Protein AF-0000000081139016 (afdb_homodimer)

Organism: NCBI:txid267567

pLDDT: mean 73.45, std 26.85, range [15.3, 98.69]

Secondary structure (DSSP, 8-state):
--------------------GGGTHHHHHHHHHHHHHHHTTTTGGGSGGGGS--HHHHHHHHHHSS-----HHHHHHHHHHHHTGGGPPPPP---TTS--HHHHHHHHHHHHHHHHHTT----HHHHHHHHHHHSTTS-TT-GGGEEEEETTEEEEEPPTTSSHHHHHHHHHHHTGGGBS--SHHHHHHTTT-BSPPPPSS--EEEEE--HHHHHHHHHIIIIISHHHHHHH--SS-------SS--SSTTS-----GGGGGS-TT-HHHHHHHHHHHGGGS--GGGS-GGGGGGHHHHGGG-SEEEESSTTHHHHHHHHHHHH-TTHHHHHHHHH-HHHHHHHT--S------STT---SHHHHHHH--HHHHHHHHHHTHHHHHHS-----HHHHHHHHHHHH--/-----------------GGGGGGGHHHHHHHHHHHHHHHTTTTGGGTGGGGS--HHHHHHHHHHSS-----HHHHHHHHHHHHTGGGPPPPP---TTS--HHHHHHHHHHHHHHHHHTT----HHHHHHHHHHHSTTS-TT-GGGEEEEETTEEEEEPPTTSSHHHHHHHHHHHTGGGBS--SHHHHHHTTT-BSPPPPSS--EEEEE--HHHHHHHHHIIIIISHHHHHHH--SS-------S---S-TTS-----GGGGGS-TT-HHHHHHHHHHHGGGS--GGGS-GGGGGGHHHHGGG-SEEEESSTTHHHHHHHHHHHH-TTHHHHHHHHH-HHHHHHHT--S------STT---SHHHHHHH--HHHHHHHHHHTHHHHHHS-----HHHHHHHHHHHH--

Sequence (814 aa):
MTSSSAPEKAQSETSSRRGTNKKHLLAFLLLILLLLTALSLHQQTTMTRSLLPSLSDSFVQQSLTGQSTFGEADLIIQRSFEQSYAHILPCKKSSWKAMDSRIAIDCMQQTRDHIMSQNITVPWWFQTLLRDILAGGGGVYAPWHHFYTTKPPFHFCTVGKVATTEWRKVFCKLNAQDCVDDSSSCRRNCSWKTTQKMPAKAPWAVFVRDPLERLLSGFLDKCYNPRTRKNQGHCEPNVVFNPKKPLMNAKNKTYANLLDSLDIEGQEKAMFGAYVDVLPLKWNVHFVPQTMFCDLHRNIDKYDFVGNMGKDFHFDLDRMANQFGGQLPEILNSTFGYKDHVMSGNHENTGKQGSGHAMHTPAKVARFYTARTVRRALEYLSIDYVMLGLQVPEWARQMLKEESSTIMTSSSAPEKAQSETSSRRGTNKKHLLAFLLLILLLLTALSLHQQTTMTRSLLPSLSDSFVQQSLTGQSTFGEADLIIQRSFEQSYAHILPCKKSSWKAMDSRIAIDCMQQTRDHIMSQNITVPWWFQTLLRDILAGGGGVYAPWHHFYTTKPPFHFCTVGKVATTEWRKVFCKLNAQDCVDDSSSCRRNCSWKTTQKMPAKAPWAVFVRDPLERLLSGFLDKCYNPRTRKNQGHCEPNVVFNPKKPLMNAKNKTYANLLDSLDIEGQEKAMFGAYVDVLPLKWNVHFVPQTMFCDLHRNIDKYDFVGNMGKDFHFDLDRMANQFGGQLPEILNSTFGYKDHVMSGNHENTGKQGSGHAMHTPAKVARFYTARTVRRALEYLSIDYVMLGLQVPEWARQMLKEESSTI

Structure (mmCIF, N/CA/C/O backbone):
data_AF-0000000081139016-model_v1
#
loop_
_entity.id
_entity.type
_entity.pdbx_description
1 polymer 'Carbohydrate sulfotransferase'
#
loop_
_atom_site.group_PDB
_atom_site.id
_atom_site.type_symbol
_atom_site.label_atom_id
_atom_site.label_alt_id
_atom_site.label_comp_id
_atom_site.label_asym_id
_atom_site.label_entity_id
_atom_site.label_seq_id
_atom_site.pdbx_PDB_ins_code
_atom_site.Cartn_x
_atom_site.Cartn_y
_atom_site.Cartn_z
_atom_site.occupancy
_atom_site.B_iso_or_equiv
_atom_site.auth_seq_id
_atom_site.auth_comp_id
_atom_site.auth_asym_id
_atom_site.auth_atom_id
_atom_site.pdbx_PDB_model_num
ATOM 1 N N . MET A 1 1 ? -77.438 25.422 -72.375 1 18.03 1 MET A N 1
ATOM 2 C CA . MET A 1 1 ? -77.188 23.984 -72.25 1 18.03 1 MET A CA 1
ATOM 3 C C . MET A 1 1 ? -76.562 23.625 -70.938 1 18.03 1 MET A C 1
ATOM 5 O O . MET A 1 1 ? -76.25 24.5 -70.125 1 18.03 1 MET A O 1
ATOM 9 N N . THR A 1 2 ? -75.188 22.859 -70.812 1 16.78 2 THR A N 1
ATOM 10 C CA . THR A 1 2 ? -74.875 21.516 -70.375 1 16.78 2 THR A CA 1
ATOM 11 C C . THR A 1 2 ? -74.062 21.547 -69.062 1 16.78 2 THR A C 1
ATOM 13 O O . THR A 1 2 ? -73.75 20.5 -68.5 1 16.78 2 THR A O 1
ATOM 16 N N . SER A 1 3 ? -73.312 22.484 -68.5 1 18.25 3 SER A N 1
ATOM 17 C CA . SER A 1 3 ? -72 22.25 -67.938 1 18.25 3 SER A CA 1
ATOM 18 C C . SER A 1 3 ? -72.062 21.516 -66.562 1 18.25 3 SER A C 1
ATOM 20 O O . SER A 1 3 ? -73.125 21.422 -66 1 18.25 3 SER A O 1
ATOM 22 N N . SER A 1 4 ? -71 21.781 -65.562 1 19.48 4 SER A N 1
ATOM 23 C CA . SER A 1 4 ? -69.938 21.078 -64.812 1 19.48 4 SER A CA 1
ATOM 24 C C . SER A 1 4 ? -70.5 20.547 -63.5 1 19.48 4 SER A C 1
ATOM 26 O O . SER A 1 4 ? -71.5 21.031 -63 1 19.48 4 SER A O 1
ATOM 28 N N . SER A 1 5 ? -69.5 19.828 -62.656 1 17.77 5 SER A N 1
ATOM 29 C CA . SER A 1 5 ? -69.125 18.594 -61.969 1 17.77 5 SER A CA 1
ATOM 30 C C . SER A 1 5 ? -69.188 18.734 -60.469 1 17.77 5 SER A C 1
ATOM 32 O O . SER A 1 5 ? -68.438 19.453 -59.844 1 17.77 5 SER A O 1
ATOM 34 N N . ALA A 1 6 ? -70.25 18.734 -59.719 1 19.67 6 ALA A N 1
ATOM 35 C CA . ALA A 1 6 ? -70.75 18.922 -58.344 1 19.67 6 ALA A CA 1
ATOM 36 C C . ALA A 1 6 ? -70.188 17.828 -57.438 1 19.67 6 ALA A C 1
ATOM 38 O O . ALA A 1 6 ? -70.5 16.656 -57.594 1 19.67 6 ALA A O 1
ATOM 39 N N . PRO A 1 7 ? -68.875 18.062 -56.875 1 19.69 7 PRO A N 1
ATOM 40 C CA . PRO A 1 7 ? -68 17.094 -56.25 1 19.69 7 PRO A CA 1
ATOM 41 C C . PRO A 1 7 ? -68.688 16.328 -55.125 1 19.69 7 PRO A C 1
ATOM 43 O O . PRO A 1 7 ? -69.5 16.875 -54.438 1 19.69 7 PRO A O 1
ATOM 46 N N . GLU A 1 8 ? -68.625 14.992 -55.156 1 16.8 8 GLU A N 1
ATOM 47 C CA . GLU A 1 8 ? -69.188 13.781 -54.625 1 16.8 8 GLU A CA 1
ATOM 48 C C . GLU A 1 8 ? -68.812 13.57 -53.156 1 16.8 8 GLU A C 1
ATOM 50 O O . GLU A 1 8 ? -67.625 13.461 -52.844 1 16.8 8 GLU A O 1
ATOM 55 N N . LYS A 1 9 ? -69.625 13.938 -52.125 1 17.41 9 LYS A N 1
ATOM 56 C CA . LYS A 1 9 ? -69.875 14.031 -50.688 1 17.41 9 LYS A CA 1
ATOM 57 C C . LYS A 1 9 ? -69.375 12.766 -49.969 1 17.41 9 LYS A C 1
ATOM 59 O O . LYS A 1 9 ? -68.688 12.836 -48.969 1 17.41 9 LYS A O 1
ATOM 64 N N . ALA A 1 10 ? -70.25 11.656 -49.938 1 16.38 10 ALA A N 1
ATOM 65 C CA . ALA A 1 10 ? -70.938 11.234 -48.719 1 16.38 10 ALA A CA 1
ATOM 66 C C . ALA A 1 10 ? -70.25 9.984 -48.156 1 16.38 10 ALA A C 1
ATOM 68 O O . ALA A 1 10 ? -70.75 9.438 -47.156 1 16.38 10 ALA A O 1
ATOM 69 N N . GLN A 1 11 ? -69.125 9.453 -48.875 1 15.3 11 GLN A N 1
ATOM 70 C CA . GLN A 1 11 ? -69.312 8.008 -48.812 1 15.3 11 GLN A CA 1
ATOM 71 C C . GLN A 1 11 ? -69.312 7.5 -47.375 1 15.3 11 GLN A C 1
ATOM 73 O O . GLN A 1 11 ? -68.812 8.18 -46.469 1 15.3 11 GLN A O 1
ATOM 78 N N . SER A 1 12 ? -68.812 6.176 -47.156 1 16.2 12 SER A N 1
ATOM 79 C CA . SER A 1 12 ? -69.188 4.836 -46.75 1 16.2 12 SER A CA 1
ATOM 80 C C . SER A 1 12 ? -68.688 4.535 -45.344 1 16.2 12 SER A C 1
ATOM 82 O O . SER A 1 12 ? -67.5 4.688 -45.062 1 16.2 12 SER A O 1
ATOM 84 N N . GLU A 1 13 ? -69.562 4.559 -44.25 1 17.83 13 GLU A N 1
ATOM 85 C CA . GLU A 1 13 ? -69.938 4.43 -42.812 1 17.83 13 GLU A CA 1
ATOM 86 C C . GLU A 1 13 ? -69.312 3.143 -42.25 1 17.83 13 GLU A C 1
ATOM 88 O O . GLU A 1 13 ? -68.875 3.125 -41.094 1 17.83 13 GLU A O 1
ATOM 93 N N . THR A 1 14 ? -69.625 1.901 -42.812 1 17.05 14 THR A N 1
ATOM 94 C CA . THR A 1 14 ? -70.375 0.954 -41.969 1 17.05 14 THR A CA 1
ATOM 95 C C . THR A 1 14 ? -69.375 0.154 -41.094 1 17.05 14 THR A C 1
ATOM 97 O O . THR A 1 14 ? -69.75 -0.299 -40.031 1 17.05 14 THR A O 1
ATOM 100 N N . SER A 1 15 ? -68.188 -0.318 -41.688 1 16.34 15 SER A N 1
ATOM 101 C CA . SER A 1 15 ? -68 -1.752 -41.5 1 16.34 15 SER A CA 1
ATOM 102 C C . SER A 1 15 ? -67.688 -2.064 -40.031 1 16.34 15 SER A C 1
ATOM 104 O O . SER A 1 15 ? -67.25 -1.188 -39.281 1 16.34 15 SER A O 1
ATOM 106 N N . SER A 1 16 ? -67.188 -3.412 -39.719 1 16.92 16 SER A N 1
ATOM 107 C CA . SER A 1 16 ? -67.375 -4.688 -39.031 1 16.92 16 SER A CA 1
ATOM 108 C C . SER A 1 16 ? -66.562 -4.75 -37.75 1 16.92 16 SER A C 1
ATOM 110 O O . SER A 1 16 ? -65.438 -4.383 -37.719 1 16.92 16 SER A O 1
ATOM 112 N N . ARG A 1 17 ? -67.188 -4.914 -36.5 1 19.88 17 ARG A N 1
ATOM 113 C CA . ARG A 1 17 ? -67.312 -4.969 -35.031 1 19.88 17 ARG A CA 1
ATOM 114 C C . ARG A 1 17 ? -66.438 -6.074 -34.438 1 19.88 17 ARG A C 1
ATOM 116 O O . ARG A 1 17 ? -66.562 -6.383 -33.25 1 19.88 17 ARG A O 1
ATOM 123 N N . ARG A 1 18 ? -65.875 -6.977 -35.344 1 17.59 18 ARG A N 1
ATOM 124 C CA . ARG A 1 18 ? -65.812 -8.344 -34.844 1 17.59 18 ARG A CA 1
ATOM 125 C C . ARG A 1 18 ? -65 -8.422 -33.562 1 17.59 18 ARG A C 1
ATOM 127 O O . ARG A 1 18 ? -65.438 -9.016 -32.562 1 17.59 18 ARG A O 1
ATOM 134 N N . GLY A 1 19 ? -63.625 -8.602 -33.625 1 18.53 19 GLY A N 1
ATOM 135 C CA . GLY A 1 19 ? -62.875 -9.742 -33.125 1 18.53 19 GLY A CA 1
ATOM 13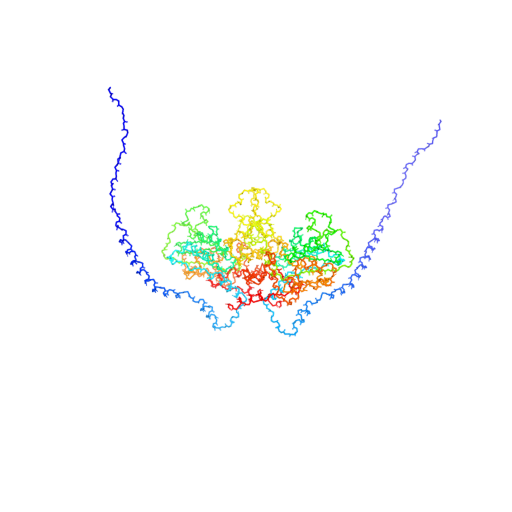6 C C . GLY A 1 19 ? -62.438 -9.594 -31.688 1 18.53 19 GLY A C 1
ATOM 137 O O . GLY A 1 19 ? -61.344 -9.125 -31.406 1 18.53 19 GLY A O 1
ATOM 138 N N . THR A 1 20 ? -63.344 -9.031 -30.734 1 20.33 20 THR A N 1
ATOM 139 C CA . THR A 1 20 ? -62.938 -8.539 -29.422 1 20.33 20 THR A CA 1
ATOM 140 C C . THR A 1 20 ? -62.594 -9.703 -28.5 1 20.33 20 THR A C 1
ATOM 142 O O . THR A 1 20 ? -62 -9.492 -27.422 1 20.33 20 THR A O 1
ATOM 145 N N . ASN A 1 21 ? -63.25 -10.859 -28.688 1 21.31 21 ASN A N 1
ATOM 146 C CA . ASN A 1 21 ? -63.562 -11.594 -27.469 1 21.31 21 ASN A CA 1
ATOM 147 C C . ASN A 1 21 ? -62.312 -12.281 -26.906 1 21.31 21 ASN A C 1
ATOM 149 O O . ASN A 1 21 ? -62.406 -13.055 -25.953 1 21.31 21 ASN A O 1
ATOM 153 N N . LYS A 1 22 ? -61.312 -12.562 -27.75 1 23.69 22 LYS A N 1
ATOM 154 C CA . LYS A 1 22 ? -60.375 -13.617 -27.406 1 23.69 22 LYS A CA 1
ATOM 155 C C . LYS A 1 22 ? -59.531 -13.234 -26.188 1 23.69 22 LYS A C 1
ATOM 157 O O . LYS A 1 22 ? -58.594 -13.938 -25.828 1 23.69 22 LYS A O 1
ATOM 162 N N . LYS A 1 23 ? -59.812 -12.039 -25.609 1 25.03 23 LYS A N 1
ATOM 163 C CA . LYS A 1 23 ? -58.844 -11.562 -24.625 1 25.03 23 LYS A CA 1
ATOM 164 C C . LYS A 1 23 ? -58.875 -12.422 -23.375 1 25.03 23 LYS A C 1
ATOM 166 O O . LYS A 1 23 ? -57.875 -12.477 -22.625 1 25.03 23 LYS A O 1
ATOM 171 N N . HIS A 1 24 ? -60.125 -12.938 -23.094 1 26.78 24 HIS A N 1
ATOM 172 C CA . HIS A 1 24 ? -60.281 -13.289 -21.688 1 26.78 24 HIS A CA 1
ATOM 173 C C . HIS A 1 24 ? -59.594 -14.617 -21.375 1 26.78 24 HIS A C 1
ATOM 175 O O . HIS A 1 24 ? -59.344 -14.922 -20.219 1 26.78 24 HIS A O 1
ATOM 181 N N . LEU A 1 25 ? -59.719 -15.523 -22.422 1 27.17 25 LEU A N 1
ATOM 182 C CA . LEU A 1 25 ? -59.406 -16.891 -22.047 1 27.17 25 LEU A CA 1
ATOM 183 C C . LEU A 1 25 ? -57.938 -17.047 -21.672 1 27.17 25 LEU A C 1
ATOM 185 O O . LEU A 1 25 ? -57.594 -17.797 -20.766 1 27.17 25 LEU A O 1
ATOM 189 N N . LEU A 1 26 ? -57.062 -16.219 -22.438 1 27 26 LEU A N 1
ATOM 190 C CA . LEU A 1 26 ? -55.656 -16.562 -22.297 1 27 26 LEU A CA 1
ATOM 191 C C . LEU A 1 26 ? -55.156 -16.203 -20.891 1 27 26 LEU A C 1
ATOM 193 O O . LEU A 1 26 ? -54.062 -16.578 -20.516 1 27 26 LEU A O 1
ATOM 197 N N . ALA A 1 27 ? -55.906 -15.352 -20.172 1 30.05 27 ALA A N 1
ATOM 198 C CA . ALA A 1 27 ? -55.438 -14.891 -18.875 1 30.05 27 ALA A CA 1
ATOM 199 C C . ALA A 1 27 ? -55.438 -16.031 -17.859 1 30.05 27 ALA A C 1
ATOM 201 O O . ALA A 1 27 ? -54.531 -16.109 -17 1 30.05 27 ALA A O 1
ATOM 202 N N . PHE A 1 28 ? -56.531 -16.859 -17.984 1 35.22 28 PHE A N 1
ATOM 203 C CA . PHE A 1 28 ? -56.75 -17.828 -16.922 1 35.22 28 PHE A CA 1
ATOM 204 C C . PHE A 1 28 ? -55.656 -18.891 -16.938 1 35.22 28 PHE A C 1
ATOM 206 O O . PHE A 1 28 ? -55.188 -19.328 -15.875 1 35.22 28 PHE A O 1
ATOM 213 N N . LEU A 1 29 ? -55.25 -19.312 -18.188 1 31.98 29 LEU A N 1
ATOM 214 C CA . LEU A 1 29 ? -54.281 -20.406 -18.203 1 31.98 29 LEU A CA 1
ATOM 215 C C . LEU A 1 29 ? -52.938 -19.953 -17.641 1 31.98 29 LEU A C 1
ATOM 217 O O . LEU A 1 29 ? -52.125 -20.781 -17.219 1 31.98 29 LEU A O 1
ATOM 221 N N . LEU A 1 30 ? -52.688 -18.641 -17.734 1 31.62 30 LEU A N 1
ATOM 222 C CA . LEU A 1 30 ? -51.375 -18.219 -17.266 1 31.62 30 LEU A CA 1
ATOM 223 C C . LEU A 1 30 ? -51.281 -18.312 -15.75 1 31.62 30 LEU A C 1
ATOM 225 O O . LEU A 1 30 ? -50.219 -18.484 -15.195 1 31.62 30 LEU A O 1
ATOM 229 N N . LEU A 1 31 ? -52.469 -18.203 -15.07 1 35.19 31 LEU A N 1
ATOM 230 C CA . LEU A 1 31 ? -52.406 -18.219 -13.617 1 35.19 31 LEU A CA 1
ATOM 231 C C . LEU A 1 31 ? -52.031 -19.609 -13.102 1 35.19 31 LEU A C 1
ATOM 233 O O . LEU A 1 31 ? -51.281 -19.734 -12.133 1 35.19 31 LEU A O 1
ATOM 237 N N . ILE A 1 32 ? -52.625 -20.656 -13.75 1 36.19 32 ILE A N 1
ATOM 238 C CA . ILE A 1 32 ? -52.406 -21.984 -13.188 1 36.19 32 ILE A CA 1
ATOM 239 C C . ILE A 1 32 ? -50.906 -22.344 -13.32 1 36.19 32 ILE A C 1
ATOM 241 O O . ILE A 1 32 ? -50.344 -23 -12.445 1 36.19 32 ILE A O 1
ATOM 245 N N . LEU A 1 33 ? -50.281 -21.953 -14.508 1 32 33 LEU A N 1
ATOM 246 C CA . LEU A 1 33 ? -48.906 -22.406 -14.664 1 32 33 LEU A CA 1
ATOM 247 C C . LEU A 1 33 ? -48 -21.719 -13.656 1 32 33 LEU A C 1
ATOM 249 O O . LEU A 1 33 ? -46.906 -22.188 -13.383 1 32 33 LEU A O 1
ATOM 253 N N . LEU A 1 34 ? -48.344 -20.531 -13.117 1 33.5 34 LEU A N 1
ATOM 254 C CA . LEU A 1 34 ? -47.5 -19.875 -12.133 1 33.5 34 LEU A CA 1
ATOM 255 C C . LEU A 1 34 ? -47.531 -20.641 -10.812 1 33.5 34 LEU A C 1
ATOM 257 O O . LEU A 1 34 ? -46.531 -20.625 -10.07 1 33.5 34 LEU A O 1
ATOM 261 N N . LEU A 1 35 ? -48.656 -21.203 -10.422 1 34.97 35 LEU A N 1
ATOM 262 C CA . LEU A 1 35 ? -48.75 -21.812 -9.102 1 34.97 35 LEU A CA 1
ATOM 263 C C . LEU A 1 35 ? -47.969 -23.109 -9.039 1 34.97 35 LEU A C 1
ATOM 265 O O . LEU A 1 35 ? -47.406 -23.453 -7.992 1 34.97 35 LEU A O 1
ATOM 269 N N . LEU A 1 36 ? -48 -23.953 -10.086 1 31.91 36 LEU A N 1
ATOM 270 C CA . LEU A 1 36 ? -47.344 -25.25 -9.969 1 31.91 36 LEU A CA 1
ATOM 271 C C . LEU A 1 36 ? -45.844 -25.078 -9.859 1 31.91 36 LEU A C 1
ATOM 273 O O . LEU A 1 36 ? -45.156 -25.953 -9.305 1 31.91 36 LEU A O 1
ATOM 277 N N . THR A 1 37 ? -45.188 -24.062 -10.578 1 29.53 37 THR A N 1
ATOM 278 C CA . THR A 1 37 ? -43.75 -24.062 -10.508 1 29.53 37 THR A CA 1
ATOM 279 C C . THR A 1 37 ? -43.25 -23.609 -9.125 1 29.53 37 THR A C 1
ATOM 281 O O . THR A 1 37 ? -42.062 -23.703 -8.812 1 29.53 37 THR A O 1
ATOM 284 N N . ALA A 1 38 ? -44.094 -23.047 -8.242 1 31.06 38 ALA A N 1
ATOM 285 C CA . ALA A 1 38 ? -43.625 -22.609 -6.934 1 31.06 38 ALA A CA 1
ATOM 286 C C . ALA A 1 38 ? -43.312 -23.797 -6.035 1 31.06 38 ALA A C 1
ATOM 288 O O . ALA A 1 38 ? -42.438 -23.734 -5.164 1 31.06 38 ALA A O 1
ATOM 289 N N . LEU A 1 39 ? -44.156 -24.828 -6.023 1 31.58 39 LEU A N 1
ATOM 290 C CA . LEU A 1 39 ? -44.031 -25.875 -5.008 1 31.58 39 LEU A CA 1
ATOM 291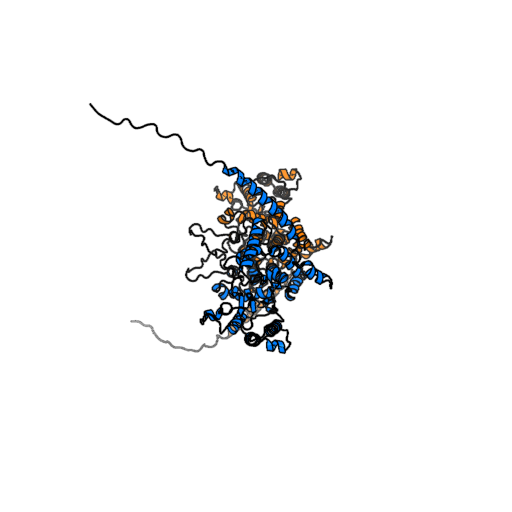 C C . LEU A 1 39 ? -42.75 -26.672 -5.215 1 31.58 39 LEU A C 1
ATOM 293 O O . LEU A 1 39 ? -42.188 -27.219 -4.258 1 31.58 39 LEU A O 1
ATOM 297 N N . SER A 1 40 ? -42.406 -27.047 -6.488 1 28.88 40 SER A N 1
ATOM 298 C CA . SER A 1 40 ? -41.312 -28.016 -6.625 1 28.88 40 SER A CA 1
ATOM 299 C C . SER A 1 40 ? -39.969 -27.391 -6.23 1 28.88 40 SER A C 1
ATOM 301 O O . SER A 1 40 ? -38.969 -28.078 -6.219 1 28.88 40 SER A O 1
ATOM 303 N N . LEU A 1 41 ? -39.875 -26.062 -6.219 1 28.69 41 LEU A N 1
ATOM 304 C CA . LEU A 1 41 ? -38.531 -25.562 -5.941 1 28.69 41 LEU A CA 1
ATOM 305 C C . LEU A 1 41 ? -38.188 -25.719 -4.465 1 28.69 41 LEU A C 1
ATOM 307 O O . LEU A 1 41 ? -37.094 -25.359 -4.039 1 28.69 41 LEU A O 1
ATOM 311 N N . HIS A 1 42 ? -39.156 -26.016 -3.604 1 28.5 42 HIS A N 1
ATOM 312 C CA . HIS A 1 42 ? -38.812 -26.078 -2.184 1 28.5 42 HIS A CA 1
ATOM 313 C C . HIS A 1 42 ? -37.875 -27.25 -1.88 1 28.5 42 HIS A C 1
ATOM 315 O O . HIS A 1 42 ? -37.156 -27.234 -0.888 1 28.5 42 HIS A O 1
ATOM 321 N N . GLN A 1 43 ? -38.188 -28.422 -2.422 1 26.25 43 GLN A N 1
ATOM 322 C CA . GLN A 1 43 ? -37.531 -29.594 -1.858 1 26.25 43 GLN A CA 1
ATOM 323 C C . GLN A 1 43 ? -36.031 -29.594 -2.135 1 26.25 43 GLN A C 1
ATOM 325 O O . GLN A 1 43 ? -35.281 -30.188 -1.388 1 26.25 43 GLN A O 1
ATOM 330 N N . GLN A 1 44 ? -35.688 -29.25 -3.371 1 26.31 44 GLN A N 1
ATOM 331 C CA . GLN A 1 44 ? -34.344 -29.703 -3.695 1 26.31 44 GLN A CA 1
ATOM 332 C C . GLN A 1 44 ? -33.281 -28.859 -2.971 1 26.31 44 GLN A C 1
ATOM 334 O O . GLN A 1 44 ? -32.062 -29.094 -3.129 1 26.31 44 GLN A O 1
ATOM 339 N N . THR A 1 45 ? -33.688 -27.828 -2.33 1 26.86 45 THR A N 1
ATOM 340 C CA . THR A 1 45 ? -32.594 -26.984 -1.881 1 26.86 45 THR A CA 1
ATOM 341 C C . THR A 1 45 ? -31.844 -27.641 -0.71 1 26.86 45 THR A C 1
ATOM 343 O O . THR A 1 45 ? -30.922 -27.047 -0.152 1 26.86 45 THR A O 1
ATOM 346 N N . THR A 1 46 ? -32.406 -28.688 -0.136 1 26.84 46 THR A N 1
ATOM 347 C CA . THR A 1 46 ? -31.797 -29.141 1.104 1 26.84 46 THR A CA 1
ATOM 348 C C . THR A 1 46 ? -30.438 -29.781 0.823 1 26.84 46 THR A C 1
ATOM 350 O O . THR A 1 46 ? -29.656 -30.047 1.746 1 26.84 46 THR A O 1
ATOM 353 N N . MET A 1 47 ? -30.344 -30.453 -0.318 1 22.69 47 MET A N 1
ATOM 354 C CA . MET A 1 47 ? -29.281 -31.438 -0.265 1 22.69 47 MET A CA 1
ATOM 355 C C . MET A 1 47 ? -27.922 -30.766 -0.137 1 22.69 47 MET A C 1
ATOM 357 O O . MET A 1 47 ? -27.047 -31.25 0.606 1 22.69 47 MET A O 1
ATOM 361 N N . THR A 1 48 ? -27.5 -30.016 -1.213 1 23.62 48 THR A N 1
ATOM 362 C CA . THR A 1 48 ? -26.078 -30.156 -1.544 1 23.62 48 THR A CA 1
ATOM 363 C C . THR A 1 48 ? -25.234 -29.281 -0.622 1 23.62 48 THR A C 1
ATOM 365 O O . THR A 1 48 ? -24.062 -29.031 -0.912 1 23.62 48 THR A O 1
ATOM 368 N N . ARG A 1 49 ? -25.797 -28.734 0.437 1 26.67 49 ARG A N 1
ATOM 369 C CA . ARG A 1 49 ? -24.891 -27.969 1.273 1 26.67 49 ARG A CA 1
ATOM 370 C C . ARG A 1 49 ? -23.75 -28.844 1.785 1 26.67 49 ARG A C 1
ATOM 372 O O . ARG A 1 49 ? -23 -28.422 2.672 1 26.67 49 ARG A O 1
ATOM 379 N N . SER A 1 50 ? -23.859 -30.125 1.53 1 25.94 50 SER A N 1
ATOM 380 C CA . SER A 1 50 ? -23 -30.969 2.361 1 25.94 50 SER A CA 1
ATOM 381 C C . SER A 1 50 ? -21.531 -30.703 2.053 1 25.94 50 SER A C 1
ATOM 383 O O . SER A 1 50 ? -20.656 -31.047 2.852 1 25.94 50 SER A O 1
ATOM 385 N N . LEU A 1 51 ? -21.219 -30.531 0.732 1 27.16 51 LEU A N 1
ATOM 386 C CA . LEU A 1 51 ? -19.844 -30.953 0.467 1 27.16 51 LEU A CA 1
ATOM 387 C C . LEU A 1 51 ? -18.844 -29.875 0.858 1 27.16 51 LEU A C 1
ATOM 389 O O . LEU A 1 51 ? -17.672 -29.953 0.519 1 27.16 51 LEU A O 1
ATOM 393 N N . LEU A 1 52 ? -19.312 -28.641 1.081 1 28.97 52 LEU A N 1
ATOM 394 C CA . LEU A 1 52 ? -18.156 -27.797 1.373 1 28.97 52 LEU A CA 1
ATOM 395 C C . LEU A 1 52 ? -17.469 -28.25 2.65 1 28.97 52 LEU A C 1
ATOM 397 O O . LEU A 1 52 ? -18.094 -28.344 3.707 1 28.97 52 LEU A O 1
ATOM 401 N N . PRO A 1 53 ? -16.547 -29.125 2.584 1 29.53 53 PRO A N 1
ATOM 402 C CA . PRO A 1 53 ? -15.945 -29.453 3.875 1 29.53 53 PRO A CA 1
ATOM 403 C C . PRO A 1 53 ? -15.812 -28.25 4.797 1 29.53 53 PRO A C 1
ATOM 405 O O . PRO A 1 53 ? -15.664 -27.109 4.324 1 29.53 53 PRO A O 1
ATOM 408 N N . SER A 1 54 ? -16.609 -28.203 5.812 1 28.52 54 SER A N 1
ATOM 409 C CA . SER A 1 54 ? -16.484 -27.203 6.871 1 28.52 54 SER A CA 1
ATOM 410 C C . SER A 1 54 ? -15.023 -26.859 7.133 1 28.52 54 SER A C 1
ATOM 412 O O . SER A 1 54 ? -14.227 -27.734 7.461 1 28.52 54 SER A O 1
ATOM 414 N N . LEU A 1 55 ? -14.516 -25.938 6.453 1 32.66 55 LEU A N 1
ATOM 415 C CA . LEU A 1 55 ? -13.258 -25.312 6.84 1 32.66 55 LEU A CA 1
ATOM 416 C C . LEU A 1 55 ? -13.055 -25.375 8.352 1 32.66 55 LEU A C 1
ATOM 418 O O . LEU A 1 55 ? -12 -25 8.859 1 32.66 55 LEU A O 1
ATOM 422 N N . SER A 1 56 ? -14.18 -25.75 9.094 1 32.56 56 SER A N 1
ATOM 423 C CA . SER A 1 56 ? -14.07 -26 10.523 1 32.56 56 SER A CA 1
ATOM 424 C C . SER A 1 56 ? -13.219 -27.219 10.812 1 32.56 56 SER A C 1
ATOM 426 O O . SER A 1 56 ? -12.484 -27.266 11.805 1 32.56 56 SER A O 1
ATOM 428 N N . ASP A 1 57 ? -13.328 -28.25 10.023 1 33.47 57 ASP A N 1
ATOM 429 C CA . ASP A 1 57 ? -12.75 -29.516 10.461 1 33.47 57 ASP A CA 1
ATOM 430 C C . ASP A 1 57 ? -11.234 -29.516 10.289 1 33.47 57 ASP A C 1
ATOM 432 O O . ASP A 1 57 ? -10.508 -30.031 11.148 1 33.47 57 ASP A O 1
ATOM 436 N N . SER A 1 58 ? -10.688 -29.156 9.086 1 33.53 58 SER A N 1
ATOM 437 C CA . SER A 1 58 ? -9.234 -29.219 8.984 1 33.53 58 SER A CA 1
ATOM 438 C C . SER A 1 58 ? -8.57 -28.141 9.836 1 33.53 58 SER A C 1
ATOM 440 O O . SER A 1 58 ? -7.508 -28.375 10.414 1 33.53 58 SER A O 1
ATOM 442 N N . PHE A 1 59 ? -9.086 -26.875 9.891 1 35.06 59 PHE A N 1
ATOM 443 C CA . PHE A 1 59 ? -8.664 -25.938 10.922 1 35.06 59 PHE A CA 1
ATOM 444 C C . PHE A 1 59 ? -9.086 -26.438 12.297 1 35.06 59 PHE A C 1
ATOM 446 O O . PHE A 1 59 ? -8.383 -26.203 13.289 1 35.06 59 PHE A O 1
ATOM 453 N N . VAL A 1 60 ? -10.242 -27.281 12.492 1 32.88 60 VAL A N 1
ATOM 454 C CA . VAL A 1 60 ? -10.695 -27.906 13.734 1 32.88 60 VAL A CA 1
ATOM 455 C C . VAL A 1 60 ? -9.805 -29.109 14.055 1 32.88 60 VAL A C 1
ATOM 457 O O . VAL A 1 60 ? -9.453 -29.328 15.219 1 32.88 60 VAL A O 1
ATOM 460 N N . GLN A 1 61 ? -9.547 -29.969 13.109 1 33.81 61 GLN A N 1
ATOM 461 C CA . GLN A 1 61 ? -8.75 -31.141 13.492 1 33.81 61 GLN A CA 1
ATOM 462 C C . GLN A 1 61 ? -7.344 -30.734 13.906 1 33.81 61 GLN A C 1
ATOM 464 O O . GLN A 1 61 ? -6.773 -31.312 14.836 1 33.81 61 GLN A O 1
ATOM 469 N N . GLN A 1 62 ? -6.711 -29.812 13.102 1 33.41 62 GLN A N 1
ATOM 470 C CA . GLN A 1 62 ? -5.41 -29.453 13.648 1 33.41 62 GLN A CA 1
ATOM 471 C C . GLN A 1 62 ? -5.559 -28.719 14.984 1 33.41 62 GLN A C 1
ATOM 473 O O . GLN A 1 62 ? -4.582 -28.547 15.711 1 33.41 62 GLN A O 1
ATOM 478 N N . SER A 1 63 ? -6.781 -28.25 15.258 1 33.72 63 SER A N 1
ATOM 479 C CA . SER A 1 63 ? -6.98 -27.703 16.594 1 33.72 63 SER A CA 1
ATOM 480 C C . SER A 1 63 ? -6.891 -28.797 17.656 1 33.72 63 SER A C 1
ATOM 482 O O . SER A 1 63 ? -6.848 -28.5 18.859 1 33.72 63 SER A O 1
ATOM 484 N N . LEU A 1 64 ? -7.379 -29.938 17.469 1 31.58 64 LEU A N 1
ATOM 485 C CA . LEU A 1 64 ? -7.496 -30.875 18.594 1 31.58 64 LEU A CA 1
ATOM 486 C C . LEU A 1 64 ? -6.117 -31.266 19.125 1 31.58 64 LEU A C 1
ATOM 488 O O . LEU A 1 64 ? -5.996 -31.75 20.25 1 31.58 64 LEU A O 1
ATOM 492 N N . THR A 1 65 ? -5.203 -31.812 18.25 1 35.09 65 THR A N 1
ATOM 493 C CA . THR A 1 65 ? -4.059 -32.219 19.062 1 35.09 65 THR A CA 1
ATOM 494 C C . THR A 1 65 ? -3.41 -30.984 19.703 1 35.09 65 THR A C 1
ATOM 496 O O . THR A 1 65 ? -3.297 -30.906 20.938 1 35.09 65 THR A O 1
ATOM 499 N N . GLY A 1 66 ? -1.909 -30.766 19.531 1 33.03 66 GLY A N 1
ATOM 500 C CA . GLY A 1 66 ? -1.044 -29.812 20.203 1 33.03 66 GLY A CA 1
ATOM 501 C C . GLY A 1 66 ? -1.434 -28.375 19.938 1 33.03 66 GLY A C 1
ATOM 502 O O . GLY A 1 66 ? -2.137 -28.078 18.969 1 33.03 66 GLY A O 1
ATOM 503 N N . GLN A 1 67 ? -1.472 -27.344 20.922 1 34.91 67 GLN A N 1
ATOM 504 C CA . GLN A 1 67 ? -1.658 -25.906 21.062 1 34.91 67 GLN A CA 1
ATOM 505 C C . GLN A 1 67 ? -1.036 -25.141 19.906 1 34.91 67 GLN A C 1
ATOM 507 O O . GLN A 1 67 ? 0.15 -24.812 19.938 1 34.91 67 GLN A O 1
ATOM 512 N N . SER A 1 68 ? -0.988 -25.5 18.672 1 40.75 68 SER A N 1
ATOM 513 C CA . SER A 1 68 ? -0.276 -24.75 17.656 1 40.75 68 SER A CA 1
ATOM 514 C C . SER A 1 68 ? -0.638 -23.266 17.703 1 40.75 68 SER A C 1
ATOM 516 O O . SER A 1 68 ? -1.802 -22.906 17.516 1 40.75 68 SER A O 1
ATOM 518 N N . THR A 1 69 ? -0.124 -22.359 18.609 1 50.19 69 THR A N 1
ATOM 519 C CA . THR A 1 69 ? -0.165 -20.906 18.766 1 50.19 69 THR A CA 1
ATOM 520 C C . THR A 1 69 ? -0.256 -20.219 17.406 1 50.19 69 THR A C 1
ATOM 522 O O . THR A 1 69 ? 0.6 -20.422 16.547 1 50.19 69 THR A O 1
ATOM 525 N N . PHE A 1 70 ? -1.386 -19.953 16.859 1 66.06 70 PHE A N 1
ATOM 526 C CA . PHE A 1 70 ? -1.725 -19.172 15.672 1 66.06 70 PHE A CA 1
ATOM 527 C C . PHE A 1 70 ? -0.847 -17.938 15.57 1 66.06 70 PHE A C 1
ATOM 529 O O . PHE A 1 70 ? -0.975 -17.016 16.375 1 66.06 70 PHE A O 1
ATOM 536 N N . GLY A 1 71 ? 0.267 -18.125 14.852 1 85.75 71 GLY A N 1
ATOM 537 C CA . GLY A 1 71 ? 1.209 -17.031 14.688 1 85.75 71 GLY A CA 1
ATOM 538 C C . GLY A 1 71 ? 0.648 -15.875 13.875 1 85.75 71 GLY A C 1
ATOM 539 O O . GLY A 1 71 ? -0.495 -15.93 13.422 1 85.75 71 GLY A O 1
ATOM 540 N N . GLU A 1 72 ? 1.188 -14.781 13.93 1 91.62 72 GLU A N 1
ATOM 541 C CA . GLU A 1 72 ? 0.792 -13.562 13.242 1 91.62 72 GLU A CA 1
ATOM 542 C C . GLU A 1 72 ? 0.504 -13.828 11.766 1 91.62 72 GLU A C 1
ATOM 544 O O . GLU A 1 72 ? -0.474 -13.312 11.219 1 91.62 72 GLU A O 1
ATOM 549 N N . ALA A 1 73 ? 1.291 -14.695 11.141 1 96 73 ALA A N 1
ATOM 550 C CA . ALA A 1 73 ? 1.117 -15 9.727 1 96 73 ALA A CA 1
ATOM 551 C C . ALA A 1 73 ? -0.234 -15.664 9.469 1 96 73 ALA A C 1
ATOM 553 O O . ALA A 1 73 ? -0.945 -15.289 8.531 1 96 73 ALA A O 1
ATOM 554 N N . ASP A 1 74 ? -0.602 -16.578 10.305 1 95.81 74 ASP A N 1
ATOM 555 C CA . ASP A 1 74 ? -1.861 -17.297 10.141 1 95.81 74 ASP A CA 1
ATOM 556 C C . ASP A 1 74 ? -3.055 -16.359 10.328 1 95.81 74 ASP A C 1
ATOM 558 O O . ASP A 1 74 ? -4.059 -16.484 9.625 1 95.81 74 ASP A O 1
ATOM 562 N N . LEU A 1 75 ? -2.926 -15.469 11.266 1 93.5 75 LEU A N 1
ATOM 563 C CA . LEU A 1 75 ? -3.99 -14.508 11.508 1 93.5 75 LEU A CA 1
ATOM 564 C C . LEU A 1 75 ? -4.184 -13.594 10.297 1 93.5 75 LEU A C 1
ATOM 566 O O . LEU A 1 75 ? -5.316 -13.312 9.906 1 93.5 75 LEU A O 1
ATOM 570 N N . ILE A 1 76 ? -3.09 -13.125 9.711 1 95.56 76 ILE A N 1
ATOM 571 C CA . ILE A 1 76 ? -3.152 -12.273 8.531 1 95.56 76 ILE A CA 1
ATOM 572 C C . ILE A 1 76 ? -3.85 -13.016 7.391 1 95.56 76 ILE A C 1
ATOM 574 O O . ILE A 1 76 ? -4.734 -12.461 6.734 1 95.56 76 ILE A O 1
ATOM 578 N N . ILE A 1 77 ? -3.477 -14.25 7.199 1 97.69 77 ILE A N 1
ATOM 579 C CA . ILE A 1 77 ? -4.012 -15.062 6.109 1 97.69 77 ILE A CA 1
ATOM 580 C C . ILE A 1 77 ? -5.512 -15.281 6.316 1 97.69 77 ILE A C 1
ATOM 582 O O . ILE A 1 77 ? -6.305 -15.07 5.395 1 97.69 77 ILE A O 1
ATOM 586 N N . GLN A 1 78 ? -5.879 -15.672 7.477 1 96.12 78 GLN A N 1
ATOM 587 C CA . GLN A 1 78 ? -7.281 -15.945 7.766 1 96.12 78 GLN A CA 1
ATOM 588 C C . GLN A 1 78 ? -8.133 -14.688 7.605 1 96.12 78 GLN A C 1
ATOM 590 O O . GLN A 1 78 ? -9.172 -14.719 6.945 1 96.12 78 GLN A O 1
ATOM 595 N N . ARG A 1 79 ? -7.707 -13.633 8.188 1 94.81 79 ARG A N 1
ATOM 596 C CA . ARG A 1 79 ? -8.43 -12.367 8.109 1 94.81 79 ARG A CA 1
ATOM 597 C C . ARG A 1 79 ? -8.57 -11.898 6.668 1 94.81 79 ARG A C 1
ATOM 599 O O . ARG A 1 79 ? -9.664 -11.516 6.238 1 94.81 79 ARG A O 1
ATOM 606 N N . SER A 1 80 ? -7.48 -11.922 5.996 1 97.25 80 SER A N 1
ATOM 607 C CA . SER A 1 80 ? -7.492 -11.438 4.621 1 97.25 80 SER A CA 1
ATOM 608 C C . SER A 1 80 ? -8.375 -12.305 3.734 1 97.25 80 SER A C 1
ATOM 610 O O . SER A 1 80 ? -9.133 -11.797 2.908 1 97.25 80 SER A O 1
ATOM 612 N N . PHE A 1 81 ? -8.25 -13.602 3.941 1 97.75 81 PHE A N 1
ATOM 613 C CA . PHE A 1 81 ? -9.07 -14.523 3.162 1 97.75 81 PHE A CA 1
ATOM 614 C C . PHE A 1 81 ? -10.555 -14.258 3.398 1 97.75 81 PHE A C 1
ATOM 616 O O . PHE A 1 81 ? -11.328 -14.141 2.447 1 97.75 81 PHE A O 1
ATOM 623 N N . GLU A 1 82 ? -10.93 -14.062 4.59 1 96.31 82 GLU A N 1
ATOM 624 C CA . GLU A 1 82 ? -12.328 -13.867 4.969 1 96.31 82 GLU A CA 1
ATOM 625 C C . GLU A 1 82 ? -12.859 -12.539 4.434 1 96.31 82 GLU A C 1
ATOM 627 O O . GLU A 1 82 ? -14.031 -12.445 4.055 1 96.31 82 GLU A O 1
ATOM 632 N N . GLN A 1 83 ? -12.031 -11.586 4.379 1 96.25 83 GLN A N 1
ATOM 633 C CA . GLN A 1 83 ? -12.461 -10.25 3.975 1 96.25 83 GLN A CA 1
ATOM 634 C C . GLN A 1 83 ? -12.445 -10.102 2.457 1 96.25 83 GLN A C 1
ATOM 636 O O . GLN A 1 83 ? -12.961 -9.117 1.918 1 96.25 83 GLN A O 1
ATOM 641 N N . SER A 1 84 ? -11.875 -11.055 1.756 1 97.56 84 SER A N 1
ATOM 642 C CA . SER A 1 84 ? -11.734 -10.922 0.311 1 97.56 84 SER A CA 1
ATOM 643 C C . SER A 1 84 ? -12.203 -12.172 -0.416 1 97.56 84 SER A C 1
ATOM 645 O O . SER A 1 84 ? -13.391 -12.312 -0.714 1 97.56 84 SER A O 1
ATOM 647 N N . TYR A 1 85 ? -11.367 -13.227 -0.434 1 97.81 85 TYR A N 1
ATOM 648 C CA . TYR A 1 85 ? -11.539 -14.383 -1.309 1 97.81 85 TYR A CA 1
ATOM 649 C C . TYR A 1 85 ? -12.734 -15.227 -0.868 1 97.81 85 TYR A C 1
ATOM 651 O O . TYR A 1 85 ? -13.336 -15.93 -1.681 1 97.81 85 TYR A O 1
ATOM 659 N N . ALA A 1 86 ? -13.07 -15.148 0.414 1 96.62 86 ALA A N 1
ATOM 660 C CA . ALA A 1 86 ? -14.219 -15.898 0.914 1 96.62 86 ALA A CA 1
ATOM 661 C C . ALA A 1 86 ? -15.508 -15.422 0.259 1 96.62 86 ALA A C 1
ATOM 663 O O . ALA A 1 86 ? -16.531 -16.109 0.31 1 96.62 86 ALA A O 1
ATOM 664 N N . HIS A 1 87 ? -15.484 -14.25 -0.368 1 96.5 87 HIS A N 1
ATOM 665 C CA . HIS A 1 87 ? -16.688 -13.688 -0.994 1 96.5 87 HIS A CA 1
ATOM 666 C C . HIS A 1 87 ? -16.875 -14.234 -2.406 1 96.5 87 HIS A C 1
ATOM 668 O O . HIS A 1 87 ? -17.859 -13.922 -3.068 1 96.5 87 HIS A O 1
ATOM 674 N N . ILE A 1 88 ? -15.906 -15.016 -2.912 1 95.62 88 ILE A N 1
ATOM 675 C CA . ILE A 1 88 ? -16.062 -15.617 -4.23 1 95.62 88 ILE A CA 1
ATOM 676 C C . ILE A 1 88 ? -17.281 -16.531 -4.234 1 95.62 88 ILE A C 1
ATOM 678 O O . ILE A 1 88 ? -17.391 -17.438 -3.396 1 95.62 88 ILE A O 1
ATOM 682 N N . LEU A 1 89 ? -18.172 -16.312 -5.156 1 91.62 89 LEU A N 1
ATOM 683 C CA . LEU A 1 89 ? -19.422 -17.062 -5.25 1 91.62 89 LEU A CA 1
ATOM 684 C C . LEU A 1 89 ? -19.172 -18.422 -5.887 1 91.62 89 LEU A C 1
ATOM 686 O O . LEU A 1 89 ? -18.281 -18.578 -6.707 1 91.62 89 LEU A O 1
ATOM 690 N N . PRO A 1 90 ? -20.031 -19.391 -5.457 1 87.88 90 PRO A N 1
ATOM 691 C CA . PRO A 1 90 ? -19.953 -20.688 -6.117 1 87.88 90 PRO A CA 1
ATOM 692 C C . PRO A 1 90 ? -20.297 -20.625 -7.602 1 87.88 90 PRO A C 1
ATOM 694 O O . PRO A 1 90 ? -21.203 -19.875 -7.992 1 87.88 90 PRO A O 1
ATOM 697 N N . CYS A 1 91 ? -19.469 -21.297 -8.375 1 84.19 91 CYS A N 1
ATOM 698 C CA . CYS A 1 91 ? -19.719 -21.328 -9.812 1 84.19 91 CYS A CA 1
ATOM 699 C C . CYS A 1 91 ? -20.906 -22.219 -10.148 1 84.19 91 CYS A C 1
ATOM 701 O O . CYS A 1 91 ? -21.141 -23.234 -9.492 1 84.19 91 CYS A O 1
ATOM 703 N N . LYS A 1 92 ? -21.875 -21.703 -11.008 1 71.12 92 LYS A N 1
ATOM 704 C CA . LYS A 1 92 ? -23 -22.531 -11.438 1 71.12 92 LYS A CA 1
ATOM 705 C C . LYS A 1 92 ? -22.516 -23.844 -12.023 1 71.12 92 LYS A C 1
ATOM 707 O O . LYS A 1 92 ? -21.453 -23.906 -12.648 1 71.12 92 LYS A O 1
ATOM 712 N N . LYS A 1 93 ? -23.031 -25 -11.492 1 58.06 93 LYS A N 1
ATOM 713 C CA . LYS A 1 93 ? -22.672 -26.406 -11.75 1 58.06 93 LYS A CA 1
ATOM 714 C C . LYS A 1 93 ? -22.484 -26.656 -13.242 1 58.06 93 LYS A C 1
ATOM 716 O O . LYS A 1 93 ? -23.406 -26.453 -14.039 1 58.06 93 LYS A O 1
ATOM 721 N N . SER A 1 94 ? -21.562 -26 -13.891 1 51.84 94 SER A N 1
ATOM 722 C CA . SER A 1 94 ? -21.406 -26.594 -15.219 1 51.84 94 SER A CA 1
ATOM 723 C C . SER A 1 94 ? -20.641 -27.906 -15.156 1 51.84 94 SER A C 1
ATOM 725 O O . SER A 1 94 ? -19.969 -28.188 -14.164 1 51.84 94 SER A O 1
ATOM 727 N N . SER A 1 95 ? -20.906 -28.766 -16.141 1 44.25 95 SER A N 1
ATOM 728 C CA . SER A 1 95 ? -20.266 -30.047 -16.344 1 44.25 95 SER A CA 1
ATOM 729 C C . SER A 1 95 ? -18.766 -29.969 -16.094 1 44.25 95 SER A C 1
ATOM 731 O O . SER A 1 95 ? -18.078 -29.125 -16.672 1 44.25 95 SER A O 1
ATOM 733 N N . TRP A 1 96 ? -18.359 -30.281 -14.922 1 46.34 96 TRP A N 1
ATOM 734 C CA . TRP A 1 96 ? -16.984 -30.438 -14.445 1 46.34 96 TRP A CA 1
ATOM 735 C C . TRP A 1 96 ? -16.062 -30.891 -15.57 1 46.34 96 TRP A C 1
ATOM 737 O O . TRP A 1 96 ? -14.844 -30.891 -15.414 1 46.34 96 TRP A O 1
ATOM 747 N N . LYS A 1 97 ? -16.734 -31.484 -16.531 1 48.66 97 LYS A N 1
ATOM 748 C CA . LYS A 1 97 ? -15.844 -32.219 -17.422 1 48.66 97 LYS A CA 1
ATOM 749 C C . LYS A 1 97 ? -14.711 -31.312 -17.906 1 48.66 97 LYS A C 1
ATOM 751 O O . LYS A 1 97 ? -13.578 -31.781 -18.094 1 48.66 97 LYS A O 1
ATOM 756 N N . ALA A 1 98 ? -14.961 -30.141 -18.344 1 49.72 98 ALA A N 1
ATOM 757 C CA . ALA A 1 98 ? -13.82 -29.484 -18.969 1 49.72 98 ALA A CA 1
ATOM 758 C C . ALA A 1 98 ? -13.375 -28.266 -18.141 1 49.72 98 ALA A C 1
ATOM 760 O O . ALA A 1 98 ? -14.203 -27.453 -17.719 1 49.72 98 ALA A O 1
ATOM 761 N N . MET A 1 99 ? -12.211 -28.625 -17.281 1 56.47 99 MET A N 1
ATOM 762 C CA . MET A 1 99 ? -11.555 -27.375 -16.891 1 56.47 99 MET A CA 1
ATOM 763 C C . MET A 1 99 ? -11.758 -26.297 -17.953 1 56.47 99 MET A C 1
ATOM 765 O O . MET A 1 99 ? -11.234 -26.422 -19.062 1 56.47 99 MET A O 1
ATOM 769 N N . ASP A 1 100 ? -12.922 -25.641 -17.781 1 66.88 100 ASP A N 1
ATOM 770 C CA . ASP A 1 100 ? -13.336 -24.609 -18.734 1 66.88 100 ASP A CA 1
ATOM 771 C C . ASP A 1 100 ? -13.133 -23.203 -18.156 1 66.88 100 ASP A C 1
ATOM 773 O O . ASP A 1 100 ? -13.859 -22.797 -17.234 1 66.88 100 ASP A O 1
ATOM 777 N N . SER A 1 101 ? -12.047 -22.625 -18.562 1 73.44 101 SER A N 1
ATOM 778 C CA . SER A 1 101 ? -11.711 -21.281 -18.125 1 73.44 101 SER A CA 1
ATOM 779 C C . SER A 1 101 ? -12.906 -20.344 -18.25 1 73.44 101 SER A C 1
ATOM 781 O O . SER A 1 101 ? -13 -19.344 -17.516 1 73.44 101 SER A O 1
ATOM 783 N N . ARG A 1 102 ? -13.977 -20.766 -19.094 1 78.25 102 ARG A N 1
ATOM 784 C CA . ARG A 1 102 ? -15.164 -19.938 -19.266 1 78.25 102 ARG A CA 1
ATOM 785 C C . ARG A 1 102 ? -16.016 -19.938 -18 1 78.25 102 ARG A C 1
ATOM 787 O O . ARG A 1 102 ? -16.641 -18.938 -17.672 1 78.25 102 ARG A O 1
ATOM 794 N N . ILE A 1 103 ? -15.992 -21.031 -17.312 1 81.69 103 ILE A N 1
ATOM 795 C CA . ILE A 1 103 ? -16.781 -21.156 -16.094 1 81.69 103 ILE A CA 1
ATOM 796 C C . ILE A 1 103 ? -16.172 -20.297 -14.992 1 81.69 103 ILE A C 1
ATOM 798 O O . ILE A 1 103 ? -16.875 -19.578 -14.281 1 81.69 103 ILE A O 1
ATOM 802 N N . ALA A 1 104 ? -14.836 -20.453 -14.789 1 84.62 104 ALA A N 1
ATOM 803 C CA . ALA A 1 104 ? -14.133 -19.656 -13.789 1 84.62 104 ALA A CA 1
ATOM 804 C C . ALA A 1 104 ? -14.336 -18.156 -14.039 1 84.62 104 ALA A C 1
ATOM 806 O O . ALA A 1 104 ? -14.578 -17.391 -13.102 1 84.62 104 ALA A O 1
ATOM 807 N N . ILE A 1 105 ? -14.281 -17.719 -15.328 1 86.81 105 ILE A N 1
ATOM 808 C CA . ILE A 1 105 ? -14.453 -16.312 -15.695 1 86.81 105 ILE A CA 1
ATOM 809 C C . ILE A 1 105 ? -15.852 -15.852 -15.305 1 86.81 105 ILE A C 1
ATOM 811 O O . ILE A 1 105 ? -16.016 -14.773 -14.727 1 86.81 105 ILE A O 1
ATOM 815 N N . ASP A 1 106 ? -16.797 -16.703 -15.594 1 86.88 106 ASP A N 1
ATOM 816 C CA . ASP A 1 106 ? -18.188 -16.344 -15.281 1 86.88 106 ASP A CA 1
ATOM 817 C C . ASP A 1 106 ? -18.391 -16.219 -13.773 1 86.88 106 ASP A C 1
ATOM 819 O O . ASP A 1 106 ? -19.062 -15.305 -13.305 1 86.88 106 ASP A O 1
ATOM 823 N N . CYS A 1 107 ? -17.828 -17.125 -13.055 1 90.25 107 CYS A N 1
ATOM 824 C CA . CYS A 1 107 ? -17.938 -17.109 -11.602 1 90.25 107 CYS A CA 1
ATOM 825 C C . CYS A 1 107 ? -17.312 -15.859 -11.023 1 90.25 107 CYS A C 1
ATOM 827 O O . CYS A 1 107 ? -17.875 -15.227 -10.125 1 90.25 107 CYS A O 1
ATOM 829 N N . MET A 1 108 ? -16.156 -15.492 -11.492 1 92.25 108 MET A N 1
ATOM 830 C CA . MET A 1 108 ? -15.469 -14.305 -10.992 1 92.25 108 MET A CA 1
ATOM 831 C C . MET A 1 108 ? -16.203 -13.031 -11.383 1 92.25 108 MET A C 1
ATOM 833 O O . MET A 1 108 ? -16.234 -12.07 -10.617 1 92.25 108 MET A O 1
ATOM 837 N N . GLN A 1 109 ? -16.797 -13.047 -12.625 1 91.62 109 GLN A N 1
ATOM 838 C CA . GLN A 1 109 ? -17.609 -11.914 -13.039 1 91.62 109 GLN A CA 1
ATOM 839 C C . GLN A 1 109 ? -18.828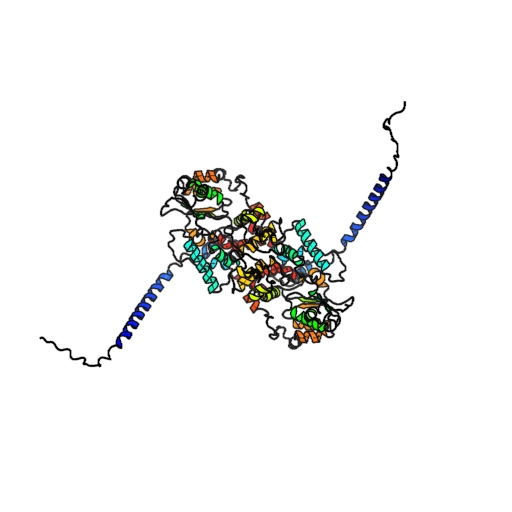 -11.742 -12.133 1 91.62 109 GLN A C 1
ATOM 841 O O . GLN A 1 109 ? -19.156 -10.633 -11.719 1 91.62 109 GLN A O 1
ATOM 846 N N . GLN A 1 110 ? -19.469 -12.852 -11.852 1 93.62 110 GLN A N 1
ATOM 847 C CA . GLN A 1 110 ? -20.625 -12.805 -10.961 1 93.62 110 GLN A CA 1
ATOM 848 C C . GLN A 1 110 ? -20.219 -12.305 -9.57 1 93.62 110 GLN A C 1
ATOM 850 O O . GLN A 1 110 ? -20.969 -11.562 -8.938 1 93.62 110 GLN A O 1
ATOM 855 N N . THR A 1 111 ? -19.094 -12.805 -9.117 1 95.69 111 THR A N 1
ATOM 856 C CA . THR A 1 111 ? -18.578 -12.352 -7.828 1 95.69 111 THR A CA 1
ATOM 857 C C . THR A 1 111 ? -18.375 -10.844 -7.828 1 95.69 111 THR A C 1
ATOM 859 O O . THR A 1 111 ? -18.812 -10.156 -6.902 1 95.69 111 THR A O 1
ATOM 862 N N . ARG A 1 112 ? -17.734 -10.312 -8.844 1 93.62 112 ARG A N 1
ATOM 863 C CA . ARG A 1 112 ? -17.469 -8.883 -8.961 1 93.62 112 ARG A CA 1
ATOM 864 C C . ARG A 1 112 ? -18.766 -8.086 -8.992 1 93.62 112 ARG A C 1
ATOM 866 O O . ARG A 1 112 ? -18.906 -7.09 -8.281 1 93.62 112 ARG A O 1
ATOM 873 N N . ASP A 1 113 ? -19.734 -8.531 -9.781 1 93.69 113 ASP A N 1
ATOM 874 C CA . ASP A 1 113 ? -21.031 -7.859 -9.906 1 93.69 113 ASP A CA 1
ATOM 875 C C . ASP A 1 113 ? -21.766 -7.848 -8.57 1 93.69 113 ASP A C 1
ATOM 877 O O . ASP A 1 113 ? -22.391 -6.844 -8.211 1 93.69 113 ASP A O 1
ATOM 881 N N . HIS A 1 114 ? -21.688 -8.977 -7.902 1 95.31 114 HIS A N 1
ATOM 882 C CA . HIS A 1 114 ? -22.344 -9.094 -6.613 1 95.31 114 HIS A CA 1
ATOM 883 C C . HIS A 1 114 ? -21.766 -8.125 -5.594 1 95.31 114 HIS A C 1
ATOM 885 O O . HIS A 1 114 ? -22.5 -7.457 -4.863 1 95.31 114 HIS A O 1
ATOM 891 N N . ILE A 1 115 ? -20.469 -8.023 -5.52 1 94.06 115 ILE A N 1
ATOM 892 C CA . ILE A 1 115 ? -19.766 -7.129 -4.602 1 94.06 115 ILE A CA 1
ATOM 893 C C . ILE A 1 115 ? -20.188 -5.688 -4.875 1 94.06 115 ILE A C 1
ATOM 895 O O . ILE A 1 115 ? -20.484 -4.934 -3.945 1 94.06 115 ILE A O 1
ATOM 899 N N . MET A 1 116 ? -20.234 -5.312 -6.113 1 89.62 116 MET A N 1
ATOM 900 C CA . MET A 1 116 ? -20.562 -3.945 -6.508 1 89.62 116 MET A CA 1
ATOM 901 C C . MET A 1 116 ? -22.031 -3.633 -6.242 1 89.62 116 MET A C 1
ATOM 903 O O . MET A 1 116 ? -22.359 -2.588 -5.676 1 89.62 116 MET A O 1
ATOM 907 N N . SER A 1 117 ? -22.891 -4.57 -6.625 1 91.56 117 SER A N 1
ATOM 908 C CA . SER A 1 117 ? -24.328 -4.332 -6.527 1 91.56 117 SER A CA 1
ATOM 909 C C . SER A 1 117 ? -24.797 -4.305 -5.074 1 91.56 117 SER A C 1
ATOM 911 O O . SER A 1 117 ? -25.672 -3.521 -4.707 1 91.56 117 SER A O 1
ATOM 913 N N . GLN A 1 118 ? -24.203 -5.109 -4.191 1 93.06 118 GLN A N 1
ATOM 914 C CA . GLN A 1 118 ? -24.609 -5.191 -2.791 1 93.06 118 GLN A CA 1
ATOM 915 C C . GLN A 1 118 ? -23.734 -4.301 -1.914 1 93.06 118 GLN A C 1
ATOM 917 O O . GLN A 1 118 ? -23.891 -4.277 -0.692 1 93.06 118 GLN A O 1
ATOM 922 N N . ASN A 1 119 ? -22.766 -3.576 -2.494 1 89.31 119 ASN A N 1
ATOM 923 C CA . ASN A 1 119 ? -21.844 -2.682 -1.794 1 89.31 119 ASN A CA 1
ATOM 924 C C . ASN A 1 119 ? -21.156 -3.389 -0.634 1 89.31 119 ASN A C 1
ATOM 926 O O . ASN A 1 119 ? -21.156 -2.887 0.491 1 89.31 119 ASN A O 1
ATOM 930 N N . ILE A 1 120 ? -20.75 -4.625 -0.915 1 94.38 120 ILE A N 1
ATOM 931 C CA . ILE A 1 120 ? -20 -5.398 0.073 1 94.38 120 ILE A CA 1
ATOM 932 C C . ILE A 1 120 ? -18.625 -4.785 0.278 1 94.38 120 ILE A C 1
ATOM 934 O O . ILE A 1 120 ? -17.938 -4.453 -0.69 1 94.38 120 ILE A O 1
ATOM 938 N N . THR A 1 121 ? -18.219 -4.609 1.538 1 93.19 121 THR A N 1
ATOM 939 C CA . THR A 1 121 ? -16.906 -4.051 1.834 1 93.19 121 THR A CA 1
ATOM 940 C C . THR A 1 121 ? -15.82 -5.102 1.652 1 93.19 121 THR A C 1
ATOM 942 O O . THR A 1 121 ? -15.781 -6.094 2.383 1 93.19 121 THR A O 1
ATOM 945 N N . VAL A 1 122 ? -15.016 -4.902 0.615 1 96.19 122 VAL A N 1
ATOM 946 C CA . VAL A 1 122 ? -13.836 -5.727 0.378 1 96.19 122 VAL A CA 1
ATOM 947 C C . VAL A 1 122 ? -12.617 -4.832 0.147 1 96.19 122 VAL A C 1
ATOM 949 O O . VAL A 1 122 ? -12.758 -3.658 -0.204 1 96.19 122 VAL A O 1
ATOM 952 N N . PRO A 1 123 ? -11.469 -5.359 0.426 1 96.38 123 PRO A N 1
ATOM 953 C CA . PRO A 1 123 ? -10.289 -4.551 0.12 1 96.38 123 PRO A CA 1
ATOM 954 C C . PRO A 1 123 ? -10.203 -4.16 -1.354 1 96.38 123 PRO A C 1
ATOM 956 O O . PRO A 1 123 ? -10.555 -4.957 -2.229 1 96.38 123 PRO A O 1
ATOM 959 N N . TRP A 1 124 ? -9.664 -3 -1.631 1 94.31 124 TRP A N 1
ATOM 960 C CA . TRP A 1 124 ? -9.609 -2.49 -2.996 1 94.31 124 TRP A CA 1
ATOM 961 C C . TRP A 1 124 ? -8.742 -3.387 -3.879 1 94.31 124 TRP A C 1
ATOM 963 O O . TRP A 1 124 ? -9.016 -3.539 -5.074 1 94.31 124 TRP A O 1
ATOM 973 N N . TRP A 1 125 ? -7.676 -3.986 -3.307 1 95.75 125 TRP A N 1
ATOM 974 C CA . TRP A 1 125 ? -6.766 -4.816 -4.094 1 95.75 125 TRP A CA 1
ATOM 975 C C . TRP A 1 125 ? -7.477 -6.062 -4.609 1 95.75 125 TRP A C 1
ATOM 977 O O . TRP A 1 125 ? -7.105 -6.609 -5.648 1 95.75 125 TRP A O 1
ATOM 987 N N . PHE A 1 126 ? -8.508 -6.586 -3.873 1 97.38 126 PHE A N 1
ATOM 988 C CA . PHE A 1 126 ? -9.289 -7.723 -4.336 1 97.38 126 PHE A CA 1
ATOM 989 C C . PHE A 1 126 ? -10.195 -7.32 -5.492 1 97.38 126 PHE A C 1
ATOM 991 O O . PHE A 1 126 ? -10.375 -8.086 -6.445 1 97.38 126 PHE A O 1
ATOM 998 N N . GLN A 1 127 ? -10.734 -6.102 -5.422 1 92.94 127 GLN A N 1
ATOM 999 C CA . GLN A 1 127 ? -11.562 -5.602 -6.512 1 92.94 127 GLN A CA 1
ATOM 1000 C C . GLN A 1 127 ? -10.758 -5.434 -7.793 1 92.94 127 GLN A C 1
ATOM 1002 O O . GLN A 1 127 ? -11.227 -5.77 -8.883 1 92.94 127 GLN A O 1
ATOM 1007 N N . THR A 1 128 ? -9.562 -4.906 -7.648 1 92 128 THR A N 1
ATOM 1008 C CA . THR A 1 128 ? -8.75 -4.723 -8.844 1 92 128 THR A CA 1
ATOM 1009 C C . THR A 1 128 ? -8.227 -6.066 -9.352 1 92 128 THR A C 1
ATOM 1011 O O . THR A 1 128 ? -8.016 -6.242 -10.555 1 92 128 THR A O 1
ATOM 1014 N N . LEU A 1 129 ? -8.023 -7.035 -8.461 1 94.12 129 LEU A N 1
ATOM 1015 C CA . LEU A 1 129 ? -7.688 -8.383 -8.906 1 94.12 129 LEU A CA 1
ATOM 1016 C C . LEU A 1 129 ? -8.789 -8.953 -9.789 1 94.12 129 LEU A C 1
ATOM 1018 O O . LEU A 1 129 ? -8.516 -9.453 -10.883 1 94.12 129 LEU A O 1
ATOM 1022 N N . LEU A 1 130 ? -10.039 -8.852 -9.305 1 92.94 130 LEU A N 1
ATOM 1023 C CA . LEU A 1 130 ? -11.172 -9.336 -10.086 1 92.94 130 LEU A CA 1
ATOM 1024 C C . LEU A 1 130 ? -11.266 -8.602 -11.422 1 92.94 130 LEU A C 1
ATOM 1026 O O . LEU A 1 130 ? -11.539 -9.219 -12.453 1 92.94 130 LEU A O 1
ATOM 1030 N N . ARG A 1 131 ? -11.039 -7.312 -11.359 1 88.5 131 ARG A N 1
ATOM 1031 C CA . ARG A 1 131 ? -11.039 -6.516 -12.586 1 88.5 131 ARG A CA 1
ATOM 1032 C C . ARG A 1 131 ? -10.023 -7.051 -13.586 1 88.5 131 ARG A C 1
ATOM 1034 O O . ARG A 1 131 ? -10.352 -7.273 -14.758 1 88.5 131 ARG A O 1
ATOM 1041 N N . ASP A 1 132 ? -8.797 -7.297 -13.164 1 89.44 132 ASP A N 1
ATOM 1042 C CA . ASP A 1 132 ? -7.688 -7.582 -14.062 1 89.44 132 ASP A CA 1
ATOM 1043 C C . ASP A 1 132 ? -7.734 -9.031 -14.555 1 89.44 132 ASP A C 1
ATOM 1045 O O . ASP A 1 132 ? -7.34 -9.32 -15.688 1 89.44 132 ASP A O 1
ATOM 1049 N N . ILE A 1 133 ? -8.172 -9.961 -13.703 1 90.88 133 ILE A N 1
ATOM 1050 C CA . ILE A 1 133 ? -8.203 -11.344 -14.148 1 90.88 133 ILE A CA 1
ATOM 1051 C C . ILE A 1 133 ? -9.336 -11.539 -15.156 1 90.88 133 ILE A C 1
ATOM 1053 O O . ILE A 1 133 ? -9.359 -12.531 -15.891 1 90.88 133 ILE A O 1
ATOM 1057 N N . LEU A 1 134 ? -10.328 -10.625 -15.125 1 86.31 134 LEU A N 1
ATOM 1058 C CA . LEU A 1 134 ? -11.461 -10.711 -16.031 1 86.31 134 LEU A CA 1
ATOM 1059 C C . LEU A 1 134 ? -11.203 -9.914 -17.297 1 86.31 134 LEU A C 1
ATOM 1061 O O . LEU A 1 134 ? -11.867 -10.125 -18.312 1 86.31 134 LEU A O 1
ATOM 1065 N N . ALA A 1 135 ? -10.266 -8.945 -17.109 1 76.75 135 ALA A N 1
ATOM 1066 C CA . ALA A 1 135 ? -9.984 -8.102 -18.266 1 76.75 135 ALA A CA 1
ATOM 1067 C C . ALA A 1 135 ? -9.203 -8.875 -19.328 1 76.75 135 ALA A C 1
ATOM 1069 O O . ALA A 1 135 ? -8.43 -9.773 -19 1 76.75 135 ALA A O 1
ATOM 1070 N N . GLY A 1 136 ? -9.891 -9.508 -20.438 1 59.31 136 GLY A N 1
ATOM 1071 C CA . GLY A 1 136 ? -9.289 -10.211 -21.547 1 59.31 136 GLY A CA 1
ATOM 1072 C C . GLY A 1 136 ? -7.77 -10.188 -21.516 1 59.31 136 GLY A C 1
ATOM 1073 O O . GLY A 1 136 ? -7.117 -11.086 -22.062 1 59.31 136 GLY A O 1
ATOM 1074 N N . GLY A 1 137 ? -7.152 -9.203 -20.766 1 51.41 137 GLY A N 1
ATOM 1075 C CA . GLY A 1 137 ? -5.715 -8.984 -20.766 1 51.41 137 GLY A CA 1
ATOM 1076 C C . GLY A 1 137 ? -4.996 -9.734 -19.656 1 51.41 137 GLY A C 1
ATOM 1077 O O . GLY A 1 137 ? -3.768 -9.812 -19.641 1 51.41 137 GLY A O 1
ATOM 1078 N N . GLY A 1 138 ? -5.645 -10.227 -18.688 1 58.88 138 GLY A N 1
ATOM 1079 C CA . GLY A 1 138 ? -4.926 -10.781 -17.562 1 58.88 138 GLY A CA 1
ATOM 1080 C C . GLY A 1 138 ? -4.355 -12.156 -17.828 1 58.88 138 GLY A C 1
ATOM 1081 O O . GLY A 1 138 ? -3.406 -12.578 -17.156 1 58.88 138 GLY A O 1
ATOM 1082 N N . GLY A 1 139 ? -4.684 -12.727 -18.812 1 79.75 139 GLY A N 1
ATOM 1083 C CA . GLY A 1 139 ? -4.078 -13.938 -19.344 1 79.75 139 GLY A CA 1
ATOM 1084 C C . GLY A 1 139 ? -4.133 -15.117 -18.406 1 79.75 139 GLY A C 1
ATOM 1085 O O . GLY A 1 139 ? -3.574 -16.172 -18.688 1 79.75 139 GLY A O 1
ATOM 1086 N N . VAL A 1 140 ? -4.836 -15 -17.172 1 89 140 VAL A N 1
ATOM 1087 C CA . VAL A 1 140 ? -4.773 -16.047 -16.156 1 89 140 VAL A CA 1
ATOM 1088 C C . VAL A 1 140 ? -5.559 -17.266 -16.625 1 89 140 VAL A C 1
ATOM 1090 O O . VAL A 1 140 ? -5.18 -18.406 -16.328 1 89 140 VAL A O 1
ATOM 1093 N N . TYR A 1 141 ? -6.613 -17.047 -17.422 1 87.69 141 TYR A N 1
ATOM 1094 C CA . TYR A 1 141 ? -7.473 -18.141 -17.875 1 87.69 141 TYR A CA 1
ATOM 1095 C C . TYR A 1 141 ? -7.211 -18.469 -19.344 1 87.69 141 TYR A C 1
ATOM 1097 O O . TYR A 1 141 ? -8.055 -19.078 -20.016 1 87.69 141 TYR A O 1
ATOM 1105 N N . ALA A 1 142 ? -6.055 -18.094 -19.797 1 85.31 142 ALA A N 1
ATOM 1106 C CA . ALA A 1 142 ? -5.699 -18.344 -21.188 1 85.31 142 ALA A CA 1
ATOM 1107 C C . ALA A 1 142 ? -5.332 -19.812 -21.422 1 85.31 142 ALA A C 1
ATOM 1109 O O . ALA A 1 142 ? -4.887 -20.484 -20.5 1 85.31 142 ALA A O 1
ATOM 1110 N N . PRO A 1 143 ? -5.465 -20.25 -22.625 1 82.56 143 PRO A N 1
ATOM 1111 C CA . PRO A 1 143 ? -5.234 -21.672 -22.922 1 82.56 143 PRO A CA 1
ATOM 1112 C C . PRO A 1 143 ? -3.766 -22.062 -22.781 1 82.56 143 PRO A C 1
ATOM 1114 O O . PRO A 1 143 ? -3.457 -23.234 -22.578 1 82.56 143 PRO A O 1
ATOM 1117 N N . TRP A 1 144 ? -2.871 -21.141 -22.875 1 86.25 144 TRP A N 1
ATOM 1118 C CA . TRP A 1 144 ? -1.452 -21.469 -22.828 1 86.25 144 TRP A CA 1
ATOM 1119 C C . TRP A 1 144 ? -1.025 -21.859 -21.422 1 86.25 144 TRP A C 1
ATOM 1121 O O . TRP A 1 144 ? 0.138 -22.203 -21.188 1 86.25 144 TRP A O 1
ATOM 1131 N N . HIS A 1 145 ? -1.937 -21.828 -20.469 1 90.75 145 HIS A N 1
ATOM 1132 C CA . HIS A 1 145 ? -1.654 -22.328 -19.141 1 90.75 145 HIS A CA 1
ATOM 1133 C C . HIS A 1 145 ? -2.074 -23.797 -19.016 1 90.75 145 HIS A C 1
ATOM 1135 O O . HIS A 1 145 ? -1.776 -24.438 -18 1 90.75 145 HIS A O 1
ATOM 1141 N N . HIS A 1 146 ? -2.775 -24.297 -20 1 90.25 146 HIS A N 1
ATOM 1142 C CA . HIS A 1 146 ? -3.248 -25.672 -20.016 1 90.25 146 HIS A CA 1
ATOM 1143 C C . HIS A 1 146 ? -2.453 -26.516 -21 1 90.25 146 HIS A C 1
ATOM 1145 O O . HIS A 1 146 ? -2.822 -26.625 -22.172 1 90.25 146 HIS A O 1
ATOM 1151 N N . PHE A 1 147 ? -1.478 -27.234 -20.453 1 90.88 147 PHE A N 1
ATOM 1152 C CA . PHE A 1 147 ? -0.702 -28.156 -21.266 1 90.88 147 PHE A CA 1
ATOM 1153 C C . PHE A 1 147 ? -1.334 -29.547 -21.25 1 90.88 147 PHE A C 1
ATOM 1155 O O . PHE A 1 147 ? -2.066 -29.891 -20.328 1 90.88 147 PHE A O 1
ATOM 1162 N N . TYR A 1 148 ? -1.132 -30.281 -22.297 1 91.62 148 TYR A N 1
ATOM 1163 C CA . TYR A 1 148 ? -1.613 -31.656 -22.297 1 91.62 148 TYR A CA 1
ATOM 1164 C C . TYR A 1 148 ? -0.835 -32.5 -23.297 1 91.62 148 TYR A C 1
ATOM 1166 O O . TYR A 1 148 ? -0.176 -31.969 -24.203 1 91.62 148 TYR A O 1
ATOM 1174 N N . THR A 1 149 ? -0.815 -33.781 -23.094 1 92.19 149 THR A N 1
ATOM 1175 C CA . THR A 1 149 ? -0.206 -34.812 -23.938 1 92.19 149 THR A CA 1
ATOM 1176 C C . THR A 1 149 ? -0.987 -36.094 -23.875 1 92.19 149 THR A C 1
ATOM 1178 O O . THR A 1 149 ? -1.721 -36.344 -22.922 1 92.19 149 THR A O 1
ATOM 1181 N N . THR A 1 150 ? -0.867 -36.906 -24.938 1 91.88 150 THR A N 1
ATOM 1182 C CA . THR A 1 150 ? -1.571 -38.188 -24.984 1 91.88 150 THR A CA 1
ATOM 1183 C C . THR A 1 150 ? -0.611 -39.344 -24.703 1 91.88 150 THR A C 1
ATOM 1185 O O . THR A 1 150 ? -1.04 -40.5 -24.531 1 91.88 150 THR A O 1
ATOM 1188 N N . LYS A 1 151 ? 0.65 -39.094 -24.641 1 89.19 151 LYS A N 1
ATOM 1189 C CA . LYS A 1 151 ? 1.641 -40.156 -24.469 1 89.19 151 LYS A CA 1
ATOM 1190 C C . LYS A 1 151 ? 2.633 -39.781 -23.359 1 89.19 151 LYS A C 1
ATOM 1192 O O . LYS A 1 151 ? 3.771 -39.406 -23.641 1 89.19 151 LYS A O 1
ATOM 1197 N N . PRO A 1 152 ? 2.342 -40.125 -22.078 1 93.5 152 PRO A N 1
ATOM 1198 C CA . PRO A 1 152 ? 1.07 -40.625 -21.547 1 93.5 152 PRO A CA 1
ATOM 1199 C C . PRO A 1 152 ? -0.007 -39.531 -21.484 1 93.5 152 PRO A C 1
ATOM 1201 O O . PRO A 1 152 ? 0.306 -38.344 -21.5 1 93.5 152 PRO A O 1
ATOM 1204 N N . PRO A 1 153 ? -1.257 -39.969 -21.422 1 93.94 153 PRO A N 1
ATOM 1205 C CA . PRO A 1 153 ? -2.336 -38.969 -21.438 1 93.94 153 PRO A CA 1
ATOM 1206 C C . PRO A 1 153 ? -2.514 -38.25 -20.094 1 93.94 153 PRO A C 1
ATOM 1208 O O . PRO A 1 153 ? -2.795 -38.906 -19.078 1 93.94 153 PRO A O 1
ATOM 1211 N N . PHE A 1 154 ? -2.324 -37.031 -20.047 1 94.5 154 PHE A N 1
ATOM 1212 C CA . PHE A 1 154 ? -2.674 -36.25 -18.875 1 94.5 154 PHE A CA 1
ATOM 1213 C C . PHE A 1 154 ? -2.688 -34.781 -19.203 1 94.5 154 PHE A C 1
ATOM 1215 O O . PHE A 1 154 ? -2.094 -34.344 -20.188 1 94.5 154 PHE A O 1
ATOM 1222 N N . HIS A 1 155 ? -3.447 -34.031 -18.422 1 92.75 155 HIS A N 1
ATOM 1223 C CA . HIS A 1 155 ? -3.5 -32.562 -18.453 1 92.75 155 HIS A CA 1
ATOM 1224 C C . HIS A 1 155 ? -2.566 -31.953 -17.406 1 92.75 155 HIS A C 1
ATOM 1226 O O . HIS A 1 155 ? -2.354 -32.531 -16.344 1 92.75 155 HIS A O 1
ATOM 1232 N N . PHE A 1 156 ? -1.979 -30.844 -17.75 1 94.81 156 PHE A N 1
ATOM 1233 C CA . PHE A 1 156 ? -1.053 -30.172 -16.844 1 94.81 156 PHE A CA 1
ATOM 1234 C C . PHE A 1 156 ? -1.34 -28.672 -16.781 1 94.81 156 PHE A C 1
ATOM 1236 O O . PHE A 1 156 ? -1.315 -27.984 -17.812 1 94.81 156 PHE A O 1
ATOM 1243 N N . CYS A 1 157 ? -1.621 -28.203 -15.57 1 94.31 157 CYS A N 1
ATOM 1244 C CA . CYS A 1 157 ? -1.788 -26.766 -15.336 1 94.31 157 CYS A CA 1
ATOM 1245 C C . CYS A 1 157 ? -0.442 -26.094 -15.102 1 94.31 157 CYS A C 1
ATOM 1247 O O . CYS A 1 157 ? 0.291 -26.453 -14.18 1 94.31 157 CYS A O 1
ATOM 1249 N N . THR A 1 158 ? -0.105 -25.188 -15.945 1 94.44 158 THR A N 1
ATOM 1250 C CA . THR A 1 158 ? 1.114 -24.406 -15.734 1 94.44 158 THR A CA 1
ATOM 1251 C C . THR A 1 158 ? 0.805 -23.094 -15.031 1 94.44 158 THR A C 1
ATOM 1253 O O . THR A 1 158 ? -0.035 -22.312 -15.492 1 94.44 158 THR A O 1
ATOM 1256 N N . VAL A 1 159 ? 1.434 -22.875 -13.898 1 95.88 159 VAL A N 1
ATOM 1257 C CA . VAL A 1 159 ? 1.28 -21.641 -13.117 1 95.88 159 VAL A CA 1
ATOM 1258 C C . VAL A 1 159 ? 2.494 -20.75 -13.32 1 95.88 159 VAL A C 1
ATOM 1260 O O . VAL A 1 159 ? 3.637 -21.203 -13.266 1 95.88 159 VAL A O 1
ATOM 1263 N N . GLY A 1 160 ? 2.273 -19.438 -13.633 1 94.12 160 GLY A N 1
ATOM 1264 C CA . GLY A 1 160 ? 3.373 -18.5 -13.82 1 94.12 160 GLY A CA 1
ATOM 1265 C C . GLY A 1 160 ? 4.383 -18.531 -12.688 1 94.12 160 GLY A C 1
ATOM 1266 O O . GLY A 1 160 ? 4.004 -18.516 -11.516 1 94.12 160 GLY A O 1
ATOM 1267 N N . LYS A 1 161 ? 5.629 -18.609 -13.031 1 94.56 161 LYS A N 1
ATOM 1268 C CA . LYS A 1 161 ? 6.77 -18.578 -12.117 1 94.56 161 LYS A CA 1
ATOM 1269 C C . LYS A 1 161 ? 6.891 -19.875 -11.328 1 94.56 161 LYS A C 1
ATOM 1271 O O . LYS A 1 161 ? 7.441 -19.891 -10.227 1 94.56 161 LYS A O 1
ATOM 1276 N N . VAL A 1 162 ? 6.293 -20.922 -11.75 1 96.31 162 VAL A N 1
ATOM 1277 C CA . VAL A 1 162 ? 6.496 -22.281 -11.258 1 96.31 162 VAL A CA 1
ATOM 1278 C C . VAL A 1 162 ? 7.121 -23.156 -12.352 1 96.31 162 VAL A C 1
ATOM 1280 O O . VAL A 1 162 ? 6.484 -24.078 -12.844 1 96.31 162 VAL A O 1
ATOM 1283 N N . ALA A 1 163 ? 8.32 -22.797 -12.734 1 94.56 163 ALA A N 1
ATOM 1284 C CA . ALA A 1 163 ? 9.172 -23.484 -13.695 1 94.56 163 ALA A CA 1
ATOM 1285 C C . ALA A 1 163 ? 8.492 -23.594 -15.055 1 94.56 163 ALA A C 1
ATOM 1287 O O . ALA A 1 163 ? 8.602 -24.625 -15.727 1 94.56 163 ALA A O 1
ATOM 1288 N N . THR A 1 164 ? 7.785 -22.594 -15.453 1 92.5 164 THR A N 1
ATOM 1289 C CA . THR A 1 164 ? 6.977 -22.641 -16.672 1 92.5 164 THR A CA 1
ATOM 1290 C C . THR A 1 164 ? 7.855 -22.859 -17.891 1 92.5 164 THR A C 1
ATOM 1292 O O . THR A 1 164 ? 7.445 -23.547 -18.844 1 92.5 164 THR A O 1
ATOM 1295 N N . THR A 1 165 ? 9.078 -22.25 -17.953 1 90.25 165 THR A N 1
ATOM 1296 C CA . THR A 1 165 ? 9.984 -22.438 -19.078 1 90.25 165 THR A CA 1
ATOM 1297 C C . THR A 1 165 ? 10.367 -23.906 -19.234 1 90.25 165 THR A C 1
ATOM 1299 O O . THR A 1 165 ? 10.359 -24.453 -20.344 1 90.25 165 THR A O 1
ATOM 1302 N N . GLU A 1 166 ? 10.672 -24.531 -18.172 1 92.75 166 GLU A N 1
ATOM 1303 C CA . GLU A 1 166 ? 11.062 -25.938 -18.188 1 92.75 166 GLU A CA 1
ATOM 1304 C C . GLU A 1 166 ? 9.883 -26.844 -18.516 1 92.75 166 GLU A C 1
ATOM 1306 O O . GLU A 1 166 ? 10.023 -27.828 -19.234 1 92.75 166 GLU A O 1
ATOM 1311 N N . TRP A 1 167 ? 8.734 -26.531 -17.969 1 94.81 167 TRP A N 1
ATOM 1312 C CA . TRP A 1 167 ? 7.555 -27.344 -18.266 1 94.81 167 TRP A CA 1
ATOM 1313 C C . TRP A 1 167 ? 7.199 -27.266 -19.734 1 94.81 167 TRP A C 1
ATOM 1315 O O . TRP A 1 167 ? 6.762 -28.25 -20.328 1 94.81 167 TRP A O 1
ATOM 1325 N N . ARG A 1 168 ? 7.344 -26.062 -20.266 1 90.94 168 ARG A N 1
ATOM 1326 C CA . ARG A 1 168 ? 7.109 -25.922 -21.703 1 90.94 168 ARG A CA 1
ATOM 1327 C C . ARG A 1 168 ? 8.039 -26.844 -22.5 1 90.94 168 ARG A C 1
ATOM 1329 O O . ARG A 1 168 ? 7.613 -27.469 -23.469 1 90.94 168 ARG A O 1
ATOM 1336 N N . LYS A 1 169 ? 9.266 -26.906 -22.109 1 89.94 169 LYS A N 1
ATOM 1337 C CA . LYS A 1 169 ? 10.211 -27.797 -22.766 1 89.94 169 LYS A CA 1
ATOM 1338 C C . LYS A 1 169 ? 9.766 -29.25 -22.656 1 89.94 169 LYS A C 1
ATOM 1340 O O . LYS A 1 169 ? 9.844 -30.016 -23.625 1 89.94 169 LYS A O 1
ATOM 1345 N N . VAL A 1 170 ? 9.328 -29.625 -21.5 1 93.69 170 VAL A N 1
ATOM 1346 C CA . VAL A 1 170 ? 8.867 -30.984 -21.25 1 93.69 170 VAL A CA 1
ATOM 1347 C C . VAL A 1 170 ? 7.742 -31.344 -22.219 1 93.69 170 VAL A C 1
ATOM 1349 O O . VAL A 1 170 ? 7.797 -32.375 -22.906 1 93.69 170 VAL A O 1
ATOM 1352 N N . PHE A 1 171 ? 6.797 -30.5 -22.391 1 92.81 171 PHE A N 1
ATOM 1353 C CA . PHE A 1 171 ? 5.609 -30.828 -23.172 1 92.81 171 PHE A CA 1
ATOM 1354 C C . PHE A 1 171 ? 5.887 -30.703 -24.656 1 92.81 171 PHE A C 1
ATOM 1356 O O . PHE A 1 171 ? 5.281 -31.406 -25.469 1 92.81 171 PHE A O 1
ATOM 1363 N N . CYS A 1 172 ? 6.812 -29.812 -24.953 1 88.25 172 CYS A N 1
ATOM 1364 C CA . CYS A 1 172 ? 7.234 -29.766 -26.344 1 88.25 172 CYS A CA 1
ATOM 1365 C C . CYS A 1 172 ? 7.902 -31.062 -26.766 1 88.25 172 CYS A C 1
ATOM 1367 O O . CYS A 1 172 ? 7.711 -31.547 -27.875 1 88.25 172 CYS A O 1
ATOM 1369 N N . LYS A 1 173 ? 8.672 -31.609 -25.875 1 88.88 173 LYS A N 1
ATOM 1370 C CA . LYS A 1 173 ? 9.312 -32.875 -26.141 1 88.88 173 LYS A CA 1
ATOM 1371 C C . LYS A 1 173 ? 8.281 -34.031 -26.188 1 88.88 173 LYS A C 1
ATOM 1373 O O . LYS A 1 173 ? 8.352 -34.906 -27.047 1 88.88 173 LYS A O 1
ATOM 1378 N N . LEU A 1 174 ? 7.363 -34 -25.281 1 91.31 174 LEU A N 1
ATOM 1379 C CA . LEU A 1 174 ? 6.328 -35.031 -25.234 1 91.31 174 LEU A CA 1
ATOM 1380 C C . LEU A 1 174 ? 5.473 -35 -26.5 1 91.31 174 LEU A C 1
ATOM 1382 O O . LEU A 1 174 ? 5.035 -36.062 -26.984 1 91.31 174 LEU A O 1
ATOM 1386 N N . ASN A 1 175 ? 5.281 -33.719 -27 1 89.31 175 ASN A N 1
ATOM 1387 C CA . ASN A 1 175 ? 4.371 -33.562 -28.125 1 89.31 175 ASN A CA 1
ATOM 1388 C C . ASN A 1 175 ? 5.137 -33.375 -29.438 1 89.31 175 ASN A C 1
ATOM 1390 O O . ASN A 1 175 ? 4.578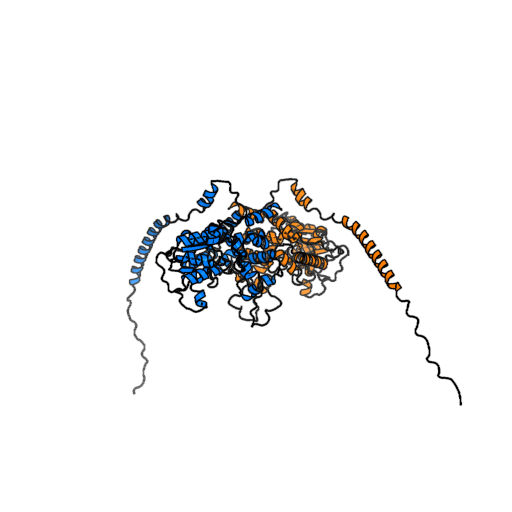 -32.906 -30.422 1 89.31 175 ASN A O 1
ATOM 1394 N N . ALA A 1 176 ? 6.348 -33.625 -29.453 1 81.69 176 ALA A N 1
ATOM 1395 C CA . ALA A 1 176 ? 7.242 -33.344 -30.578 1 81.69 176 ALA A CA 1
ATOM 1396 C C . ALA A 1 176 ? 6.652 -33.844 -31.891 1 81.69 176 ALA A C 1
ATOM 1398 O O . ALA A 1 176 ? 6.777 -33.188 -32.938 1 81.69 176 ALA A O 1
ATOM 1399 N N . GLN A 1 177 ? 5.996 -34.969 -31.891 1 79.69 177 GLN A N 1
ATOM 1400 C CA . GLN A 1 177 ? 5.492 -35.594 -33.125 1 79.69 177 GLN A CA 1
ATOM 1401 C C . GLN A 1 177 ? 4.121 -35.031 -33.469 1 79.69 177 GLN A C 1
ATOM 1403 O O . GLN A 1 177 ? 3.646 -35.25 -34.594 1 79.69 177 GLN A O 1
ATOM 1408 N N . ASP A 1 178 ? 3.545 -34.281 -32.594 1 77.69 178 ASP A N 1
ATOM 1409 C CA . ASP A 1 178 ? 2.162 -33.844 -32.812 1 77.69 178 ASP A CA 1
ATOM 1410 C C . ASP A 1 178 ? 2.049 -32.312 -32.812 1 77.69 178 ASP A C 1
ATOM 1412 O O . ASP A 1 178 ? 0.969 -31.781 -32.562 1 77.69 178 ASP A O 1
ATOM 1416 N N . CYS A 1 179 ? 3.207 -31.734 -32.938 1 74.12 179 CYS A N 1
ATOM 1417 C CA . CYS A 1 179 ? 3.16 -30.266 -32.969 1 74.12 179 CYS A CA 1
ATOM 1418 C C . CYS A 1 179 ? 2.475 -29.766 -34.25 1 74.12 179 CYS A C 1
ATOM 1420 O O . CYS A 1 179 ? 2.701 -30.312 -35.312 1 74.12 179 CYS A O 1
ATOM 1422 N N . VAL A 1 180 ? 1.523 -28.953 -34.156 1 66.31 180 VAL A N 1
ATOM 1423 C CA . VAL A 1 180 ? 0.729 -28.484 -35.312 1 66.31 180 VAL A CA 1
ATOM 1424 C C . VAL A 1 180 ? 1.645 -27.875 -36.375 1 66.31 180 VAL A C 1
ATOM 1426 O O . VAL A 1 180 ? 1.408 -28.047 -37.562 1 66.31 180 VAL A O 1
ATOM 1429 N N . ASP A 1 181 ? 2.539 -26.938 -35.906 1 60.84 181 ASP A N 1
ATOM 1430 C CA . ASP A 1 181 ? 3.371 -26.344 -36.969 1 60.84 181 ASP A CA 1
ATOM 1431 C C . ASP A 1 181 ? 4.848 -26.391 -36.562 1 60.84 181 ASP A C 1
ATOM 1433 O O . ASP A 1 181 ? 5.184 -26.453 -35.375 1 60.84 181 ASP A O 1
ATOM 1437 N N . ASP A 1 182 ? 5.633 -26.688 -37.469 1 55.97 182 ASP A N 1
ATOM 1438 C CA . ASP A 1 182 ? 7.074 -26.859 -37.312 1 55.97 182 ASP A CA 1
ATOM 1439 C C . ASP A 1 182 ? 7.773 -25.516 -37.125 1 55.97 182 ASP A C 1
ATOM 1441 O O . ASP A 1 182 ? 9 -25.438 -37.125 1 55.97 182 ASP A O 1
ATOM 1445 N N . SER A 1 183 ? 6.969 -24.516 -37.094 1 54.41 183 SER A N 1
ATOM 1446 C CA . SER A 1 183 ? 7.641 -23.234 -36.938 1 54.41 183 SER A CA 1
ATOM 1447 C C . SER A 1 183 ? 8.164 -23.047 -35.531 1 54.41 183 SER A C 1
ATOM 1449 O O . SER A 1 183 ? 7.707 -23.703 -34.594 1 54.41 183 SER A O 1
ATOM 1451 N N . SER A 1 184 ? 9.281 -22.344 -35.406 1 53.16 184 SER A N 1
ATOM 1452 C CA . SER A 1 184 ? 9.961 -22.047 -34.156 1 53.16 184 SER A CA 1
ATOM 1453 C C . SER A 1 184 ? 8.961 -21.625 -33.062 1 53.16 184 SER A C 1
ATOM 1455 O O . SER A 1 184 ? 9.102 -22.016 -31.906 1 53.16 184 SER A O 1
ATOM 1457 N N . SER A 1 185 ? 8.031 -20.812 -33.531 1 50.69 185 SER A N 1
ATOM 1458 C CA . SER A 1 185 ? 6.988 -20.344 -32.625 1 50.69 185 SER A CA 1
ATOM 1459 C C . SER A 1 185 ? 6.113 -21.5 -32.156 1 50.69 185 SER A C 1
ATOM 1461 O O . SER A 1 185 ? 5.691 -21.516 -30.984 1 50.69 185 SER A O 1
ATOM 1463 N N . CYS A 1 186 ? 5.832 -22.344 -33.094 1 52.38 186 CYS A N 1
ATOM 1464 C CA . CYS A 1 186 ? 4.941 -23.453 -32.812 1 52.38 186 CYS A CA 1
ATOM 1465 C C . CYS A 1 186 ? 5.598 -24.438 -31.844 1 52.38 186 CYS A C 1
ATOM 1467 O O . CYS A 1 186 ? 4.941 -24.969 -30.938 1 52.38 186 CYS A O 1
ATOM 1469 N N . ARG A 1 187 ? 6.836 -24.5 -32.031 1 54.44 187 ARG A N 1
ATOM 1470 C CA . ARG A 1 187 ? 7.543 -25.375 -31.109 1 54.44 187 ARG A CA 1
ATOM 1471 C C . ARG A 1 187 ? 7.398 -24.891 -29.672 1 54.44 187 ARG A C 1
ATOM 1473 O O . ARG A 1 187 ? 7.355 -25.688 -28.734 1 54.44 187 ARG A O 1
ATOM 1480 N N . ARG A 1 188 ? 7.004 -23.547 -29.703 1 61.16 188 ARG A N 1
ATOM 1481 C CA . ARG A 1 188 ? 6.855 -22.969 -28.375 1 61.16 188 ARG A CA 1
ATOM 1482 C C . ARG A 1 188 ? 5.441 -23.172 -27.844 1 61.16 188 ARG A C 1
ATOM 1484 O O . ARG A 1 188 ? 5.215 -23.109 -26.625 1 61.16 188 ARG A O 1
ATOM 1491 N N . ASN A 1 189 ? 4.512 -23.531 -28.781 1 69.94 189 ASN A N 1
ATOM 1492 C CA . ASN A 1 189 ? 3.123 -23.625 -28.344 1 69.94 189 ASN A CA 1
ATOM 1493 C C . ASN A 1 189 ? 2.611 -25.062 -28.406 1 69.94 189 ASN A C 1
ATOM 1495 O O . ASN A 1 189 ? 1.429 -25.312 -28.156 1 69.94 189 ASN A O 1
ATOM 1499 N N . CYS A 1 190 ? 3.531 -25.984 -28.625 1 75.44 190 CYS A N 1
ATOM 1500 C CA . CYS A 1 190 ? 3.154 -27.375 -28.781 1 75.44 190 CYS A CA 1
ATOM 1501 C C . CYS A 1 190 ? 2.689 -27.969 -27.453 1 75.44 190 CYS A C 1
ATOM 1503 O O . CYS A 1 190 ? 2.076 -29.031 -27.422 1 75.44 190 CYS A O 1
ATOM 1505 N N . SER A 1 191 ? 2.885 -27.266 -26.5 1 74.88 191 SER A N 1
ATOM 1506 C CA . SER A 1 191 ? 2.494 -27.719 -25.172 1 74.88 191 SER A CA 1
ATOM 1507 C C . SER A 1 191 ? 0.983 -27.656 -24.984 1 74.88 191 SER A C 1
ATOM 1509 O O . SER A 1 191 ? 0.418 -28.391 -24.172 1 74.88 191 SER A O 1
ATOM 1511 N N . TRP A 1 192 ? 0.363 -26.781 -25.844 1 74.88 192 TRP A N 1
ATOM 1512 C CA . TRP A 1 192 ? -1.078 -26.641 -25.672 1 74.88 192 TRP A CA 1
ATOM 1513 C C . TRP A 1 192 ? -1.787 -26.594 -27.016 1 74.88 192 TRP A C 1
ATOM 1515 O O . TRP A 1 192 ? -3.018 -26.625 -27.078 1 74.88 192 TRP A O 1
ATOM 1525 N N . LYS A 1 193 ? -0.99 -26.469 -28.047 1 75.12 193 LYS A N 1
ATOM 1526 C CA . LYS A 1 193 ? -1.525 -26.547 -29.406 1 75.12 193 LYS A CA 1
ATOM 1527 C C . LYS A 1 193 ? -1.073 -27.812 -30.109 1 75.12 193 LYS A C 1
ATOM 1529 O O . LYS A 1 193 ? -0.055 -27.812 -30.797 1 75.12 193 LYS A O 1
ATOM 1534 N N . THR A 1 194 ? -1.716 -28.891 -29.859 1 75.5 194 THR A N 1
ATOM 1535 C CA . THR A 1 194 ? -1.363 -30.188 -30.438 1 75.5 194 THR A CA 1
ATOM 1536 C C . THR A 1 194 ? -2.566 -30.797 -31.141 1 75.5 194 THR A C 1
ATOM 1538 O O . THR A 1 194 ? -3.709 -30.422 -30.891 1 75.5 194 THR A O 1
ATOM 1541 N N . THR A 1 195 ? -2.229 -31.562 -32.094 1 76.12 195 THR A N 1
ATOM 1542 C CA . THR A 1 195 ? -3.26 -32.25 -32.875 1 76.12 195 THR A CA 1
ATOM 1543 C C . THR A 1 195 ? -3.809 -33.438 -32.125 1 76.12 195 THR A C 1
ATOM 1545 O O . THR A 1 195 ? -4.746 -34.094 -32.594 1 76.12 195 THR A O 1
ATOM 1548 N N . GLN A 1 196 ? -3.303 -33.625 -30.984 1 79 196 GLN A N 1
ATOM 1549 C CA . GLN A 1 196 ? -3.652 -34.812 -30.203 1 79 196 GLN A CA 1
ATOM 1550 C C . GLN A 1 196 ? -5.086 -34.719 -29.688 1 79 196 GLN A C 1
ATOM 1552 O O . GLN A 1 196 ? -5.59 -33.625 -29.422 1 79 196 GLN A O 1
ATOM 1557 N N . LYS A 1 197 ? -5.707 -35.906 -29.719 1 82.81 197 LYS A N 1
ATOM 1558 C CA . LYS A 1 197 ? -7.027 -36.031 -29.109 1 82.81 197 LYS A CA 1
ATOM 1559 C C . LYS A 1 197 ? -6.953 -36.688 -27.734 1 82.81 197 LYS A C 1
ATOM 1561 O O . LYS A 1 197 ? -6.578 -37.875 -27.641 1 82.81 197 LYS A O 1
ATOM 1566 N N . MET A 1 198 ? -7.324 -36 -26.766 1 88.06 198 MET A N 1
ATOM 1567 C CA . MET A 1 198 ? -7.227 -36.469 -25.391 1 88.06 198 MET A CA 1
ATOM 1568 C C . MET A 1 198 ? -8.336 -37.469 -25.078 1 88.06 198 MET A C 1
ATOM 1570 O O . MET A 1 198 ? -9.477 -37.281 -25.516 1 88.06 198 MET A O 1
ATOM 1574 N N . PRO A 1 199 ? -7.965 -38.5 -24.422 1 86.06 199 PRO A N 1
ATOM 1575 C CA . PRO A 1 199 ? -9.031 -39.406 -23.953 1 86.06 199 PRO A CA 1
ATOM 1576 C C . PRO A 1 199 ? -10 -38.688 -23 1 86.06 199 PRO A C 1
ATOM 1578 O O . PRO A 1 199 ? -9.656 -37.688 -22.406 1 86.06 199 PRO A O 1
ATOM 1581 N N . ALA A 1 200 ? -11.211 -39.219 -22.891 1 79.75 200 ALA A N 1
ATOM 1582 C CA . ALA A 1 200 ? -12.289 -38.625 -22.125 1 79.75 200 ALA A CA 1
ATOM 1583 C C . ALA A 1 200 ? -11.898 -38.5 -20.656 1 79.75 200 ALA A C 1
ATOM 1585 O O . ALA A 1 200 ? -12.289 -37.531 -19.984 1 79.75 200 ALA A O 1
ATOM 1586 N N . LYS A 1 201 ? -11.148 -39.562 -20.234 1 86.62 201 LYS A N 1
ATOM 1587 C CA . LYS A 1 201 ? -10.75 -39.5 -18.828 1 86.62 201 LYS A CA 1
ATOM 1588 C C . LYS A 1 201 ? -9.234 -39.469 -18.688 1 86.62 201 LYS A C 1
ATOM 1590 O O . LYS A 1 201 ? -8.555 -40.469 -18.906 1 86.62 201 LYS A O 1
ATOM 1595 N N . ALA A 1 202 ? -8.703 -38.281 -18.703 1 91.5 202 ALA A N 1
ATOM 1596 C CA . ALA A 1 202 ? -7.27 -38.125 -18.469 1 91.5 202 ALA A CA 1
ATOM 1597 C C . ALA A 1 202 ? -7 -37.406 -17.172 1 91.5 202 ALA A C 1
ATOM 1599 O O . ALA A 1 202 ? -7.727 -36.469 -16.812 1 91.5 202 ALA A O 1
ATOM 1600 N N . PRO A 1 203 ? -6.043 -37.844 -16.438 1 94.12 203 PRO A N 1
ATOM 1601 C CA . PRO A 1 203 ? -5.746 -37.219 -15.148 1 94.12 203 PRO A CA 1
ATOM 1602 C C . PRO A 1 203 ? -5.203 -35.781 -15.289 1 94.12 203 PRO A C 1
ATOM 1604 O O . PRO A 1 203 ? -4.719 -35.406 -16.359 1 94.12 203 PRO A O 1
ATOM 1607 N N . TRP A 1 204 ? -5.355 -35.062 -14.227 1 94.06 204 TRP A N 1
ATOM 1608 C CA . TRP A 1 204 ? -4.883 -33.656 -14.156 1 94.06 204 TRP A CA 1
ATOM 1609 C C . TRP A 1 204 ? -3.746 -33.531 -13.148 1 94.06 204 TRP A C 1
ATOM 1611 O O . TRP A 1 204 ? -3.791 -34.125 -12.07 1 94.06 204 TRP A O 1
ATOM 1621 N N . ALA A 1 205 ? -2.709 -32.812 -13.562 1 96.75 205 ALA A N 1
ATOM 1622 C CA . ALA A 1 205 ? -1.576 -32.562 -12.672 1 96.75 205 ALA A CA 1
ATOM 1623 C C . ALA A 1 205 ? -1.257 -31.078 -12.586 1 96.75 205 ALA A C 1
ATOM 1625 O O . ALA A 1 205 ? -1.567 -30.312 -13.5 1 96.75 205 ALA A O 1
ATOM 1626 N N . VAL A 1 206 ? -0.699 -30.641 -11.461 1 96.94 206 VAL A N 1
ATOM 1627 C CA . VAL A 1 206 ? -0.236 -29.266 -11.273 1 96.94 206 VAL A CA 1
ATOM 1628 C C . VAL A 1 206 ? 0.913 -29.234 -10.273 1 96.94 206 VAL A C 1
ATOM 1630 O O . VAL A 1 206 ? 1 -30.094 -9.398 1 96.94 206 VAL A O 1
ATOM 1633 N N . PHE A 1 207 ? 1.863 -28.406 -10.531 1 98 207 PHE A N 1
ATOM 1634 C CA . PHE A 1 207 ? 2.838 -28.062 -9.5 1 98 207 PHE A CA 1
ATOM 1635 C C . PHE A 1 207 ? 2.574 -26.672 -8.945 1 98 207 PHE A C 1
ATOM 1637 O O . PHE A 1 207 ? 2.273 -25.75 -9.703 1 98 207 PHE A O 1
ATOM 1644 N N . VAL A 1 208 ? 2.619 -26.516 -7.633 1 97.69 208 VAL A N 1
ATOM 1645 C CA . VAL A 1 208 ? 2.477 -25.234 -6.949 1 97.69 208 VAL A CA 1
ATOM 1646 C C . VAL A 1 208 ? 3.775 -24.891 -6.227 1 97.69 208 VAL A C 1
ATOM 1648 O O . VAL A 1 208 ? 4.715 -25.688 -6.207 1 97.69 208 VAL A O 1
ATOM 1651 N N . ARG A 1 209 ? 3.902 -23.719 -5.793 1 96.5 209 ARG A N 1
ATOM 1652 C CA . ARG A 1 209 ? 5.094 -23.234 -5.109 1 96.5 209 ARG A CA 1
ATOM 1653 C C . ARG A 1 209 ? 4.723 -22.297 -3.959 1 96.5 209 ARG A C 1
ATOM 1655 O O . ARG A 1 209 ? 3.58 -21.859 -3.861 1 96.5 209 ARG A O 1
ATOM 1662 N N . ASP A 1 210 ? 5.664 -22.141 -2.977 1 96.12 210 ASP A N 1
ATOM 1663 C CA . ASP A 1 210 ? 5.426 -21.172 -1.915 1 96.12 210 ASP A CA 1
ATOM 1664 C C . ASP A 1 210 ? 5.062 -19.812 -2.494 1 96.12 210 ASP A C 1
ATOM 1666 O O . ASP A 1 210 ? 5.801 -19.25 -3.309 1 96.12 210 ASP A O 1
ATOM 1670 N N . PRO A 1 211 ? 3.934 -19.266 -2.035 1 97.5 211 PRO A N 1
ATOM 1671 C CA . PRO A 1 211 ? 3.445 -18.031 -2.641 1 97.5 211 PRO A CA 1
ATOM 1672 C C . PRO A 1 211 ? 4.41 -16.859 -2.451 1 97.5 211 PRO A C 1
ATOM 1674 O O . PRO A 1 211 ? 4.539 -16.016 -3.336 1 97.5 211 PRO A O 1
ATOM 1677 N N . LEU A 1 212 ? 5.07 -16.75 -1.296 1 97.5 212 LEU A N 1
ATOM 1678 C CA . LEU A 1 212 ? 6.004 -15.664 -1.045 1 97.5 212 LEU A CA 1
ATOM 1679 C C . LEU A 1 212 ? 7.234 -15.789 -1.94 1 97.5 212 LEU A C 1
ATOM 1681 O O . LEU A 1 212 ? 7.707 -14.789 -2.49 1 97.5 212 LEU A O 1
ATOM 1685 N N . GLU A 1 213 ? 7.695 -16.969 -2.107 1 95.38 213 GLU A N 1
ATOM 1686 C CA . GLU A 1 213 ? 8.836 -17.203 -2.992 1 95.38 213 GLU A CA 1
ATOM 1687 C C . GLU A 1 213 ? 8.461 -16.938 -4.449 1 95.38 213 GLU A C 1
ATOM 1689 O O . GLU A 1 213 ? 9.273 -16.391 -5.211 1 95.38 213 GLU A O 1
ATOM 1694 N N . ARG A 1 214 ? 7.316 -17.344 -4.773 1 96.56 214 ARG A N 1
ATOM 1695 C CA . ARG A 1 214 ? 6.852 -17.125 -6.141 1 96.56 214 ARG A CA 1
ATOM 1696 C C . ARG A 1 214 ? 6.75 -15.625 -6.445 1 96.56 214 ARG A C 1
ATOM 1698 O O . ARG A 1 214 ? 7.121 -15.188 -7.531 1 96.56 214 ARG A O 1
ATOM 1705 N N . LEU A 1 215 ? 6.203 -14.875 -5.488 1 97.38 215 LEU A N 1
ATOM 1706 C CA . LEU A 1 215 ? 6.09 -13.43 -5.637 1 97.38 215 LEU A CA 1
ATOM 1707 C C . LEU A 1 215 ? 7.453 -12.797 -5.879 1 97.38 215 LEU A C 1
ATOM 1709 O O . LEU A 1 215 ? 7.609 -11.977 -6.785 1 97.38 215 LEU A O 1
ATOM 1713 N N . LEU A 1 216 ? 8.438 -13.188 -5.078 1 96.88 216 LEU A N 1
ATOM 1714 C CA . LEU A 1 216 ? 9.781 -12.648 -5.223 1 96.88 216 LEU A CA 1
ATOM 1715 C C . LEU A 1 216 ? 10.398 -13.07 -6.555 1 96.88 216 LEU A C 1
ATOM 1717 O O . LEU A 1 216 ? 11.07 -12.266 -7.211 1 96.88 216 LEU A O 1
ATOM 1721 N N . SER A 1 217 ? 10.141 -14.312 -6.969 1 94.5 217 SER A N 1
ATOM 1722 C CA . SER A 1 217 ? 10.633 -14.797 -8.25 1 94.5 217 SER A CA 1
ATOM 1723 C C . SER A 1 217 ? 10.109 -13.938 -9.406 1 94.5 217 SER A C 1
ATOM 1725 O O . SER A 1 217 ? 10.852 -13.617 -10.336 1 94.5 217 SER A O 1
ATOM 1727 N N . GLY A 1 218 ? 8.805 -13.602 -9.32 1 95.06 218 GLY A N 1
ATOM 1728 C CA . GLY A 1 218 ? 8.234 -12.727 -10.328 1 95.06 218 GLY A CA 1
ATOM 1729 C C . GLY A 1 218 ? 8.883 -11.352 -10.359 1 95.06 218 GLY A C 1
ATOM 1730 O O . GLY A 1 218 ? 9.203 -10.836 -11.438 1 95.06 218 GLY A O 1
ATOM 1731 N N . PHE A 1 219 ? 9.125 -10.734 -9.172 1 95.75 219 PHE A N 1
ATOM 1732 C CA . PHE A 1 219 ? 9.742 -9.414 -9.07 1 95.75 219 PHE A CA 1
ATOM 1733 C C . PHE A 1 219 ? 11.156 -9.438 -9.641 1 95.75 219 PHE A C 1
ATOM 1735 O O . PHE A 1 219 ? 11.539 -8.547 -10.406 1 95.75 219 PHE A O 1
ATOM 1742 N N . LEU A 1 220 ? 11.969 -10.469 -9.305 1 94 220 LEU A N 1
ATOM 1743 C CA . LEU A 1 220 ? 13.352 -10.57 -9.75 1 94 220 LEU A CA 1
ATOM 1744 C C . LEU A 1 220 ? 13.422 -10.766 -11.258 1 94 220 LEU A C 1
ATOM 1746 O O . LEU A 1 220 ? 14.328 -10.234 -11.914 1 94 220 LEU A O 1
ATOM 1750 N N . ASP A 1 221 ? 12.438 -11.43 -11.758 1 93.19 221 ASP A N 1
ATOM 1751 C CA . ASP A 1 221 ? 12.422 -11.758 -13.18 1 93.19 221 ASP A CA 1
ATOM 1752 C C . ASP A 1 221 ? 11.914 -10.578 -14.008 1 93.19 221 ASP A C 1
ATOM 1754 O O . ASP A 1 221 ? 12.453 -10.297 -15.086 1 93.19 221 ASP A O 1
ATOM 1758 N N . LYS A 1 222 ? 10.922 -9.883 -13.516 1 91.25 222 LYS A N 1
ATOM 1759 C CA . LYS A 1 222 ? 10.211 -8.953 -14.383 1 91.25 222 LYS A CA 1
ATOM 1760 C C . LYS A 1 222 ? 10.477 -7.504 -13.977 1 91.25 222 LYS A C 1
ATOM 1762 O O . LYS A 1 222 ? 10.328 -6.586 -14.789 1 91.25 222 LYS A O 1
ATOM 1767 N N . CYS A 1 223 ? 10.883 -7.258 -12.758 1 90.62 223 CYS A N 1
ATOM 1768 C CA . CYS A 1 223 ? 10.805 -5.883 -12.273 1 90.62 223 CYS A CA 1
ATOM 1769 C C . CYS A 1 223 ? 12.164 -5.402 -11.781 1 90.62 223 CYS A C 1
ATOM 1771 O O . CYS A 1 223 ? 12.438 -4.203 -11.758 1 90.62 223 CYS A O 1
ATOM 1773 N N . TYR A 1 224 ? 13.008 -6.312 -11.328 1 90.44 224 TYR A N 1
ATOM 1774 C CA . TYR A 1 224 ? 14.219 -5.922 -10.609 1 90.44 224 TYR A CA 1
ATOM 1775 C C . TYR A 1 224 ? 15.211 -5.242 -11.547 1 90.44 224 TYR A C 1
ATOM 1777 O O . TYR A 1 224 ? 15.758 -4.191 -11.219 1 90.44 224 TYR A O 1
ATOM 1785 N N . ASN A 1 225 ? 15.391 -5.926 -12.688 1 86 225 ASN A N 1
ATOM 1786 C CA . ASN A 1 225 ? 16.312 -5.383 -13.68 1 86 225 ASN A CA 1
ATOM 1787 C C . ASN A 1 225 ? 15.688 -4.238 -14.469 1 86 225 ASN A C 1
ATOM 1789 O O . ASN A 1 225 ? 14.656 -4.426 -15.125 1 86 225 ASN A O 1
ATOM 1793 N N . PRO A 1 226 ? 16.328 -3.068 -14.414 1 82.56 226 PRO A N 1
ATOM 1794 C CA . PRO A 1 226 ? 15.758 -1.898 -15.078 1 82.56 226 PRO A CA 1
ATOM 1795 C C . PRO A 1 226 ? 15.539 -2.119 -16.578 1 82.56 226 PRO A C 1
ATOM 1797 O O . PRO A 1 226 ? 14.578 -1.604 -17.141 1 82.56 226 PRO A O 1
ATOM 1800 N N . ARG A 1 227 ? 16.422 -2.828 -17.219 1 80.44 227 ARG A N 1
ATOM 1801 C CA . ARG A 1 227 ? 16.281 -3.096 -18.641 1 80.44 227 ARG A CA 1
ATOM 1802 C C . ARG A 1 227 ? 15.062 -3.967 -18.922 1 80.44 227 ARG A C 1
ATOM 1804 O O . ARG A 1 227 ? 14.305 -3.707 -19.859 1 80.44 227 ARG A O 1
ATOM 1811 N N . THR A 1 228 ? 14.852 -4.957 -18.094 1 82.31 228 THR A N 1
ATOM 1812 C CA . THR A 1 228 ? 13.703 -5.848 -18.234 1 82.31 228 THR A CA 1
ATOM 1813 C C . THR A 1 228 ? 12.406 -5.102 -17.953 1 82.31 228 THR A C 1
ATOM 1815 O O . THR A 1 228 ? 11.43 -5.246 -18.703 1 82.31 228 THR A O 1
ATOM 1818 N N . ARG A 1 229 ? 12.469 -4.305 -16.906 1 80.31 229 ARG A N 1
ATOM 1819 C CA . ARG A 1 229 ? 11.297 -3.531 -16.516 1 80.31 229 ARG A CA 1
ATOM 1820 C C . ARG A 1 229 ? 10.844 -2.609 -17.641 1 80.31 229 ARG A C 1
ATOM 1822 O O . ARG A 1 229 ? 9.648 -2.449 -17.875 1 80.31 229 ARG A O 1
ATOM 1829 N N . LYS A 1 230 ? 11.758 -2.096 -18.359 1 73.31 230 LYS A N 1
ATOM 1830 C CA . LYS A 1 230 ? 11.492 -1.126 -19.406 1 73.31 230 LYS A CA 1
ATOM 1831 C C . LYS A 1 230 ? 11.031 -1.822 -20.688 1 73.31 230 LYS A C 1
ATOM 1833 O O . LYS A 1 230 ? 10.141 -1.327 -21.391 1 73.31 230 LYS A O 1
ATOM 1838 N N . ASN A 1 231 ? 11.508 -3.004 -20.875 1 73 231 ASN A N 1
ATOM 1839 C CA . ASN A 1 231 ? 11.359 -3.598 -22.188 1 73 231 ASN A CA 1
ATOM 1840 C C . ASN A 1 231 ? 10.219 -4.613 -22.219 1 73 231 ASN A C 1
ATOM 1842 O O . ASN A 1 231 ? 9.586 -4.812 -23.266 1 73 231 ASN A O 1
ATOM 1846 N N . GLN A 1 232 ? 9.922 -5.262 -21.188 1 74.44 232 GLN A N 1
ATOM 1847 C CA . GLN A 1 232 ? 8.984 -6.383 -21.234 1 74.44 232 GLN A CA 1
ATOM 1848 C C . GLN A 1 232 ? 7.578 -5.941 -20.844 1 74.44 232 GLN A C 1
ATOM 1850 O O . GLN A 1 232 ? 6.594 -6.562 -21.25 1 74.44 232 GLN A O 1
ATOM 1855 N N . GLY A 1 233 ? 7.441 -4.898 -20 1 76.38 233 GLY A N 1
ATOM 1856 C CA . GLY A 1 233 ? 6.137 -4.363 -19.656 1 76.38 233 GLY A CA 1
ATOM 1857 C C . GLY A 1 233 ? 5.367 -5.242 -18.672 1 76.38 233 GLY A C 1
ATOM 1858 O O . GLY A 1 233 ? 4.148 -5.113 -18.547 1 76.38 233 GLY A O 1
ATOM 1859 N N . HIS A 1 234 ? 6.047 -6.23 -18.031 1 85.19 234 HIS A N 1
ATOM 1860 C CA . HIS A 1 234 ? 5.375 -7.156 -17.141 1 85.19 234 HIS A CA 1
ATOM 1861 C C . HIS A 1 234 ? 5.453 -6.676 -15.688 1 85.19 234 HIS A C 1
ATOM 1863 O O . HIS A 1 234 ? 4.746 -7.188 -14.82 1 85.19 234 HIS A O 1
ATOM 1869 N N . CYS A 1 235 ? 6.344 -5.715 -15.555 1 86.25 235 CYS A N 1
ATOM 1870 C CA . CYS A 1 235 ? 6.387 -5.066 -14.242 1 86.25 235 CYS A CA 1
ATOM 1871 C C . CYS A 1 235 ? 5.355 -3.951 -14.156 1 86.25 235 CYS A C 1
ATOM 1873 O O . CYS A 1 235 ? 5.688 -2.777 -14.32 1 86.25 235 CYS A O 1
ATOM 1875 N N . GLU A 1 236 ? 4.199 -4.391 -13.977 1 79.19 236 GLU A N 1
ATOM 1876 C CA . GLU A 1 236 ? 3.096 -3.438 -13.938 1 79.19 236 GLU A CA 1
ATOM 1877 C C . GLU A 1 236 ? 2.902 -2.879 -12.531 1 79.19 236 GLU A C 1
ATOM 1879 O O . GLU A 1 236 ? 3.195 -3.559 -11.539 1 79.19 236 GLU A O 1
ATOM 1884 N N . PRO A 1 237 ? 2.418 -1.659 -12.281 1 74.88 237 PRO A N 1
ATOM 1885 C CA . PRO A 1 237 ? 1.93 -0.732 -13.305 1 74.88 237 PRO A CA 1
ATOM 1886 C C . PRO A 1 237 ? 3.059 0.009 -14.016 1 74.88 237 PRO A C 1
ATOM 1888 O O . PRO A 1 237 ? 4.059 0.37 -13.391 1 74.88 237 PRO A O 1
ATOM 1891 N N . ASN A 1 238 ? 3.158 0.13 -15.406 1 61.78 238 ASN A N 1
ATOM 1892 C CA . ASN A 1 238 ? 4.184 0.781 -16.219 1 61.78 238 ASN A CA 1
ATOM 1893 C C . ASN A 1 238 ? 3.998 2.295 -16.25 1 61.78 238 ASN A C 1
ATOM 1895 O O . ASN A 1 238 ? 4.965 3.041 -16.422 1 61.78 238 ASN A O 1
ATOM 1899 N N . VAL A 1 239 ? 2.768 2.938 -16.547 1 54.03 239 VAL A N 1
ATOM 1900 C CA . VAL A 1 239 ? 2.617 4.367 -16.797 1 54.03 239 VAL A CA 1
ATOM 1901 C C . VAL A 1 239 ? 2.402 5.102 -15.477 1 54.03 239 VAL A C 1
ATOM 1903 O O . VAL A 1 239 ? 1.523 4.734 -14.695 1 54.03 239 VAL A O 1
ATOM 1906 N N . VAL A 1 240 ? 3.529 5.418 -14.898 1 48.06 240 VAL A N 1
ATOM 1907 C CA . VAL A 1 240 ? 3.221 6.332 -13.805 1 48.06 240 VAL A CA 1
ATOM 1908 C C . VAL A 1 240 ? 3.416 7.773 -14.258 1 48.06 240 VAL A C 1
ATOM 1910 O O . VAL A 1 240 ? 3.979 8.023 -15.328 1 48.06 240 VAL A O 1
ATOM 1913 N N . PHE A 1 241 ? 3.934 8.836 -13.102 1 44.53 241 PHE A N 1
ATOM 1914 C CA . PHE A 1 241 ? 3.881 10.266 -12.82 1 44.53 241 PHE A CA 1
ATOM 1915 C C . PHE A 1 241 ? 4.906 11.023 -13.656 1 44.53 241 PHE A C 1
ATOM 1917 O O . PHE A 1 241 ? 5.105 12.227 -13.469 1 44.53 241 PHE A O 1
ATOM 1924 N N . ASN A 1 242 ? 5.484 10.766 -14.75 1 38.62 242 ASN A N 1
ATOM 1925 C CA . ASN A 1 242 ? 6.629 11.641 -14.984 1 38.62 242 ASN A CA 1
ATOM 1926 C C . ASN A 1 242 ? 6.191 13.086 -15.219 1 38.62 242 ASN A C 1
ATOM 1928 O O . ASN A 1 242 ? 5.676 13.414 -16.297 1 38.62 242 ASN A O 1
ATOM 1932 N N . PRO A 1 243 ? 5.961 13.969 -14.156 1 35.62 243 PRO A N 1
ATOM 1933 C CA . PRO A 1 243 ? 5.691 15.375 -14.469 1 35.62 243 PRO A CA 1
ATOM 1934 C C . PRO A 1 243 ? 6.555 15.906 -15.617 1 35.62 243 PRO A C 1
ATOM 1936 O O . PRO A 1 243 ? 6.062 16.641 -16.469 1 35.62 243 PRO A O 1
ATOM 1939 N N . LYS A 1 244 ? 7.91 16.25 -15.391 1 35.56 244 LYS A N 1
ATOM 1940 C CA . LYS A 1 244 ? 8.766 17.094 -16.219 1 35.56 244 LYS A CA 1
ATOM 1941 C C . LYS A 1 244 ? 9.086 16.406 -17.547 1 35.56 244 LYS A C 1
ATOM 1943 O O . LYS A 1 244 ? 9.602 17.031 -18.469 1 35.56 244 LYS A O 1
ATOM 1948 N N . LYS A 1 245 ? 9.711 15.344 -17.609 1 34.88 245 LYS A N 1
ATOM 1949 C CA . LYS A 1 245 ? 10.242 14.875 -18.891 1 34.88 245 LYS A CA 1
ATOM 1950 C C . LYS A 1 245 ? 9.195 14.07 -19.656 1 34.88 245 LYS A C 1
ATOM 1952 O O . LYS A 1 245 ? 8.875 12.938 -19.266 1 34.88 245 LYS A O 1
ATOM 1957 N N . PRO A 1 246 ? 8.273 14.68 -20.344 1 34.69 246 PRO A N 1
ATOM 1958 C CA . PRO A 1 246 ? 7.559 13.906 -21.359 1 34.69 246 PRO A CA 1
ATOM 1959 C C . PRO A 1 246 ? 8.406 12.766 -21.938 1 34.69 246 PRO A C 1
ATOM 1961 O O . PRO A 1 246 ? 9.633 12.891 -22.016 1 34.69 246 PRO A O 1
ATOM 1964 N N . LEU A 1 247 ? 8.062 11.453 -21.672 1 36.66 247 LEU A N 1
ATOM 1965 C CA . LEU A 1 247 ? 8.789 10.531 -22.531 1 36.66 247 LEU A CA 1
ATOM 1966 C C . LEU A 1 247 ? 9.141 11.195 -23.859 1 36.66 247 LEU A C 1
ATOM 1968 O O . LEU A 1 247 ? 8.266 11.727 -24.547 1 36.66 247 LEU A O 1
ATOM 1972 N N . MET A 1 248 ? 10.234 11.875 -24.016 1 31.95 248 MET A N 1
ATOM 1973 C CA . MET A 1 248 ? 10.758 12.398 -25.266 1 31.95 248 MET A CA 1
ATOM 1974 C C . MET A 1 248 ? 10.156 11.656 -26.453 1 31.95 248 MET A C 1
ATOM 1976 O O . MET A 1 248 ? 9.367 10.734 -26.281 1 31.95 248 MET A O 1
ATOM 1980 N N . ASN A 1 249 ? 11.031 11.242 -27.516 1 33.47 249 ASN A N 1
ATOM 1981 C CA . ASN A 1 249 ? 10.789 10.836 -28.906 1 33.47 249 ASN A CA 1
ATOM 1982 C C . ASN A 1 249 ? 9.812 9.664 -28.969 1 33.47 249 ASN A C 1
ATOM 1984 O O . ASN A 1 249 ? 9.984 8.664 -28.281 1 33.47 249 ASN A O 1
ATOM 1988 N N . ALA A 1 250 ? 8.461 9.734 -29.344 1 35.91 250 ALA A N 1
ATOM 1989 C CA . ALA A 1 250 ? 7.34 8.891 -29.734 1 35.91 250 ALA A CA 1
ATOM 1990 C C . ALA A 1 250 ? 7.816 7.504 -30.156 1 35.91 250 ALA A C 1
ATOM 1992 O O . ALA A 1 250 ? 7.004 6.598 -30.359 1 35.91 250 ALA A O 1
ATOM 1993 N N . LYS A 1 251 ? 8.867 7.453 -30.984 1 35.03 251 LYS A N 1
ATOM 1994 C CA . LYS A 1 251 ? 9.164 6.168 -31.609 1 35.03 251 LYS A CA 1
ATOM 1995 C C . LYS A 1 251 ? 9.477 5.105 -30.547 1 35.03 251 LYS A C 1
ATOM 1997 O O . LYS A 1 251 ? 9.469 3.91 -30.844 1 35.03 251 LYS A O 1
ATOM 2002 N N . ASN A 1 252 ? 10.43 5.355 -29.516 1 36.12 252 ASN A N 1
ATOM 2003 C CA . ASN A 1 252 ? 10.789 4.348 -28.516 1 36.12 252 ASN A CA 1
ATOM 2004 C C . ASN A 1 252 ? 9.891 4.434 -27.281 1 36.12 252 ASN A C 1
ATOM 2006 O O . ASN A 1 252 ? 9.969 5.395 -26.516 1 36.12 252 ASN A O 1
ATOM 2010 N N . LYS A 1 253 ? 8.734 4.066 -27.141 1 40.28 253 LYS A N 1
ATOM 2011 C CA . LYS A 1 253 ? 7.695 3.842 -26.141 1 40.28 253 LYS A CA 1
ATOM 2012 C C . LYS A 1 253 ? 8.305 3.553 -24.766 1 40.28 253 LYS A C 1
ATOM 2014 O O . LYS A 1 253 ? 8.453 2.391 -24.391 1 40.28 253 LYS A O 1
ATOM 2019 N N . THR A 1 254 ? 9.414 4.176 -24.312 1 40.97 254 THR A N 1
ATOM 2020 C CA . THR A 1 254 ? 9.992 3.795 -23.031 1 40.97 254 THR A CA 1
ATOM 2021 C C . THR A 1 254 ? 9.031 4.121 -21.891 1 40.97 254 THR A C 1
ATOM 2023 O O . THR A 1 254 ? 8.617 5.273 -21.734 1 40.97 254 THR A O 1
ATOM 2026 N N . TYR A 1 255 ? 8.133 3.33 -21.516 1 46.12 255 TYR A N 1
ATOM 2027 C CA . TYR A 1 255 ? 7.277 3.41 -20.344 1 46.12 255 TYR A CA 1
ATOM 2028 C C . TYR A 1 255 ? 8.109 3.598 -19.078 1 46.12 255 TYR A C 1
ATOM 2030 O O . TYR A 1 255 ? 9.094 2.891 -18.859 1 46.12 255 TYR A O 1
ATOM 2038 N N . ALA A 1 256 ? 8.258 4.844 -18.547 1 52.25 256 ALA A N 1
ATOM 2039 C CA . ALA A 1 256 ? 8.883 4.914 -17.234 1 52.25 256 ALA A CA 1
ATOM 2040 C C . ALA A 1 256 ? 8.055 4.172 -16.188 1 52.25 256 ALA A C 1
ATOM 2042 O O . ALA A 1 256 ? 6.875 4.469 -15.992 1 52.25 256 ALA A O 1
ATOM 2043 N N . ASN A 1 257 ? 8.555 2.926 -15.68 1 64.06 257 ASN A N 1
ATOM 2044 C CA . ASN A 1 257 ? 7.934 2.107 -14.648 1 64.06 257 ASN A CA 1
ATOM 2045 C C . ASN A 1 257 ? 7.863 2.848 -13.312 1 64.06 257 ASN A C 1
ATOM 2047 O O . ASN A 1 257 ? 8.719 3.684 -13.016 1 64.06 257 ASN A O 1
ATOM 2051 N N . LEU A 1 258 ? 6.684 2.736 -12.68 1 71.25 258 LEU A N 1
ATOM 2052 C CA . LEU A 1 258 ? 6.406 3.35 -11.391 1 71.25 258 LEU A CA 1
ATOM 2053 C C . LEU A 1 258 ? 7.621 3.248 -10.469 1 71.25 258 LEU A C 1
ATOM 2055 O O . LEU A 1 258 ? 7.977 4.219 -9.797 1 71.25 258 LEU A O 1
ATOM 2059 N N . LEU A 1 259 ? 8.359 2.137 -10.57 1 73.81 259 LEU A N 1
ATOM 2060 C CA . LEU A 1 259 ? 9.492 1.907 -9.672 1 73.81 259 LEU A CA 1
ATOM 2061 C C . LEU A 1 259 ? 10.641 2.854 -9.992 1 73.81 259 LEU A C 1
ATOM 2063 O O . LEU A 1 259 ? 11.352 3.309 -9.094 1 73.81 259 LEU A O 1
ATOM 2067 N N . ASP A 1 260 ? 10.672 3.227 -11.242 1 74.5 260 ASP A N 1
ATOM 2068 C CA . ASP A 1 260 ? 11.734 4.129 -11.68 1 74.5 260 ASP A CA 1
ATOM 2069 C C . ASP A 1 260 ? 11.523 5.539 -11.133 1 74.5 260 ASP A C 1
ATOM 2071 O O . ASP A 1 260 ? 12.477 6.301 -10.977 1 74.5 260 ASP A O 1
ATOM 2075 N N . SER A 1 261 ? 10.336 5.766 -10.828 1 73.56 261 SER A N 1
ATOM 2076 C CA . SER A 1 261 ? 9.984 7.125 -10.422 1 73.56 261 SER A CA 1
ATOM 2077 C C . SER A 1 261 ? 10.117 7.301 -8.914 1 73.56 261 SER A C 1
ATOM 2079 O O . SER A 1 261 ? 10.023 8.422 -8.406 1 73.56 261 SER A O 1
ATOM 2081 N N . LEU A 1 262 ? 10.398 6.25 -8.234 1 80.06 262 LEU A N 1
ATOM 2082 C CA . LEU A 1 262 ? 10.406 6.312 -6.777 1 80.06 262 LEU A CA 1
ATOM 2083 C C . LEU A 1 262 ? 11.773 6.73 -6.254 1 80.06 262 LEU A C 1
ATOM 2085 O O . LEU A 1 262 ? 11.922 7.082 -5.082 1 80.06 262 LEU A O 1
ATOM 2089 N N . ASP A 1 263 ? 12.82 6.781 -7.09 1 78.88 263 ASP A N 1
ATOM 2090 C CA . ASP A 1 263 ? 14.164 7.211 -6.734 1 78.88 263 ASP A CA 1
ATOM 2091 C C . ASP A 1 263 ? 14.727 6.375 -5.582 1 78.88 263 ASP A C 1
ATOM 2093 O O . ASP A 1 263 ? 15.188 6.922 -4.582 1 78.88 263 ASP A O 1
ATOM 2097 N N . ILE A 1 264 ? 14.523 5.043 -5.629 1 83.88 264 ILE A N 1
ATOM 2098 C CA . ILE A 1 264 ? 15 4.16 -4.566 1 83.88 264 ILE A CA 1
ATOM 2099 C C . ILE A 1 264 ? 15.789 3.002 -5.18 1 83.88 264 ILE A C 1
ATOM 2101 O O . ILE A 1 264 ? 15.828 1.904 -4.617 1 83.88 264 ILE A O 1
ATOM 2105 N N . GLU A 1 265 ? 16.328 3.238 -6.406 1 80.75 265 GLU A N 1
ATOM 2106 C CA . GLU A 1 265 ? 17.094 2.209 -7.102 1 80.75 265 GLU A CA 1
ATOM 2107 C C . GLU A 1 265 ? 18.266 1.725 -6.246 1 80.75 265 GLU A C 1
ATOM 2109 O O . GLU A 1 265 ? 18.953 2.527 -5.613 1 80.75 265 GLU A O 1
ATOM 2114 N N . GLY A 1 266 ? 18.422 0.453 -6.258 1 82.12 266 GLY A N 1
ATOM 2115 C CA . GLY A 1 266 ? 19.531 -0.121 -5.516 1 82.12 266 GLY A CA 1
ATOM 2116 C C . GLY A 1 266 ? 19.172 -0.527 -4.102 1 82.12 266 GLY A C 1
ATOM 2117 O O . GLY A 1 266 ? 19.891 -1.279 -3.455 1 82.12 266 GLY A O 1
ATOM 2118 N N . GLN A 1 267 ? 18.125 -0.032 -3.555 1 90.31 267 GLN A N 1
ATOM 2119 C CA . GLN A 1 267 ? 17.609 -0.426 -2.242 1 90.31 267 GLN A CA 1
ATOM 2120 C C . GLN A 1 267 ? 16.625 -1.583 -2.357 1 90.31 267 GLN A C 1
ATOM 2122 O O . GLN A 1 267 ? 15.414 -1.366 -2.416 1 90.31 267 GLN A O 1
ATOM 2127 N N . GLU A 1 268 ? 17.094 -2.697 -2.291 1 93.25 268 GLU A N 1
ATOM 2128 C CA . GLU A 1 268 ? 16.375 -3.893 -2.705 1 93.25 268 GLU A CA 1
ATOM 2129 C C . GLU A 1 268 ? 15.117 -4.09 -1.861 1 93.25 268 GLU A C 1
ATOM 2131 O O . GLU A 1 268 ? 14.031 -4.316 -2.4 1 93.25 268 GLU A O 1
ATOM 2136 N N . LYS A 1 269 ? 15.258 -3.914 -0.464 1 94.94 269 LYS A N 1
ATOM 2137 C CA . LYS A 1 269 ? 14.102 -4.102 0.411 1 94.94 269 LYS A CA 1
ATOM 2138 C C . LYS A 1 269 ? 13.047 -3.025 0.167 1 94.94 269 LYS A C 1
ATOM 2140 O O . LYS A 1 269 ? 11.852 -3.316 0.143 1 94.94 269 LYS A O 1
ATOM 2145 N N . ALA A 1 270 ? 13.484 -1.811 -0.076 1 93.44 270 ALA A N 1
ATOM 2146 C CA . ALA A 1 270 ? 12.555 -0.714 -0.353 1 93.44 270 ALA A CA 1
ATOM 2147 C C . ALA A 1 270 ? 11.891 -0.889 -1.715 1 93.44 270 ALA A C 1
ATOM 2149 O O . ALA A 1 270 ? 10.688 -0.665 -1.857 1 93.44 270 ALA A O 1
ATOM 2150 N N . MET A 1 271 ? 12.711 -1.277 -2.721 1 91.94 271 MET A N 1
ATOM 2151 C CA . MET A 1 271 ? 12.18 -1.471 -4.07 1 91.94 271 MET A CA 1
ATOM 2152 C C . MET A 1 271 ? 11.125 -2.572 -4.086 1 91.94 271 MET A C 1
ATOM 2154 O O . MET A 1 271 ? 10.047 -2.393 -4.652 1 91.94 271 MET A O 1
ATOM 2158 N N . PHE A 1 272 ? 11.484 -3.672 -3.465 1 95.75 272 PHE A N 1
ATOM 2159 C CA . PHE A 1 272 ? 10.539 -4.785 -3.447 1 95.75 272 PHE A CA 1
ATOM 2160 C C . PHE A 1 272 ? 9.312 -4.441 -2.617 1 95.75 272 PHE A C 1
ATOM 2162 O O . PHE A 1 272 ? 8.188 -4.742 -3.014 1 95.75 272 PHE A O 1
ATOM 2169 N N . GLY A 1 273 ? 9.477 -3.799 -1.444 1 95.25 273 GLY A N 1
ATOM 2170 C CA . GLY A 1 273 ? 8.359 -3.35 -0.63 1 95.25 273 GLY A CA 1
ATOM 2171 C C . GLY A 1 273 ? 7.43 -2.396 -1.361 1 95.25 273 GLY A C 1
ATOM 2172 O O . GLY A 1 273 ? 6.207 -2.51 -1.257 1 95.25 273 GLY A O 1
ATOM 2173 N N . ALA A 1 274 ? 8.031 -1.508 -2.121 1 92.75 274 ALA A N 1
ATOM 2174 C CA . ALA A 1 274 ? 7.242 -0.569 -2.912 1 92.75 274 ALA A CA 1
ATOM 2175 C C . ALA A 1 274 ? 6.422 -1.3 -3.973 1 92.75 274 ALA A C 1
ATOM 2177 O O . ALA A 1 274 ? 5.23 -1.036 -4.133 1 92.75 274 ALA A O 1
ATOM 2178 N N . TYR A 1 275 ? 7.055 -2.178 -4.664 1 92.94 275 TYR A N 1
ATOM 2179 C CA . TYR A 1 275 ? 6.352 -2.912 -5.711 1 92.94 275 TYR A CA 1
ATOM 2180 C C . TYR A 1 275 ? 5.168 -3.68 -5.137 1 92.94 275 TYR A C 1
ATOM 2182 O O . TYR A 1 275 ? 4.07 -3.652 -5.699 1 92.94 275 TYR A O 1
ATOM 2190 N N . VAL A 1 276 ? 5.434 -4.391 -4.016 1 95.81 276 VAL A N 1
ATOM 2191 C CA . VAL A 1 276 ? 4.379 -5.188 -3.4 1 95.81 276 VAL A CA 1
ATOM 2192 C C . VAL A 1 276 ? 3.215 -4.285 -3 1 95.81 276 VAL A C 1
ATOM 2194 O O . VAL A 1 276 ? 2.049 -4.648 -3.178 1 95.81 276 VAL A O 1
ATOM 2197 N N . ASP A 1 277 ? 3.48 -3.115 -2.537 1 93 277 ASP A N 1
ATOM 2198 C CA . ASP A 1 277 ? 2.434 -2.195 -2.104 1 93 277 ASP A CA 1
ATOM 2199 C C . ASP A 1 277 ? 1.598 -1.718 -3.289 1 93 277 ASP A C 1
ATOM 2201 O O . ASP A 1 277 ? 0.395 -1.483 -3.154 1 93 277 ASP A O 1
ATOM 2205 N N . VAL A 1 278 ? 2.184 -1.63 -4.449 1 88.94 278 VAL A N 1
ATOM 2206 C CA . VAL A 1 278 ? 1.47 -0.958 -5.531 1 88.94 278 VAL A CA 1
ATOM 2207 C C . VAL A 1 278 ? 1.028 -1.983 -6.57 1 88.94 278 VAL A C 1
ATOM 2209 O O . VAL A 1 278 ? 0.262 -1.66 -7.484 1 88.94 278 VAL A O 1
ATOM 2212 N N . LEU A 1 279 ? 1.467 -3.178 -6.441 1 91 279 LEU A N 1
ATOM 2213 C CA . LEU A 1 279 ? 1.206 -4.234 -7.414 1 91 279 LEU A CA 1
ATOM 2214 C C . LEU A 1 279 ? -0.287 -4.355 -7.699 1 91 279 LEU A C 1
ATOM 2216 O O . LEU A 1 279 ? -0.688 -4.605 -8.836 1 91 279 LEU A O 1
ATOM 2220 N N . PRO A 1 280 ? -1.173 -4.07 -6.723 1 91 280 PRO A N 1
ATOM 2221 C CA . PRO A 1 280 ? -2.604 -4.25 -6.98 1 91 280 PRO A CA 1
ATOM 2222 C C . PRO A 1 280 ? -3.18 -3.174 -7.898 1 91 280 PRO A C 1
ATOM 2224 O O . PRO A 1 280 ? -4.316 -3.291 -8.359 1 91 280 PRO A O 1
ATOM 2227 N N . LEU A 1 281 ? -2.424 -2.135 -8.133 1 87.19 281 LEU A N 1
ATOM 2228 C CA . LEU A 1 281 ? -2.91 -1.127 -9.07 1 87.19 281 LEU A CA 1
ATOM 2229 C C . LEU A 1 281 ? -3.209 -1.748 -10.43 1 87.19 281 LEU A C 1
ATOM 2231 O O . LEU A 1 281 ? -4.137 -1.323 -11.125 1 87.19 281 LEU A O 1
ATOM 2235 N N . LYS A 1 282 ? -2.391 -2.656 -10.766 1 86.38 282 LYS A N 1
ATOM 2236 C CA . LYS A 1 282 ? -2.582 -3.459 -11.969 1 86.38 282 LYS A CA 1
ATOM 2237 C C . LYS A 1 282 ? -1.944 -4.836 -11.82 1 86.38 282 LYS A C 1
ATOM 2239 O O . LYS A 1 282 ? -0.724 -4.977 -11.93 1 86.38 282 LYS A O 1
ATOM 2244 N N . TRP A 1 283 ? -2.785 -5.762 -11.727 1 90.81 283 TRP A N 1
ATOM 2245 C CA . TRP A 1 283 ? -2.287 -7.121 -11.555 1 90.81 283 TRP A CA 1
ATOM 2246 C C . TRP A 1 283 ? -1.799 -7.699 -12.875 1 90.81 283 TRP A C 1
ATOM 2248 O O . TRP A 1 283 ? -2.559 -7.785 -13.844 1 90.81 283 TRP A O 1
ATOM 2258 N N . ASN A 1 284 ? -0.543 -7.996 -12.922 1 90.12 284 ASN A N 1
ATOM 2259 C CA . ASN A 1 284 ? 0.006 -8.789 -14.016 1 90.12 284 ASN A CA 1
ATOM 2260 C C . ASN A 1 284 ? -0.118 -10.289 -13.734 1 90.12 284 ASN A C 1
ATOM 2262 O O . ASN A 1 284 ? 0.018 -10.719 -12.594 1 90.12 284 ASN A O 1
ATOM 2266 N N . VAL A 1 285 ? -0.278 -11.07 -14.688 1 92.56 285 VAL A N 1
ATOM 2267 C CA . VAL A 1 285 ? -0.562 -12.5 -14.578 1 92.56 285 VAL A CA 1
ATOM 2268 C C . VAL A 1 285 ? 0.526 -13.18 -13.75 1 92.56 285 VAL A C 1
ATOM 2270 O O . VAL A 1 285 ? 0.252 -14.133 -13.016 1 92.56 285 VAL A O 1
ATOM 2273 N N . HIS A 1 286 ? 1.754 -12.672 -13.789 1 93.31 286 HIS A N 1
ATOM 2274 C CA . HIS A 1 286 ? 2.881 -13.273 -13.094 1 93.31 286 HIS A CA 1
ATOM 2275 C C . HIS A 1 286 ? 2.732 -13.133 -11.578 1 93.31 286 HIS A C 1
ATOM 2277 O O . HIS A 1 286 ? 3.428 -13.805 -10.82 1 93.31 286 HIS A O 1
ATOM 2283 N N . PHE A 1 287 ? 1.81 -12.281 -11.148 1 95.62 287 PHE A N 1
ATOM 2284 C CA . PHE A 1 287 ? 1.711 -11.977 -9.727 1 95.62 287 PHE A CA 1
ATOM 2285 C C . PHE A 1 287 ? 0.333 -12.352 -9.188 1 95.62 287 PHE A C 1
ATOM 2287 O O . PHE A 1 287 ? 0.063 -12.188 -8 1 95.62 287 PHE A O 1
ATOM 2294 N N . VAL A 1 288 ? -0.557 -12.859 -10.109 1 96.5 288 VAL A N 1
ATOM 2295 C CA . VAL A 1 288 ? -1.872 -13.344 -9.703 1 96.5 288 VAL A CA 1
ATOM 2296 C C . VAL A 1 288 ? -1.72 -14.617 -8.867 1 96.5 288 VAL A C 1
ATOM 2298 O O . VAL A 1 288 ? -0.883 -15.469 -9.172 1 96.5 288 VAL A O 1
ATOM 2301 N N . PRO A 1 289 ? -2.479 -14.758 -7.727 1 97.81 289 PRO A N 1
ATOM 2302 C CA . PRO A 1 289 ? -2.369 -15.969 -6.91 1 97.81 289 PRO A CA 1
ATOM 2303 C C . PRO A 1 289 ? -2.518 -17.25 -7.73 1 97.81 289 PRO A C 1
ATOM 2305 O O . PRO A 1 289 ? -3.312 -17.297 -8.672 1 97.81 289 PRO A O 1
ATOM 2308 N N . GLN A 1 290 ? -1.822 -18.297 -7.367 1 97.81 290 GLN A N 1
ATOM 2309 C CA . GLN A 1 290 ? -1.776 -19.562 -8.07 1 97.81 290 GLN A CA 1
ATOM 2310 C C . GLN A 1 290 ? -3.166 -20.188 -8.164 1 97.81 290 GLN A C 1
ATOM 2312 O O . GLN A 1 290 ? -3.498 -20.828 -9.172 1 97.81 290 GLN A O 1
ATOM 2317 N N . THR A 1 291 ? -3.963 -19.984 -7.148 1 96.56 291 THR A N 1
ATOM 2318 C CA . THR A 1 291 ? -5.285 -20.578 -7.027 1 96.56 291 THR A CA 1
ATOM 2319 C C . THR A 1 291 ? -6.195 -20.125 -8.164 1 96.56 291 THR A C 1
ATOM 2321 O O . THR A 1 291 ? -7.211 -20.766 -8.445 1 96.56 291 THR A O 1
ATOM 2324 N N . MET A 1 292 ? -5.852 -19.031 -8.836 1 94 292 MET A N 1
ATOM 2325 C CA . MET A 1 292 ? -6.703 -18.469 -9.883 1 94 292 MET A CA 1
ATOM 2326 C C . MET A 1 292 ? -6.438 -19.156 -11.227 1 94 292 MET A C 1
ATOM 2328 O O . MET A 1 292 ? -7.223 -19.016 -12.164 1 94 292 MET A O 1
ATOM 2332 N N . PHE A 1 293 ? -5.363 -19.906 -11.328 1 93.25 293 PHE A N 1
ATOM 2333 C CA . PHE A 1 293 ? -4.988 -20.547 -12.586 1 93.25 293 PHE A CA 1
ATOM 2334 C C . PHE A 1 293 ? -5.781 -21.828 -12.805 1 93.25 293 PHE A C 1
ATOM 2336 O O . PHE A 1 293 ? -6.035 -22.578 -11.852 1 93.25 293 PHE A O 1
ATOM 2343 N N . CYS A 1 294 ? -6.148 -22.125 -14.023 1 89.81 294 CYS A N 1
ATOM 2344 C CA . CYS A 1 294 ? -6.691 -23.406 -14.477 1 89.81 294 CYS A CA 1
ATOM 2345 C C . CYS A 1 294 ? -7.836 -23.859 -13.586 1 89.81 294 CYS A C 1
ATOM 2347 O O . CYS A 1 294 ? -7.93 -25.047 -13.25 1 89.81 294 CYS A O 1
ATOM 2349 N N . ASP A 1 295 ? -8.531 -22.969 -12.969 1 83 295 ASP A N 1
ATOM 2350 C CA . ASP A 1 295 ? -9.711 -23.266 -12.156 1 83 295 ASP A CA 1
ATOM 2351 C C . ASP A 1 295 ? -9.328 -24 -10.875 1 83 295 ASP A C 1
ATOM 2353 O O . ASP A 1 295 ? -10.102 -24.812 -10.367 1 83 295 ASP A O 1
ATOM 2357 N N . LEU A 1 296 ? -8.18 -23.797 -10.406 1 90.81 296 LEU A N 1
ATOM 2358 C CA . LEU A 1 296 ? -7.707 -24.453 -9.195 1 90.81 296 LEU A CA 1
ATOM 2359 C C . LEU A 1 296 ? -8.586 -24.094 -8 1 90.81 296 LEU A C 1
ATOM 2361 O O . LEU A 1 296 ? -8.75 -24.906 -7.086 1 90.81 296 LEU A O 1
ATOM 2365 N N . HIS A 1 297 ? -9.125 -22.922 -7.945 1 89.31 297 HIS A N 1
ATOM 2366 C CA . HIS A 1 297 ? -9.922 -22.484 -6.805 1 89.31 297 HIS A CA 1
ATOM 2367 C C . HIS A 1 297 ? -11.141 -23.391 -6.617 1 89.31 297 HIS A C 1
ATOM 2369 O O . HIS A 1 297 ? -11.625 -23.562 -5.496 1 89.31 297 HIS A O 1
ATOM 2375 N N . ARG A 1 298 ? -11.578 -23.969 -7.703 1 85 298 ARG A N 1
ATOM 2376 C CA . ARG A 1 298 ? -12.789 -24.797 -7.641 1 85 298 ARG A CA 1
ATOM 2377 C C . ARG A 1 298 ? -12.445 -26.281 -7.66 1 85 298 ARG A C 1
ATOM 2379 O O . ARG A 1 298 ? -13.188 -27.094 -7.117 1 85 298 ARG A O 1
ATOM 2386 N N . ASN A 1 299 ? -11.32 -26.562 -8.336 1 85.75 299 ASN A N 1
ATOM 2387 C CA . ASN A 1 299 ? -11.172 -27.953 -8.734 1 85.75 299 ASN A CA 1
ATOM 2388 C C . ASN A 1 299 ? -9.852 -28.531 -8.25 1 85.75 299 ASN A C 1
ATOM 2390 O O . ASN A 1 299 ? -9.375 -29.531 -8.789 1 85.75 299 ASN A O 1
ATOM 2394 N N . ILE A 1 300 ? -9.297 -27.891 -7.258 1 90.25 300 ILE A N 1
ATOM 2395 C CA . ILE A 1 300 ? -8.016 -28.406 -6.781 1 90.25 300 ILE A CA 1
ATOM 2396 C C . ILE A 1 300 ? -8.18 -29.828 -6.281 1 90.25 300 ILE A C 1
ATOM 2398 O O . ILE A 1 300 ? -7.273 -30.656 -6.43 1 90.25 300 ILE A O 1
ATOM 2402 N N . ASP A 1 301 ? -9.336 -30.203 -5.746 1 89.75 301 ASP A N 1
ATOM 2403 C CA . ASP A 1 301 ? -9.602 -31.531 -5.191 1 89.75 301 ASP A CA 1
ATOM 2404 C C . ASP A 1 301 ? -9.766 -32.562 -6.301 1 89.75 301 ASP A C 1
ATOM 2406 O O . ASP A 1 301 ? -9.742 -33.781 -6.039 1 89.75 301 ASP A O 1
ATOM 2410 N N . LYS A 1 302 ? -9.898 -32.125 -7.52 1 87.75 302 LYS A N 1
ATOM 2411 C CA . LYS A 1 302 ? -10.094 -33.031 -8.641 1 87.75 302 LYS A CA 1
ATOM 2412 C C . LYS A 1 302 ? -8.781 -33.312 -9.367 1 87.75 302 LYS A C 1
ATOM 2414 O O . LYS A 1 302 ? -8.727 -34.156 -10.258 1 87.75 302 LYS A O 1
ATOM 2419 N N . TYR A 1 303 ? -7.766 -32.625 -9.008 1 93.88 303 TYR A N 1
ATOM 2420 C CA . TYR A 1 303 ? -6.453 -32.906 -9.586 1 93.88 303 TYR A CA 1
ATOM 2421 C C . TYR A 1 303 ? -5.898 -34.219 -9.086 1 93.88 303 TYR A C 1
ATOM 2423 O O . TYR A 1 303 ? -5.973 -34.531 -7.887 1 93.88 303 TYR A O 1
ATOM 2431 N N . ASP A 1 304 ? -5.434 -34.969 -10.023 1 95.69 304 ASP A N 1
ATOM 2432 C CA . ASP A 1 304 ? -4.938 -36.312 -9.719 1 95.69 304 ASP A CA 1
ATOM 2433 C C . ASP A 1 304 ? -3.521 -36.25 -9.156 1 95.69 304 ASP A C 1
ATOM 2435 O O . ASP A 1 304 ? -3.064 -37.219 -8.516 1 95.69 304 ASP A O 1
ATOM 2439 N N . PHE A 1 305 ? -2.83 -35.25 -9.414 1 97.75 305 PHE A N 1
ATOM 2440 C CA . PHE A 1 305 ? -1.47 -35.062 -8.914 1 97.75 305 PHE A CA 1
ATOM 2441 C C . PHE A 1 305 ? -1.202 -33.594 -8.602 1 97.75 305 PHE A C 1
ATOM 2443 O O . PHE A 1 305 ? -1.439 -32.719 -9.438 1 97.75 305 PHE A O 1
ATOM 2450 N N . VAL A 1 306 ? -0.78 -33.312 -7.387 1 97.38 306 VAL A N 1
ATOM 2451 C CA . VAL A 1 306 ? -0.349 -32 -6.969 1 97.38 306 VAL A CA 1
ATOM 2452 C C . VAL A 1 306 ? 1.076 -32.062 -6.426 1 97.38 306 VAL A C 1
ATOM 2454 O O . VAL A 1 306 ? 1.333 -32.719 -5.418 1 97.38 306 VAL A O 1
ATOM 2457 N N . GLY A 1 307 ? 2.006 -31.484 -7.16 1 97.5 307 GLY A N 1
ATOM 2458 C CA . GLY A 1 307 ? 3.385 -31.391 -6.707 1 97.5 307 GLY A CA 1
ATOM 2459 C C . GLY A 1 307 ? 3.738 -30.031 -6.141 1 97.5 307 GLY A C 1
ATOM 2460 O O . GLY A 1 307 ? 2.965 -29.078 -6.273 1 97.5 307 GLY A O 1
ATOM 2461 N N . ASN A 1 308 ? 4.859 -29.953 -5.445 1 95.5 308 ASN A N 1
ATOM 2462 C CA . ASN A 1 308 ? 5.34 -28.719 -4.828 1 95.5 308 ASN A CA 1
ATOM 2463 C C . ASN A 1 308 ? 6.766 -28.391 -5.27 1 95.5 308 ASN A C 1
ATOM 2465 O O . ASN A 1 308 ? 7.676 -29.203 -5.094 1 95.5 308 ASN A O 1
ATOM 2469 N N . MET A 1 309 ? 6.883 -27.188 -5.891 1 94.62 309 MET A N 1
ATOM 2470 C CA . MET A 1 309 ? 8.219 -26.719 -6.242 1 94.62 309 MET A CA 1
ATOM 2471 C C . MET A 1 309 ? 8.922 -26.125 -5.023 1 94.62 309 MET A C 1
ATOM 2473 O O . MET A 1 309 ? 9.016 -24.906 -4.891 1 94.62 309 MET A O 1
ATOM 2477 N N . GLY A 1 310 ? 9.367 -26.828 -4.164 1 88.75 310 GLY A N 1
ATOM 2478 C CA . GLY A 1 310 ? 10.102 -26.484 -2.959 1 88.75 310 GLY A CA 1
ATOM 2479 C C . GLY A 1 310 ? 11.156 -27.5 -2.588 1 88.75 310 GLY A C 1
ATOM 2480 O O . GLY A 1 310 ? 11.883 -28 -3.453 1 88.75 310 GLY A O 1
ATOM 2481 N N . LYS A 1 311 ? 11.266 -27.766 -1.363 1 82.38 311 LYS A N 1
ATOM 2482 C CA . LYS A 1 311 ? 12.305 -28.656 -0.844 1 82.38 311 LYS A CA 1
ATOM 2483 C C . LYS A 1 311 ? 12.164 -30.062 -1.426 1 82.38 311 LYS A C 1
ATOM 2485 O O . LYS A 1 311 ? 13.172 -30.719 -1.694 1 82.38 311 LYS A O 1
ATOM 2490 N N . ASP A 1 312 ? 10.898 -30.5 -1.727 1 87.19 312 ASP A N 1
ATOM 2491 C CA . ASP A 1 312 ? 10.672 -31.859 -2.184 1 87.19 312 ASP A CA 1
ATOM 2492 C C . ASP A 1 312 ? 10.352 -31.891 -3.676 1 87.19 312 ASP A C 1
ATOM 2494 O O . ASP A 1 312 ? 9.703 -32.844 -4.156 1 87.19 312 ASP A O 1
ATOM 2498 N N . PHE A 1 313 ? 10.812 -30.953 -4.359 1 93.94 313 PHE A N 1
ATOM 2499 C CA . PHE A 1 313 ? 10.477 -30.781 -5.77 1 93.94 313 PHE A CA 1
ATOM 2500 C C . PHE A 1 313 ? 10.883 -32.031 -6.566 1 93.94 313 PHE A C 1
ATOM 2502 O O . PHE A 1 313 ? 10.062 -32.594 -7.289 1 93.94 313 PHE A O 1
ATOM 2509 N N . HIS A 1 314 ? 12.102 -32.5 -6.422 1 94.44 314 HIS A N 1
ATOM 2510 C CA . HIS A 1 314 ? 12.633 -33.594 -7.191 1 94.44 314 HIS A CA 1
ATOM 2511 C C . HIS A 1 314 ? 11.938 -34.906 -6.832 1 94.44 314 HIS A C 1
ATOM 2513 O O . HIS A 1 314 ? 11.734 -35.781 -7.691 1 94.44 314 HIS A O 1
ATOM 2519 N N . PHE A 1 315 ? 11.547 -35 -5.641 1 95.19 315 PHE A N 1
ATOM 2520 C CA . PHE A 1 315 ? 10.797 -36.188 -5.223 1 95.19 315 PHE A CA 1
ATOM 2521 C C . PHE A 1 315 ? 9.398 -36.188 -5.82 1 95.19 315 PHE A C 1
ATOM 2523 O O . PHE A 1 315 ? 8.883 -37.25 -6.211 1 95.19 315 PHE A O 1
ATOM 2530 N N . ASP A 1 316 ? 8.812 -35 -5.855 1 96.62 316 ASP A N 1
ATOM 2531 C CA . ASP A 1 316 ? 7.492 -34.906 -6.477 1 96.62 316 ASP A CA 1
ATOM 2532 C C . ASP A 1 316 ? 7.566 -35.188 -7.973 1 96.62 316 ASP A C 1
ATOM 2534 O O . ASP A 1 316 ? 6.633 -35.75 -8.539 1 96.62 316 ASP A O 1
ATOM 2538 N N . LEU A 1 317 ? 8.664 -34.781 -8.594 1 97.69 317 LEU A N 1
ATOM 2539 C CA . LEU A 1 317 ? 8.859 -35.125 -10 1 97.69 317 LEU A CA 1
ATOM 2540 C C . LEU A 1 317 ? 8.93 -36.625 -10.195 1 97.69 317 LEU A C 1
ATOM 2542 O O . LEU A 1 317 ? 8.344 -37.156 -11.141 1 97.69 317 LEU A O 1
ATOM 2546 N N . ASP A 1 318 ? 9.625 -37.25 -9.32 1 96.94 318 ASP A N 1
ATOM 2547 C CA . ASP A 1 318 ? 9.742 -38.719 -9.383 1 96.94 318 ASP A CA 1
ATOM 2548 C C . ASP A 1 318 ? 8.383 -39.375 -9.195 1 96.94 318 ASP A C 1
ATOM 2550 O O . ASP A 1 318 ? 8.055 -40.344 -9.898 1 96.94 318 ASP A O 1
ATOM 2554 N N . ARG A 1 319 ? 7.637 -38.906 -8.242 1 97.56 319 ARG A N 1
ATOM 2555 C CA . ARG A 1 319 ? 6.297 -39.438 -8.008 1 97.56 319 ARG A CA 1
ATOM 2556 C C . ARG A 1 319 ? 5.414 -39.281 -9.242 1 97.56 319 ARG A C 1
ATOM 2558 O O . ARG A 1 319 ? 4.68 -40.188 -9.617 1 97.56 319 ARG A O 1
ATOM 2565 N N . MET A 1 320 ? 5.496 -38.094 -9.852 1 98.12 320 MET A N 1
ATOM 2566 C CA . MET A 1 320 ? 4.707 -37.844 -11.047 1 98.12 320 MET A CA 1
ATOM 2567 C C . MET A 1 320 ? 5.129 -38.75 -12.188 1 98.12 320 MET A C 1
ATOM 2569 O O . MET A 1 320 ? 4.281 -39.312 -12.891 1 98.12 320 MET A O 1
ATOM 2573 N N . ALA A 1 321 ? 6.43 -38.875 -12.391 1 97.5 321 ALA A N 1
ATOM 2574 C CA . ALA A 1 321 ? 6.988 -39.75 -13.43 1 97.5 321 ALA A CA 1
ATOM 2575 C C . ALA A 1 321 ? 6.488 -41.188 -13.281 1 97.5 321 ALA A C 1
ATOM 2577 O O . ALA A 1 321 ? 6.121 -41.812 -14.273 1 97.5 321 ALA A O 1
ATOM 2578 N N . ASN A 1 322 ? 6.473 -41.625 -12.109 1 96.94 322 ASN A N 1
ATOM 2579 C CA . ASN A 1 322 ? 6.043 -43 -11.844 1 96.94 322 ASN A CA 1
ATOM 2580 C C . ASN A 1 322 ? 4.535 -43.156 -12.008 1 96.94 322 ASN A C 1
ATOM 2582 O O . ASN A 1 322 ? 4.062 -44.188 -12.461 1 96.94 322 ASN A O 1
ATOM 2586 N N . GLN A 1 323 ? 3.826 -42.188 -11.586 1 97.88 323 GLN A N 1
ATOM 2587 C CA . GLN A 1 323 ? 2.369 -42.219 -11.633 1 97.88 323 GLN A CA 1
ATOM 2588 C C . GLN A 1 323 ? 1.866 -42.281 -13.07 1 97.88 323 GLN A C 1
ATOM 2590 O O . GLN A 1 323 ? 0.936 -43.031 -13.391 1 97.88 323 GLN A O 1
ATOM 2595 N N . PHE A 1 324 ? 2.441 -41.438 -13.93 1 96.94 324 PHE A N 1
ATOM 2596 C CA . PHE A 1 324 ? 1.909 -41.312 -15.281 1 96.94 324 PHE A CA 1
ATOM 2597 C C . PHE A 1 324 ? 2.664 -42.219 -16.25 1 96.94 324 PHE A C 1
ATOM 2599 O O . PHE A 1 324 ? 2.105 -42.688 -17.25 1 96.94 324 PHE A O 1
ATOM 2606 N N . GLY A 1 325 ? 3.92 -42.438 -16.047 1 96.5 325 GLY A N 1
ATOM 2607 C CA . GLY A 1 325 ? 4.695 -43.406 -16.797 1 96.5 325 GLY A CA 1
ATOM 2608 C C . GLY A 1 325 ? 4.996 -42.969 -18.219 1 96.5 325 GLY A C 1
ATOM 2609 O O . GLY A 1 325 ? 5.156 -41.75 -18.469 1 96.5 325 GLY A O 1
ATOM 2610 N N . GLY A 1 326 ? 5.191 -43.969 -19.094 1 95.12 326 GLY A N 1
ATOM 2611 C CA . GLY A 1 326 ? 5.523 -43.688 -20.484 1 95.12 326 GLY A CA 1
ATOM 2612 C C . GLY A 1 326 ? 6.883 -43.062 -20.656 1 95.12 326 GLY A C 1
ATOM 2613 O O . GLY A 1 326 ? 7.848 -43.438 -20 1 95.12 326 GLY A O 1
ATOM 2614 N N . GLN A 1 327 ? 6.914 -42.031 -21.562 1 94.69 327 GLN A N 1
ATOM 2615 C CA . GLN A 1 327 ? 8.164 -41.344 -21.844 1 94.69 327 GLN A CA 1
ATOM 2616 C C . GLN A 1 327 ? 8.43 -40.25 -20.812 1 94.69 327 GLN A C 1
ATOM 2618 O O . GLN A 1 327 ? 9.5 -39.625 -20.812 1 94.69 327 GLN A O 1
ATOM 2623 N N . LEU A 1 328 ? 7.523 -40.031 -19.922 1 97 328 LEU A N 1
ATOM 2624 C CA . LEU A 1 328 ? 7.57 -38.906 -19.016 1 97 328 LEU A CA 1
ATOM 2625 C C . LEU A 1 328 ? 8.789 -38.969 -18.109 1 97 328 LEU A C 1
ATOM 2627 O O . LEU A 1 328 ? 9.484 -37.969 -17.906 1 97 328 LEU A O 1
ATOM 2631 N N . PRO A 1 329 ? 9.109 -40.156 -17.5 1 97.5 329 PRO A N 1
ATOM 2632 C CA . PRO A 1 329 ? 10.273 -40.219 -16.609 1 97.5 329 PRO A CA 1
ATOM 2633 C C . PRO A 1 329 ? 11.562 -39.781 -17.281 1 97.5 329 PRO A C 1
ATOM 2635 O O . PRO A 1 329 ? 12.336 -39 -16.703 1 97.5 329 PRO A O 1
ATOM 2638 N N . GLU A 1 330 ? 11.727 -40.219 -18.469 1 97.06 330 GLU A N 1
ATOM 2639 C CA . GLU A 1 330 ? 12.953 -39.875 -19.188 1 97.06 330 GLU A CA 1
ATOM 2640 C C . GLU A 1 330 ? 12.992 -38.375 -19.547 1 97.06 330 GLU A C 1
ATOM 2642 O O . GLU A 1 330 ? 14.023 -37.719 -19.406 1 97.06 330 GLU A O 1
ATOM 2647 N N . ILE A 1 331 ? 11.938 -37.875 -20.016 1 95.62 331 ILE A N 1
ATOM 2648 C CA . ILE A 1 331 ? 11.867 -36.469 -20.438 1 95.62 331 ILE A CA 1
ATOM 2649 C C . ILE A 1 331 ? 12.008 -35.562 -19.234 1 95.62 331 ILE A C 1
ATOM 2651 O O . ILE A 1 331 ? 12.711 -34.531 -19.281 1 95.62 331 ILE A O 1
ATOM 2655 N N . LEU A 1 332 ? 11.32 -35.906 -18.109 1 97.44 332 LEU A N 1
ATOM 2656 C CA . LEU A 1 332 ? 11.461 -35.125 -16.875 1 97.44 332 LEU A CA 1
ATOM 2657 C C . LEU A 1 332 ? 12.906 -35.125 -16.406 1 97.44 332 LEU A C 1
ATOM 2659 O O . LEU A 1 332 ? 13.414 -34.094 -15.953 1 97.44 332 LEU A O 1
ATOM 2663 N N . ASN A 1 333 ? 13.523 -36.281 -16.484 1 96.5 333 ASN A N 1
ATOM 2664 C CA . ASN A 1 333 ? 14.914 -36.344 -16.031 1 96.5 333 ASN A CA 1
ATOM 2665 C C . ASN A 1 333 ? 15.836 -35.531 -16.938 1 96.5 333 ASN A C 1
ATOM 2667 O O . ASN A 1 333 ? 16.797 -34.906 -16.469 1 96.5 333 ASN A O 1
ATOM 2671 N N . SER A 1 334 ? 15.633 -35.594 -18.172 1 95.25 334 SER A N 1
ATOM 2672 C CA . SER A 1 334 ? 16.469 -34.844 -19.109 1 95.25 334 SER A CA 1
ATOM 2673 C C . SER A 1 334 ? 16.312 -33.344 -18.906 1 95.25 334 SER A C 1
ATOM 2675 O O . SER A 1 334 ? 17.234 -32.562 -19.156 1 95.25 334 SER A O 1
ATOM 2677 N N . THR A 1 335 ? 15.18 -32.906 -18.469 1 94.19 335 THR A N 1
ATOM 2678 C CA . THR A 1 335 ? 14.883 -31.469 -18.344 1 94.19 335 THR A CA 1
ATOM 2679 C C . THR A 1 335 ? 15.242 -30.969 -16.938 1 94.19 335 THR A C 1
ATOM 2681 O O . THR A 1 335 ? 15.852 -29.906 -16.797 1 94.19 335 THR A O 1
ATOM 2684 N N . PHE A 1 336 ? 14.891 -31.75 -15.883 1 94.44 336 PHE A N 1
ATOM 2685 C CA . PHE A 1 336 ? 15.016 -31.281 -14.516 1 94.44 336 PHE A CA 1
ATOM 2686 C C . PHE A 1 336 ? 16.172 -31.984 -13.805 1 94.44 336 PHE A C 1
ATOM 2688 O O . PHE A 1 336 ? 16.609 -31.547 -12.742 1 94.44 336 PHE A O 1
ATOM 2695 N N . GLY A 1 337 ? 16.703 -33.031 -14.32 1 92.38 337 GLY A N 1
ATOM 2696 C CA . GLY A 1 337 ? 17.766 -33.781 -13.68 1 92.38 337 GLY A CA 1
ATOM 2697 C C . GLY A 1 337 ? 17.391 -34.281 -12.297 1 92.38 337 GLY A C 1
ATOM 2698 O O . GLY A 1 337 ? 18.188 -34.156 -11.352 1 92.38 337 GLY A O 1
ATOM 2699 N N . TYR A 1 338 ? 16.078 -34.812 -12.125 1 93.19 338 TYR A N 1
ATOM 2700 C CA . TYR A 1 338 ? 15.555 -35.062 -10.789 1 93.19 338 TYR A CA 1
ATOM 2701 C C . TYR A 1 338 ? 16.062 -36.406 -10.25 1 93.19 338 TYR A C 1
ATOM 2703 O O . TYR A 1 338 ? 16.141 -36.594 -9.031 1 93.19 338 TYR A O 1
ATOM 2711 N N . LYS A 1 339 ? 16.469 -37.344 -11.055 1 93 339 LYS A N 1
ATOM 2712 C CA . LYS A 1 339 ? 16.828 -38.688 -10.617 1 93 339 LYS A CA 1
ATOM 2713 C C . LYS A 1 339 ? 18.062 -38.656 -9.734 1 93 339 LYS A C 1
ATOM 2715 O O . LYS A 1 339 ? 18.141 -39.375 -8.734 1 93 339 LYS A O 1
ATOM 2720 N N . ASP A 1 340 ? 19.047 -37.875 -10.172 1 89.56 340 ASP A N 1
ATOM 2721 C CA . ASP A 1 340 ? 20.25 -37.781 -9.367 1 89.56 340 ASP A CA 1
ATOM 2722 C C . ASP A 1 340 ? 19.938 -37.25 -7.965 1 89.56 340 ASP A C 1
ATOM 2724 O O . ASP A 1 340 ? 20.531 -37.719 -6.984 1 89.56 340 ASP A O 1
ATOM 2728 N N . HIS A 1 341 ? 19.078 -36.375 -7.828 1 86.06 341 HIS A N 1
ATOM 2729 C CA . HIS A 1 341 ? 18.688 -35.812 -6.539 1 86.06 341 HIS A CA 1
ATOM 2730 C C . HIS A 1 341 ? 17.938 -36.812 -5.688 1 86.06 341 HIS A C 1
ATOM 2732 O O . HIS A 1 341 ? 18.156 -36.906 -4.477 1 86.06 341 HIS A O 1
ATOM 2738 N N . VAL A 1 342 ? 17.031 -37.562 -6.285 1 89.81 342 VAL A N 1
ATOM 2739 C CA . VAL A 1 342 ? 16.219 -38.562 -5.582 1 89.81 342 VAL A CA 1
ATOM 2740 C C . VAL A 1 342 ? 17.109 -39.688 -5.09 1 89.81 342 VAL A C 1
ATOM 2742 O O . VAL A 1 342 ? 16.953 -40.188 -3.971 1 89.81 342 VAL A O 1
ATOM 2745 N N . MET A 1 343 ? 18 -40.094 -5.879 1 86.75 343 MET A N 1
ATOM 2746 C CA . MET A 1 343 ? 18.906 -41.188 -5.531 1 86.75 343 MET A CA 1
ATOM 2747 C C . MET A 1 343 ? 19.797 -40.781 -4.363 1 86.75 343 MET A C 1
ATOM 2749 O O . MET A 1 343 ? 20.156 -41.625 -3.533 1 86.75 343 MET A O 1
ATOM 2753 N N . SER A 1 344 ? 20.188 -39.562 -4.32 1 84.19 344 SER A N 1
ATOM 2754 C CA . SER A 1 344 ? 21.078 -39.094 -3.268 1 84.19 344 SER A CA 1
ATOM 2755 C C . SER A 1 344 ? 20.312 -38.875 -1.957 1 84.19 344 SER A C 1
ATOM 2757 O O . SER A 1 344 ? 20.938 -38.75 -0.895 1 84.19 344 SER A O 1
ATOM 2759 N N . GLY A 1 345 ? 19.047 -39.062 -1.972 1 73.31 345 GLY A N 1
ATOM 2760 C CA . GLY A 1 345 ? 18.234 -38.812 -0.786 1 73.31 345 GLY A CA 1
ATOM 2761 C C . GLY A 1 345 ? 18.297 -37.375 -0.29 1 73.31 345 GLY A C 1
ATOM 2762 O O . GLY A 1 345 ? 17.859 -37.094 0.832 1 73.31 345 GLY A O 1
ATOM 2763 N N . ASN A 1 346 ? 18.969 -36.531 -1.002 1 64.81 346 ASN A N 1
ATOM 2764 C CA . ASN A 1 346 ? 19.141 -35.125 -0.583 1 64.81 346 ASN A CA 1
ATOM 2765 C C . ASN A 1 346 ? 17.859 -34.344 -0.789 1 64.81 346 ASN A C 1
ATOM 2767 O O . ASN A 1 346 ? 17.359 -34.219 -1.91 1 64.81 346 ASN A O 1
ATOM 2771 N N . HIS A 1 347 ? 17.188 -34.094 0.295 1 60.31 347 HIS A N 1
ATOM 2772 C CA . HIS A 1 347 ? 15.969 -33.312 0.252 1 60.31 347 HIS A CA 1
ATOM 2773 C C . HIS A 1 347 ? 16.266 -31.828 0.025 1 60.31 347 HIS A C 1
ATOM 2775 O O . HIS A 1 347 ? 15.352 -31.031 -0.179 1 60.31 347 HIS A O 1
ATOM 2781 N N . GLU A 1 348 ? 17.609 -31.594 0.247 1 54.56 348 GLU A N 1
ATOM 2782 C CA . GLU A 1 348 ? 17.953 -30.188 0.013 1 54.56 348 GLU A CA 1
ATOM 2783 C C . GLU A 1 348 ? 18.125 -29.906 -1.478 1 54.56 348 GLU A C 1
ATOM 2785 O O . GLU A 1 348 ? 18.703 -30.719 -2.209 1 54.56 348 GLU A O 1
ATOM 2790 N N . ASN A 1 349 ? 17.125 -29.438 -2.074 1 50.19 349 ASN A N 1
ATOM 2791 C CA . ASN A 1 349 ? 17.234 -29.031 -3.471 1 50.19 349 ASN A CA 1
ATOM 2792 C C . ASN A 1 349 ? 18.625 -28.469 -3.775 1 50.19 349 ASN A C 1
ATOM 2794 O O . ASN A 1 349 ? 18.859 -27.266 -3.605 1 50.19 349 ASN A O 1
ATOM 2798 N N . THR A 1 350 ? 19.688 -29.297 -3.379 1 42.12 350 THR A N 1
ATOM 2799 C CA . THR A 1 350 ? 21 -28.812 -3.816 1 42.12 350 THR A CA 1
ATOM 2800 C C . THR A 1 350 ? 21.062 -28.734 -5.34 1 42.12 350 THR A C 1
ATOM 2802 O O . THR A 1 350 ? 22.141 -28.875 -5.926 1 42.12 350 THR A O 1
ATOM 2805 N N . GLY A 1 351 ? 20.125 -28.969 -5.969 1 35.25 351 GLY A N 1
ATOM 2806 C CA . GLY A 1 351 ? 20.375 -29.016 -7.398 1 35.25 351 GLY A CA 1
ATOM 2807 C C . GLY A 1 351 ? 21.469 -28.047 -7.832 1 35.25 351 GLY A C 1
ATOM 2808 O O . GLY A 1 351 ? 21.641 -26.984 -7.223 1 35.25 351 GLY A O 1
ATOM 2809 N N . LYS A 1 352 ? 22.5 -28.547 -8.555 1 34.81 352 LYS A N 1
ATOM 2810 C CA . LYS A 1 352 ? 23.406 -27.781 -9.406 1 34.81 352 LYS A CA 1
ATOM 2811 C C . LYS A 1 352 ? 22.719 -26.578 -10.016 1 34.81 352 LYS A C 1
ATOM 2813 O O . LYS A 1 352 ? 21.5 -26.609 -10.258 1 34.81 352 LYS A O 1
ATOM 2818 N N . GLN A 1 353 ? 23.391 -25.359 -10.07 1 33.5 353 GLN A N 1
ATOM 2819 C CA . GLN A 1 353 ? 23.266 -24.141 -10.875 1 33.5 353 GLN A CA 1
ATOM 2820 C C . GLN A 1 353 ? 22.641 -24.453 -12.234 1 33.5 353 GLN A C 1
ATOM 2822 O O . GLN A 1 353 ? 23.344 -24.672 -13.211 1 33.5 353 GLN A O 1
ATOM 2827 N N . GLY A 1 354 ? 21.875 -25.406 -12.461 1 32.62 354 GLY A N 1
ATOM 2828 C CA . GLY A 1 354 ? 21.547 -25.172 -13.859 1 32.62 354 GLY A CA 1
ATOM 2829 C C . GLY A 1 354 ? 21.438 -23.703 -14.219 1 32.62 354 GLY A C 1
ATOM 2830 O O . GLY A 1 354 ? 21.672 -22.844 -13.367 1 32.62 354 GLY A O 1
ATOM 2831 N N . SER A 1 355 ? 20.734 -23.359 -15.422 1 34.56 355 SER A N 1
ATOM 2832 C CA . SER A 1 355 ? 20.844 -21.953 -15.828 1 34.56 355 SER A CA 1
ATOM 2833 C C . SER A 1 355 ? 20.656 -21.016 -14.641 1 34.56 355 SER A C 1
ATOM 2835 O O . SER A 1 355 ? 20.219 -21.438 -13.57 1 34.56 355 SER A O 1
ATOM 2837 N N . GLY A 1 356 ? 20.672 -19.578 -14.977 1 33.69 356 GLY A N 1
ATOM 2838 C CA . GLY A 1 356 ? 20.75 -18.312 -14.25 1 33.69 356 GLY A CA 1
ATOM 2839 C C . GLY A 1 356 ? 19.797 -18.25 -13.07 1 33.69 356 GLY A C 1
ATOM 2840 O O . GLY A 1 356 ? 20.188 -17.812 -11.977 1 33.69 356 GLY A O 1
ATOM 2841 N N . HIS A 1 357 ? 18.547 -18.281 -13.328 1 37.22 357 HIS A N 1
ATOM 2842 C CA . HIS A 1 357 ? 17.547 -17.578 -12.539 1 37.22 357 HIS A CA 1
ATOM 2843 C C . HIS A 1 357 ? 17.094 -18.422 -11.352 1 37.22 357 HIS A C 1
ATOM 2845 O O . HIS A 1 357 ? 16.125 -18.062 -10.672 1 37.22 357 HIS A O 1
ATOM 2851 N N . ALA A 1 358 ? 17.516 -19.688 -11.203 1 40.41 358 ALA A N 1
ATOM 2852 C CA . ALA A 1 358 ? 16.828 -20.359 -10.102 1 40.41 358 ALA A CA 1
ATOM 2853 C C . ALA A 1 358 ? 17.312 -19.828 -8.75 1 40.41 358 ALA A C 1
ATOM 2855 O O . ALA A 1 358 ? 18.359 -20.25 -8.258 1 40.41 358 ALA A O 1
ATOM 2856 N N . MET A 1 359 ? 17.516 -18.656 -8.477 1 40.12 359 MET A N 1
ATOM 2857 C CA . MET A 1 359 ? 17.906 -18.062 -7.203 1 40.12 359 MET A CA 1
ATOM 2858 C C . MET A 1 359 ? 17.094 -18.656 -6.059 1 40.12 359 MET A C 1
ATOM 2860 O O . MET A 1 359 ? 15.953 -18.234 -5.816 1 40.12 359 MET A O 1
ATOM 2864 N N . HIS A 1 360 ? 17.047 -19.828 -5.805 1 46.25 360 HIS A N 1
ATOM 2865 C CA . HIS A 1 360 ? 16.406 -20.344 -4.602 1 46.25 360 HIS A CA 1
ATOM 2866 C C . HIS A 1 360 ? 16.641 -19.422 -3.41 1 46.25 360 HIS A C 1
ATOM 2868 O O . HIS A 1 360 ? 17.516 -18.547 -3.459 1 46.25 360 HIS A O 1
ATOM 2874 N N . THR A 1 361 ? 16.562 -20.031 -2.078 1 46.53 361 THR A N 1
ATOM 2875 C CA . THR A 1 361 ? 15.688 -19.891 -0.917 1 46.53 361 THR A CA 1
ATOM 2876 C C . THR A 1 361 ? 16.094 -18.688 -0.079 1 46.53 361 THR A C 1
ATOM 2878 O O . THR A 1 361 ? 15.266 -17.828 0.223 1 46.53 361 THR A O 1
ATOM 2881 N N . PRO A 1 362 ? 16.828 -19.016 1.176 1 54.66 362 PRO A N 1
ATOM 2882 C CA . PRO A 1 362 ? 16.766 -18.172 2.377 1 54.66 362 PRO A CA 1
ATOM 2883 C C . PRO A 1 362 ? 17.562 -16.875 2.23 1 54.66 362 PRO A C 1
ATOM 2885 O O . PRO A 1 362 ? 17.141 -15.836 2.744 1 54.66 362 PRO A O 1
ATOM 2888 N N . ALA A 1 363 ? 18.516 -16.938 1.331 1 64.69 363 ALA A N 1
ATOM 2889 C CA . ALA A 1 363 ? 19.359 -15.742 1.253 1 64.69 363 ALA A CA 1
ATOM 2890 C C . ALA A 1 363 ? 18.688 -14.656 0.423 1 64.69 363 ALA A C 1
ATOM 2892 O O . ALA A 1 363 ? 18.75 -13.477 0.765 1 64.69 363 ALA A O 1
ATOM 2893 N N . LYS A 1 364 ? 17.891 -15.109 -0.592 1 83 364 LYS A N 1
ATOM 2894 C CA . LYS A 1 364 ? 17.281 -14.094 -1.435 1 83 364 LYS A CA 1
ATOM 2895 C C . LYS A 1 364 ? 16.109 -13.43 -0.726 1 83 364 LYS A C 1
ATOM 2897 O O . LYS A 1 364 ? 15.922 -12.211 -0.819 1 83 364 LYS A O 1
ATOM 2902 N N . VAL A 1 365 ? 15.461 -14.266 0.024 1 88.38 365 VAL A N 1
ATOM 2903 C CA . VAL A 1 365 ? 14.289 -13.703 0.678 1 88.38 365 VAL A CA 1
ATOM 2904 C C . VAL A 1 365 ? 14.719 -12.68 1.725 1 88.38 365 VAL A C 1
ATOM 2906 O O . VAL A 1 365 ? 14.07 -11.648 1.896 1 88.38 365 VAL A O 1
ATOM 2909 N N . ALA A 1 366 ? 15.844 -12.984 2.393 1 87.12 366 ALA A N 1
ATOM 2910 C CA . ALA A 1 366 ? 16.328 -12.07 3.424 1 87.12 366 ALA A CA 1
ATOM 2911 C C . ALA A 1 366 ? 16.797 -10.75 2.814 1 87.12 366 ALA A C 1
ATOM 2913 O O . ALA A 1 366 ? 16.797 -9.719 3.482 1 87.12 366 ALA A O 1
ATOM 2914 N N . ARG A 1 367 ? 17.156 -10.828 1.604 1 92.94 367 ARG A N 1
ATOM 2915 C CA . ARG A 1 367 ? 17.688 -9.656 0.908 1 92.94 367 ARG A CA 1
ATOM 2916 C C . ARG A 1 367 ? 16.562 -8.734 0.456 1 92.94 367 ARG A C 1
ATOM 2918 O O . ARG A 1 367 ? 16.75 -7.52 0.347 1 92.94 367 ARG A O 1
ATOM 2925 N N . PHE A 1 368 ? 15.367 -9.25 0.292 1 96.06 368 PHE A N 1
ATOM 2926 C CA . PHE A 1 368 ? 14.336 -8.453 -0.361 1 96.06 368 PHE A CA 1
ATOM 2927 C C . PHE A 1 368 ? 13.133 -8.266 0.558 1 96.06 368 PHE A C 1
ATOM 2929 O O . PHE A 1 368 ? 12.445 -7.242 0.493 1 96.06 368 PHE A O 1
ATOM 2936 N N . TYR A 1 369 ? 12.891 -9.141 1.466 1 96.75 369 TYR A N 1
ATOM 2937 C CA . TYR A 1 369 ? 11.695 -9.078 2.291 1 96.75 369 TYR A CA 1
ATOM 2938 C C . TYR A 1 369 ? 11.961 -8.312 3.582 1 96.75 369 TYR A C 1
ATOM 2940 O O . TYR A 1 369 ? 13.039 -8.414 4.16 1 96.75 369 TYR A O 1
ATOM 2948 N N . THR A 1 370 ? 11.062 -7.566 4.016 1 95.31 370 THR A N 1
ATOM 2949 C CA . THR A 1 370 ? 10.898 -7.059 5.371 1 95.31 370 THR A CA 1
ATOM 2950 C C . THR A 1 370 ? 9.633 -7.621 6.008 1 95.31 370 THR A C 1
ATOM 2952 O O . THR A 1 370 ? 8.781 -8.188 5.316 1 95.31 370 THR A O 1
ATOM 2955 N N . ALA A 1 371 ? 9.523 -7.555 7.316 1 95.44 371 ALA A N 1
ATOM 2956 C CA . ALA A 1 371 ? 8.305 -7.992 7.984 1 95.44 371 ALA A CA 1
ATOM 2957 C C . ALA A 1 371 ? 7.078 -7.301 7.395 1 95.44 371 ALA A C 1
ATOM 2959 O O . ALA A 1 371 ? 6.027 -7.926 7.215 1 95.44 371 ALA A O 1
ATOM 2960 N N . ARG A 1 372 ? 7.188 -6.027 7.09 1 94.81 372 ARG A N 1
ATOM 2961 C CA . ARG A 1 372 ? 6.102 -5.258 6.492 1 94.81 372 ARG A CA 1
ATOM 2962 C C . ARG A 1 372 ? 5.699 -5.836 5.141 1 94.81 372 ARG A C 1
ATOM 2964 O O . ARG A 1 372 ? 4.512 -5.973 4.848 1 94.81 372 ARG A O 1
ATOM 2971 N N . THR A 1 373 ? 6.672 -6.141 4.305 1 97.19 373 THR A N 1
ATOM 2972 C CA . THR A 1 373 ? 6.414 -6.699 2.98 1 97.19 373 THR A CA 1
ATOM 2973 C C . THR A 1 373 ? 5.766 -8.078 3.092 1 97.19 373 THR A C 1
ATOM 2975 O O . THR A 1 373 ? 4.867 -8.406 2.314 1 97.19 373 THR A O 1
ATOM 2978 N N . VAL A 1 374 ? 6.215 -8.867 4.047 1 97.56 374 VAL A N 1
ATOM 2979 C CA . VAL A 1 374 ? 5.629 -10.18 4.289 1 97.56 374 VAL A CA 1
ATOM 2980 C C . VAL A 1 374 ? 4.148 -10.031 4.629 1 97.56 374 VAL A C 1
ATOM 2982 O O . VAL A 1 374 ? 3.305 -10.734 4.066 1 97.56 374 VAL A O 1
ATOM 2985 N N . ARG A 1 375 ? 3.793 -9.109 5.52 1 96.44 375 ARG A N 1
ATOM 2986 C CA . ARG A 1 375 ? 2.406 -8.906 5.926 1 96.44 375 ARG A CA 1
ATOM 2987 C C . ARG A 1 375 ? 1.523 -8.594 4.723 1 96.44 375 ARG A C 1
ATOM 2989 O O . ARG A 1 375 ? 0.447 -9.172 4.57 1 96.44 375 ARG A O 1
ATOM 2996 N N . ARG A 1 376 ? 2.041 -7.742 3.857 1 97.31 376 ARG A N 1
ATOM 2997 C CA . ARG A 1 376 ? 1.257 -7.328 2.697 1 97.31 376 ARG A CA 1
ATOM 2998 C C . ARG A 1 376 ? 1.106 -8.477 1.703 1 97.31 376 ARG A C 1
ATOM 3000 O O . ARG A 1 376 ? 0.019 -8.703 1.168 1 97.31 376 ARG A O 1
ATOM 3007 N N . ALA A 1 377 ? 2.16 -9.125 1.479 1 98.5 377 ALA A N 1
ATOM 3008 C CA . ALA A 1 377 ? 2.133 -10.25 0.543 1 98.5 377 ALA A CA 1
ATOM 3009 C C . ALA A 1 377 ? 1.18 -11.344 1.023 1 98.5 377 ALA A C 1
ATOM 3011 O O . ALA A 1 377 ? 0.438 -11.922 0.226 1 98.5 377 ALA A O 1
ATOM 3012 N N . LEU A 1 378 ? 1.19 -11.609 2.342 1 98.44 378 LEU A N 1
ATOM 3013 C CA . LEU A 1 378 ? 0.314 -12.633 2.898 1 98.44 378 LEU A CA 1
ATOM 3014 C C . LEU A 1 378 ? -1.151 -12.258 2.707 1 98.44 378 LEU A C 1
ATOM 3016 O O . LEU A 1 378 ? -2.002 -13.133 2.525 1 98.44 378 LEU A O 1
ATOM 3020 N N . GLU A 1 379 ? -1.452 -10.945 2.719 1 97.94 379 GLU A N 1
ATOM 3021 C CA . GLU A 1 379 ? -2.82 -10.508 2.457 1 97.94 379 GLU A CA 1
ATOM 3022 C C . GLU A 1 379 ? -3.254 -10.875 1.039 1 97.94 379 GLU A C 1
ATOM 3024 O O . GLU A 1 379 ? -4.312 -11.477 0.842 1 97.94 379 GLU A O 1
ATOM 3029 N N . TYR A 1 380 ? -2.406 -10.523 0.101 1 98.5 380 TYR A N 1
ATOM 3030 C CA . TYR A 1 380 ? -2.738 -10.711 -1.307 1 98.5 380 TYR A CA 1
ATOM 3031 C C . TYR A 1 380 ? -2.832 -12.195 -1.654 1 98.5 380 TYR A C 1
ATOM 3033 O O . TYR A 1 380 ? -3.643 -12.594 -2.494 1 98.5 380 TYR A O 1
ATOM 3041 N N . LEU A 1 381 ? -1.968 -12.984 -1.021 1 98.69 381 LEU A N 1
ATOM 3042 C CA . LEU A 1 381 ? -1.76 -14.359 -1.465 1 98.69 381 LEU A CA 1
ATOM 3043 C C . LEU A 1 381 ? -2.453 -15.344 -0.527 1 98.69 381 LEU A C 1
ATOM 3045 O O . LEU A 1 381 ? -2.205 -16.547 -0.594 1 98.69 381 LEU A O 1
ATOM 3049 N N . SER A 1 382 ? -3.336 -14.867 0.333 1 98.62 382 SER A N 1
ATOM 3050 C CA . SER A 1 382 ? -3.975 -15.672 1.373 1 98.62 382 SER A CA 1
ATOM 3051 C C . SER A 1 382 ? -4.707 -16.859 0.777 1 98.62 382 SER A C 1
ATOM 3053 O O . SER A 1 382 ? -4.715 -17.953 1.363 1 98.62 382 SER A O 1
ATOM 3055 N N . ILE A 1 383 ? -5.254 -16.719 -0.398 1 98.5 383 ILE A N 1
ATOM 3056 C CA . ILE A 1 383 ? -6.059 -17.781 -1.003 1 98.5 383 ILE A CA 1
ATOM 3057 C C . ILE A 1 383 ? -5.176 -18.984 -1.323 1 98.5 383 ILE A C 1
ATOM 3059 O O . ILE A 1 383 ? -5.629 -20.125 -1.251 1 98.5 383 ILE A O 1
ATOM 3063 N N . ASP A 1 384 ? -3.922 -18.734 -1.716 1 98.5 384 ASP A N 1
ATOM 3064 C CA . ASP A 1 384 ? -3.02 -19.844 -2.016 1 98.5 384 ASP A CA 1
ATOM 3065 C C . ASP A 1 384 ? -2.76 -20.688 -0.773 1 98.5 384 ASP A C 1
ATOM 3067 O O . ASP A 1 384 ? -2.691 -21.922 -0.857 1 98.5 384 ASP A O 1
ATOM 3071 N N . TYR A 1 385 ? -2.629 -20.078 0.349 1 97.88 385 TYR A N 1
ATOM 3072 C CA . TYR A 1 385 ? -2.381 -20.797 1.593 1 97.88 385 TYR A CA 1
ATOM 3073 C C . TYR A 1 385 ? -3.633 -21.531 2.057 1 97.88 385 TYR A C 1
ATOM 3075 O O . TYR A 1 385 ? -3.551 -22.641 2.562 1 97.88 385 TYR A O 1
ATOM 3083 N N . VAL A 1 386 ? -4.77 -20.969 1.846 1 97.06 386 VAL A N 1
ATOM 3084 C CA . VAL A 1 386 ? -6.02 -21.531 2.34 1 97.06 386 VAL A CA 1
ATOM 3085 C C . VAL A 1 386 ? -6.488 -22.641 1.409 1 97.06 386 VAL A C 1
ATOM 3087 O O . VAL A 1 386 ? -6.766 -23.766 1.857 1 97.06 386 VAL A O 1
ATOM 3090 N N . MET A 1 387 ? -6.473 -22.422 0.144 1 96.31 387 MET A N 1
ATOM 3091 C CA . MET A 1 387 ? -7.133 -23.328 -0.788 1 96.31 387 MET A CA 1
ATOM 3092 C C . MET A 1 387 ? -6.168 -24.406 -1.271 1 96.31 387 MET A C 1
ATOM 3094 O O . MET A 1 387 ? -6.586 -25.516 -1.621 1 96.31 387 MET A O 1
ATOM 3098 N N . LEU A 1 388 ? -4.871 -24.094 -1.373 1 96.31 388 LEU A N 1
ATOM 3099 C CA . LEU A 1 388 ? -3.914 -25.078 -1.883 1 96.31 388 LEU A CA 1
ATOM 3100 C C . LEU A 1 388 ? -3.221 -25.797 -0.737 1 96.31 388 LEU A C 1
ATOM 3102 O O . LEU A 1 388 ? -2.363 -26.656 -0.969 1 96.31 388 LEU A O 1
ATOM 3106 N N . GLY A 1 389 ? -3.553 -25.438 0.479 1 92.06 389 GLY A N 1
ATOM 3107 C CA . GLY A 1 389 ? -3.008 -26.109 1.646 1 92.06 389 GLY A CA 1
ATOM 3108 C C . GLY A 1 389 ? -1.526 -25.859 1.847 1 92.06 389 GLY A C 1
ATOM 3109 O O . GLY A 1 389 ? -0.808 -26.703 2.375 1 92.06 389 GLY A O 1
ATOM 3110 N N . LEU A 1 390 ? -1.023 -24.797 1.391 1 95.06 390 LEU A N 1
ATOM 3111 C CA . LEU A 1 390 ? 0.38 -24.422 1.545 1 95.06 390 LEU A CA 1
ATOM 3112 C C . LEU A 1 390 ? 0.641 -23.844 2.93 1 95.06 390 LEU A C 1
ATOM 3114 O O . LEU A 1 390 ? -0.268 -23.297 3.559 1 95.06 390 LEU A O 1
ATOM 3118 N N . GLN A 1 391 ? 1.846 -24 3.404 1 93.62 391 GLN A N 1
ATOM 3119 C CA . GLN A 1 391 ? 2.234 -23.484 4.711 1 93.62 391 GLN A CA 1
ATOM 3120 C C . GLN A 1 391 ? 3.166 -22.281 4.566 1 93.62 391 GLN A C 1
ATOM 3122 O O . GLN A 1 391 ? 4.023 -22.266 3.68 1 93.62 391 GLN A O 1
ATOM 3127 N N . VAL A 1 392 ? 2.943 -21.375 5.469 1 95.88 392 VAL A N 1
ATOM 3128 C CA . VAL A 1 392 ? 3.848 -20.219 5.477 1 95.88 392 VAL A CA 1
ATOM 3129 C C . VAL A 1 392 ? 5.258 -20.688 5.848 1 95.88 392 VAL A C 1
ATOM 3131 O O . VAL A 1 392 ? 5.441 -21.422 6.812 1 95.88 392 VAL A O 1
ATOM 3134 N N . PRO A 1 393 ? 6.254 -20.312 5.07 1 93.25 393 PRO A N 1
ATOM 3135 C CA . PRO A 1 393 ? 7.617 -20.734 5.387 1 93.25 393 PRO A CA 1
ATOM 3136 C C . PRO A 1 393 ? 8.102 -20.219 6.738 1 93.25 393 PRO A C 1
ATOM 3138 O O . PRO A 1 393 ? 7.699 -19.125 7.164 1 93.25 393 PRO A O 1
ATOM 3141 N N . GLU A 1 394 ? 8.977 -20.906 7.305 1 91.19 394 GLU A N 1
ATOM 3142 C CA . GLU A 1 394 ? 9.469 -20.594 8.641 1 91.19 394 GLU A CA 1
ATOM 3143 C C . GLU A 1 394 ? 10.18 -19.234 8.656 1 91.19 394 GLU A C 1
ATOM 3145 O O . GLU A 1 394 ? 10.07 -18.484 9.625 1 91.19 394 GLU A O 1
ATOM 3150 N N . TRP A 1 395 ? 10.906 -18.953 7.629 1 92.06 395 TRP A N 1
ATOM 3151 C CA . TRP A 1 395 ? 11.633 -17.688 7.594 1 92.06 395 TRP A CA 1
ATOM 3152 C C . TRP A 1 395 ? 10.68 -16.516 7.699 1 92.06 395 TRP A C 1
ATOM 3154 O O . TRP A 1 395 ? 11 -15.5 8.32 1 92.06 395 TRP A O 1
ATOM 3164 N N . ALA A 1 396 ? 9.516 -16.609 7.059 1 95.12 396 ALA A N 1
ATOM 3165 C CA . ALA A 1 396 ? 8.531 -15.531 7.102 1 95.12 396 ALA A CA 1
ATOM 3166 C C . ALA A 1 396 ? 7.945 -15.383 8.5 1 95.12 396 ALA A C 1
ATOM 3168 O O . ALA A 1 396 ? 7.781 -14.266 9 1 95.12 396 ALA A O 1
ATOM 3169 N N . ARG A 1 397 ? 7.691 -16.531 9.18 1 94.25 397 ARG A N 1
ATOM 3170 C CA . ARG A 1 397 ? 7.195 -16.516 10.555 1 94.25 397 ARG A CA 1
ATOM 3171 C C . ARG A 1 397 ? 8.219 -15.875 11.492 1 94.25 397 ARG A C 1
ATOM 3173 O O . ARG A 1 397 ? 7.852 -15.094 12.375 1 94.25 397 ARG A O 1
ATOM 3180 N N . GLN A 1 398 ? 9.43 -16.234 11.281 1 92.25 398 GLN A N 1
ATOM 3181 C CA . GLN A 1 398 ? 10.508 -15.695 12.117 1 92.25 398 GLN A CA 1
ATOM 3182 C C . GLN A 1 398 ? 10.68 -14.195 11.906 1 92.25 398 GLN A C 1
ATOM 3184 O O . GLN A 1 398 ? 10.891 -13.453 12.867 1 92.25 398 GLN A O 1
ATOM 3189 N N . MET A 1 399 ? 10.586 -13.75 10.711 1 92.81 399 MET A N 1
ATOM 3190 C CA . MET A 1 399 ? 10.711 -12.328 10.391 1 92.81 399 MET A CA 1
ATOM 3191 C C . MET A 1 399 ? 9.625 -11.516 11.086 1 92.81 399 MET A C 1
ATOM 3193 O O . MET A 1 399 ? 9.891 -10.43 11.602 1 92.81 399 MET A O 1
ATOM 3197 N N . LEU A 1 400 ? 8.422 -12.008 11.102 1 93.38 400 LEU A N 1
ATOM 3198 C CA . LEU A 1 400 ? 7.309 -11.336 11.758 1 93.38 400 LEU A CA 1
ATOM 3199 C C . LEU A 1 400 ? 7.5 -11.32 13.273 1 93.38 400 LEU A C 1
ATOM 3201 O O . LEU A 1 400 ? 7.227 -10.305 13.93 1 93.38 400 LEU A O 1
ATOM 3205 N N . LYS A 1 401 ? 8.062 -12.391 13.82 1 90.44 401 LYS A N 1
ATOM 3206 C CA . LYS A 1 401 ? 8.289 -12.5 15.258 1 90.44 401 LYS A CA 1
ATOM 3207 C C . LYS A 1 401 ? 9.406 -11.57 15.719 1 90.44 401 LYS A C 1
ATOM 3209 O O . LYS A 1 401 ? 9.312 -10.953 16.781 1 90.44 401 LYS A O 1
ATOM 3214 N N . GLU A 1 402 ? 10.469 -11.508 14.992 1 87.5 402 GLU A N 1
ATOM 3215 C CA . GLU A 1 402 ? 11.625 -10.695 15.344 1 87.5 402 GLU A CA 1
ATOM 3216 C C . GLU A 1 402 ? 11.258 -9.211 15.375 1 87.5 402 GLU A C 1
ATOM 3218 O O . GLU A 1 402 ? 11.773 -8.461 16.203 1 87.5 402 GLU A O 1
ATOM 3223 N N . GLU A 1 403 ? 10.43 -8.789 14.492 1 84.06 403 GLU A N 1
ATOM 3224 C CA . GLU A 1 403 ? 10.016 -7.391 14.492 1 84.06 403 GLU A CA 1
ATOM 3225 C C . GLU A 1 403 ? 9.148 -7.074 15.711 1 84.06 403 GLU A C 1
ATOM 3227 O O . GLU A 1 403 ? 9.227 -5.977 16.266 1 84.06 403 GLU A O 1
ATOM 3232 N N . SER A 1 404 ? 8.375 -8 16.141 1 71.38 404 SER A N 1
ATOM 3233 C CA . SER A 1 404 ? 7.48 -7.812 17.281 1 71.38 404 SER A CA 1
ATOM 3234 C C . SER A 1 404 ? 8.25 -7.82 18.594 1 71.38 404 SER A C 1
ATOM 3236 O O . SER A 1 404 ? 7.836 -7.188 19.578 1 71.38 404 SER A O 1
ATOM 3238 N N . SER A 1 405 ? 9.367 -8.508 18.672 1 65.88 405 SER A N 1
ATOM 3239 C CA . SER A 1 405 ? 10.156 -8.633 19.891 1 65.88 405 SER A CA 1
ATOM 3240 C C . SER A 1 405 ? 11.047 -7.41 20.094 1 65.88 405 SER A C 1
ATOM 3242 O O . SER A 1 405 ? 11.469 -7.121 21.219 1 65.88 405 SER A O 1
ATOM 3244 N N . THR A 1 406 ? 11.445 -6.766 19.047 1 56.28 406 THR A N 1
ATOM 3245 C CA . THR A 1 406 ? 12.328 -5.609 19.172 1 56.28 406 THR A CA 1
ATOM 3246 C C . THR A 1 406 ? 11.57 -4.41 19.734 1 56.28 406 THR A C 1
ATOM 3248 O O . THR A 1 406 ? 12.188 -3.43 20.156 1 56.28 406 THR A O 1
ATOM 3251 N N . ILE A 1 407 ? 10.281 -4.543 19.797 1 51.5 407 ILE A N 1
ATOM 3252 C CA . ILE A 1 407 ? 9.539 -3.398 20.312 1 51.5 407 ILE A CA 1
ATOM 3253 C C . ILE A 1 407 ? 9.242 -3.607 21.797 1 51.5 407 ILE A C 1
ATOM 3255 O O . ILE A 1 407 ? 8.758 -4.668 22.188 1 51.5 407 ILE A O 1
ATOM 3259 N N . MET B 1 1 ? 84.062 65.125 -33.375 1 18.38 1 MET B N 1
ATOM 3260 C CA . MET B 1 1 ? 85.312 64.5 -32.938 1 18.38 1 MET B CA 1
ATOM 3261 C C . MET B 1 1 ? 85.062 63.188 -32.219 1 18.38 1 MET B C 1
ATOM 3263 O O . MET B 1 1 ? 85.75 62.188 -32.438 1 18.38 1 MET B O 1
ATOM 3267 N N . THR B 1 2 ? 84.312 63.25 -30.969 1 17.61 2 THR B N 1
ATOM 3268 C CA . THR B 1 2 ? 84.812 62.594 -29.766 1 17.61 2 THR B CA 1
ATOM 3269 C C . THR B 1 2 ? 84.562 61.094 -29.812 1 17.61 2 THR B C 1
ATOM 3271 O O . THR B 1 2 ? 83.688 60.625 -30.594 1 17.61 2 THR B O 1
ATOM 3274 N N . SER B 1 3 ? 84.375 60.375 -28.406 1 16.59 3 SER B N 1
ATOM 3275 C CA . SER B 1 3 ? 85.125 59.375 -27.656 1 16.59 3 SER B CA 1
ATOM 3276 C C . SER B 1 3 ? 84.438 58 -27.766 1 16.59 3 SER B C 1
ATOM 3278 O O . SER B 1 3 ? 85.062 57 -28.109 1 16.59 3 SER B O 1
ATOM 3280 N N . SER B 1 4 ? 83.562 57.531 -26.594 1 18.05 4 SER B N 1
ATOM 3281 C CA . SER B 1 4 ? 83.938 56.531 -25.578 1 18.05 4 SER B CA 1
ATOM 3282 C C . SER B 1 4 ? 83.5 55.156 -25.953 1 18.05 4 SER B C 1
ATOM 3284 O O . SER B 1 4 ? 82.438 54.969 -26.562 1 18.05 4 SER B O 1
ATOM 3286 N N . SER B 1 5 ? 84.125 54 -25.344 1 18.39 5 SER B N 1
ATOM 3287 C CA . SER B 1 5 ? 84.688 52.656 -25.531 1 18.39 5 SER B CA 1
ATOM 3288 C C . SER B 1 5 ? 83.688 51.562 -25.156 1 18.39 5 SER B C 1
ATOM 3290 O O . SER B 1 5 ? 83.062 51.656 -24.125 1 18.39 5 SER B O 1
ATOM 3292 N N . ALA B 1 6 ? 83.25 50.438 -25.953 1 19.2 6 ALA B N 1
ATOM 3293 C CA . ALA B 1 6 ? 82.188 49.5 -26.328 1 19.2 6 ALA B CA 1
ATOM 3294 C C . ALA B 1 6 ? 82.312 48.219 -25.484 1 19.2 6 ALA B C 1
ATOM 3296 O O . ALA B 1 6 ? 81.375 47.406 -25.5 1 19.2 6 ALA B O 1
ATOM 3297 N N . PRO B 1 7 ? 83.5 48.031 -24.562 1 17.16 7 PRO B N 1
ATOM 3298 C CA . PRO B 1 7 ? 83.938 46.688 -24.844 1 17.16 7 PRO B CA 1
ATOM 3299 C C . PRO B 1 7 ? 83.062 45.625 -24.25 1 17.16 7 PRO B C 1
ATOM 3301 O O . PRO B 1 7 ? 82.625 44.719 -24.953 1 17.16 7 PRO B O 1
ATOM 3304 N N . GLU B 1 8 ? 83.438 45 -22.891 1 17.22 8 GLU B N 1
ATOM 3305 C CA . GLU B 1 8 ? 84 43.719 -22.578 1 17.22 8 GLU B CA 1
ATOM 3306 C C . GLU B 1 8 ? 83 42.75 -22 1 17.22 8 GLU B C 1
ATOM 3308 O O . GLU B 1 8 ? 82.375 43 -20.969 1 17.22 8 GLU B O 1
ATOM 3313 N N . LYS B 1 9 ? 82.312 41.656 -22.672 1 18.78 9 LYS B N 1
ATOM 3314 C CA . LYS B 1 9 ? 81.188 40.781 -22.547 1 18.78 9 LYS B CA 1
ATOM 3315 C C . LYS B 1 9 ? 81.5 39.656 -21.562 1 18.78 9 LYS B C 1
ATOM 3317 O O . LYS B 1 9 ? 80.75 38.656 -21.5 1 18.78 9 LYS B O 1
ATOM 3322 N N . ALA B 1 10 ? 82.562 39.75 -20.672 1 16.23 10 ALA B N 1
ATOM 3323 C CA . ALA B 1 10 ? 83.188 38.469 -20.359 1 16.23 10 ALA B CA 1
ATOM 3324 C C . ALA B 1 10 ? 82.25 37.562 -19.641 1 16.23 10 ALA B C 1
ATOM 3326 O O . ALA B 1 10 ? 82.062 36.406 -20.047 1 16.23 10 ALA B O 1
ATOM 3327 N N . GLN B 1 11 ? 82.188 37.594 -18.188 1 15.91 11 GLN B N 1
ATOM 3328 C CA . GLN B 1 11 ? 82.812 36.562 -17.344 1 15.91 11 GLN B CA 1
ATOM 3329 C C . GLN B 1 11 ? 81.75 35.5 -16.938 1 15.91 11 GLN B C 1
ATOM 3331 O O . GLN B 1 11 ? 80.562 35.75 -17.031 1 15.91 11 GLN B O 1
ATOM 3336 N N . SER B 1 12 ? 82 34.75 -15.727 1 17.52 12 SER B N 1
ATOM 3337 C CA . SER B 1 12 ? 82.25 33.438 -15.141 1 17.52 12 SER B CA 1
ATOM 3338 C C . SER B 1 12 ? 81 32.875 -14.484 1 17.52 12 SER B C 1
ATOM 3340 O O . SER B 1 12 ? 80.188 33.625 -13.992 1 17.52 12 SER B O 1
ATOM 3342 N N . GLU B 1 13 ? 80.625 31.5 -14.648 1 18.77 13 GLU B N 1
ATOM 3343 C CA . GLU B 1 13 ? 79.625 30.422 -14.734 1 18.77 13 GLU B CA 1
ATOM 3344 C C . GLU B 1 13 ? 79.125 30.016 -13.344 1 18.77 13 GLU B C 1
ATOM 3346 O O . GLU B 1 13 ? 78.188 29.281 -13.227 1 18.77 13 GLU B O 1
ATOM 3351 N N . THR B 1 14 ? 79.875 30.297 -12.156 1 17.58 14 THR B N 1
ATOM 3352 C CA . THR B 1 14 ? 80.062 29.172 -11.25 1 17.58 14 THR B CA 1
ATOM 3353 C C . THR B 1 14 ? 78.75 28.891 -10.453 1 17.58 14 THR B C 1
ATOM 3355 O O . THR B 1 14 ? 78.562 27.766 -10.031 1 17.58 14 THR B O 1
ATOM 3358 N N . SER B 1 15 ? 77.938 29.922 -9.93 1 17.77 15 SER B N 1
ATOM 3359 C CA . SER B 1 15 ? 77.562 29.828 -8.531 1 17.77 15 SER B CA 1
ATOM 3360 C C . SER B 1 15 ? 76.375 28.906 -8.344 1 17.77 15 SER B C 1
ATOM 3362 O O . SER B 1 15 ? 75.25 29.297 -8.664 1 17.77 15 SER B O 1
ATOM 3364 N N . SER B 1 16 ? 76.438 27.484 -8.57 1 18.78 16 SER B N 1
ATOM 3365 C CA . SER B 1 16 ? 75.375 26.469 -8.75 1 18.78 16 SER B CA 1
ATOM 3366 C C . SER B 1 16 ? 74.625 26.219 -7.449 1 18.78 16 SER B C 1
ATOM 3368 O O . SER B 1 16 ? 73.625 25.484 -7.438 1 18.78 16 SER B O 1
ATOM 3370 N N . ARG B 1 17 ? 75.188 26.266 -6.207 1 19.19 17 ARG B N 1
ATOM 3371 C CA . ARG B 1 17 ? 75.062 25.219 -5.215 1 19.19 17 ARG B CA 1
ATOM 3372 C C . ARG B 1 17 ? 73.75 25.328 -4.469 1 19.19 17 ARG B C 1
ATOM 3374 O O . ARG B 1 17 ? 73.312 24.406 -3.762 1 19.19 17 ARG B O 1
ATOM 3381 N N . ARG B 1 18 ? 73.188 26.531 -4.172 1 18.84 18 ARG B N 1
ATOM 3382 C CA . ARG B 1 18 ? 72.688 26.75 -2.822 1 18.84 18 ARG B CA 1
ATOM 3383 C C . ARG B 1 18 ? 71.312 26.094 -2.635 1 18.84 18 ARG B C 1
ATOM 3385 O O . ARG B 1 18 ? 70.75 26.188 -1.557 1 18.84 18 ARG B O 1
ATOM 3392 N N . GLY B 1 19 ? 70.562 25.688 -3.697 1 19.45 19 GLY B N 1
ATOM 3393 C CA . GLY B 1 19 ? 69.188 25.906 -3.482 1 19.45 19 GLY B CA 1
ATOM 3394 C C . GLY B 1 19 ? 68.562 24.875 -2.574 1 19.45 19 GLY B C 1
ATOM 3395 O O . GLY B 1 19 ? 67.312 24.766 -2.504 1 19.45 19 GLY B O 1
ATOM 3396 N N . THR B 1 20 ? 69.375 23.922 -1.992 1 22 20 THR B N 1
ATOM 3397 C CA . THR B 1 20 ? 68.75 22.641 -1.624 1 22 20 THR B CA 1
ATOM 3398 C C . THR B 1 20 ? 67.812 22.828 -0.424 1 22 20 THR B C 1
ATOM 3400 O O . THR B 1 20 ? 66.938 22 -0.2 1 22 20 THR B O 1
ATOM 3403 N N . ASN B 1 21 ? 68.25 23.625 0.588 1 20.8 21 ASN B N 1
ATOM 3404 C CA . ASN B 1 21 ? 67.938 23.25 1.967 1 20.8 21 ASN B CA 1
ATOM 3405 C C . ASN B 1 21 ? 66.5 23.531 2.328 1 20.8 21 ASN B C 1
ATOM 3407 O O . ASN B 1 21 ? 66.062 23.297 3.461 1 20.8 21 ASN B O 1
ATOM 3411 N N . LYS B 1 22 ? 65.875 24.5 1.649 1 25.3 22 LYS B N 1
ATOM 3412 C CA . LYS B 1 22 ? 64.75 25.141 2.324 1 25.3 22 LYS B CA 1
ATOM 3413 C C . LYS B 1 22 ? 63.562 24.203 2.477 1 25.3 22 LYS B C 1
ATOM 3415 O O . LYS B 1 22 ? 62.531 24.562 3.031 1 25.3 22 LYS B O 1
ATOM 3420 N N . LYS B 1 23 ? 63.625 23.062 1.621 1 26.8 23 LYS B N 1
ATOM 3421 C CA . LYS B 1 23 ? 62.312 22.438 1.485 1 26.8 23 LYS B CA 1
ATOM 3422 C C . LYS B 1 23 ? 61.906 21.75 2.775 1 26.8 23 LYS B C 1
ATOM 3424 O O . LYS B 1 23 ? 60.781 21.25 2.883 1 26.8 23 LYS B O 1
ATOM 3429 N N . HIS B 1 24 ? 62.906 21.5 3.639 1 25.86 24 HIS B N 1
ATOM 3430 C CA . HIS B 1 24 ? 62.594 20.641 4.762 1 25.86 24 HIS B CA 1
ATOM 3431 C C . HIS B 1 24 ? 61.719 21.359 5.785 1 25.86 24 HIS B C 1
ATOM 3433 O O . HIS B 1 24 ? 61.125 20.734 6.66 1 25.86 24 HIS B O 1
ATOM 3439 N N . LEU B 1 25 ? 62 22.734 5.844 1 26.3 25 LEU B N 1
ATOM 3440 C CA . LEU B 1 25 ? 61.438 23.375 7.035 1 26.3 25 LEU B CA 1
ATOM 3441 C C . LEU B 1 25 ? 59.938 23.406 6.988 1 26.3 25 LEU B C 1
ATOM 3443 O O . LEU B 1 25 ? 59.25 23.234 8.016 1 26.3 25 LEU B O 1
ATOM 3447 N N . LEU B 1 26 ? 59.375 23.609 5.695 1 27.41 26 LEU B N 1
ATOM 3448 C CA . LEU B 1 26 ? 57.969 23.906 5.699 1 27.41 26 LEU B CA 1
ATOM 3449 C C . LEU B 1 26 ? 57.156 22.688 6.125 1 27.41 26 LEU B C 1
ATOM 3451 O O . LEU B 1 26 ? 55.969 22.812 6.445 1 27.41 26 LEU B O 1
ATOM 3455 N N . ALA B 1 27 ? 57.781 21.453 6.031 1 30.52 27 ALA B N 1
ATOM 3456 C CA . ALA B 1 27 ? 57.031 20.266 6.363 1 30.52 27 ALA B CA 1
ATOM 3457 C C . ALA B 1 27 ? 56.688 20.219 7.852 1 30.52 27 ALA B C 1
ATOM 3459 O O . ALA B 1 27 ? 55.625 19.766 8.234 1 30.52 27 ALA B O 1
ATOM 3460 N N . PHE B 1 28 ? 57.688 20.75 8.617 1 32.75 28 PHE B N 1
ATOM 3461 C CA . PHE B 1 28 ? 57.531 20.562 10.055 1 32.75 28 PHE B CA 1
ATOM 3462 C C . PHE B 1 28 ? 56.375 21.406 10.602 1 32.75 28 PHE B C 1
ATOM 3464 O O . PHE B 1 28 ? 55.656 20.969 11.484 1 32.75 28 PHE B O 1
ATOM 3471 N N . LEU B 1 29 ? 56.25 22.641 10.008 1 32 29 LEU B N 1
ATOM 3472 C CA . LEU B 1 29 ? 55.219 23.5 10.617 1 32 29 LEU B CA 1
ATOM 3473 C C . LEU B 1 29 ? 53.844 22.953 10.367 1 32 29 LEU B C 1
ATOM 3475 O O . LEU B 1 29 ? 52.906 23.234 11.133 1 32 29 LEU B O 1
ATOM 3479 N N . LEU B 1 30 ? 53.719 22.234 9.219 1 32.28 30 LEU B N 1
ATOM 3480 C CA . LEU B 1 30 ? 52.344 21.797 8.953 1 32.28 30 LEU B CA 1
ATOM 3481 C C . LEU B 1 30 ? 51.938 20.688 9.922 1 32.28 30 LEU B C 1
ATOM 3483 O O . LEU B 1 30 ? 50.75 20.516 10.203 1 32.28 30 LEU B O 1
ATOM 3487 N N . LEU B 1 31 ? 52.938 19.969 10.492 1 34 31 LEU B N 1
ATOM 3488 C CA . LEU B 1 31 ? 52.594 18.891 11.406 1 34 31 LEU B CA 1
ATOM 3489 C C . LEU B 1 31 ? 52.031 19.453 12.711 1 34 31 LEU B C 1
ATOM 3491 O O . LEU B 1 31 ? 51.094 18.875 13.273 1 34 31 LEU B O 1
ATOM 3495 N N . ILE B 1 32 ? 52.656 20.594 13.18 1 35.88 32 ILE B N 1
ATOM 3496 C CA . ILE B 1 32 ? 52.219 21.062 14.484 1 35.88 32 ILE B CA 1
ATOM 3497 C C . ILE B 1 32 ? 50.781 21.547 14.406 1 35.88 32 ILE B C 1
ATOM 3499 O O . ILE B 1 32 ? 50 21.359 15.344 1 35.88 32 ILE B O 1
ATOM 3503 N N . LEU B 1 33 ? 50.438 22.234 13.242 1 32.97 33 LEU B N 1
ATOM 3504 C CA . LEU B 1 33 ? 49.062 22.766 13.219 1 32.97 33 LEU B CA 1
ATOM 3505 C C . LEU B 1 33 ? 48.062 21.625 13.18 1 32.97 33 LEU B C 1
ATOM 3507 O O . LEU B 1 33 ? 46.906 21.828 13.562 1 32.97 33 LEU B O 1
ATOM 3511 N N . LEU B 1 34 ? 48.438 20.422 12.648 1 33.91 34 LEU B N 1
ATOM 3512 C CA . LEU B 1 34 ? 47.438 19.344 12.625 1 33.91 34 LEU B CA 1
ATOM 3513 C C . LEU B 1 34 ? 47.219 18.797 14.031 1 33.91 34 LEU B C 1
ATOM 3515 O O . LEU B 1 34 ? 46.125 18.281 14.328 1 33.91 34 LEU B O 1
ATOM 3519 N N . LEU B 1 35 ? 48.219 18.781 14.891 1 34.88 35 LEU B N 1
ATOM 3520 C CA . LEU B 1 35 ? 48.062 18.156 16.203 1 34.88 35 LEU B CA 1
ATOM 3521 C C . LEU B 1 35 ? 47.156 19.016 17.094 1 34.88 35 LEU B C 1
ATOM 3523 O O . LEU B 1 35 ? 46.438 18.484 17.922 1 34.88 35 LEU B O 1
ATOM 3527 N N . LEU B 1 36 ? 47.312 20.359 17.078 1 32.31 36 LEU B N 1
ATOM 3528 C CA . LEU B 1 36 ? 46.562 21.156 18.031 1 32.31 36 LEU B CA 1
ATOM 3529 C C . LEU B 1 36 ? 45.062 21.062 17.766 1 32.31 36 LEU B C 1
ATOM 3531 O O . LEU B 1 36 ? 44.25 21.25 18.688 1 32.31 36 LEU B O 1
ATOM 3535 N N . THR B 1 37 ? 44.594 21.047 16.453 1 30.12 37 THR B N 1
ATOM 3536 C CA . THR B 1 37 ? 43.156 21.078 16.297 1 30.12 37 THR B CA 1
ATOM 3537 C C . THR B 1 37 ? 42.531 19.766 16.734 1 30.12 37 THR B C 1
ATOM 3539 O O . THR B 1 37 ? 41.312 19.656 16.844 1 30.12 37 THR B O 1
ATOM 3542 N N . ALA B 1 38 ? 43.25 18.656 16.953 1 30.75 38 ALA B N 1
ATOM 3543 C CA . ALA B 1 38 ? 42.656 17.406 17.391 1 30.75 38 ALA B CA 1
ATOM 3544 C C . ALA B 1 38 ? 42.188 17.5 18.828 1 30.75 38 ALA B C 1
ATOM 3546 O O . ALA B 1 38 ? 41.25 16.797 19.234 1 30.75 38 ALA B O 1
ATOM 3547 N N . LEU B 1 39 ? 42.969 18.094 19.734 1 31.42 39 LEU B N 1
ATOM 3548 C CA . LEU B 1 39 ? 42.656 18 21.156 1 31.42 39 LEU B CA 1
ATOM 3549 C C . LEU B 1 39 ? 41.344 18.719 21.484 1 31.42 39 LEU B C 1
ATOM 3551 O O . LEU B 1 39 ? 40.656 18.359 22.438 1 31.42 39 LEU B O 1
ATOM 3555 N N . SER B 1 40 ? 41.125 19.953 20.922 1 29.28 40 SER B N 1
ATOM 3556 C CA . SER B 1 40 ? 40 20.719 21.422 1 29.28 40 SER B CA 1
ATOM 3557 C C . SER B 1 40 ? 38.688 20.062 21.031 1 29.28 40 SER B C 1
ATOM 3559 O O . SER B 1 40 ? 37.594 20.484 21.453 1 29.28 40 SER B O 1
ATOM 3561 N N . LEU B 1 41 ? 38.688 19.234 19.969 1 28.73 41 LEU B N 1
ATOM 3562 C CA . LEU B 1 41 ? 37.344 18.75 19.609 1 28.73 41 LEU B CA 1
ATOM 3563 C C . LEU B 1 41 ? 36.875 17.672 20.578 1 28.73 41 LEU B C 1
ATOM 3565 O O . LEU B 1 41 ? 35.781 17.141 20.438 1 28.73 41 LEU B O 1
ATOM 3569 N N . HIS B 1 42 ? 37.75 17.156 21.438 1 28.06 42 HIS B N 1
ATOM 3570 C CA . HIS B 1 42 ? 37.312 16.078 22.312 1 28.06 42 HIS B CA 1
ATOM 3571 C C . HIS B 1 42 ? 36.281 16.594 23.328 1 28.06 42 HIS B C 1
ATOM 3573 O O . HIS B 1 42 ? 35.5 15.82 23.875 1 28.06 42 HIS B O 1
ATOM 3579 N N . GLN B 1 43 ? 36.594 17.75 23.953 1 26.52 43 GLN B N 1
ATOM 3580 C CA . GLN B 1 43 ? 35.844 18.062 25.156 1 26.52 43 GLN B CA 1
ATOM 3581 C C . GLN B 1 43 ? 34.375 18.312 24.844 1 26.52 43 GLN B C 1
ATOM 3583 O O . GLN B 1 43 ? 33.5 18.172 25.703 1 26.52 43 GLN B O 1
ATOM 3588 N N . GLN B 1 44 ? 34.156 19.047 23.734 1 26.22 44 GLN B N 1
ATOM 3589 C CA . GLN B 1 44 ? 32.812 19.594 23.734 1 26.22 44 GLN B CA 1
ATOM 3590 C C . GLN B 1 44 ? 31.766 18.5 23.453 1 26.22 44 GLN B C 1
ATOM 3592 O O . GLN B 1 44 ? 30.562 18.781 23.422 1 26.22 44 GLN B O 1
ATOM 3597 N N . THR B 1 45 ? 32.25 17.359 23.094 1 26.88 45 THR B N 1
ATOM 3598 C CA . THR B 1 45 ? 31.156 16.5 22.625 1 26.88 45 THR B CA 1
ATOM 3599 C C . THR B 1 45 ? 30.328 16 23.812 1 26.88 45 THR B C 1
ATOM 3601 O O . THR B 1 45 ? 29.375 15.234 23.625 1 26.88 45 THR B O 1
ATOM 3604 N N . THR B 1 46 ? 30.844 16.156 25.031 1 26.88 46 THR B N 1
ATOM 3605 C CA . THR B 1 46 ? 30.109 15.477 26.094 1 26.88 46 THR B CA 1
ATOM 3606 C C . THR B 1 46 ? 28.766 16.141 26.328 1 26.88 46 THR B C 1
ATOM 3608 O O . THR B 1 46 ? 27.922 15.625 27.078 1 26.88 46 THR B O 1
ATOM 3611 N N . MET B 1 47 ? 28.734 17.469 26.156 1 22.92 47 MET B N 1
ATOM 3612 C CA . MET B 1 47 ? 27.625 18.062 26.875 1 22.92 47 MET B CA 1
ATOM 3613 C C . MET B 1 47 ? 26.297 17.594 26.297 1 22.92 47 MET B C 1
ATOM 3615 O O . MET B 1 47 ? 25.328 17.406 27.031 1 22.92 47 MET B O 1
ATOM 3619 N N . THR B 1 48 ? 26.062 17.906 24.984 1 23.42 48 THR B N 1
ATOM 3620 C CA . THR B 1 48 ? 24.672 18.234 24.703 1 23.42 48 THR B CA 1
ATOM 3621 C C . THR B 1 48 ? 23.828 16.969 24.562 1 23.42 48 THR B C 1
ATOM 3623 O O . THR B 1 48 ? 22.703 17.016 24.062 1 23.42 48 THR B O 1
ATOM 3626 N N . ARG B 1 49 ? 24.391 15.812 24.859 1 26.61 49 ARG B N 1
ATOM 3627 C CA . ARG B 1 49 ? 23.484 14.688 24.719 1 26.61 49 ARG B CA 1
ATOM 3628 C C . ARG B 1 49 ? 22.266 14.836 25.641 1 26.61 49 ARG B C 1
ATOM 3630 O O . ARG B 1 49 ? 21.484 13.898 25.812 1 26.61 49 ARG B O 1
ATOM 3637 N N . SER B 1 50 ? 22.375 15.797 26.547 1 26.12 50 SER B N 1
ATOM 3638 C CA . SER B 1 50 ? 21.438 15.672 27.641 1 26.12 50 SER B CA 1
ATOM 3639 C C . SER B 1 50 ? 20 15.82 27.156 1 26.12 50 SER B C 1
ATOM 3641 O O . SER B 1 50 ? 19.062 15.414 27.844 1 26.12 50 SER B O 1
ATOM 3643 N N . LEU B 1 51 ? 19.797 16.781 26.219 1 26.94 51 LEU B N 1
ATOM 3644 C CA . LEU B 1 51 ? 18.422 17.297 26.297 1 26.94 51 LEU B CA 1
ATOM 3645 C C . LEU B 1 51 ? 17.453 16.359 25.578 1 26.94 51 LEU B C 1
ATOM 3647 O O . LEU B 1 51 ? 16.297 16.703 25.359 1 26.94 51 LEU B O 1
ATOM 3651 N N . LEU B 1 52 ? 17.969 15.398 24.797 1 28.89 52 LEU B N 1
ATOM 3652 C CA . LEU B 1 52 ? 16.812 14.703 24.219 1 28.89 52 LEU B CA 1
ATOM 3653 C C . LEU B 1 52 ? 16.016 13.992 25.297 1 28.89 52 LEU B C 1
ATOM 3655 O O . LEU B 1 52 ? 16.547 13.188 26.062 1 28.89 52 LEU B O 1
ATOM 3659 N N . PRO B 1 53 ? 15.055 14.602 25.844 1 29.42 53 PRO B N 1
ATOM 3660 C CA . PRO B 1 53 ? 14.336 13.805 26.844 1 29.42 53 PRO B CA 1
ATOM 3661 C C . PRO B 1 53 ? 14.195 12.336 26.438 1 29.42 53 PRO B C 1
ATOM 3663 O O . PRO B 1 53 ? 14.133 12.031 25.234 1 29.42 53 PRO B O 1
ATOM 3666 N N . SER B 1 54 ? 14.922 11.492 27.109 1 28.27 54 SER B N 1
ATOM 3667 C CA . SER B 1 54 ? 14.766 10.047 26.969 1 28.27 54 SER B CA 1
ATOM 3668 C C . SER B 1 54 ? 13.305 9.664 26.734 1 28.27 54 SER B C 1
ATOM 3670 O O . SER B 1 54 ? 12.438 9.992 27.547 1 28.27 54 SER B O 1
ATOM 3672 N N . LEU B 1 55 ? 12.906 9.633 25.562 1 32.75 55 LEU B N 1
ATOM 3673 C CA . LEU B 1 55 ? 11.664 8.953 25.203 1 32.75 55 LEU B CA 1
ATOM 3674 C C . LEU B 1 55 ? 11.375 7.809 26.172 1 32.75 55 LEU B C 1
ATOM 3676 O O . LEU B 1 55 ? 10.312 7.191 26.109 1 32.75 55 LEU B O 1
ATOM 3680 N N . SER B 1 56 ? 12.422 7.434 27.016 1 32.62 56 SER B N 1
ATOM 3681 C CA . SER B 1 56 ? 12.211 6.438 28.062 1 32.62 56 SER B CA 1
ATOM 3682 C C . SER B 1 56 ? 11.258 6.953 29.125 1 32.62 56 SER B C 1
ATOM 3684 O O . SER B 1 56 ? 10.453 6.195 29.672 1 32.62 56 SER B O 1
ATOM 3686 N N . ASP B 1 57 ? 11.367 8.203 29.516 1 33.78 57 ASP B N 1
ATOM 3687 C CA . ASP B 1 57 ? 10.68 8.609 30.734 1 33.78 57 ASP B CA 1
ATOM 3688 C C . ASP B 1 57 ? 9.18 8.773 30.5 1 33.78 57 ASP B C 1
ATOM 3690 O O . ASP B 1 57 ? 8.367 8.398 31.359 1 33.78 57 ASP B O 1
ATOM 3694 N N . SER B 1 58 ? 8.766 9.539 29.438 1 33.28 58 SER B N 1
ATOM 3695 C CA . SER B 1 58 ? 7.316 9.688 29.312 1 33.28 58 SER B CA 1
ATOM 3696 C C . SER B 1 58 ? 6.66 8.367 28.906 1 33.28 58 SER B C 1
ATOM 3698 O O . SER B 1 58 ? 5.555 8.055 29.359 1 33.28 58 SER B O 1
ATOM 3700 N N . PHE B 1 59 ? 7.238 7.586 27.969 1 35.12 59 PHE B N 1
ATOM 3701 C CA . PHE B 1 59 ? 6.793 6.207 27.797 1 35.12 59 PHE B CA 1
ATOM 3702 C C . PHE B 1 59 ? 7.098 5.379 29.047 1 35.12 59 PHE B C 1
ATOM 3704 O O . PHE B 1 59 ? 6.348 4.461 29.375 1 35.12 59 PHE B O 1
ATOM 3711 N N . VAL B 1 60 ? 8.195 5.684 29.922 1 32.94 60 VAL B N 1
ATOM 3712 C CA . VAL B 1 60 ? 8.516 5.039 31.203 1 32.94 60 VAL B CA 1
ATOM 3713 C C . VAL B 1 60 ? 7.543 5.516 32.281 1 32.94 60 VAL B C 1
ATOM 3715 O O . VAL B 1 60 ? 7.094 4.723 33.094 1 32.94 60 VAL B O 1
ATOM 3718 N N . GLN B 1 61 ? 7.293 6.793 32.406 1 33.59 61 GLN B N 1
ATOM 3719 C CA . GLN B 1 61 ? 6.41 7.188 33.5 1 33.59 61 GLN B CA 1
ATOM 3720 C C . GLN B 1 61 ? 5.004 6.637 33.312 1 33.59 61 GLN B C 1
ATOM 3722 O O . GLN B 1 61 ? 4.34 6.242 34.25 1 33.59 61 GLN B O 1
ATOM 3727 N N . GLN B 1 62 ? 4.488 6.758 32.031 1 33.16 62 GLN B N 1
ATOM 3728 C CA . GLN B 1 62 ? 3.18 6.113 31.938 1 33.16 62 GLN B CA 1
ATOM 3729 C C . GLN B 1 62 ? 3.295 4.605 32.156 1 33.16 62 GLN B C 1
ATOM 3731 O O . GLN B 1 62 ? 2.287 3.922 32.344 1 33.16 62 GLN B O 1
ATOM 3736 N N . SER B 1 63 ? 4.52 4.074 32.031 1 33.56 63 SER B N 1
ATOM 3737 C CA . SER B 1 63 ? 4.66 2.668 32.406 1 33.56 63 SER B CA 1
ATOM 3738 C C . SER B 1 63 ? 4.434 2.457 33.906 1 33.56 63 SER B C 1
ATOM 3740 O O . SER B 1 63 ? 4.328 1.32 34.344 1 33.56 63 SER B O 1
ATOM 3742 N N . LEU B 1 64 ? 4.871 3.291 34.75 1 31.44 64 LEU B N 1
ATOM 3743 C CA . LEU B 1 64 ? 4.863 2.926 36.156 1 31.44 64 LEU B CA 1
ATOM 3744 C C . LEU B 1 64 ? 3.434 2.77 36.656 1 31.44 64 LEU B C 1
ATOM 3746 O O . LEU B 1 64 ? 3.207 2.158 37.719 1 31.44 64 LEU B O 1
ATOM 3750 N N . THR B 1 65 ? 2.553 3.826 36.562 1 35.25 65 THR B N 1
ATOM 3751 C CA . THR B 1 65 ? 1.334 3.432 37.25 1 35.25 65 THR B CA 1
ATOM 3752 C C . THR B 1 65 ? 0.71 2.201 36.594 1 35.25 65 THR B C 1
ATOM 3754 O O . THR B 1 65 ? 0.533 1.169 37.25 1 35.25 65 THR B O 1
ATOM 3757 N N . GLY B 1 66 ? -0.763 2.252 36.188 1 33 66 GLY B N 1
ATOM 3758 C CA . GLY B 1 66 ? -1.616 1.162 35.75 1 33 66 GLY B CA 1
ATOM 3759 C C . GLY B 1 66 ? -1.129 0.509 34.469 1 33 66 GLY B C 1
ATOM 3760 O O . GLY B 1 66 ? -0.355 1.105 33.719 1 33 66 GLY B O 1
ATOM 3761 N N . GLN B 1 67 ? -1.077 -0.878 34.25 1 34.72 67 GLN B N 1
ATOM 3762 C CA . GLN B 1 67 ? -0.827 -1.845 33.188 1 34.72 67 GLN B CA 1
ATOM 3763 C C . GLN B 1 67 ? -1.331 -1.327 31.844 1 34.72 67 GLN B C 1
ATOM 3765 O O . GLN B 1 67 ? -2.504 -1.503 31.516 1 34.72 67 GLN B O 1
ATOM 3770 N N . SER B 1 68 ? -1.307 -0.139 31.406 1 40.59 68 SER B N 1
ATOM 3771 C CA . SER B 1 68 ? -1.903 0.284 30.141 1 40.59 68 SER B CA 1
ATOM 3772 C C . SER B 1 68 ? -1.503 -0.647 29 1 40.59 68 SER B C 1
ATOM 3774 O O . SER B 1 68 ? -0.319 -0.774 28.672 1 40.59 68 SER B O 1
ATOM 3776 N N . THR B 1 69 ? -2.055 -1.879 28.766 1 50.16 69 THR B N 1
ATOM 3777 C CA . THR B 1 69 ? -1.987 -2.867 27.703 1 50.16 69 THR B CA 1
ATOM 3778 C C . THR B 1 69 ? -1.772 -2.189 26.344 1 50.16 69 THR B C 1
ATOM 3780 O O . THR B 1 69 ? -2.572 -1.347 25.938 1 50.16 69 THR B O 1
ATOM 3783 N N . PHE B 1 70 ? -0.6 -1.929 25.891 1 66.12 70 PHE B N 1
ATOM 3784 C CA . PHE B 1 70 ? -0.156 -1.449 24.578 1 66.12 70 PHE B CA 1
ATOM 3785 C C . PHE B 1 70 ? -0.981 -2.076 23.469 1 66.12 70 PHE B C 1
ATOM 3787 O O . PHE B 1 70 ? -0.901 -3.285 23.234 1 66.12 70 PHE B O 1
ATOM 3794 N N . GLY B 1 71 ? -2.027 -1.344 23.109 1 85.88 71 GLY B N 1
ATOM 3795 C CA . GLY B 1 71 ? -2.916 -1.827 22.062 1 85.88 71 GLY B CA 1
ATOM 3796 C C . GLY B 1 71 ? -2.252 -1.898 20.703 1 85.88 71 GLY B C 1
ATOM 3797 O O . GLY B 1 71 ? -1.077 -1.55 20.547 1 85.88 71 GLY B O 1
ATOM 3798 N N . GLU B 1 72 ? -2.752 -2.572 19.828 1 91.62 72 GLU B N 1
ATOM 3799 C CA . GLU B 1 72 ? -2.258 -2.775 18.469 1 91.62 72 GLU B CA 1
ATOM 3800 C C . GLU B 1 72 ? -1.863 -1.452 17.812 1 91.62 72 GLU B C 1
ATOM 3802 O O . GLU B 1 72 ? -0.826 -1.361 17.156 1 91.62 72 GLU B O 1
ATOM 3807 N N . ALA B 1 73 ? -2.631 -0.404 18.062 1 96 73 ALA B N 1
ATOM 3808 C CA . ALA B 1 73 ? -2.359 0.901 17.469 1 96 73 ALA B CA 1
ATOM 3809 C C . ALA B 1 73 ? -1.019 1.452 17.953 1 96 73 ALA B C 1
ATOM 3811 O O . ALA B 1 73 ? -0.221 1.944 17.141 1 96 73 ALA B O 1
ATOM 3812 N N . ASP B 1 74 ? -0.754 1.327 19.219 1 95.81 74 ASP B N 1
ATOM 3813 C CA . ASP B 1 74 ? 0.486 1.842 19.797 1 95.81 74 ASP B CA 1
ATOM 3814 C C . ASP B 1 74 ? 1.696 1.082 19.25 1 95.81 74 ASP B C 1
ATOM 3816 O O . ASP B 1 74 ? 2.748 1.675 19 1 95.81 74 ASP B O 1
ATOM 3820 N N . LEU B 1 75 ? 1.529 -0.187 19.078 1 93.62 75 LEU B N 1
ATOM 3821 C CA . LEU B 1 75 ? 2.609 -1.005 18.531 1 93.62 75 LEU B CA 1
ATOM 3822 C C . LEU B 1 75 ? 2.93 -0.599 17.109 1 93.62 75 LEU B C 1
ATOM 3824 O O . LEU B 1 75 ? 4.102 -0.505 16.734 1 93.62 75 LEU B O 1
ATOM 3828 N N . ILE B 1 76 ? 1.896 -0.387 16.297 1 95.69 76 ILE B N 1
ATOM 3829 C CA . ILE B 1 76 ? 2.082 0.036 14.906 1 95.69 76 ILE B CA 1
ATOM 3830 C C . ILE B 1 76 ? 2.838 1.363 14.867 1 95.69 76 ILE B C 1
ATOM 3832 O O . ILE B 1 76 ? 3.791 1.521 14.102 1 95.69 76 ILE B O 1
ATOM 3836 N N . ILE B 1 77 ? 2.449 2.287 15.719 1 97.69 77 ILE B N 1
ATOM 3837 C CA . ILE B 1 77 ? 3.035 3.623 15.75 1 97.69 77 ILE B CA 1
ATOM 3838 C C . ILE B 1 77 ? 4.504 3.533 16.156 1 97.69 77 ILE B C 1
ATOM 3840 O O . ILE B 1 77 ? 5.375 4.105 15.5 1 97.69 77 ILE B O 1
ATOM 3844 N N . GLN B 1 78 ? 4.77 2.824 17.203 1 96.19 78 GLN B N 1
ATOM 3845 C CA . GLN B 1 78 ? 6.137 2.709 17.703 1 96.19 78 GLN B CA 1
ATOM 3846 C C . GLN B 1 78 ? 7.047 2.043 16.672 1 96.19 78 GLN B C 1
ATOM 3848 O O . GLN B 1 78 ? 8.133 2.545 16.375 1 96.19 78 GLN B O 1
ATOM 3853 N N . ARG B 1 79 ? 6.609 0.957 16.141 1 94.94 79 ARG B N 1
ATOM 3854 C CA . ARG B 1 79 ? 7.387 0.224 15.148 1 94.94 79 ARG B CA 1
ATOM 3855 C C . ARG B 1 79 ? 7.656 1.085 13.914 1 94.94 79 ARG B C 1
ATOM 3857 O O . ARG B 1 79 ? 8.789 1.154 13.438 1 94.94 79 ARG B O 1
ATOM 3864 N N . SER B 1 80 ? 6.621 1.672 13.445 1 97.31 80 SER B N 1
ATOM 3865 C CA . SER B 1 80 ? 6.758 2.477 12.234 1 97.31 80 SER B CA 1
ATOM 3866 C C . SER B 1 80 ? 7.676 3.672 12.469 1 97.31 80 SER B C 1
ATOM 3868 O O . SER B 1 80 ? 8.516 3.99 11.617 1 97.31 80 SER B O 1
ATOM 3870 N N . PHE B 1 81 ? 7.484 4.297 13.625 1 97.69 81 PHE B N 1
ATOM 3871 C CA . PHE B 1 81 ? 8.328 5.441 13.953 1 97.69 81 PHE B CA 1
ATOM 3872 C C . PHE B 1 81 ? 9.797 5.031 13.992 1 97.69 81 PHE B C 1
ATOM 3874 O O . PHE B 1 81 ? 10.648 5.688 13.391 1 97.69 81 PHE B O 1
ATOM 3881 N N . GLU B 1 82 ? 10.086 3.955 14.578 1 96.38 82 GLU B N 1
ATOM 3882 C CA . GLU B 1 82 ? 11.453 3.479 14.758 1 96.38 82 GLU B CA 1
ATOM 3883 C C . GLU B 1 82 ? 12.086 3.086 13.422 1 96.38 82 GLU B C 1
ATOM 3885 O O . GLU B 1 82 ? 13.281 3.285 13.211 1 96.38 82 GLU B O 1
ATOM 3890 N N . GLN B 1 83 ? 11.297 2.584 12.555 1 96.25 83 GLN B N 1
ATOM 3891 C CA . GLN B 1 83 ? 11.805 2.084 11.289 1 96.25 83 GLN B CA 1
ATOM 3892 C C . GLN B 1 83 ? 11.906 3.203 10.258 1 96.25 83 GLN B C 1
ATOM 3894 O O . GLN B 1 83 ? 12.5 3.02 9.188 1 96.25 83 GLN B O 1
ATOM 3899 N N . SER B 1 84 ? 11.359 4.363 10.555 1 97.56 84 SER B N 1
ATOM 3900 C CA . SER B 1 84 ? 11.328 5.438 9.57 1 97.56 84 SER B CA 1
ATOM 3901 C C . SER B 1 84 ? 11.812 6.754 10.172 1 97.56 84 SER B C 1
ATOM 3903 O O . SER B 1 84 ? 13.008 7.035 10.188 1 97.56 84 SER B O 1
ATOM 3905 N N . TYR B 1 85 ? 10.938 7.438 10.938 1 97.75 85 TYR B N 1
ATOM 3906 C CA . TYR B 1 85 ? 11.141 8.82 11.344 1 97.75 85 TYR B CA 1
ATOM 3907 C C . TYR B 1 85 ? 12.266 8.93 12.375 1 97.75 85 TYR B C 1
ATOM 3909 O O . TYR B 1 85 ? 12.898 9.984 12.492 1 97.75 85 TYR B O 1
ATOM 3917 N N . ALA B 1 86 ? 12.508 7.855 13.109 1 96.62 86 ALA B N 1
ATOM 3918 C CA . ALA B 1 86 ? 13.594 7.863 14.086 1 96.62 86 ALA B CA 1
ATOM 3919 C C . ALA B 1 86 ? 14.945 8.039 13.414 1 96.62 86 ALA B C 1
ATOM 3921 O O . ALA B 1 86 ? 15.938 8.383 14.062 1 96.62 86 ALA B O 1
ATOM 3922 N N . HIS B 1 87 ? 15 7.836 12.102 1 96.44 87 HIS B N 1
ATOM 3923 C CA . HIS B 1 87 ? 16.25 7.949 11.367 1 96.44 87 HIS B CA 1
ATOM 3924 C C . HIS B 1 87 ? 16.531 9.398 10.977 1 96.44 87 HIS B C 1
ATOM 3926 O O . HIS B 1 87 ? 17.578 9.695 10.406 1 96.44 87 HIS B O 1
ATOM 3932 N N . ILE B 1 88 ? 15.586 10.305 11.219 1 95.44 88 ILE B N 1
ATOM 3933 C CA . ILE B 1 88 ? 15.828 11.719 10.914 1 95.44 88 ILE B CA 1
ATOM 3934 C C . ILE B 1 88 ? 17.016 12.219 11.742 1 95.44 88 ILE B C 1
ATOM 3936 O O . ILE B 1 88 ? 17.016 12.094 12.969 1 95.44 88 ILE B O 1
ATOM 3940 N N . LEU B 1 89 ? 17.969 12.773 11.086 1 91.5 89 LEU B N 1
ATOM 3941 C CA . LEU B 1 89 ? 19.188 13.25 11.734 1 91.5 89 LEU B CA 1
ATOM 3942 C C . LEU B 1 89 ? 18.953 14.594 12.414 1 91.5 89 LEU B C 1
ATOM 3944 O O . LEU B 1 89 ? 18.125 15.383 11.977 1 91.5 89 LEU B O 1
ATOM 3948 N N . PRO B 1 90 ? 19.734 14.797 13.5 1 87.69 90 PRO B N 1
ATOM 3949 C CA . PRO B 1 90 ? 19.656 16.109 14.141 1 87.69 90 PRO B CA 1
ATOM 3950 C C . PRO B 1 90 ? 20.125 17.234 13.219 1 87.69 90 PRO B C 1
ATOM 3952 O O . PRO B 1 90 ? 21.078 17.062 12.461 1 87.69 90 PRO B O 1
ATOM 3955 N N . CYS B 1 91 ? 19.344 18.297 13.227 1 83.88 91 CYS B N 1
ATOM 3956 C CA . CYS B 1 91 ? 19.703 19.438 12.398 1 83.88 91 CYS B CA 1
ATOM 3957 C C . CYS B 1 91 ? 20.875 20.203 13.008 1 83.88 91 CYS B C 1
ATOM 3959 O O . CYS B 1 91 ? 21 20.297 14.227 1 83.88 91 CYS B O 1
ATOM 3961 N N . LYS B 1 92 ? 21.938 20.5 12.164 1 70.88 92 LYS B N 1
ATOM 3962 C CA . LYS B 1 92 ? 23.062 21.312 12.664 1 70.88 92 LYS B CA 1
ATOM 3963 C C . LYS B 1 92 ? 22.562 22.609 13.297 1 70.88 92 LYS B C 1
ATOM 3965 O O . LYS B 1 92 ? 21.562 23.172 12.859 1 70.88 92 LYS B O 1
ATOM 3970 N N . LYS B 1 93 ? 23 22.891 14.562 1 57.5 93 LYS B N 1
ATOM 3971 C CA . LYS B 1 93 ? 22.625 23.953 15.5 1 57.5 93 LYS B CA 1
ATOM 3972 C C . LYS B 1 93 ? 22.484 25.297 14.781 1 57.5 93 LYS B C 1
ATOM 3974 O O . LYS B 1 93 ? 23.453 25.797 14.195 1 57.5 93 LYS B O 1
ATOM 3979 N N . SER B 1 94 ? 21.609 25.391 13.844 1 51.66 94 SER B N 1
ATOM 3980 C CA . SER B 1 94 ? 21.516 26.797 13.469 1 51.66 94 SER B CA 1
ATOM 3981 C C . SER B 1 94 ? 20.703 27.594 14.492 1 51.66 94 SER B C 1
ATOM 3983 O O . SER B 1 94 ? 19.953 27.016 15.281 1 51.66 94 SER B O 1
ATOM 3985 N N . SER B 1 95 ? 21.016 28.875 14.602 1 44.88 95 SER B N 1
ATOM 3986 C CA . SER B 1 95 ? 20.344 29.859 15.445 1 44.88 95 SER B CA 1
ATOM 3987 C C . SER B 1 95 ? 18.828 29.688 15.398 1 44.88 95 SER B C 1
ATOM 3989 O O . SER B 1 95 ? 18.234 29.641 14.32 1 44.88 95 SER B O 1
ATOM 3991 N N . TRP B 1 96 ? 18.297 29.016 16.359 1 47.41 96 TRP B N 1
ATOM 3992 C CA . TRP B 1 96 ? 16.875 28.828 16.656 1 47.41 96 TRP B CA 1
ATOM 3993 C C . TRP B 1 96 ? 16.062 30.047 16.25 1 47.41 96 TRP B C 1
ATOM 3995 O O . TRP B 1 96 ? 14.836 30.031 16.281 1 47.41 96 TRP B O 1
ATOM 4005 N N . LYS B 1 97 ? 16.875 31.141 16.141 1 49.22 97 LYS B N 1
ATOM 4006 C CA . LYS B 1 97 ? 16 32.312 16.062 1 49.22 97 LYS B CA 1
ATOM 4007 C C . LYS B 1 97 ? 14.867 32.094 15.062 1 49.22 97 LYS B C 1
ATOM 4009 O O . LYS B 1 97 ? 13.711 32.406 15.359 1 49.22 97 LYS B O 1
ATOM 4014 N N . ALA B 1 98 ? 15.047 32.062 13.844 1 50.28 98 ALA B N 1
ATOM 4015 C CA . ALA B 1 98 ? 13.906 32.125 12.938 1 50.28 98 ALA B CA 1
ATOM 4016 C C . ALA B 1 98 ? 13.531 30.75 12.406 1 50.28 98 ALA B C 1
ATOM 4018 O O . ALA B 1 98 ? 14.406 29.953 12.047 1 50.28 98 ALA B O 1
ATOM 4019 N N . MET B 1 99 ? 12.312 30.188 13.117 1 56.72 99 MET B N 1
ATOM 4020 C CA . MET B 1 99 ? 11.734 29.125 12.312 1 56.72 99 MET B CA 1
ATOM 4021 C C . MET B 1 99 ? 12.086 29.297 10.844 1 56.72 99 MET B C 1
ATOM 4023 O O . MET B 1 99 ? 11.641 30.266 10.203 1 56.72 99 MET B O 1
ATOM 4027 N N . ASP B 1 100 ? 13.273 28.719 10.516 1 66.88 100 ASP B N 1
ATOM 4028 C CA . ASP B 1 100 ? 13.82 28.828 9.172 1 66.88 100 ASP B CA 1
ATOM 4029 C C . ASP B 1 100 ? 13.641 27.516 8.398 1 66.88 100 ASP B C 1
ATOM 4031 O O . ASP B 1 100 ? 14.32 26.516 8.688 1 66.88 100 ASP B O 1
ATOM 4035 N N . SER B 1 101 ? 12.648 27.516 7.59 1 72.88 101 SER B N 1
ATOM 4036 C CA . SER B 1 101 ? 12.328 26.344 6.766 1 72.88 101 SER B CA 1
ATOM 4037 C C . SER B 1 101 ? 13.562 25.828 6.035 1 72.88 101 SER B C 1
ATOM 4039 O O . SER B 1 101 ? 13.641 24.656 5.688 1 72.88 101 SER B O 1
ATOM 4041 N N . ARG B 1 102 ? 14.695 26.703 5.926 1 78.31 102 ARG B N 1
ATOM 4042 C CA . ARG B 1 102 ? 15.922 26.297 5.25 1 78.31 102 ARG B CA 1
ATOM 4043 C C . ARG B 1 102 ? 16.688 25.266 6.078 1 78.31 102 ARG B C 1
ATOM 4045 O O . ARG B 1 102 ? 17.328 24.375 5.523 1 78.31 102 ARG B O 1
ATOM 4052 N N . ILE B 1 103 ? 16.562 25.391 7.383 1 81.44 103 ILE B N 1
ATOM 4053 C CA . ILE B 1 103 ? 17.266 24.469 8.266 1 81.44 103 ILE B CA 1
ATOM 4054 C C . ILE B 1 103 ? 16.594 23.094 8.203 1 81.44 103 ILE B C 1
ATOM 4056 O O . ILE B 1 103 ? 17.266 22.062 8.102 1 81.44 103 ILE B O 1
ATOM 4060 N N . ALA B 1 104 ? 15.266 23.078 8.336 1 84.5 104 ALA B N 1
ATOM 4061 C CA . ALA B 1 104 ? 14.516 21.828 8.25 1 84.5 104 ALA B CA 1
ATOM 4062 C C . ALA B 1 104 ? 14.789 21.125 6.926 1 84.5 104 ALA B C 1
ATOM 4064 O O . ALA B 1 104 ? 14.984 19.906 6.898 1 84.5 104 ALA B O 1
ATOM 4065 N N . ILE B 1 105 ? 14.844 21.875 5.805 1 86.81 105 ILE B N 1
ATOM 4066 C CA . ILE B 1 105 ? 15.102 21.328 4.48 1 86.81 105 ILE B CA 1
ATOM 4067 C C . ILE B 1 105 ? 16.484 20.672 4.445 1 86.81 105 ILE B C 1
ATOM 4069 O O . ILE B 1 105 ? 16.641 19.562 3.941 1 86.81 105 ILE B O 1
ATOM 4073 N N . ASP B 1 106 ? 17.422 21.375 5.023 1 87 106 ASP B N 1
ATOM 4074 C CA . ASP B 1 106 ? 18.797 20.859 5.039 1 87 106 ASP B CA 1
ATOM 4075 C C . ASP B 1 106 ? 18.875 19.578 5.855 1 87 106 ASP B C 1
ATOM 4077 O O . ASP B 1 106 ? 19.562 18.625 5.461 1 87 106 ASP B O 1
ATOM 4081 N N . CYS B 1 107 ? 18.234 19.578 6.98 1 89.88 107 CYS B N 1
ATOM 4082 C CA . CYS B 1 107 ? 18.234 18.406 7.848 1 89.88 107 CYS B CA 1
ATOM 4083 C C . CYS B 1 107 ? 17.594 17.219 7.148 1 89.88 107 CYS B C 1
ATOM 4085 O O . CYS B 1 107 ? 18.125 16.094 7.23 1 89.88 107 CYS B O 1
ATOM 4087 N N . MET B 1 108 ? 16.531 17.422 6.477 1 92.25 108 MET B N 1
ATOM 4088 C CA . MET B 1 108 ? 15.844 16.328 5.781 1 92.25 108 MET B CA 1
ATOM 4089 C C . MET B 1 108 ? 16.656 15.844 4.59 1 92.25 108 MET B C 1
ATOM 4091 O O . MET B 1 108 ? 16.656 14.648 4.281 1 92.25 108 MET B O 1
ATOM 4095 N N . GLN B 1 109 ? 17.328 16.812 3.912 1 91.81 109 GLN B N 1
ATOM 4096 C CA . GLN B 1 109 ? 18.219 16.438 2.818 1 91.81 109 GLN B CA 1
ATOM 4097 C C . GLN B 1 109 ? 19.359 15.555 3.32 1 91.81 109 GLN B C 1
ATOM 4099 O O . GLN B 1 109 ? 19.688 14.539 2.707 1 91.81 109 GLN B O 1
ATOM 4104 N N . GLN B 1 110 ? 19.938 15.969 4.414 1 93.56 110 GLN B N 1
ATOM 4105 C CA . GLN B 1 110 ? 21.016 15.18 5 1 93.56 110 GLN B CA 1
ATOM 4106 C C . GLN B 1 110 ? 20.516 13.789 5.402 1 93.56 110 GLN B C 1
ATOM 4108 O O . GLN B 1 110 ? 21.25 12.805 5.25 1 93.56 110 GLN B O 1
ATOM 4113 N N . THR B 1 111 ? 19.359 13.773 5.988 1 95.62 111 THR B N 1
ATOM 4114 C CA . THR B 1 111 ? 18.75 12.508 6.359 1 95.62 111 THR B CA 1
ATOM 4115 C C . THR B 1 111 ? 18.594 11.594 5.145 1 95.62 111 THR B C 1
ATOM 4117 O O . THR B 1 111 ? 18.984 10.422 5.188 1 95.62 111 THR B O 1
ATOM 4120 N N . ARG B 1 112 ? 18.062 12.109 4.066 1 93.81 112 ARG B N 1
ATOM 4121 C CA . ARG B 1 112 ? 17.859 11.344 2.838 1 93.81 112 ARG B CA 1
ATOM 4122 C C . ARG B 1 112 ? 19.188 10.844 2.285 1 93.81 112 ARG B C 1
ATOM 4124 O O . ARG B 1 112 ? 19.312 9.672 1.926 1 93.81 112 ARG B O 1
ATOM 4131 N N . ASP B 1 113 ? 20.203 11.695 2.227 1 93.75 113 ASP B N 1
ATOM 4132 C CA . ASP B 1 113 ? 21.531 11.328 1.721 1 93.75 113 ASP B CA 1
ATOM 4133 C C . ASP B 1 113 ? 22.156 10.227 2.57 1 93.75 113 ASP B C 1
ATOM 4135 O O . ASP B 1 113 ? 22.781 9.312 2.039 1 93.75 113 ASP B O 1
ATOM 4139 N N . HIS B 1 114 ? 21.969 10.383 3.863 1 95.31 114 HIS B N 1
ATOM 4140 C CA . HIS B 1 114 ? 22.531 9.398 4.785 1 95.31 114 HIS B CA 1
ATOM 4141 C C . HIS B 1 114 ? 21.891 8.031 4.578 1 95.31 114 HIS B C 1
ATOM 4143 O O . HIS B 1 114 ? 22.594 7.012 4.543 1 95.31 114 HIS B O 1
ATOM 4149 N N . ILE B 1 115 ? 20.625 7.945 4.418 1 94.25 115 ILE B N 1
ATOM 4150 C CA . ILE B 1 115 ? 19.891 6.707 4.211 1 94.25 115 ILE B CA 1
ATOM 4151 C C . ILE B 1 115 ? 20.359 6.027 2.932 1 94.25 115 ILE B C 1
ATOM 4153 O O . ILE B 1 115 ? 20.609 4.816 2.916 1 94.25 115 ILE B O 1
ATOM 4157 N N . MET B 1 116 ? 20.531 6.801 1.91 1 89.62 116 MET B N 1
ATOM 4158 C CA . MET B 1 116 ? 20.938 6.27 0.61 1 89.62 116 MET B CA 1
ATOM 4159 C C . MET B 1 116 ? 22.391 5.805 0.64 1 89.62 116 MET B C 1
ATOM 4161 O O . MET B 1 116 ? 22.703 4.707 0.175 1 89.62 116 MET B O 1
ATOM 4165 N N . SER B 1 117 ? 23.266 6.645 1.215 1 91.62 117 SER B N 1
ATOM 4166 C CA . SER B 1 117 ? 24.703 6.355 1.197 1 91.62 117 SER B CA 1
ATOM 4167 C C . SER B 1 117 ? 25.031 5.16 2.086 1 91.62 117 SER B C 1
ATOM 4169 O O . SER B 1 117 ? 25.906 4.359 1.753 1 91.62 117 SER B O 1
ATOM 4171 N N . GLN B 1 118 ? 24.344 4.996 3.213 1 93 118 GLN B N 1
ATOM 4172 C CA . GLN B 1 118 ? 24.625 3.914 4.148 1 93 118 GLN B CA 1
ATOM 4173 C C . GLN B 1 118 ? 23.703 2.717 3.893 1 93 118 GLN B C 1
ATOM 4175 O O . GLN B 1 118 ? 23.766 1.721 4.617 1 93 118 GLN B O 1
ATOM 4180 N N . ASN B 1 119 ? 22.828 2.799 2.895 1 89.44 119 ASN B N 1
ATOM 4181 C CA . ASN B 1 119 ? 21.891 1.742 2.527 1 89.44 119 ASN B CA 1
ATOM 4182 C C . ASN B 1 119 ? 21.078 1.273 3.729 1 89.44 119 ASN B C 1
ATOM 4184 O O . ASN B 1 119 ? 21 0.074 4 1 89.44 119 ASN B O 1
ATOM 4188 N N . ILE B 1 120 ? 20.641 2.258 4.504 1 94.44 120 ILE B N 1
ATOM 4189 C CA . ILE B 1 120 ? 19.797 1.968 5.656 1 94.44 120 ILE B CA 1
ATOM 4190 C C . ILE B 1 120 ? 18.422 1.492 5.184 1 94.44 120 ILE B C 1
ATOM 4192 O O . ILE B 1 120 ? 17.828 2.096 4.285 1 94.44 120 ILE B O 1
ATOM 4196 N N . THR B 1 121 ? 17.938 0.4 5.754 1 93.31 121 THR B N 1
ATOM 4197 C CA . THR B 1 121 ? 16.625 -0.119 5.387 1 93.31 121 THR B CA 1
ATOM 4198 C C . THR B 1 121 ? 15.523 0.7 6.043 1 93.31 121 THR B C 1
ATOM 4200 O O . THR B 1 121 ? 15.398 0.713 7.266 1 93.31 121 THR B O 1
ATOM 4203 N N . VAL B 1 122 ? 14.797 1.426 5.207 1 96.25 122 VAL B N 1
ATOM 4204 C CA . VAL B 1 122 ? 13.609 2.154 5.637 1 96.25 122 VAL B CA 1
ATOM 4205 C C . VAL B 1 122 ? 12.445 1.846 4.695 1 96.25 122 VAL B C 1
ATOM 4207 O O . VAL B 1 122 ? 12.656 1.41 3.561 1 96.25 122 VAL B O 1
ATOM 4210 N N . PRO B 1 123 ? 11.258 1.974 5.188 1 96.44 123 PRO B N 1
ATOM 4211 C CA . PRO B 1 123 ? 10.133 1.781 4.27 1 96.44 123 PRO B CA 1
ATOM 4212 C C . PRO B 1 123 ? 10.188 2.723 3.068 1 96.44 123 PRO B C 1
ATOM 4214 O O . PRO B 1 123 ? 10.586 3.883 3.205 1 96.44 123 PRO B O 1
ATOM 4217 N N . TRP B 1 124 ? 9.711 2.27 1.93 1 94.62 124 TRP B N 1
ATOM 4218 C CA . TRP B 1 124 ? 9.789 3.049 0.698 1 94.62 124 TRP B CA 1
ATOM 4219 C C . TRP B 1 124 ? 8.977 4.332 0.812 1 94.62 124 TRP B C 1
ATOM 4221 O O . TRP B 1 124 ? 9.344 5.363 0.246 1 94.62 124 TRP B O 1
ATOM 4231 N N . TRP B 1 125 ? 7.848 4.289 1.562 1 96.06 125 TRP B N 1
ATOM 4232 C CA . TRP B 1 125 ? 6.977 5.453 1.678 1 96.06 125 TRP B CA 1
ATOM 4233 C C . TRP B 1 125 ? 7.676 6.586 2.42 1 96.06 125 TRP B C 1
ATOM 4235 O O . TRP B 1 125 ? 7.367 7.762 2.207 1 96.06 125 TRP B O 1
ATOM 4245 N N . PHE B 1 126 ? 8.625 6.273 3.363 1 97.44 126 PHE B N 1
ATOM 4246 C CA . PHE B 1 126 ? 9.398 7.297 4.055 1 97.44 126 PHE B CA 1
ATOM 4247 C C . PHE B 1 126 ? 10.406 7.938 3.113 1 97.44 126 PHE B C 1
ATOM 4249 O O . PHE B 1 126 ? 10.633 9.148 3.164 1 97.44 126 PHE B O 1
ATOM 4256 N N . GLN B 1 127 ? 10.969 7.125 2.211 1 93.12 127 GLN B N 1
ATOM 4257 C CA . GLN B 1 127 ? 11.906 7.656 1.225 1 93.12 127 GLN B CA 1
ATOM 4258 C C . GLN B 1 127 ? 11.203 8.617 0.264 1 93.12 127 GLN B C 1
ATOM 4260 O O . GLN B 1 127 ? 11.75 9.664 -0.083 1 93.12 127 GLN B O 1
ATOM 4265 N N . THR B 1 128 ? 10.031 8.227 -0.156 1 92.38 128 THR B N 1
ATOM 4266 C CA . THR B 1 128 ? 9.32 9.102 -1.08 1 92.38 128 THR B CA 1
ATOM 4267 C C . THR B 1 128 ? 8.789 10.336 -0.357 1 92.38 128 THR B C 1
ATOM 4269 O O . THR B 1 128 ? 8.672 11.406 -0.954 1 92.38 128 THR B O 1
ATOM 4272 N N . LEU B 1 129 ? 8.484 10.219 0.941 1 94.81 129 LEU B N 1
ATOM 4273 C CA . LEU B 1 129 ? 8.133 11.398 1.725 1 94.81 129 LEU B CA 1
ATOM 4274 C C . LEU B 1 129 ? 9.281 12.406 1.735 1 94.81 129 LEU B C 1
ATOM 4276 O O . LEU B 1 129 ? 9.07 13.586 1.452 1 94.81 129 LEU B O 1
ATOM 4280 N N . LEU B 1 130 ? 10.492 11.914 2.039 1 93.38 130 LEU B N 1
ATOM 4281 C CA . LEU B 1 130 ? 11.664 12.781 2.047 1 93.38 130 LEU B CA 1
ATOM 4282 C C . LEU B 1 130 ? 11.891 13.398 0.671 1 93.38 130 LEU B C 1
ATOM 4284 O O . LEU B 1 130 ? 12.227 14.578 0.564 1 93.38 130 LEU B O 1
ATOM 4288 N N . ARG B 1 131 ? 11.695 12.594 -0.342 1 89.06 131 ARG B N 1
ATOM 4289 C CA . ARG B 1 131 ? 11.828 13.086 -1.709 1 89.06 131 ARG B CA 1
ATOM 4290 C C . ARG B 1 131 ? 10.875 14.25 -1.964 1 89.06 131 ARG B C 1
ATOM 4292 O O . ARG B 1 131 ? 11.281 15.297 -2.459 1 89.06 131 ARG B O 1
ATOM 4299 N N . ASP B 1 132 ? 9.617 14.102 -1.6 1 90.31 132 ASP B N 1
ATOM 4300 C CA . ASP B 1 132 ? 8.57 15.039 -2.002 1 90.31 132 ASP B CA 1
ATOM 4301 C C . ASP B 1 132 ? 8.594 16.297 -1.139 1 90.31 132 ASP B C 1
ATOM 4303 O O . ASP B 1 132 ? 8.273 17.391 -1.612 1 90.31 132 ASP B O 1
ATOM 4307 N N . ILE B 1 133 ? 8.938 16.156 0.146 1 91.44 133 ILE B N 1
ATOM 4308 C CA . ILE B 1 133 ? 8.945 17.344 0.986 1 91.44 133 ILE B CA 1
ATOM 4309 C C . ILE B 1 133 ? 10.148 18.219 0.626 1 91.44 133 ILE B C 1
ATOM 4311 O O . ILE B 1 133 ? 10.188 19.406 0.974 1 91.44 133 ILE B O 1
ATOM 4315 N N . LEU B 1 134 ? 11.172 17.609 -0.006 1 87.06 134 LEU B N 1
ATOM 4316 C CA . LEU B 1 134 ? 12.367 18.344 -0.398 1 87.06 134 LEU B CA 1
ATOM 4317 C C . LEU B 1 134 ? 12.234 18.891 -1.817 1 87.06 134 LEU B C 1
ATOM 4319 O O . LEU B 1 134 ? 12.961 19.797 -2.205 1 87.06 134 LEU B O 1
ATOM 4323 N N . ALA B 1 135 ? 11.336 18.203 -2.523 1 76.88 135 ALA B N 1
ATOM 4324 C CA . ALA B 1 135 ? 11.172 18.625 -3.908 1 76.88 135 ALA B CA 1
ATOM 4325 C C . ALA B 1 135 ? 10.453 19.969 -3.984 1 76.88 135 ALA B C 1
ATOM 4327 O O . ALA B 1 135 ? 9.617 20.281 -3.135 1 76.88 135 ALA B O 1
ATOM 4328 N N . GLY B 1 136 ? 11.156 21.172 -4.141 1 59.75 136 GLY B N 1
ATOM 4329 C CA . GLY B 1 136 ? 10.625 22.516 -4.27 1 59.75 136 GLY B CA 1
ATOM 4330 C C . GLY B 1 136 ? 9.109 22.547 -4.391 1 59.75 136 GLY B C 1
ATOM 4331 O O . GLY B 1 136 ? 8.469 23.516 -3.957 1 59.75 136 GLY B O 1
ATOM 4332 N N . GLY B 1 137 ? 8.5 21.391 -4.902 1 51.66 137 GLY B N 1
ATOM 4333 C CA . GLY B 1 137 ? 7.074 21.328 -5.203 1 51.66 137 GLY B CA 1
ATOM 4334 C C . GLY B 1 137 ? 6.238 20.875 -4.023 1 51.66 137 GLY B C 1
ATOM 4335 O O . GLY B 1 137 ? 5.008 20.938 -4.066 1 51.66 137 GLY B O 1
ATOM 4336 N N . GLY B 1 138 ? 6.797 20.453 -2.945 1 61.34 138 GLY B N 1
ATOM 4337 C CA . GLY B 1 138 ? 5.969 19.859 -1.903 1 61.34 138 GLY B CA 1
ATOM 4338 C C . GLY B 1 138 ? 5.355 20.891 -0.972 1 61.34 138 GLY B C 1
ATOM 4339 O O . GLY B 1 138 ? 4.352 20.625 -0.312 1 61.34 138 GLY B O 1
ATOM 4340 N N . GLY B 1 139 ? 5.777 22.031 -0.966 1 81.25 139 GLY B N 1
ATOM 4341 C CA . GLY B 1 139 ? 5.16 23.203 -0.382 1 81.25 139 GLY B CA 1
ATOM 4342 C C . GLY B 1 139 ? 5.082 23.156 1.132 1 81.25 139 GLY B C 1
ATOM 4343 O O . GLY B 1 139 ? 4.52 24.047 1.763 1 81.25 139 GLY B O 1
ATOM 4344 N N . VAL B 1 140 ? 5.68 22.062 1.793 1 89.25 140 VAL B N 1
ATOM 4345 C CA . VAL B 1 140 ? 5.492 21.891 3.229 1 89.25 140 VAL B CA 1
ATOM 4346 C C . VAL B 1 140 ? 6.262 22.969 3.99 1 89.25 140 VAL B C 1
ATOM 4348 O O . VAL B 1 140 ? 5.816 23.422 5.043 1 89.25 140 VAL B O 1
ATOM 4351 N N . TYR B 1 141 ? 7.391 23.453 3.412 1 87.81 141 TYR B N 1
ATOM 4352 C CA . TYR B 1 141 ? 8.234 24.438 4.082 1 87.81 141 TYR B CA 1
ATOM 4353 C C . TYR B 1 141 ? 8.078 25.812 3.447 1 87.81 141 TYR B C 1
ATOM 4355 O O . TYR B 1 141 ? 8.945 26.672 3.604 1 87.81 141 TYR B O 1
ATOM 4363 N N . ALA B 1 142 ? 6.984 26 2.777 1 85.62 142 ALA B N 1
ATOM 4364 C CA . ALA B 1 142 ? 6.73 27.281 2.111 1 85.62 142 ALA B CA 1
ATOM 4365 C C . ALA B 1 142 ? 6.324 28.344 3.117 1 85.62 142 ALA B C 1
ATOM 4367 O O . ALA B 1 142 ? 5.773 28.047 4.176 1 85.62 142 ALA B O 1
ATOM 4368 N N . PRO B 1 143 ? 6.527 29.578 2.766 1 82.56 143 PRO B N 1
ATOM 4369 C CA . PRO B 1 143 ? 6.266 30.672 3.699 1 82.56 143 PRO B CA 1
ATOM 4370 C C . PRO B 1 143 ? 4.773 30.859 3.977 1 82.56 143 PRO B C 1
ATOM 4372 O O . PRO B 1 143 ? 4.402 31.422 5.012 1 82.56 143 PRO B O 1
ATOM 4375 N N . TRP B 1 144 ? 3.934 30.406 3.131 1 86.25 144 TRP B N 1
ATOM 4376 C CA . TRP B 1 144 ? 2.504 30.641 3.309 1 86.25 144 TRP B CA 1
ATOM 4377 C C . TRP B 1 144 ? 1.95 29.766 4.434 1 86.25 144 TRP B C 1
ATOM 4379 O O . TRP B 1 144 ? 0.761 29.844 4.758 1 86.25 144 TRP B O 1
ATOM 4389 N N . HIS B 1 145 ? 2.781 28.953 5.051 1 90.62 145 HIS B N 1
ATOM 4390 C CA . HIS B 1 145 ? 2.369 28.219 6.238 1 90.62 145 HIS B CA 1
ATOM 4391 C C . HIS B 1 145 ? 2.721 28.984 7.512 1 90.62 145 HIS B C 1
ATOM 4393 O O . HIS B 1 145 ? 2.32 28.594 8.609 1 90.62 145 HIS B O 1
ATOM 4399 N N . HIS B 1 146 ? 3.48 30.047 7.363 1 90.19 146 HIS B N 1
ATOM 4400 C CA . HIS B 1 146 ? 3.9 30.859 8.492 1 90.19 146 HIS B CA 1
ATOM 4401 C C . HIS B 1 146 ? 3.148 32.188 8.523 1 90.19 146 HIS B C 1
ATOM 4403 O O . HIS B 1 146 ? 3.598 33.188 7.934 1 90.19 146 HIS B O 1
ATOM 4409 N N . PHE B 1 147 ? 2.104 32.219 9.336 1 90.75 147 PHE B N 1
ATOM 4410 C CA . PHE B 1 147 ? 1.354 33.438 9.531 1 90.75 147 PHE B CA 1
ATOM 4411 C C . PHE B 1 147 ? 1.929 34.25 10.695 1 90.75 147 PHE B C 1
ATOM 4413 O O . PHE B 1 147 ? 2.582 33.688 11.578 1 90.75 147 PHE B O 1
ATOM 4420 N N . TYR B 1 148 ? 1.771 35.531 10.633 1 91.5 148 TYR B N 1
ATOM 4421 C CA . TYR B 1 148 ? 2.195 36.344 11.766 1 91.5 148 TYR B CA 1
ATOM 4422 C C . TYR B 1 148 ? 1.462 37.688 11.781 1 91.5 148 TYR B C 1
ATOM 4424 O O . TYR B 1 148 ? 0.893 38.094 10.773 1 91.5 148 TYR B O 1
ATOM 4432 N N . THR B 1 149 ? 1.378 38.281 12.93 1 92.12 149 THR B N 1
ATOM 4433 C CA . THR B 1 149 ? 0.797 39.594 13.172 1 92.12 149 THR B CA 1
ATOM 4434 C C . THR B 1 149 ? 1.518 40.312 14.312 1 92.12 149 THR B C 1
ATOM 4436 O O . THR B 1 149 ? 2.166 39.656 15.141 1 92.12 149 THR B O 1
ATOM 4439 N N . THR B 1 150 ? 1.445 41.656 14.312 1 91.69 150 THR B N 1
ATOM 4440 C CA . THR B 1 150 ? 2.105 42.438 15.359 1 91.69 150 THR B CA 1
ATOM 4441 C C . THR B 1 150 ? 1.091 42.938 16.375 1 91.69 150 THR B C 1
ATOM 4443 O O . THR B 1 150 ? 1.467 43.438 17.422 1 91.69 150 THR B O 1
ATOM 4446 N N . LYS B 1 151 ? -0.168 42.781 16.109 1 88.94 151 LYS B N 1
ATOM 4447 C CA . LYS B 1 151 ? -1.202 43.344 17 1 88.94 151 LYS B CA 1
ATOM 4448 C C . LYS B 1 151 ? -2.264 42.281 17.297 1 88.94 151 LYS B C 1
ATOM 4450 O O . LYS B 1 151 ? -3.363 42.312 16.75 1 88.94 151 LYS B O 1
ATOM 4455 N N . PRO B 1 152 ? -2.08 41.438 18.344 1 93.38 152 PRO B N 1
ATOM 4456 C CA . PRO B 1 152 ? -0.873 41.281 19.156 1 93.38 152 PRO B CA 1
ATOM 4457 C C . PRO B 1 152 ? 0.235 40.531 18.422 1 93.38 152 PRO B C 1
ATOM 4459 O O . PRO B 1 152 ? -0.032 39.812 17.438 1 93.38 152 PRO B O 1
ATOM 4462 N N . PRO B 1 153 ? 1.455 40.688 18.875 1 93.75 153 PRO B N 1
ATOM 4463 C CA . PRO B 1 153 ? 2.566 40.062 18.156 1 93.75 153 PRO B CA 1
ATOM 4464 C C . PRO B 1 153 ? 2.666 38.531 18.422 1 93.75 153 PRO B C 1
ATOM 4466 O O . PRO B 1 153 ? 2.848 38.125 19.562 1 93.75 153 PRO B O 1
ATOM 4469 N N . PHE B 1 154 ? 2.523 37.781 17.469 1 94.38 154 PHE B N 1
ATOM 4470 C CA . PHE B 1 154 ? 2.811 36.344 17.578 1 94.38 154 PHE B CA 1
ATOM 4471 C C . PHE B 1 154 ? 2.906 35.719 16.188 1 94.38 154 PHE B C 1
ATOM 4473 O O . PHE B 1 154 ? 2.406 36.281 15.211 1 94.38 154 PHE B O 1
ATOM 4480 N N . HIS B 1 155 ? 3.635 34.625 16.109 1 92.81 155 HIS B N 1
ATOM 4481 C CA . HIS B 1 155 ? 3.746 33.75 14.938 1 92.81 155 HIS B CA 1
ATOM 4482 C C . HIS B 1 155 ? 2.758 32.594 15.008 1 92.81 155 HIS B C 1
ATOM 4484 O O . HIS B 1 155 ? 2.441 32.125 16.094 1 92.81 155 HIS B O 1
ATOM 4490 N N . PHE B 1 156 ? 2.256 32.25 13.859 1 94.81 156 PHE B N 1
ATOM 4491 C CA . PHE B 1 156 ? 1.288 31.141 13.805 1 94.81 156 PHE B CA 1
ATOM 4492 C C . PHE B 1 156 ? 1.626 30.188 12.672 1 94.81 156 PHE B C 1
ATOM 4494 O O . PHE B 1 156 ? 1.707 30.594 11.508 1 94.81 156 PHE B O 1
ATOM 4501 N N . CYS B 1 157 ? 1.828 28.906 13.039 1 94.25 157 CYS B N 1
ATOM 4502 C CA . CYS B 1 157 ? 2.031 27.859 12.047 1 94.25 157 CYS B CA 1
ATOM 4503 C C . CYS B 1 157 ? 0.698 27.312 11.555 1 94.25 157 CYS B C 1
ATOM 4505 O O . CYS B 1 157 ? -0.112 26.828 12.344 1 94.25 157 CYS B O 1
ATOM 4507 N N . THR B 1 158 ? 0.466 27.438 10.297 1 94.38 158 THR B N 1
ATOM 4508 C CA . THR B 1 158 ? -0.736 26.844 9.719 1 94.38 158 THR B CA 1
ATOM 4509 C C . THR B 1 158 ? -0.429 25.484 9.109 1 94.38 158 THR B C 1
ATOM 4511 O O . THR B 1 158 ? 0.475 25.359 8.281 1 94.38 158 THR B O 1
ATOM 4514 N N . VAL B 1 159 ? -1.137 24.484 9.562 1 95.88 159 VAL B N 1
ATOM 4515 C CA . VAL B 1 159 ? -0.997 23.109 9.07 1 95.88 159 VAL B CA 1
ATOM 4516 C C . VAL B 1 159 ? -2.158 22.781 8.133 1 95.88 159 VAL B C 1
ATOM 4518 O O . VAL B 1 159 ? -3.316 23.062 8.453 1 95.88 159 VAL B O 1
ATOM 4521 N N . GLY B 1 160 ? -1.857 22.234 6.914 1 94.25 160 GLY B N 1
ATOM 4522 C CA . GLY B 1 160 ? -2.906 21.875 5.977 1 94.25 160 GLY B CA 1
ATOM 4523 C C . GLY B 1 160 ? -3.998 21.031 6.609 1 94.25 160 GLY B C 1
ATOM 4524 O O . GLY B 1 160 ? -3.713 20.062 7.328 1 94.25 160 GLY B O 1
ATOM 4525 N N . LYS B 1 161 ? -5.227 21.391 6.383 1 94.69 161 LYS B N 1
ATOM 4526 C CA . LYS B 1 161 ? -6.426 20.688 6.812 1 94.69 161 LYS B CA 1
ATOM 4527 C C . LYS B 1 161 ? -6.652 20.844 8.312 1 94.69 161 LYS B C 1
ATOM 4529 O O . LYS B 1 161 ? -7.27 19.984 8.945 1 94.69 161 LYS B O 1
ATOM 4534 N N . VAL B 1 162 ? -6.074 21.797 8.945 1 96.44 162 VAL B N 1
ATOM 4535 C CA . VAL B 1 162 ? -6.363 22.234 10.305 1 96.44 162 VAL B CA 1
ATOM 4536 C C . VAL B 1 162 ? -6.938 23.641 10.289 1 96.44 162 VAL B C 1
ATOM 4538 O O . VAL B 1 162 ? -6.316 24.578 10.797 1 96.44 162 VAL B O 1
ATOM 4541 N N . ALA B 1 163 ? -8.094 23.766 9.664 1 94.56 163 ALA B N 1
ATOM 4542 C CA . ALA B 1 163 ? -8.898 24.984 9.57 1 94.56 163 ALA B CA 1
ATOM 4543 C C . ALA B 1 163 ? -8.109 26.109 8.898 1 94.56 163 ALA B C 1
ATOM 4545 O O . ALA B 1 163 ? -8.203 27.266 9.312 1 94.56 163 ALA B O 1
ATOM 4546 N N . THR B 1 164 ? -7.336 25.797 7.906 1 92.56 164 THR B N 1
ATOM 4547 C CA . THR B 1 164 ? -6.438 26.766 7.281 1 92.56 164 THR B CA 1
ATOM 4548 C C . THR B 1 164 ? -7.227 27.922 6.66 1 92.56 164 THR B C 1
ATOM 4550 O O . THR B 1 164 ? -6.773 29.062 6.676 1 92.56 164 THR B O 1
ATOM 4553 N N . THR B 1 165 ? -8.398 27.641 6.043 1 90.19 165 THR B N 1
ATOM 4554 C CA . THR B 1 165 ? -9.219 28.688 5.449 1 90.19 165 THR B CA 1
ATOM 4555 C C . THR B 1 165 ? -9.648 29.719 6.5 1 90.19 165 THR B C 1
ATOM 4557 O O . THR B 1 165 ? -9.57 30.922 6.27 1 90.19 165 THR B O 1
ATOM 4560 N N . GLU B 1 166 ? -10.07 29.25 7.609 1 92.62 166 GLU B N 1
ATOM 4561 C CA . GLU B 1 166 ? -10.523 30.125 8.688 1 92.62 166 GLU B CA 1
ATOM 4562 C C . GLU B 1 166 ? -9.352 30.891 9.312 1 92.62 166 GLU B C 1
ATOM 4564 O O . GLU B 1 166 ? -9.484 32.062 9.648 1 92.62 166 GLU B O 1
ATOM 4569 N N . TRP B 1 167 ? -8.25 30.219 9.484 1 94.81 167 TRP B N 1
ATOM 4570 C CA . TRP B 1 167 ? -7.078 30.891 10.039 1 94.81 167 TRP B CA 1
ATOM 4571 C C . TRP B 1 167 ? -6.605 32 9.125 1 94.81 167 TRP B C 1
ATOM 4573 O O . TRP B 1 167 ? -6.16 33.062 9.594 1 94.81 167 TRP B O 1
ATOM 4583 N N . ARG B 1 168 ? -6.656 31.719 7.836 1 90.88 168 ARG B N 1
ATOM 4584 C CA . ARG B 1 168 ? -6.309 32.781 6.891 1 90.88 168 ARG B CA 1
ATOM 4585 C C . ARG B 1 168 ? -7.207 34 7.07 1 90.88 168 ARG B C 1
ATOM 4587 O O . ARG B 1 168 ? -6.738 35.125 7.027 1 90.88 168 ARG B O 1
ATOM 4594 N N . LYS B 1 169 ? -8.453 33.781 7.246 1 89.75 169 LYS B N 1
ATOM 4595 C CA . LYS B 1 169 ? -9.391 34.875 7.496 1 89.75 169 LYS B CA 1
ATOM 4596 C C . LYS B 1 169 ? -9.008 35.625 8.758 1 89.75 169 LYS B C 1
ATOM 4598 O O . LYS B 1 169 ? -9.047 36.875 8.781 1 89.75 169 LYS B O 1
ATOM 4603 N N . VAL B 1 170 ? -8.688 34.938 9.789 1 93.62 170 VAL B N 1
ATOM 4604 C CA . VAL B 1 170 ? -8.305 35.531 11.062 1 93.62 170 VAL B CA 1
ATOM 4605 C C . VAL B 1 170 ? -7.117 36.469 10.852 1 93.62 170 VAL B C 1
ATOM 4607 O O . VAL B 1 170 ? -7.16 37.625 11.258 1 93.62 170 VAL B O 1
ATOM 4610 N N . PHE B 1 171 ? -6.125 36.062 10.156 1 92.75 171 PHE B N 1
ATOM 4611 C CA . PHE B 1 171 ? -4.895 36.844 10.047 1 92.75 171 PHE B CA 1
ATOM 4612 C C . PHE B 1 171 ? -5.047 37.969 9.031 1 92.75 171 PHE B C 1
ATOM 4614 O O . PHE B 1 171 ? -4.406 39 9.148 1 92.75 171 PHE B O 1
ATOM 4621 N N . CYS B 1 172 ? -5.91 37.688 8.07 1 88.06 172 CYS B N 1
ATOM 4622 C CA . CYS B 1 172 ? -6.219 38.781 7.16 1 88.06 172 CYS B CA 1
ATOM 4623 C C . CYS B 1 172 ? -6.91 39.938 7.898 1 88.06 172 CYS B C 1
ATOM 4625 O O . CYS B 1 172 ? -6.656 41.094 7.617 1 88.06 172 CYS B O 1
ATOM 4627 N N . LYS B 1 173 ? -7.762 39.594 8.805 1 88.75 173 LYS B N 1
ATOM 4628 C CA . LYS B 1 173 ? -8.43 40.594 9.617 1 88.75 173 LYS B CA 1
ATOM 4629 C C . LYS B 1 173 ? -7.449 41.281 10.57 1 88.75 173 LYS B C 1
ATOM 4631 O O . LYS B 1 173 ? -7.488 42.5 10.75 1 88.75 173 LYS B O 1
ATOM 4636 N N . LEU B 1 174 ? -6.594 40.5 11.18 1 91.25 174 LEU B N 1
ATOM 4637 C CA . LEU B 1 174 ? -5.605 41.031 12.109 1 91.25 174 LEU B CA 1
ATOM 4638 C C . LEU B 1 174 ? -4.652 42 11.398 1 91.25 174 LEU B C 1
ATOM 4640 O O . LEU B 1 174 ? -4.223 43 11.984 1 91.25 174 LEU B O 1
ATOM 4644 N N . ASN B 1 175 ? -4.387 41.625 10.086 1 89.25 175 ASN B N 1
ATOM 4645 C CA . ASN B 1 175 ? -3.393 42.375 9.336 1 89.25 175 ASN B CA 1
ATOM 4646 C C . ASN B 1 175 ? -4.051 43.344 8.359 1 89.25 175 ASN B C 1
ATOM 4648 O O . ASN B 1 175 ? -3.402 43.812 7.426 1 89.25 175 ASN B O 1
ATOM 4652 N N . ALA B 1 176 ? -5.262 43.562 8.461 1 81.75 176 ALA B N 1
ATOM 4653 C CA . ALA B 1 176 ? -6.055 44.312 7.492 1 81.75 176 ALA B CA 1
ATOM 4654 C C . ALA B 1 176 ? -5.391 45.656 7.156 1 81.75 176 ALA B C 1
ATOM 4656 O O . ALA B 1 176 ? -5.43 46.094 6.008 1 81.75 176 ALA B O 1
ATOM 4657 N N . GLN B 1 177 ? -4.773 46.344 8.102 1 79.19 177 GLN B N 1
ATOM 4658 C CA . GLN B 1 177 ? -4.199 47.656 7.91 1 79.19 177 GLN B CA 1
ATOM 4659 C C . GLN B 1 177 ? -2.791 47.562 7.332 1 79.19 177 GLN B C 1
ATOM 4661 O O . GLN B 1 177 ? -2.24 48.562 6.867 1 79.19 177 GLN B O 1
ATOM 4666 N N . ASP B 1 178 ? -2.246 46.375 7.266 1 76.44 178 ASP B N 1
ATOM 4667 C CA . ASP B 1 178 ? -0.842 46.219 6.902 1 76.44 178 ASP B CA 1
ATOM 4668 C C . ASP B 1 178 ? -0.688 45.312 5.68 1 76.44 178 ASP B C 1
ATOM 4670 O O . ASP B 1 178 ? 0.381 44.75 5.457 1 76.44 178 ASP B O 1
ATOM 4674 N N . CYS B 1 179 ? -1.813 45.125 5.055 1 72.56 179 CYS B N 1
ATOM 4675 C CA . CYS B 1 179 ? -1.715 44.312 3.859 1 72.56 179 CYS B CA 1
ATOM 4676 C C . CYS B 1 179 ? -0.901 45 2.775 1 72.56 179 CYS B C 1
ATOM 4678 O O . CYS B 1 179 ? -1.032 46.219 2.574 1 72.56 179 CYS B O 1
ATOM 4680 N N . VAL B 1 180 ? 0.058 44.406 2.203 1 66.12 180 VAL B N 1
ATOM 4681 C CA . VAL B 1 180 ? 0.972 45 1.237 1 66.12 180 VAL B CA 1
ATOM 4682 C C . VAL B 1 180 ? 0.177 45.625 0.099 1 66.12 180 VAL B C 1
ATOM 4684 O O . VAL B 1 180 ? 0.542 46.688 -0.4 1 66.12 180 VAL B O 1
ATOM 4687 N N . ASP B 1 181 ? -0.749 44.844 -0.499 1 59.66 181 ASP B N 1
ATOM 4688 C CA . ASP B 1 181 ? -1.515 45.531 -1.548 1 59.66 181 ASP B CA 1
ATOM 4689 C C . ASP B 1 181 ? -3.002 45.188 -1.437 1 59.66 181 ASP B C 1
ATOM 4691 O O . ASP B 1 181 ? -3.383 44.25 -0.738 1 59.66 181 ASP B O 1
ATOM 4695 N N . ASP B 1 182 ? -3.777 46.062 -1.809 1 55.22 182 ASP B N 1
ATOM 4696 C CA . ASP B 1 182 ? -5.23 46.031 -1.684 1 55.22 182 ASP B CA 1
ATOM 4697 C C . ASP B 1 182 ? -5.84 45.062 -2.695 1 55.22 182 ASP B C 1
ATOM 4699 O O . ASP B 1 182 ? -7.055 45.031 -2.896 1 55.22 182 ASP B O 1
ATOM 4703 N N . SER B 1 183 ? -4.926 44.344 -3.332 1 55 183 SER B N 1
ATOM 4704 C CA . SER B 1 183 ? -5.508 43.438 -4.32 1 55 183 SER B CA 1
ATOM 4705 C C . SER B 1 183 ? -6.129 42.219 -3.652 1 55 183 SER B C 1
ATOM 4707 O O . SER B 1 183 ? -5.785 41.906 -2.518 1 55 183 SER B O 1
ATOM 4709 N N . SER B 1 184 ? -7.191 41.719 -4.27 1 53.47 184 SER B N 1
ATOM 4710 C CA . SER B 1 184 ? -7.922 40.531 -3.809 1 53.47 184 SER B CA 1
ATOM 4711 C C . SER B 1 184 ? -6.969 39.406 -3.406 1 53.47 184 SER B C 1
ATOM 4713 O O . SER B 1 184 ? -7.199 38.719 -2.418 1 53.47 184 SER B O 1
ATOM 4715 N N . SER B 1 185 ? -5.938 39.312 -4.207 1 52 185 SER B N 1
ATOM 4716 C CA . SER B 1 185 ? -4.93 38.312 -3.945 1 52 185 SER B CA 1
ATOM 4717 C C . SER B 1 185 ? -4.18 38.594 -2.646 1 52 185 SER B C 1
ATOM 4719 O O . SER B 1 185 ? -3.863 37.656 -1.896 1 52 185 SER B O 1
ATOM 4721 N N . CYS B 1 186 ? -3.859 39.844 -2.508 1 53.12 186 CYS B N 1
ATOM 4722 C CA . CYS B 1 186 ? -3.086 40.25 -1.338 1 53.12 186 CYS B CA 1
ATOM 4723 C C . CYS B 1 186 ? -3.896 40.062 -0.06 1 53.12 186 CYS B C 1
ATOM 4725 O O . CYS B 1 186 ? -3.369 39.594 0.954 1 53.12 186 CYS B O 1
ATOM 4727 N N . ARG B 1 187 ? -5.156 40.312 -0.297 1 54.97 187 ARG B N 1
ATOM 4728 C CA . ARG B 1 187 ? -6.016 40.125 0.866 1 54.97 187 ARG B CA 1
ATOM 4729 C C . ARG B 1 187 ? -6.012 38.656 1.307 1 54.97 187 ARG B C 1
ATOM 4731 O O . ARG B 1 187 ? -6.129 38.375 2.498 1 54.97 187 ARG B O 1
ATOM 4738 N N . ARG B 1 188 ? -5.559 37.906 0.28 1 61.56 188 ARG B N 1
ATOM 4739 C CA . ARG B 1 188 ? -5.539 36.469 0.593 1 61.56 188 ARG B CA 1
ATOM 4740 C C . ARG B 1 188 ? -4.195 36.062 1.181 1 61.56 188 ARG B C 1
ATOM 4742 O O . ARG B 1 188 ? -4.098 35.031 1.854 1 61.56 188 ARG B O 1
ATOM 4749 N N . ASN B 1 189 ? -3.168 36.938 0.98 1 69.12 189 ASN B N 1
ATOM 4750 C CA . ASN B 1 189 ? -1.833 36.562 1.408 1 69.12 189 ASN B CA 1
ATOM 4751 C C . ASN B 1 189 ? -1.331 37.406 2.562 1 69.12 189 ASN B C 1
ATOM 4753 O O . ASN B 1 189 ? -0.175 37.312 2.971 1 69.12 189 ASN B O 1
ATOM 4757 N N . CYS B 1 190 ? -2.225 38.188 3.092 1 73.31 190 CYS B N 1
ATOM 4758 C CA . CYS B 1 190 ? -1.844 39.125 4.145 1 73.31 190 CYS B CA 1
ATOM 4759 C C . CYS B 1 190 ? -1.518 38.406 5.438 1 73.31 190 CYS B C 1
ATOM 4761 O O . CYS B 1 190 ? -0.931 38.969 6.355 1 73.31 190 CYS B O 1
ATOM 4763 N N . SER B 1 191 ? -1.782 37.219 5.426 1 74.75 191 SER B N 1
ATOM 4764 C CA . SER B 1 191 ? -1.508 36.406 6.605 1 74.75 191 SER B CA 1
ATOM 4765 C C . SER B 1 191 ? -0.014 36.156 6.762 1 74.75 191 SER B C 1
ATOM 4767 O O . SER B 1 191 ? 0.468 35.938 7.871 1 74.75 191 SER B O 1
ATOM 4769 N N . TRP B 1 192 ? 0.695 36.281 5.594 1 74.25 192 TRP B N 1
ATOM 4770 C CA . TRP B 1 192 ? 2.121 35.969 5.676 1 74.25 192 TRP B CA 1
ATOM 4771 C C . TRP B 1 192 ? 2.936 37 4.875 1 74.25 192 TRP B C 1
ATOM 4773 O O . TRP B 1 192 ? 4.164 37 4.957 1 74.25 192 TRP B O 1
ATOM 4783 N N . LYS B 1 193 ? 2.229 37.812 4.129 1 73.75 193 LYS B N 1
ATOM 4784 C CA . LYS B 1 193 ? 2.861 38.906 3.406 1 73.75 193 LYS B CA 1
ATOM 4785 C C . LYS B 1 193 ? 2.412 40.25 3.955 1 73.75 193 LYS B C 1
ATOM 4787 O O . LYS B 1 193 ? 1.438 40.844 3.469 1 73.75 193 LYS B O 1
ATOM 4792 N N . THR B 1 194 ? 3.008 40.688 5.004 1 74.94 194 THR B N 1
ATOM 4793 C CA . THR B 1 194 ? 2.65 41.938 5.641 1 74.94 194 THR B CA 1
ATOM 4794 C C . THR B 1 194 ? 3.883 42.812 5.832 1 74.94 194 THR B C 1
ATOM 4796 O O . THR B 1 194 ? 5.012 42.344 5.773 1 74.94 194 THR B O 1
ATOM 4799 N N . THR B 1 195 ? 3.602 44.062 5.828 1 74.88 195 THR B N 1
ATOM 4800 C CA . THR B 1 195 ? 4.668 45.031 5.988 1 74.88 195 THR B CA 1
ATOM 4801 C C . THR B 1 195 ? 5.098 45.125 7.449 1 74.88 195 THR B C 1
ATOM 4803 O O . THR B 1 195 ? 6.043 45.844 7.777 1 74.88 195 THR B O 1
ATOM 4806 N N . GLN B 1 196 ? 4.484 44.344 8.234 1 78.56 196 GLN B N 1
ATOM 4807 C CA . GLN B 1 196 ? 4.719 44.406 9.672 1 78.56 196 GLN B CA 1
ATOM 4808 C C . GLN B 1 196 ? 6.109 43.906 10.031 1 78.56 196 GLN B C 1
ATOM 4810 O O . GLN B 1 196 ? 6.641 43.031 9.352 1 78.56 196 GLN B O 1
ATOM 4815 N N . LYS B 1 197 ? 6.68 44.625 11 1 82.06 197 LYS B N 1
ATOM 4816 C CA . LYS B 1 197 ? 7.949 44.156 11.555 1 82.06 197 LYS B CA 1
ATOM 4817 C C . LYS B 1 197 ? 7.742 43.469 12.906 1 82.06 197 LYS B C 1
ATOM 4819 O O . LYS B 1 197 ? 7.324 44.125 13.875 1 82.06 197 LYS B O 1
ATOM 4824 N N . MET B 1 198 ? 8.055 42.281 12.977 1 87.69 198 MET B N 1
ATOM 4825 C CA . MET B 1 198 ? 7.832 41.469 14.18 1 87.69 198 MET B CA 1
ATOM 4826 C C . MET B 1 198 ? 8.883 41.781 15.242 1 87.69 198 MET B C 1
ATOM 4828 O O . MET B 1 198 ? 10.055 41.969 14.922 1 87.69 198 MET B O 1
ATOM 4832 N N . PRO B 1 199 ? 8.422 41.906 16.438 1 85.31 199 PRO B N 1
ATOM 4833 C CA . PRO B 1 199 ? 9.422 42.031 17.5 1 85.31 199 PRO B CA 1
ATOM 4834 C C . PRO B 1 199 ? 10.328 40.812 17.594 1 85.31 199 PRO B C 1
ATOM 4836 O O . PRO B 1 199 ? 9.977 39.719 17.109 1 85.31 199 PRO B O 1
ATOM 4839 N N . ALA B 1 200 ? 11.5 41 18.172 1 79.19 200 ALA B N 1
ATOM 4840 C CA . ALA B 1 200 ? 12.531 39.969 18.234 1 79.19 200 ALA B CA 1
ATOM 4841 C C . ALA B 1 200 ? 12.031 38.75 18.984 1 79.19 200 ALA B C 1
ATOM 4843 O O . ALA B 1 200 ? 12.398 37.594 18.656 1 79.19 200 ALA B O 1
ATOM 4844 N N . LYS B 1 201 ? 11.219 39.094 20.031 1 86.25 201 LYS B N 1
ATOM 4845 C CA . LYS B 1 201 ? 10.711 37.969 20.812 1 86.25 201 LYS B CA 1
ATOM 4846 C C . LYS B 1 201 ? 9.188 37.875 20.75 1 86.25 201 LYS B C 1
ATOM 4848 O O . LYS B 1 201 ? 8.492 38.688 21.359 1 86.25 201 LYS B O 1
ATOM 4853 N N . ALA B 1 202 ? 8.719 37.219 19.75 1 91.25 202 ALA B N 1
ATOM 4854 C CA . ALA B 1 202 ? 7.281 37 19.656 1 91.25 202 ALA B CA 1
ATOM 4855 C C . ALA B 1 202 ? 6.941 35.531 19.828 1 91.25 202 ALA B C 1
ATOM 4857 O O . ALA B 1 202 ? 7.672 34.656 19.359 1 91.25 202 ALA B O 1
ATOM 4858 N N . PRO B 1 203 ? 5.918 35.25 20.562 1 94 203 PRO B N 1
ATOM 4859 C CA . PRO B 1 203 ? 5.547 33.844 20.812 1 94 203 PRO B CA 1
ATOM 4860 C C . PRO B 1 203 ? 5.074 33.125 19.547 1 94 203 PRO B C 1
ATOM 4862 O O . PRO B 1 203 ? 4.691 33.781 18.562 1 94 203 PRO B O 1
ATOM 4865 N N . TRP B 1 204 ? 5.168 31.828 19.594 1 94 204 TRP B N 1
ATOM 4866 C CA . TRP B 1 204 ? 4.746 30.953 18.5 1 94 204 TRP B CA 1
ATOM 4867 C C . TRP B 1 204 ? 3.547 30.109 18.906 1 94 204 TRP B C 1
ATOM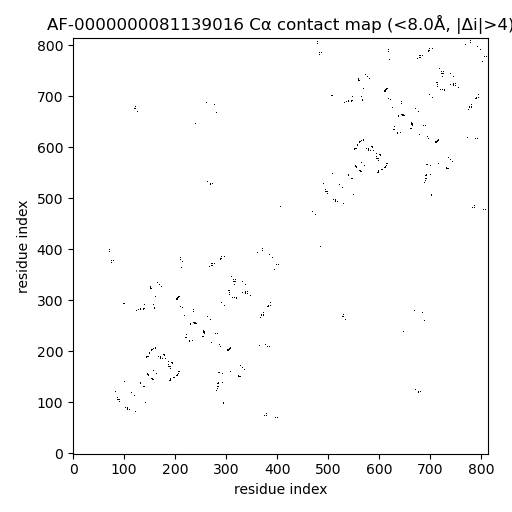 4869 O O . TRP B 1 204 ? 3.484 29.609 20.031 1 94 204 TRP B O 1
ATOM 4879 N N . ALA B 1 205 ? 2.584 30.047 18 1 96.69 205 ALA B N 1
ATOM 4880 C CA . ALA B 1 205 ? 1.395 29.25 18.266 1 96.69 205 ALA B CA 1
ATOM 4881 C C . ALA B 1 205 ? 1.123 28.281 17.094 1 96.69 205 ALA B C 1
ATOM 4883 O O . ALA B 1 205 ? 1.529 28.547 15.969 1 96.69 205 ALA B O 1
ATOM 4884 N N . VAL B 1 206 ? 0.494 27.141 17.375 1 96.88 206 VAL B N 1
ATOM 4885 C CA . VAL B 1 206 ? 0.071 26.188 16.359 1 96.88 206 VAL B CA 1
ATOM 4886 C C . VAL B 1 206 ? -1.148 25.422 16.844 1 96.88 206 VAL B C 1
ATOM 4888 O O . VAL B 1 206 ? -1.334 25.234 18.062 1 96.88 206 VAL B O 1
ATOM 4891 N N . PHE B 1 207 ? -2.035 25.156 15.961 1 98 207 PHE B N 1
ATOM 4892 C CA . PHE B 1 207 ? -3.07 24.172 16.234 1 98 207 PHE B CA 1
ATOM 4893 C C . PHE B 1 207 ? -2.793 22.875 15.477 1 98 207 PHE B C 1
ATOM 4895 O O . PHE B 1 207 ? -2.393 22.906 14.305 1 98 207 PHE B O 1
ATOM 4902 N N . VAL B 1 208 ? -2.941 21.734 16.141 1 97.75 208 VAL B N 1
ATOM 4903 C CA . VAL B 1 208 ? -2.799 20.422 15.539 1 97.75 208 VAL B CA 1
ATOM 4904 C C . VAL B 1 208 ? -4.137 19.688 15.586 1 97.75 208 VAL B C 1
ATOM 4906 O O . VAL B 1 208 ? -5.102 20.172 16.172 1 97.75 208 VAL B O 1
ATOM 4909 N N . ARG B 1 209 ? -4.25 18.641 14.906 1 96.5 209 ARG B N 1
ATOM 4910 C CA . ARG B 1 209 ? -5.473 17.844 14.828 1 96.5 209 ARG B CA 1
ATOM 4911 C C . ARG B 1 209 ? -5.156 16.344 14.805 1 96.5 209 ARG B C 1
ATOM 4913 O O . ARG B 1 209 ? -4.008 15.953 14.586 1 96.5 209 ARG B O 1
ATOM 4920 N N . ASP B 1 210 ? -6.164 15.508 15.203 1 96.12 210 ASP B N 1
ATOM 4921 C CA . ASP B 1 210 ? -5.973 14.07 15.078 1 96.12 210 ASP B CA 1
ATOM 4922 C C . ASP B 1 210 ? -5.512 13.695 13.672 1 96.12 210 ASP B C 1
ATOM 4924 O O . ASP B 1 210 ? -6.164 14.039 12.688 1 96.12 210 ASP B O 1
ATOM 4928 N N . PRO B 1 211 ? -4.41 12.953 13.594 1 97.5 211 PRO B N 1
ATOM 4929 C CA . PRO B 1 211 ? -3.832 12.672 12.281 1 97.5 211 PRO B CA 1
ATOM 4930 C C . PRO B 1 211 ? -4.762 11.852 11.391 1 97.5 211 PRO B C 1
ATOM 4932 O O . PRO B 1 211 ? -4.789 12.047 10.172 1 97.5 211 PRO B O 1
ATOM 4935 N N . LEU B 1 212 ? -5.504 10.898 11.953 1 97.5 212 LEU B N 1
ATOM 4936 C CA . LEU B 1 212 ? -6.418 10.07 11.164 1 97.5 212 LEU B CA 1
ATOM 4937 C C . LEU B 1 212 ? -7.574 10.906 10.625 1 97.5 212 LEU B C 1
ATOM 4939 O O . LEU B 1 212 ? -7.965 10.766 9.469 1 97.5 212 LEU B O 1
ATOM 4943 N N . GLU B 1 213 ? -8.062 11.766 11.43 1 95.25 213 GLU B N 1
ATOM 4944 C CA . GLU B 1 213 ? -9.133 12.656 11 1 95.25 213 GLU B CA 1
ATOM 4945 C C . GLU B 1 213 ? -8.641 13.641 9.938 1 95.25 213 GLU B C 1
ATOM 4947 O O . GLU B 1 213 ? -9.367 13.961 9 1 95.25 213 GLU B O 1
ATOM 4952 N N . ARG B 1 214 ? -7.488 14.109 10.156 1 96.5 214 ARG B N 1
ATOM 4953 C CA . ARG B 1 214 ? -6.914 15.047 9.195 1 96.5 214 ARG B CA 1
ATOM 4954 C C . ARG B 1 214 ? -6.727 14.383 7.832 1 96.5 214 ARG B C 1
ATOM 4956 O O . ARG B 1 214 ? -6.996 15 6.797 1 96.5 214 ARG B O 1
ATOM 4963 N N . LEU B 1 215 ? -6.242 13.148 7.844 1 97.38 215 LEU B N 1
ATOM 4964 C CA . LEU B 1 215 ? -6.059 12.391 6.609 1 97.38 215 LEU B CA 1
ATOM 4965 C C . LEU B 1 215 ? -7.375 12.25 5.855 1 97.38 215 LEU B C 1
ATOM 4967 O O . LEU B 1 215 ? -7.426 12.477 4.645 1 97.38 215 LEU B O 1
ATOM 4971 N N . LEU B 1 216 ? -8.422 11.883 6.578 1 96.81 216 LEU B N 1
ATOM 4972 C CA . LEU B 1 216 ? -9.734 11.727 5.961 1 96.81 216 LEU B CA 1
ATOM 4973 C C . LEU B 1 216 ? -10.258 13.062 5.449 1 96.81 216 LEU B C 1
ATOM 4975 O O . LEU B 1 216 ? -10.844 13.133 4.363 1 96.81 216 LEU B O 1
ATOM 4979 N N . SER B 1 217 ? -10.016 14.125 6.215 1 94.38 217 SER B N 1
ATOM 4980 C CA . SER B 1 217 ? -10.43 15.461 5.789 1 94.38 217 SER B CA 1
ATOM 4981 C C . SER B 1 217 ? -9.781 15.844 4.461 1 94.38 217 SER B C 1
ATOM 4983 O O . SER B 1 217 ? -10.438 16.422 3.588 1 94.38 217 SER B O 1
ATOM 4985 N N . GLY B 1 218 ? -8.477 15.531 4.348 1 95.12 218 GLY B N 1
ATOM 4986 C CA . GLY B 1 218 ? -7.797 15.781 3.088 1 95.12 218 GLY B CA 1
ATOM 4987 C C . GLY B 1 218 ? -8.383 15 1.926 1 95.12 218 GLY B C 1
ATOM 4988 O O . GLY B 1 218 ? -8.602 15.555 0.847 1 95.12 218 GLY B O 1
ATOM 4989 N N . PHE B 1 219 ? -8.695 13.703 2.127 1 95.75 219 PHE B N 1
ATOM 4990 C CA . PHE B 1 219 ? -9.266 12.852 1.092 1 95.75 219 PHE B CA 1
ATOM 4991 C C . PHE B 1 219 ? -10.625 13.375 0.653 1 95.75 219 PHE B C 1
ATOM 4993 O O . PHE B 1 219 ? -10.914 13.445 -0.543 1 95.75 219 PHE B O 1
ATOM 5000 N N . LEU B 1 220 ? -11.5 13.742 1.598 1 93.88 220 LEU B N 1
ATOM 5001 C CA . LEU B 1 220 ? -12.844 14.211 1.305 1 93.88 220 LEU B CA 1
ATOM 5002 C C . LEU B 1 220 ? -12.805 15.531 0.542 1 93.88 220 LEU B C 1
ATOM 5004 O O . LEU B 1 220 ? -13.633 15.766 -0.344 1 93.88 220 LEU B O 1
ATOM 5008 N N . ASP B 1 221 ? -11.805 16.297 0.864 1 93.25 221 ASP B N 1
ATOM 5009 C CA . ASP B 1 221 ? -11.703 17.625 0.269 1 93.25 221 ASP B CA 1
ATOM 5010 C C . ASP B 1 221 ? -11.078 17.547 -1.125 1 93.25 221 ASP B C 1
ATOM 5012 O O . ASP B 1 221 ? -11.523 18.25 -2.043 1 93.25 221 ASP B O 1
ATOM 5016 N N . LYS B 1 222 ? -10.102 16.703 -1.31 1 91.56 222 LYS B N 1
ATOM 5017 C CA . LYS B 1 222 ? -9.289 16.812 -2.518 1 91.56 222 LYS B CA 1
ATOM 5018 C C . LYS B 1 222 ? -9.523 15.617 -3.443 1 91.56 222 LYS B C 1
ATOM 5020 O O . LYS B 1 222 ? -9.281 15.703 -4.648 1 91.56 222 LYS B O 1
ATOM 5025 N N . CYS B 1 223 ? -10.023 14.516 -2.938 1 90.75 223 CYS B N 1
ATOM 5026 C CA . CYS B 1 223 ? -9.93 13.297 -3.736 1 90.75 223 CYS B CA 1
ATOM 5027 C C . CYS B 1 223 ? -11.305 12.664 -3.924 1 90.75 223 CYS B C 1
ATOM 5029 O O . CYS B 1 223 ? -11.523 11.93 -4.887 1 90.75 223 CYS B O 1
ATOM 5031 N N . TYR B 1 224 ? -12.219 12.875 -2.998 1 90.38 224 TYR B N 1
ATOM 5032 C CA . TYR B 1 224 ? -13.461 12.117 -2.973 1 90.38 224 TYR B CA 1
ATOM 5033 C C . TYR B 1 224 ? -14.344 12.484 -4.16 1 90.38 224 TYR B C 1
ATOM 5035 O O . TYR B 1 224 ? -14.867 11.602 -4.848 1 90.38 224 TYR B O 1
ATOM 5043 N N . ASN B 1 225 ? -14.469 13.812 -4.309 1 85.94 225 ASN B N 1
ATOM 5044 C CA . ASN B 1 225 ? -15.289 14.297 -5.41 1 85.94 225 ASN B CA 1
ATOM 5045 C C . ASN B 1 225 ? -14.547 14.219 -6.742 1 85.94 225 ASN B C 1
ATOM 5047 O O . ASN B 1 225 ? -13.484 14.82 -6.906 1 85.94 225 ASN B O 1
ATOM 5051 N N . PRO B 1 226 ? -15.148 13.5 -7.691 1 82.31 226 PRO B N 1
ATOM 5052 C CA . PRO B 1 226 ? -14.469 13.305 -8.977 1 82.31 226 PRO B CA 1
ATOM 5053 C C . PRO B 1 226 ? -14.148 14.625 -9.68 1 82.31 226 PRO B C 1
ATOM 5055 O O . PRO B 1 226 ? -13.117 14.742 -10.344 1 82.31 226 PRO B O 1
ATOM 5058 N N . ARG B 1 227 ? -15.008 15.602 -9.57 1 80 227 ARG B N 1
ATOM 5059 C CA . ARG B 1 227 ? -14.773 16.891 -10.203 1 80 227 ARG B CA 1
ATOM 5060 C C . ARG B 1 227 ? -13.578 17.609 -9.57 1 80 227 ARG B C 1
ATOM 5062 O O . ARG B 1 227 ? -12.742 18.172 -10.273 1 80 227 ARG B O 1
ATOM 5069 N N . THR B 1 228 ? -13.477 17.531 -8.281 1 82.38 228 THR B N 1
ATOM 5070 C CA . THR B 1 228 ? -12.375 18.156 -7.562 1 82.38 228 THR B CA 1
ATOM 5071 C C . THR B 1 228 ? -11.062 17.438 -7.875 1 82.38 228 THR B C 1
ATOM 5073 O O . THR B 1 228 ? -10.039 18.078 -8.133 1 82.38 228 THR B O 1
ATOM 5076 N N . ARG B 1 229 ? -11.164 16.125 -7.879 1 80.69 229 ARG B N 1
ATOM 5077 C CA . ARG B 1 229 ? -9.984 15.305 -8.148 1 80.69 229 ARG B CA 1
ATOM 5078 C C . ARG B 1 229 ? -9.398 15.609 -9.523 1 80.69 229 ARG B C 1
ATOM 5080 O O . ARG B 1 229 ? -8.18 15.648 -9.688 1 80.69 229 ARG B O 1
ATOM 5087 N N . LYS B 1 230 ? -10.234 15.891 -10.438 1 73.75 230 LYS B N 1
ATOM 5088 C CA . LYS B 1 230 ? -9.828 16.125 -11.82 1 73.75 230 LYS B CA 1
ATOM 5089 C C . LYS B 1 230 ? -9.312 17.547 -12.008 1 73.75 230 LYS B C 1
ATOM 5091 O O . LYS B 1 230 ? -8.344 17.781 -12.742 1 73.75 230 LYS B O 1
ATOM 5096 N N . ASN B 1 231 ? -9.852 18.438 -11.234 1 74 231 ASN B N 1
ATOM 5097 C CA . ASN B 1 231 ? -9.625 19.844 -11.547 1 74 231 ASN B CA 1
ATOM 5098 C C . ASN B 1 231 ? -8.531 20.438 -10.664 1 74 231 ASN B C 1
ATOM 5100 O O . ASN B 1 231 ? -7.809 21.344 -11.086 1 74 231 ASN B O 1
ATOM 5104 N N . GLN B 1 232 ? -8.359 20 -9.484 1 75.38 232 GLN B N 1
ATOM 5105 C CA . GLN B 1 232 ? -7.473 20.688 -8.547 1 75.38 232 GLN B CA 1
ATOM 5106 C C . GLN B 1 232 ? -6.078 20.062 -8.555 1 75.38 232 GLN B C 1
ATOM 5108 O O . GLN B 1 232 ? -5.098 20.719 -8.219 1 75.38 232 GLN B O 1
ATOM 5113 N N . GLY B 1 233 ? -5.965 18.75 -8.875 1 77.12 233 GLY B N 1
ATOM 5114 C CA . GLY B 1 233 ? -4.664 18.109 -9 1 77.12 233 GLY B CA 1
ATOM 5115 C C . GLY B 1 233 ? -4.008 17.828 -7.66 1 77.12 233 GLY B C 1
ATOM 5116 O O . GLY B 1 233 ? -2.799 17.594 -7.594 1 77.12 233 GLY B O 1
ATOM 5117 N N . HIS B 1 234 ? -4.762 17.938 -6.547 1 86.06 234 HIS B N 1
ATOM 5118 C CA . HIS B 1 234 ? -4.191 17.75 -5.219 1 86.06 234 HIS B CA 1
ATOM 5119 C C . HIS B 1 234 ? -4.363 16.297 -4.746 1 86.06 234 HIS B C 1
ATOM 5121 O O . HIS B 1 234 ? -3.748 15.891 -3.758 1 86.06 234 HIS B O 1
ATOM 5127 N N . CYS B 1 235 ? -5.219 15.633 -5.512 1 86.75 235 CYS B N 1
ATOM 5128 C CA . CYS B 1 235 ? -5.336 14.203 -5.242 1 86.75 235 CYS B CA 1
ATOM 5129 C C . CYS B 1 235 ? -4.277 13.414 -6.004 1 86.75 235 CYS B C 1
ATOM 5131 O O . CYS B 1 235 ? -4.566 12.836 -7.051 1 86.75 235 CYS B O 1
ATOM 5133 N N . GLU B 1 236 ? -3.15 13.461 -5.457 1 80.12 236 GLU B N 1
ATOM 5134 C CA . GLU B 1 236 ? -2.025 12.797 -6.109 1 80.12 236 GLU B CA 1
ATOM 5135 C C . GLU B 1 236 ? -1.978 11.312 -5.758 1 80.12 236 GLU B C 1
ATOM 5137 O O . GLU B 1 236 ? -2.432 10.914 -4.688 1 80.12 236 GLU B O 1
ATOM 5142 N N . PRO B 1 237 ? -1.454 10.375 -6.539 1 75.75 237 PRO B N 1
ATOM 5143 C CA . PRO B 1 237 ? -0.844 10.664 -7.84 1 75.75 237 PRO B CA 1
ATOM 5144 C C . PRO B 1 237 ? -1.876 10.828 -8.953 1 75.75 237 PRO B C 1
ATOM 5146 O O . PRO B 1 237 ? -2.896 10.133 -8.961 1 75.75 237 PRO B O 1
ATOM 5149 N N . ASN B 1 238 ? -1.85 11.797 -9.867 1 63.69 238 ASN B N 1
ATOM 5150 C CA . ASN B 1 238 ? -2.775 12.094 -10.953 1 63.69 238 ASN B CA 1
ATOM 5151 C C . ASN B 1 238 ? -2.523 11.203 -12.164 1 63.69 238 ASN B C 1
ATOM 5153 O O . ASN B 1 238 ? -3.418 10.992 -12.992 1 63.69 238 ASN B O 1
ATOM 5157 N N . VAL B 1 239 ? -1.276 10.656 -12.555 1 54.88 239 VAL B N 1
ATOM 5158 C CA . VAL B 1 239 ? -1.066 9.93 -13.805 1 54.88 239 VAL B CA 1
ATOM 5159 C C . VAL B 1 239 ? -0.697 8.484 -13.5 1 54.88 239 VAL B C 1
ATOM 5161 O O . VAL B 1 239 ? 0.234 8.219 -12.734 1 54.88 239 VAL B O 1
ATOM 5164 N N . VAL B 1 240 ? -1.691 7.637 -13.344 1 49.56 240 VAL B N 1
ATOM 5165 C CA . VAL B 1 240 ? -1.154 6.281 -13.367 1 49.56 240 VAL B CA 1
ATOM 5166 C C . VAL B 1 240 ? -1.396 5.652 -14.734 1 49.56 240 VAL B C 1
ATOM 5168 O O . VAL B 1 240 ? -0.46 5.176 -15.383 1 49.56 240 VAL B O 1
ATOM 5171 N N . PHE B 1 241 ? -2.779 4.785 -15 1 47.81 241 PHE B N 1
ATOM 5172 C CA . PHE B 1 241 ? -3.049 3.611 -15.82 1 47.81 241 PHE B CA 1
ATOM 5173 C C . PHE B 1 241 ? -3.516 4.02 -17.219 1 47.81 241 PHE B C 1
ATOM 5175 O O . PHE B 1 241 ? -3.834 3.164 -18.047 1 47.81 241 PHE B O 1
ATOM 5182 N N . ASN B 1 242 ? -3.301 4.922 -18.016 1 40.44 242 ASN B N 1
ATOM 5183 C CA . ASN B 1 242 ? -4.254 4.98 -19.125 1 40.44 242 ASN B CA 1
ATOM 5184 C C . ASN B 1 242 ? -4.188 3.729 -19.984 1 40.44 242 ASN B C 1
ATOM 5186 O O . ASN B 1 242 ? -3.291 3.594 -20.828 1 40.44 242 ASN B O 1
ATOM 5190 N N . PRO B 1 243 ? -4.625 2.4 -19.656 1 37.06 243 PRO B N 1
ATOM 5191 C CA . PRO B 1 243 ? -4.574 1.47 -20.797 1 37.06 243 PRO B CA 1
ATOM 5192 C C . PRO B 1 243 ? -5 2.117 -22.109 1 37.06 243 PRO B C 1
ATOM 5194 O O . PRO B 1 243 ? -4.273 2.043 -23.094 1 37.06 243 PRO B O 1
ATOM 5197 N N . LYS B 1 244 ? -6.367 1.738 -22.672 1 36.38 244 LYS B N 1
ATOM 5198 C CA . LYS B 1 244 ? -6.859 1.954 -24.031 1 36.38 244 LYS B CA 1
ATOM 5199 C C . LYS B 1 244 ? -6.957 3.443 -24.359 1 36.38 244 LYS B C 1
ATOM 5201 O O . LYS B 1 244 ? -7.078 3.826 -25.516 1 36.38 244 LYS B O 1
ATOM 5206 N N . LYS B 1 245 ? -8.031 4.102 -23.875 1 33.69 245 LYS B N 1
ATOM 5207 C CA . LYS B 1 245 ? -8.484 5.348 -24.484 1 33.69 245 LYS B CA 1
ATOM 5208 C C . LYS B 1 245 ? -7.559 6.508 -24.109 1 33.69 245 LYS B C 1
ATOM 5210 O O . LYS B 1 245 ? -7.516 6.922 -22.953 1 33.69 245 LYS B O 1
ATOM 5215 N N . PRO B 1 246 ? -6.457 6.672 -24.844 1 34.31 246 PRO B N 1
ATOM 5216 C CA . PRO B 1 246 ? -5.855 8 -24.703 1 34.31 246 PRO B CA 1
ATOM 5217 C C . PRO B 1 246 ? -6.879 9.078 -24.344 1 34.31 246 PRO B C 1
ATOM 5219 O O . PRO B 1 246 ? -7.988 9.078 -24.875 1 34.31 246 PRO B O 1
ATOM 5222 N N . LEU B 1 247 ? -7.172 9.438 -23.078 1 35.72 247 LEU B N 1
ATOM 5223 C CA . LEU B 1 247 ? -8.055 10.594 -23.109 1 35.72 247 LEU B CA 1
ATOM 5224 C C . LEU B 1 247 ? -7.84 11.414 -24.391 1 35.72 247 LEU B C 1
ATOM 5226 O O . LEU B 1 247 ? -6.703 11.781 -24.703 1 35.72 247 LEU B O 1
ATOM 5230 N N . MET B 1 248 ? -8.539 11.133 -25.5 1 32.03 248 MET B N 1
ATOM 5231 C CA . MET B 1 248 ? -8.602 11.82 -26.781 1 32.03 248 MET B CA 1
ATOM 5232 C C . MET B 1 248 ? -8.086 13.25 -26.656 1 32.03 248 MET B C 1
ATOM 5234 O O . MET B 1 248 ? -7.145 13.633 -27.359 1 32.03 248 MET B O 1
ATOM 5238 N N . ASN B 1 249 ? -9 14.305 -26.672 1 33.25 249 ASN B N 1
ATOM 5239 C CA . ASN B 1 249 ? -8.719 15.648 -27.156 1 33.25 249 ASN B CA 1
ATOM 5240 C C . ASN B 1 249 ? -7.625 16.328 -26.344 1 33.25 249 ASN B C 1
ATOM 5242 O O . ASN B 1 249 ? -7.719 16.406 -25.109 1 33.25 249 ASN B O 1
ATOM 5246 N N . ALA B 1 250 ? -6.289 16.359 -26.641 1 34.75 250 ALA B N 1
ATOM 5247 C CA . ALA B 1 250 ? -5.031 17.016 -26.281 1 34.75 250 ALA B CA 1
ATOM 5248 C C . ALA B 1 250 ? -5.285 18.266 -25.438 1 34.75 250 ALA B C 1
ATOM 5250 O O . ALA B 1 250 ? -4.371 18.766 -24.781 1 34.75 250 ALA B O 1
ATOM 5251 N N . LYS B 1 251 ? -6.18 19.078 -25.906 1 35.16 251 LYS B N 1
ATOM 5252 C CA . LYS B 1 251 ? -6.262 20.422 -25.312 1 35.16 251 LYS B CA 1
ATOM 5253 C C . LYS B 1 251 ? -6.547 20.344 -23.828 1 35.16 251 LYS B C 1
ATOM 5255 O O . LYS B 1 251 ? -6.316 21.312 -23.094 1 35.16 251 LYS B O 1
ATOM 5260 N N . ASN B 1 252 ? -7.582 19.469 -23.375 1 35.84 252 ASN B N 1
ATOM 5261 C CA . ASN B 1 252 ? -7.879 19.406 -21.953 1 35.84 252 ASN B CA 1
ATOM 5262 C C . ASN B 1 252 ? -7.141 18.25 -21.281 1 35.84 252 ASN B C 1
ATOM 5264 O O . ASN B 1 252 ? -7.477 17.094 -21.484 1 35.84 252 ASN B O 1
ATOM 5268 N N . LYS B 1 253 ? -5.895 18.125 -21.109 1 40.03 253 LYS B N 1
ATOM 5269 C CA . LYS B 1 253 ? -4.969 17.297 -20.344 1 40.03 253 LYS B CA 1
ATOM 5270 C C . LYS B 1 253 ? -5.676 16.625 -19.172 1 40.03 253 LYS B C 1
ATOM 5272 O O . LYS B 1 253 ? -5.738 17.172 -18.062 1 40.03 253 LYS B O 1
ATOM 5277 N N . THR B 1 254 ? -6.863 15.977 -19.344 1 40.75 254 THR B N 1
ATOM 5278 C CA . THR B 1 254 ? -7.555 15.414 -18.188 1 40.75 254 THR B CA 1
ATOM 5279 C C . THR B 1 254 ? -6.762 14.25 -17.609 1 40.75 254 THR B C 1
ATOM 5281 O O . THR B 1 254 ? -6.438 13.297 -18.312 1 40.75 254 THR B O 1
ATOM 5284 N N . TYR B 1 255 ? -5.824 14.422 -16.781 1 47 255 TYR B N 1
ATOM 5285 C CA . TYR B 1 255 ? -5.156 13.414 -15.961 1 47 255 TYR B CA 1
ATOM 5286 C C . TYR B 1 255 ? -6.168 12.492 -15.297 1 47 255 TYR B C 1
ATOM 5288 O O . TYR B 1 255 ? -7.113 12.953 -14.656 1 47 255 TYR B O 1
ATOM 5296 N N . ALA B 1 256 ? -6.387 11.258 -15.898 1 53.44 256 ALA B N 1
ATOM 5297 C CA . ALA B 1 256 ? -7.176 10.359 -15.07 1 53.44 256 ALA B CA 1
ATOM 5298 C C . ALA B 1 256 ? -6.441 10.016 -13.773 1 53.44 256 ALA B C 1
ATOM 5300 O O . ALA B 1 256 ? -5.27 9.625 -13.805 1 53.44 256 ALA B O 1
ATOM 5301 N N . ASN B 1 257 ? -7.012 10.484 -12.609 1 63.69 257 ASN B N 1
ATOM 5302 C CA . ASN B 1 257 ? -6.484 10.156 -11.289 1 63.69 257 ASN B CA 1
ATOM 5303 C C . ASN B 1 257 ? -6.5 8.656 -11.031 1 63.69 257 ASN B C 1
ATOM 5305 O O . ASN B 1 257 ? -7.324 7.934 -11.594 1 63.69 257 ASN B O 1
ATOM 5309 N N . LEU B 1 258 ? -5.406 8.195 -10.453 1 70.38 258 LEU B N 1
ATOM 5310 C CA . LEU B 1 258 ? -5.219 6.793 -10.102 1 70.38 258 LEU B CA 1
ATOM 5311 C C . LEU B 1 258 ? -6.52 6.184 -9.586 1 70.38 258 LEU B C 1
ATOM 5313 O O . LEU B 1 258 ? -6.906 5.09 -10 1 70.38 258 LEU B O 1
ATOM 5317 N N . LEU B 1 259 ? -7.328 6.969 -8.875 1 73.38 259 LEU B N 1
ATOM 5318 C CA . LEU B 1 259 ? -8.547 6.445 -8.266 1 73.38 259 LEU B CA 1
ATOM 5319 C C . LEU B 1 259 ? -9.617 6.184 -9.32 1 73.38 259 LEU B C 1
ATOM 5321 O O . LEU B 1 259 ? -10.375 5.223 -9.211 1 73.38 259 LEU B O 1
ATOM 5325 N N . ASP B 1 260 ? -9.523 6.973 -10.359 1 74.12 260 ASP B N 1
ATOM 5326 C CA . ASP B 1 260 ? -10.5 6.828 -11.438 1 74.12 260 ASP B CA 1
ATOM 5327 C C . ASP B 1 260 ? -10.273 5.531 -12.211 1 74.12 260 ASP B C 1
ATOM 5329 O O . ASP B 1 260 ? -11.203 4.984 -12.805 1 74.12 260 ASP B O 1
ATOM 5333 N N . SER B 1 261 ? -9.117 5.09 -12.086 1 73 261 SER B N 1
ATOM 5334 C CA . SER B 1 261 ? -8.734 3.941 -12.898 1 73 261 SER B CA 1
ATOM 5335 C C . SER B 1 261 ? -8.984 2.633 -12.156 1 73 261 SER B C 1
ATOM 5337 O O . SER B 1 261 ? -8.883 1.552 -12.742 1 73 261 SER B O 1
ATOM 5339 N N . LEU B 1 262 ? -9.375 2.732 -10.945 1 79.25 262 LEU B N 1
ATOM 5340 C CA . LEU B 1 262 ? -9.492 1.526 -10.133 1 79.25 262 LEU B CA 1
ATOM 5341 C C . LEU B 1 262 ? -10.883 0.908 -10.281 1 79.25 262 LEU B C 1
ATOM 5343 O O . LEU B 1 262 ? -11.102 -0.241 -9.891 1 79.25 262 LEU B O 1
ATOM 5347 N N . ASP B 1 263 ? -11.828 1.594 -10.906 1 78.06 263 ASP B N 1
ATOM 5348 C CA . ASP B 1 263 ? -13.18 1.101 -11.148 1 78.06 263 ASP B CA 1
ATOM 5349 C C . ASP B 1 263 ? -13.867 0.696 -9.852 1 78.06 263 ASP B C 1
ATOM 5351 O O . ASP B 1 263 ? -14.391 -0.415 -9.734 1 78.06 263 ASP B O 1
ATOM 5355 N N . ILE B 1 264 ? -13.703 1.509 -8.789 1 82.19 264 ILE B N 1
ATOM 5356 C CA . ILE B 1 264 ? -14.305 1.202 -7.496 1 82.19 264 ILE B CA 1
ATOM 5357 C C . ILE B 1 264 ? -15.102 2.408 -7.004 1 82.19 264 ILE B C 1
ATOM 5359 O O . ILE B 1 264 ? -15.227 2.625 -5.793 1 82.19 264 ILE B O 1
ATOM 5363 N N . GLU B 1 265 ? -15.531 3.279 -7.973 1 79.75 265 GLU B N 1
ATOM 5364 C CA . GLU B 1 265 ? -16.281 4.48 -7.629 1 79.75 265 GLU B CA 1
ATOM 5365 C C . GLU B 1 265 ? -17.531 4.137 -6.82 1 79.75 265 GLU B C 1
ATOM 5367 O O . GLU B 1 265 ? -18.234 3.172 -7.133 1 79.75 265 GLU B O 1
ATOM 5372 N N . GLY B 1 266 ? -17.75 4.898 -5.832 1 81.75 266 GLY B N 1
ATOM 5373 C CA . GLY B 1 266 ? -18.938 4.688 -5.016 1 81.75 266 GLY B CA 1
ATOM 5374 C C . GLY B 1 266 ? -18.688 3.803 -3.811 1 81.75 266 GLY B C 1
ATOM 5375 O O . GLY B 1 266 ? -19.484 3.766 -2.879 1 81.75 266 GLY B O 1
ATOM 5376 N N . GLN B 1 267 ? -17.641 3.047 -3.775 1 90 267 GLN B N 1
ATOM 5377 C CA . GLN B 1 267 ? -17.25 2.225 -2.637 1 90 267 GLN B CA 1
ATOM 5378 C C . GLN B 1 267 ? -16.312 2.988 -1.703 1 90 267 GLN B C 1
ATOM 5380 O O . GLN B 1 267 ? -15.094 2.869 -1.807 1 90 267 GLN B O 1
ATOM 5385 N N . GLU B 1 268 ? -16.859 3.641 -0.821 1 93.06 268 GLU B N 1
ATOM 5386 C CA . GLU B 1 268 ? -16.156 4.668 -0.061 1 93.06 268 GLU B CA 1
ATOM 5387 C C . GLU B 1 268 ? -14.977 4.074 0.708 1 93.06 268 GLU B C 1
ATOM 5389 O O . GLU B 1 268 ? -13.859 4.602 0.653 1 93.06 268 GLU B O 1
ATOM 5394 N N . LYS B 1 269 ? -15.219 2.863 1.401 1 94.88 269 LYS B N 1
ATOM 5395 C CA . LYS B 1 269 ? -14.148 2.238 2.172 1 94.88 269 LYS B CA 1
ATOM 5396 C C . LYS B 1 269 ? -13.031 1.742 1.257 1 94.88 269 LYS B C 1
ATOM 5398 O O . LYS B 1 269 ? -11.852 1.896 1.572 1 94.88 269 LYS B O 1
ATOM 5403 N N . ALA B 1 270 ? -13.391 1.213 0.116 1 93.31 270 ALA B N 1
ATOM 5404 C CA . ALA B 1 270 ? -12.406 0.733 -0.846 1 93.31 270 ALA B CA 1
ATOM 5405 C C . ALA B 1 270 ? -11.641 1.897 -1.475 1 93.31 270 ALA B C 1
ATOM 5407 O O . ALA B 1 270 ? -10.422 1.831 -1.642 1 93.31 270 ALA B O 1
ATOM 5408 N N . MET B 1 271 ? -12.398 2.963 -1.84 1 91.88 271 MET B N 1
ATOM 5409 C CA . MET B 1 271 ? -11.773 4.129 -2.457 1 91.88 271 MET B CA 1
ATOM 5410 C C . MET B 1 271 ? -10.766 4.773 -1.51 1 91.88 271 MET B C 1
ATOM 5412 O O . MET B 1 271 ? -9.641 5.074 -1.905 1 91.88 271 MET B O 1
ATOM 5416 N N . PHE B 1 272 ? -11.211 4.961 -0.279 1 95.56 272 PHE B N 1
ATOM 5417 C CA . PHE B 1 272 ? -10.312 5.582 0.691 1 95.56 272 PHE B CA 1
ATOM 5418 C C . PHE B 1 272 ? -9.141 4.668 1.014 1 95.56 272 PHE B C 1
ATOM 5420 O O . PHE B 1 272 ? -8 5.125 1.108 1 95.56 272 PHE B O 1
ATOM 5427 N N . GLY B 1 273 ? -9.375 3.357 1.188 1 95.19 273 GLY B N 1
ATOM 5428 C CA . GLY B 1 273 ? -8.305 2.396 1.41 1 95.19 273 GLY B CA 1
ATOM 5429 C C . GLY B 1 273 ? -7.289 2.369 0.288 1 95.19 273 GLY B C 1
ATOM 5430 O O . GLY B 1 273 ? -6.082 2.305 0.538 1 95.19 273 GLY B O 1
ATOM 5431 N N . ALA B 1 274 ? -7.789 2.457 -0.916 1 92.56 274 ALA B N 1
ATOM 5432 C CA . ALA B 1 274 ? -6.902 2.488 -2.074 1 92.56 274 ALA B CA 1
ATOM 5433 C C . ALA B 1 274 ? -6.035 3.744 -2.066 1 92.56 274 ALA B C 1
ATOM 5435 O O . ALA B 1 274 ? -4.824 3.67 -2.283 1 92.56 274 ALA B O 1
ATOM 5436 N N . TYR B 1 275 ? -6.645 4.852 -1.835 1 92.94 275 TYR B N 1
ATOM 5437 C CA . TYR B 1 275 ? -5.895 6.102 -1.823 1 92.94 275 TYR B CA 1
ATOM 5438 C C . TYR B 1 275 ? -4.789 6.066 -0.773 1 92.94 275 TYR B C 1
ATOM 5440 O O . TYR B 1 275 ? -3.654 6.457 -1.046 1 92.94 275 TYR B O 1
ATOM 5448 N N . VAL B 1 276 ? -5.176 5.617 0.441 1 95.75 276 VAL B N 1
ATOM 5449 C CA . VAL B 1 276 ? -4.203 5.566 1.531 1 95.75 276 VAL B CA 1
ATOM 5450 C C . VAL B 1 276 ? -3.039 4.66 1.146 1 95.75 276 VAL B C 1
ATOM 5452 O O . VAL B 1 276 ? -1.879 4.977 1.42 1 95.75 276 VAL B O 1
ATOM 5455 N N . ASP B 1 277 ? -3.291 3.602 0.467 1 92.88 277 ASP B N 1
ATOM 5456 C CA . ASP B 1 277 ? -2.246 2.66 0.078 1 92.88 277 ASP B CA 1
ATOM 5457 C C . ASP B 1 277 ? -1.299 3.285 -0.945 1 92.88 277 ASP B C 1
ATOM 5459 O O . ASP B 1 277 ? -0.103 2.988 -0.954 1 92.88 277 ASP B O 1
ATOM 5463 N N . VAL B 1 278 ? -1.787 4.172 -1.754 1 88.69 278 VAL B N 1
ATOM 5464 C CA . VAL B 1 278 ? -0.963 4.59 -2.881 1 88.69 278 VAL B CA 1
ATOM 5465 C C . VAL B 1 278 ? -0.49 6.027 -2.67 1 88.69 278 VAL B C 1
ATOM 5467 O O . VAL B 1 278 ? 0.359 6.523 -3.414 1 88.69 278 VAL B O 1
ATOM 5470 N N . LEU B 1 279 ? -0.98 6.68 -1.687 1 91.12 279 LEU B N 1
ATOM 5471 C CA . LEU B 1 279 ? -0.687 8.086 -1.433 1 91.12 279 LEU B CA 1
ATOM 5472 C C . LEU B 1 279 ? 0.818 8.328 -1.384 1 91.12 279 LEU B C 1
ATOM 5474 O O . LEU B 1 279 ? 1.301 9.367 -1.848 1 91.12 279 LEU B O 1
ATOM 5478 N N . PRO B 1 280 ? 1.629 7.332 -0.947 1 91.19 280 PRO B N 1
ATOM 5479 C CA . PRO B 1 280 ? 3.068 7.586 -0.845 1 91.19 280 PRO B CA 1
ATOM 5480 C C . PRO B 1 280 ? 3.756 7.637 -2.207 1 91.19 280 PRO B C 1
ATOM 5482 O O . PRO B 1 280 ? 4.926 8.016 -2.299 1 91.19 280 PRO B O 1
ATOM 5485 N N . LEU B 1 281 ? 3.055 7.227 -3.236 1 87.5 281 LEU B N 1
ATOM 5486 C CA . LEU B 1 281 ? 3.652 7.344 -4.562 1 87.5 281 LEU B CA 1
ATOM 5487 C C . LEU B 1 281 ? 4.039 8.789 -4.855 1 87.5 281 LEU B C 1
ATOM 5489 O O . LEU B 1 281 ? 5.047 9.039 -5.52 1 87.5 281 LEU B O 1
ATOM 5493 N N . LYS B 1 282 ? 3.225 9.656 -4.402 1 87.25 282 LYS B N 1
ATOM 5494 C CA . LYS B 1 282 ? 3.486 11.094 -4.461 1 87.25 282 LYS B CA 1
ATOM 5495 C C . LYS B 1 282 ? 2.783 11.828 -3.32 1 87.25 282 LYS B C 1
ATOM 5497 O O . LYS B 1 282 ? 1.571 12.047 -3.373 1 87.25 282 LYS B O 1
ATOM 5502 N N . TRP B 1 283 ? 3.58 12.266 -2.447 1 91.5 283 TRP B N 1
ATOM 5503 C CA . TRP B 1 283 ? 3.016 12.961 -1.297 1 91.5 283 TRP B CA 1
ATOM 5504 C C . TRP B 1 283 ? 2.605 14.383 -1.669 1 91.5 283 TRP B C 1
ATOM 5506 O O . TRP B 1 283 ? 3.428 15.164 -2.148 1 91.5 283 TRP B O 1
ATOM 5516 N N . ASN B 1 284 ? 1.35 14.648 -1.541 1 90.81 284 ASN B N 1
ATOM 5517 C CA . ASN B 1 284 ? 0.855 16.016 -1.606 1 90.81 284 ASN B CA 1
ATOM 5518 C C . ASN B 1 284 ? 0.896 16.703 -0.239 1 90.81 284 ASN B C 1
ATOM 5520 O O . ASN B 1 284 ? 0.653 16.062 0.784 1 90.81 284 ASN B O 1
ATOM 5524 N N . VAL B 1 285 ? 1.106 17.922 -0.165 1 93.06 285 VAL B N 1
ATOM 5525 C CA . VAL B 1 285 ? 1.324 18.688 1.057 1 93.06 285 VAL B CA 1
ATOM 5526 C C . VAL B 1 285 ? 0.15 18.484 2.012 1 93.06 285 VAL B C 1
ATOM 5528 O O . VAL B 1 285 ? 0.329 18.469 3.232 1 93.06 285 VAL B O 1
ATOM 5531 N N . HIS B 1 286 ? -1.054 18.25 1.479 1 93.69 286 HIS B N 1
ATOM 5532 C CA . HIS B 1 286 ? -2.254 18.109 2.295 1 93.69 286 HIS B CA 1
ATOM 5533 C C . HIS B 1 286 ? -2.221 16.812 3.098 1 93.69 286 HIS B C 1
ATOM 5535 O O . HIS B 1 286 ? -2.998 16.641 4.039 1 93.69 286 HIS B O 1
ATOM 5541 N N . PHE B 1 287 ? -1.305 15.914 2.752 1 96 287 PHE B N 1
ATOM 5542 C CA . PHE B 1 287 ? -1.306 14.594 3.369 1 96 287 PHE B CA 1
ATOM 5543 C C . PHE B 1 287 ? 0.011 14.328 4.09 1 96 287 PHE B C 1
ATOM 5545 O O . PHE B 1 287 ? 0.192 13.273 4.699 1 96 287 PHE B O 1
ATOM 5552 N N . VAL B 1 288 ? 0.958 15.336 4.016 1 96.75 288 VAL B N 1
ATOM 5553 C CA . VAL B 1 288 ? 2.217 15.25 4.746 1 96.75 288 VAL B CA 1
ATOM 5554 C C . VAL B 1 288 ? 1.952 15.359 6.246 1 96.75 288 VAL B C 1
ATOM 5556 O O . VAL B 1 288 ? 1.108 16.156 6.676 1 96.75 288 VAL B O 1
ATOM 5559 N N . PRO B 1 289 ? 2.602 14.508 7.102 1 97.88 289 PRO B N 1
ATOM 5560 C CA . PRO B 1 289 ? 2.383 14.594 8.547 1 97.88 289 PRO B CA 1
ATOM 5561 C C . PRO B 1 289 ? 2.543 16.016 9.086 1 97.88 289 PRO B C 1
ATOM 5563 O O . PRO B 1 289 ? 3.406 16.766 8.617 1 97.88 289 PRO B O 1
ATOM 5566 N N . GLN B 1 290 ? 1.786 16.375 10.07 1 97.75 290 GLN B N 1
ATOM 5567 C CA . GLN B 1 290 ? 1.746 17.719 10.664 1 97.75 290 GLN B CA 1
ATOM 5568 C C . GLN B 1 290 ? 3.113 18.109 11.211 1 97.75 290 GLN B C 1
ATOM 5570 O O . GLN B 1 290 ? 3.5 19.281 11.133 1 97.75 290 GLN B O 1
ATOM 5575 N N . THR B 1 291 ? 3.834 17.141 11.719 1 96.5 291 THR B N 1
ATOM 5576 C CA . THR B 1 291 ? 5.117 17.359 12.375 1 96.5 291 THR B CA 1
ATOM 5577 C C . THR B 1 291 ? 6.133 17.938 11.406 1 96.5 291 THR B C 1
ATOM 5579 O O . THR B 1 291 ? 7.148 18.5 11.82 1 96.5 291 THR B O 1
ATOM 5582 N N . MET B 1 292 ? 5.879 17.844 10.094 1 94.06 292 MET B N 1
ATOM 5583 C CA . MET B 1 292 ? 6.828 18.312 9.086 1 94.06 292 MET B CA 1
ATOM 5584 C C . MET B 1 292 ? 6.645 19.797 8.805 1 94.06 292 MET B C 1
ATOM 5586 O O . MET B 1 292 ? 7.504 20.438 8.188 1 94.06 292 MET B O 1
ATOM 5590 N N . PHE B 1 293 ? 5.559 20.391 9.266 1 93.19 293 PHE B N 1
ATOM 5591 C CA . PHE B 1 293 ? 5.258 21.781 8.984 1 93.19 293 PHE B CA 1
ATOM 5592 C C . PHE B 1 293 ? 6.02 22.703 9.938 1 93.19 293 PHE B C 1
ATOM 5594 O O . PHE B 1 293 ? 6.184 22.391 11.117 1 93.19 293 PHE B O 1
ATOM 5601 N N . CYS B 1 294 ? 6.449 23.844 9.469 1 89.62 294 CYS B N 1
ATOM 5602 C CA . CYS B 1 294 ? 6.977 24.953 10.25 1 89.62 294 CYS B CA 1
ATOM 5603 C C . CYS B 1 294 ? 8.031 24.484 11.234 1 89.62 294 CYS B C 1
ATOM 5605 O O . CYS B 1 294 ? 8.062 24.938 12.383 1 89.62 294 CYS B O 1
ATOM 5607 N N . ASP B 1 295 ? 8.727 23.406 10.953 1 82.75 295 ASP B N 1
ATOM 5608 C CA . ASP B 1 295 ? 9.828 22.891 11.758 1 82.75 295 ASP B CA 1
ATOM 5609 C C . ASP B 1 295 ? 9.32 22.328 13.086 1 82.75 295 ASP B C 1
ATOM 5611 O O . ASP B 1 295 ? 10.016 22.406 14.102 1 82.75 295 ASP B O 1
ATOM 5615 N N . LEU B 1 296 ? 8.156 21.875 13.117 1 90.69 296 LEU B N 1
ATOM 5616 C CA . LEU B 1 296 ? 7.562 21.328 14.336 1 90.69 296 LEU B CA 1
ATOM 5617 C C . LEU B 1 296 ? 8.359 20.141 14.844 1 90.69 296 LEU B C 1
ATOM 5619 O O . LEU B 1 296 ? 8.422 19.891 16.047 1 90.69 296 LEU B O 1
ATOM 5623 N N . HIS B 1 297 ? 8.938 19.359 13.992 1 89.31 297 HIS B N 1
ATOM 5624 C CA . HIS B 1 297 ? 9.664 18.172 14.398 1 89.31 297 HIS B CA 1
ATOM 5625 C C . HIS B 1 297 ? 10.828 18.516 15.32 1 89.31 297 HIS B C 1
ATOM 5627 O O . HIS B 1 297 ? 11.203 17.719 16.188 1 89.31 297 HIS B O 1
ATOM 5633 N N . ARG B 1 298 ? 11.344 19.719 15.164 1 84.88 298 ARG B N 1
ATOM 5634 C CA . ARG B 1 298 ? 12.5 20.109 15.953 1 84.88 298 ARG B CA 1
ATOM 5635 C C . ARG B 1 298 ? 12.102 21.031 17.094 1 84.88 298 ARG B C 1
ATOM 5637 O O . ARG B 1 298 ? 12.766 21.062 18.141 1 84.88 298 ARG B O 1
ATOM 5644 N N . ASN B 1 299 ? 11.008 21.781 16.812 1 85.81 299 ASN B N 1
ATOM 5645 C CA . ASN B 1 299 ? 10.836 22.953 17.672 1 85.81 299 ASN B CA 1
ATOM 5646 C C . ASN B 1 299 ? 9.461 22.969 18.328 1 85.81 299 ASN B C 1
ATOM 5648 O O . ASN B 1 299 ? 8.992 24.016 18.781 1 85.81 299 ASN B O 1
ATOM 5652 N N . ILE B 1 300 ? 8.859 21.812 18.375 1 90.19 300 ILE B N 1
ATOM 5653 C CA . ILE B 1 300 ? 7.527 21.797 18.969 1 90.19 300 ILE B CA 1
ATOM 5654 C C . ILE B 1 300 ? 7.598 22.25 20.422 1 90.19 300 ILE B C 1
ATOM 5656 O O . ILE B 1 300 ? 6.672 22.891 20.922 1 90.19 300 ILE B O 1
ATOM 5660 N N . ASP B 1 301 ? 8.695 22 21.125 1 89.69 301 ASP B N 1
ATOM 5661 C CA . ASP B 1 301 ? 8.859 22.344 22.531 1 89.69 301 ASP B CA 1
ATOM 5662 C C . ASP B 1 301 ? 9.07 23.844 22.703 1 89.69 301 ASP B C 1
ATOM 5664 O O . ASP B 1 301 ? 8.977 24.359 23.828 1 89.69 301 ASP B O 1
ATOM 5668 N N . LYS B 1 302 ? 9.305 24.547 21.641 1 87.62 302 LYS B N 1
ATOM 5669 C CA . LYS B 1 302 ? 9.555 25.984 21.703 1 87.62 302 LYS B CA 1
ATOM 5670 C C . LYS B 1 302 ? 8.289 26.781 21.391 1 87.62 302 LYS B C 1
ATOM 5672 O O . LYS B 1 302 ? 8.266 28.016 21.531 1 87.62 302 LYS B O 1
ATOM 5677 N N . TYR B 1 303 ? 7.27 26.125 20.969 1 93.88 303 TYR B N 1
ATOM 5678 C CA . TYR B 1 303 ? 5.996 26.797 20.75 1 93.88 303 TYR B CA 1
ATOM 5679 C C . TYR B 1 303 ? 5.355 27.219 22.062 1 93.88 303 TYR B C 1
ATOM 5681 O O . TYR B 1 303 ? 5.328 26.438 23.016 1 93.88 303 TYR B O 1
ATOM 5689 N N . ASP B 1 304 ? 4.93 28.438 22.062 1 95.56 304 ASP B N 1
ATOM 5690 C CA . ASP B 1 304 ? 4.359 29.031 23.281 1 95.56 304 ASP B CA 1
ATOM 5691 C C . ASP B 1 304 ? 2.908 28.594 23.469 1 95.56 304 ASP B C 1
ATOM 5693 O O . ASP B 1 304 ? 2.367 28.672 24.562 1 95.56 304 ASP B O 1
ATOM 5697 N N . PHE B 1 305 ? 2.281 28.203 22.438 1 97.69 305 PHE B N 1
ATOM 5698 C CA . PHE B 1 305 ? 0.896 27.75 22.484 1 97.69 305 PHE B CA 1
ATOM 5699 C C . PHE B 1 305 ? 0.662 26.625 21.484 1 97.69 305 PHE B C 1
ATOM 5701 O O . PHE B 1 305 ? 1 26.75 20.312 1 97.69 305 PHE B O 1
ATOM 5708 N N . VAL B 1 306 ? 0.153 25.5 21.953 1 97.44 306 VAL B N 1
ATOM 5709 C CA . VAL B 1 306 ? -0.255 24.391 21.109 1 97.44 306 VAL B CA 1
ATOM 5710 C C . VAL B 1 306 ? -1.719 24.047 21.375 1 97.44 306 VAL B C 1
ATOM 5712 O O . VAL B 1 306 ? -2.076 23.641 22.484 1 97.44 306 VAL B O 1
ATOM 5715 N N . GLY B 1 307 ? -2.559 24.312 20.422 1 97.56 307 GLY B N 1
ATOM 5716 C CA . GLY B 1 307 ? -3.963 23.953 20.516 1 97.56 307 GLY B CA 1
ATOM 5717 C C . GLY B 1 307 ? -4.305 22.688 19.734 1 97.56 307 GLY B C 1
ATOM 5718 O O . GLY B 1 307 ? -3.486 22.188 18.969 1 97.56 307 GLY B O 1
ATOM 5719 N N . ASN B 1 308 ? -5.484 22.156 20 1 95.69 308 ASN B N 1
ATOM 5720 C CA . ASN B 1 308 ? -5.965 20.938 19.344 1 95.69 308 ASN B CA 1
ATOM 5721 C C . ASN B 1 308 ? -7.336 21.141 18.719 1 95.69 308 ASN B C 1
ATOM 5723 O O . ASN B 1 308 ? -8.289 21.531 19.391 1 95.69 308 ASN B O 1
ATOM 5727 N N . MET B 1 309 ? -7.352 20.922 17.375 1 94.56 309 MET B N 1
ATOM 5728 C CA . MET B 1 309 ? -8.633 20.969 16.688 1 94.56 309 MET B CA 1
ATOM 5729 C C . MET B 1 309 ? -9.406 19.656 16.891 1 94.56 309 MET B C 1
ATOM 5731 O O . MET B 1 309 ? -9.461 18.828 15.984 1 94.56 309 MET B O 1
ATOM 5735 N N . GLY B 1 310 ? -9.945 19.422 17.922 1 88.62 310 GLY B N 1
ATOM 5736 C CA . GLY B 1 310 ? -10.758 18.281 18.297 1 88.62 310 GLY B CA 1
ATOM 5737 C C . GLY B 1 310 ? -11.883 18.641 19.25 1 88.62 310 GLY B C 1
ATOM 5738 O O . GLY B 1 310 ? -12.555 19.656 19.078 1 88.62 310 GLY B O 1
ATOM 5739 N N . LYS B 1 311 ? -12.078 17.828 20.203 1 82.38 311 LYS B N 1
ATOM 5740 C CA . LYS B 1 311 ? -13.188 17.984 21.141 1 82.38 311 LYS B CA 1
ATOM 5741 C C . LYS B 1 311 ? -13.062 19.297 21.922 1 82.38 311 LYS B C 1
ATOM 5743 O O . LYS B 1 311 ? -14.062 19.938 22.219 1 82.38 311 LYS B O 1
ATOM 5748 N N . ASP B 1 312 ? -11.797 19.734 22.188 1 87.06 312 ASP B N 1
ATOM 5749 C CA . ASP B 1 312 ? -11.578 20.922 23.031 1 87.06 312 ASP B CA 1
ATOM 5750 C C . ASP B 1 312 ? -11.148 22.109 22.188 1 87.06 312 ASP B C 1
ATOM 5752 O O . ASP B 1 312 ? -10.516 23.047 22.688 1 87.06 312 ASP B O 1
ATOM 5756 N N . PHE B 1 313 ? -11.516 22.109 20.984 1 94 313 PHE B N 1
ATOM 5757 C CA . PHE B 1 313 ? -11.07 23.125 20.031 1 94 313 PHE B CA 1
ATOM 5758 C C . PHE B 1 313 ? -11.461 24.516 20.516 1 94 313 PHE B C 1
ATOM 5760 O O . PHE B 1 313 ? -10.617 25.406 20.609 1 94 313 PHE B O 1
ATOM 5767 N N . HIS B 1 314 ? -12.703 24.734 20.875 1 94.5 314 HIS B N 1
ATOM 5768 C CA . HIS B 1 314 ? -13.219 26.031 21.266 1 94.5 314 HIS B CA 1
ATOM 5769 C C . HIS B 1 314 ? -12.609 26.5 22.578 1 94.5 314 HIS B C 1
ATOM 5771 O O . HIS B 1 314 ? -12.375 27.703 22.766 1 94.5 314 HIS B O 1
ATOM 5777 N N . PHE B 1 315 ? -12.32 25.609 23.391 1 95.19 315 PHE B N 1
ATOM 5778 C CA . PHE B 1 315 ? -11.656 25.953 24.641 1 95.19 315 PHE B CA 1
ATOM 5779 C C . PHE B 1 315 ? -10.211 26.375 24.391 1 95.19 315 PHE B C 1
ATOM 5781 O O . PHE B 1 315 ? -9.711 27.297 25.047 1 95.19 315 PHE B O 1
ATOM 5788 N N . ASP B 1 316 ? -9.586 25.672 23.484 1 96.69 316 ASP B N 1
ATOM 5789 C CA . ASP B 1 316 ? -8.219 26.047 23.125 1 96.69 316 ASP B CA 1
ATOM 5790 C C . ASP B 1 316 ? -8.188 27.422 22.469 1 96.69 316 ASP B C 1
ATOM 5792 O O . ASP B 1 316 ? -7.238 28.188 22.656 1 96.69 316 ASP B O 1
ATOM 5796 N N . LEU B 1 317 ? -9.219 27.703 21.672 1 97.69 317 LEU B N 1
ATOM 5797 C CA . LEU B 1 317 ? -9.32 29.047 21.078 1 97.69 317 LEU B CA 1
ATOM 5798 C C . LEU B 1 317 ? -9.43 30.109 22.172 1 97.69 317 LEU B C 1
ATOM 5800 O O . LEU B 1 317 ? -8.797 31.156 22.078 1 97.69 317 LEU B O 1
ATOM 5804 N N . ASP B 1 318 ? -10.211 29.828 23.141 1 96.94 318 ASP B N 1
ATOM 5805 C CA . ASP B 1 318 ? -10.383 30.75 24.266 1 96.94 318 ASP B CA 1
ATOM 5806 C C . ASP B 1 318 ? -9.07 30.953 25.016 1 96.94 318 ASP B C 1
ATOM 5808 O O . ASP B 1 318 ? -8.727 32.062 25.391 1 96.94 318 ASP B O 1
ATOM 5812 N N . ARG B 1 319 ? -8.383 29.875 25.266 1 97.56 319 ARG B N 1
ATOM 5813 C CA . ARG B 1 319 ? -7.09 29.953 25.938 1 97.56 319 ARG B CA 1
ATOM 5814 C C . ARG B 1 319 ? -6.109 30.797 25.125 1 97.56 319 ARG B C 1
ATOM 5816 O O . ARG B 1 319 ? -5.379 31.609 25.688 1 97.56 319 ARG B O 1
ATOM 5823 N N . MET B 1 320 ? -6.094 30.594 23.828 1 98.12 320 MET B N 1
ATOM 5824 C CA . MET B 1 320 ? -5.207 31.359 22.969 1 98.12 320 MET B CA 1
ATOM 5825 C C . MET B 1 320 ? -5.574 32.844 22.984 1 98.12 320 MET B C 1
ATOM 5827 O O . MET B 1 320 ? -4.695 33.688 23.062 1 98.12 320 MET B O 1
ATOM 5831 N N . ALA B 1 321 ? -6.848 33.125 22.859 1 97.44 321 ALA B N 1
ATOM 5832 C CA . ALA B 1 321 ? -7.355 34.5 22.875 1 97.44 321 ALA B CA 1
ATOM 5833 C C . ALA B 1 321 ? -6.926 35.219 24.156 1 97.44 321 ALA B C 1
ATOM 5835 O O . ALA B 1 321 ? -6.512 36.375 24.094 1 97.44 321 ALA B O 1
ATOM 5836 N N . ASN B 1 322 ? -7.02 34.531 25.203 1 96.88 322 ASN B N 1
ATOM 5837 C CA . ASN B 1 322 ? -6.668 35.125 26.484 1 96.88 322 ASN B CA 1
ATOM 5838 C C . ASN B 1 322 ? -5.16 35.312 26.641 1 96.88 322 ASN B C 1
ATOM 5840 O O . ASN B 1 322 ? -4.695 36.281 27.234 1 96.88 322 ASN B O 1
ATOM 5844 N N . GLN B 1 323 ? -4.453 34.344 26.172 1 97.88 323 GLN B N 1
ATOM 5845 C CA . GLN B 1 323 ? -3.002 34.375 26.297 1 97.88 323 GLN B CA 1
ATOM 5846 C C . GLN B 1 323 ? -2.389 35.531 25.516 1 97.88 323 GLN B C 1
ATOM 5848 O O . GLN B 1 323 ? -1.465 36.188 25.984 1 97.88 323 GLN B O 1
ATOM 5853 N N . PHE B 1 324 ? -2.857 35.719 24.266 1 96.88 324 PHE B N 1
ATOM 5854 C CA . PHE B 1 324 ? -2.219 36.719 23.406 1 96.88 324 PHE B CA 1
ATOM 5855 C C . PHE B 1 324 ? -2.928 38.062 23.5 1 96.88 324 PHE B C 1
ATOM 5857 O O . PHE B 1 324 ? -2.312 39.094 23.297 1 96.88 324 PHE B O 1
ATOM 5864 N N . GLY B 1 325 ? -4.207 38.094 23.719 1 96.31 325 GLY B N 1
ATOM 5865 C CA . GLY B 1 325 ? -4.957 39.312 23.969 1 96.31 325 GLY B CA 1
ATOM 5866 C C . GLY B 1 325 ? -5.129 40.156 22.734 1 96.31 325 GLY B C 1
ATOM 5867 O O . GLY B 1 325 ? -5.23 39.656 21.625 1 96.31 325 GLY B O 1
ATOM 5868 N N . GLY B 1 326 ? -5.305 41.469 23.016 1 95 326 GLY B N 1
ATOM 5869 C CA . GLY B 1 326 ? -5.516 42.438 21.938 1 95 326 GLY B CA 1
ATOM 5870 C C . GLY B 1 326 ? -6.836 42.219 21.203 1 95 326 GLY B C 1
ATOM 5871 O O . GLY B 1 326 ? -7.863 41.969 21.844 1 95 326 GLY B O 1
ATOM 5872 N N . GLN B 1 327 ? -6.738 42.344 19.844 1 94.56 327 GLN B N 1
ATOM 5873 C CA . GLN B 1 327 ? -7.938 42.219 19.031 1 94.56 327 GLN B CA 1
ATOM 5874 C C . GLN B 1 327 ? -8.234 40.75 18.75 1 94.56 327 GLN B C 1
ATOM 5876 O O . GLN B 1 327 ? -9.273 40.406 18.172 1 94.56 327 GLN B O 1
ATOM 5881 N N . LEU B 1 328 ? -7.398 39.875 19.172 1 96.94 328 LEU B N 1
ATOM 5882 C CA . LEU B 1 328 ? -7.473 38.469 18.797 1 96.94 328 LEU B CA 1
ATOM 5883 C C . LEU B 1 328 ? -8.766 37.812 19.312 1 96.94 328 LEU B C 1
ATOM 5885 O O . LEU B 1 328 ? -9.438 37.094 18.578 1 96.94 328 LEU B O 1
ATOM 5889 N N . PRO B 1 329 ? -9.172 38.062 20.578 1 97.44 329 PRO B N 1
ATOM 5890 C CA . PRO B 1 329 ? -10.398 37.438 21.094 1 97.44 329 PRO B CA 1
ATOM 5891 C C . PRO B 1 329 ? -11.617 37.75 20.234 1 97.44 329 PRO B C 1
ATOM 5893 O O . PRO B 1 329 ? -12.391 36.844 19.906 1 97.44 329 PRO B O 1
ATOM 5896 N N . GLU B 1 330 ? -11.719 38.969 19.859 1 96.88 330 GLU B N 1
ATOM 5897 C CA . GLU B 1 330 ? -12.867 39.375 19.062 1 96.88 330 GLU B CA 1
ATOM 5898 C C . GLU B 1 330 ? -12.82 38.781 17.672 1 96.88 330 GLU B C 1
ATOM 5900 O O . GLU B 1 330 ? -13.836 38.312 17.156 1 96.88 330 GLU B O 1
ATOM 5905 N N . ILE B 1 331 ? -11.711 38.812 17.062 1 95.56 331 ILE B N 1
ATOM 5906 C CA . ILE B 1 331 ? -11.555 38.312 15.703 1 95.56 331 ILE B CA 1
ATOM 5907 C C . ILE B 1 331 ? -11.75 36.781 15.68 1 95.56 331 ILE B C 1
ATOM 5909 O O . ILE B 1 331 ? -12.406 36.25 14.781 1 95.56 331 ILE B O 1
ATOM 5913 N N . LEU B 1 332 ? -11.156 36.094 16.688 1 97.44 332 LEU B N 1
ATOM 5914 C CA . LEU B 1 332 ? -11.352 34.656 16.781 1 97.44 332 LEU B CA 1
ATOM 5915 C C . LEU B 1 332 ? -12.828 34.312 16.953 1 97.44 332 LEU B C 1
ATOM 5917 O O . LEU B 1 332 ? -13.328 33.344 16.359 1 97.44 332 LEU B O 1
ATOM 5921 N N . ASN B 1 333 ? -13.5 35.094 17.75 1 96.25 333 ASN B N 1
ATOM 5922 C CA . ASN B 1 333 ? -14.922 34.812 17.969 1 96.25 333 ASN B CA 1
ATOM 5923 C C . ASN B 1 333 ? -15.742 35.094 16.719 1 96.25 333 ASN B C 1
ATOM 5925 O O . ASN B 1 333 ? -16.703 34.375 16.422 1 96.25 333 ASN B O 1
ATOM 5929 N N . SER B 1 334 ? -15.445 36.125 16.047 1 94.94 334 SER B N 1
ATOM 5930 C CA . SER B 1 334 ? -16.172 36.438 14.82 1 94.94 334 SER B CA 1
ATOM 5931 C C . SER B 1 334 ? -15.977 35.375 13.758 1 94.94 334 SER B C 1
ATOM 5933 O O . SER B 1 334 ? -16.844 35.156 12.914 1 94.94 334 SER B O 1
ATOM 5935 N N . THR B 1 335 ? -14.859 34.688 13.75 1 94.06 335 THR B N 1
ATOM 5936 C CA . THR B 1 335 ? -14.516 33.719 12.719 1 94.06 335 THR B CA 1
ATOM 5937 C C . THR B 1 335 ? -14.961 32.312 13.125 1 94.06 335 THR B C 1
ATOM 5939 O O . THR B 1 335 ? -15.531 31.594 12.32 1 94.06 335 THR B O 1
ATOM 5942 N N . PHE B 1 336 ? -14.711 31.953 14.422 1 94.38 336 PHE B N 1
ATOM 5943 C CA . PHE B 1 336 ? -14.922 30.578 14.859 1 94.38 336 PHE B CA 1
ATOM 5944 C C . PHE B 1 336 ? -16.156 30.469 15.75 1 94.38 336 PHE B C 1
ATOM 5946 O O . PHE B 1 336 ? -16.656 29.375 16 1 94.38 336 PHE B O 1
ATOM 5953 N N . GLY B 1 337 ? -16.703 31.531 16.219 1 92.12 337 GLY B N 1
ATOM 5954 C CA . GLY B 1 337 ? -17.844 31.516 17.125 1 92.12 337 GLY B CA 1
ATOM 5955 C C . GLY B 1 337 ? -17.594 30.688 18.375 1 92.12 337 GLY B C 1
ATOM 5956 O O . GLY B 1 337 ? -18.453 29.906 18.797 1 92.12 337 GLY B O 1
ATOM 5957 N N . TYR B 1 338 ? -16.328 30.812 18.984 1 93.06 338 TYR B N 1
ATOM 5958 C CA . TYR B 1 338 ? -15.914 29.891 20.031 1 93.06 338 TYR B CA 1
ATOM 5959 C C . TYR B 1 338 ? -16.516 30.281 21.375 1 93.06 338 TYR B C 1
ATOM 5961 O O . TYR B 1 338 ? -16.703 29.438 22.25 1 93.06 338 TYR B O 1
ATOM 5969 N N . LYS B 1 339 ? -16.906 31.516 21.625 1 92.56 339 LYS B N 1
ATOM 5970 C CA . LYS B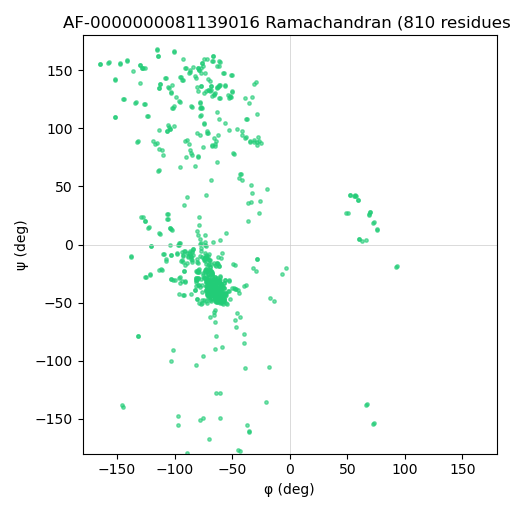 1 339 ? -17.344 32 22.922 1 92.56 339 LYS B CA 1
ATOM 5971 C C . LYS B 1 339 ? -18.656 31.328 23.344 1 92.56 339 LYS B C 1
ATOM 5973 O O . LYS B 1 339 ? -18.844 30.969 24.5 1 92.56 339 LYS B O 1
ATOM 5978 N N . ASP B 1 340 ? -19.547 31.219 22.359 1 89.19 340 ASP B N 1
ATOM 5979 C CA . ASP B 1 340 ? -20.828 30.562 22.672 1 89.19 340 ASP B CA 1
ATOM 5980 C C . ASP B 1 340 ? -20.609 29.125 23.125 1 89.19 340 ASP B C 1
ATOM 5982 O O . ASP B 1 340 ? -21.297 28.656 24.031 1 89.19 340 ASP B O 1
ATOM 5986 N N . HIS B 1 341 ? -19.703 28.469 22.578 1 85.81 341 HIS B N 1
ATOM 5987 C CA . HIS B 1 341 ? -19.406 27.078 22.922 1 85.81 341 HIS B CA 1
ATOM 5988 C C . HIS B 1 341 ? -18.766 26.984 24.297 1 85.81 341 HIS B C 1
ATOM 5990 O O . HIS B 1 341 ? -19.078 26.078 25.078 1 85.81 341 HIS B O 1
ATOM 5996 N N . VAL B 1 342 ? -17.844 27.844 24.609 1 89.19 342 VAL B N 1
ATOM 5997 C CA . VAL B 1 342 ? -17.141 27.859 25.891 1 89.19 342 VAL B CA 1
ATOM 5998 C C . VAL B 1 342 ? -18.125 28.188 27.016 1 89.19 342 VAL B C 1
ATOM 6000 O O . VAL B 1 342 ? -18.062 27.578 28.094 1 89.19 342 VAL B O 1
ATOM 6003 N N . MET B 1 343 ? -18.953 29.094 26.797 1 86.44 343 MET B N 1
ATOM 6004 C CA . MET B 1 343 ? -19.938 29.5 27.797 1 86.44 343 MET B CA 1
ATOM 6005 C C . MET B 1 343 ? -20.906 28.359 28.109 1 86.44 343 MET B C 1
ATOM 6007 O O . MET B 1 343 ? -21.359 28.219 29.234 1 86.44 343 MET B O 1
ATOM 6011 N N . SER B 1 344 ? -21.234 27.594 27.109 1 83.56 344 SER B N 1
ATOM 6012 C CA . SER B 1 344 ? -22.172 26.5 27.281 1 83.56 344 SER B CA 1
ATOM 6013 C C . SER B 1 344 ? -21.531 25.297 27.969 1 83.56 344 SER B C 1
ATOM 6015 O O . SER B 1 344 ? -22.219 24.406 28.453 1 83.56 344 SER B O 1
ATOM 6017 N N . GLY B 1 345 ? -20.281 25.375 28.188 1 72.56 345 GLY B N 1
ATOM 6018 C CA . GLY B 1 345 ? -19.562 24.266 28.797 1 72.56 345 GLY B CA 1
ATOM 6019 C C . GLY B 1 345 ? -19.594 23 27.953 1 72.56 345 GLY B C 1
ATOM 6020 O O . GLY B 1 345 ? -19.25 21.922 28.438 1 72.56 345 GLY B O 1
ATOM 6021 N N . ASN B 1 346 ? -20.188 23.047 26.797 1 64.31 346 ASN B N 1
ATOM 6022 C CA . ASN B 1 346 ? -20.328 21.875 25.938 1 64.31 346 ASN B CA 1
ATOM 6023 C C . ASN B 1 346 ? -19 21.516 25.266 1 64.31 346 ASN B C 1
ATOM 6025 O O . ASN B 1 346 ? -18.406 22.328 24.562 1 64.31 346 ASN B O 1
ATOM 6029 N N . HIS B 1 347 ? -18.391 20.484 25.797 1 60.06 347 HIS B N 1
ATOM 6030 C CA . HIS B 1 347 ? -17.141 20 25.234 1 60.06 347 HIS B CA 1
ATOM 6031 C C . HIS B 1 347 ? -17.359 19.297 23.906 1 60.06 347 HIS B C 1
ATOM 6033 O O . HIS B 1 347 ? -16.406 18.938 23.219 1 60.06 347 HIS B O 1
ATOM 6039 N N . GLU B 1 348 ? -18.688 18.969 23.75 1 54.22 348 GLU B N 1
ATOM 6040 C CA . GLU B 1 348 ? -18.953 18.312 22.469 1 54.22 348 GLU B CA 1
ATOM 6041 C C . GLU B 1 348 ? -19 19.328 21.328 1 54.22 348 GLU B C 1
ATOM 6043 O O . GLU B 1 348 ? -19.562 20.422 21.484 1 54.22 348 GLU B O 1
ATOM 6048 N N . ASN B 1 349 ? -17.922 19.5 20.703 1 49.97 349 ASN B N 1
ATOM 6049 C CA . ASN B 1 349 ? -17.906 20.359 19.531 1 49.97 349 ASN B CA 1
ATOM 6050 C C . ASN B 1 349 ? -19.234 20.297 18.766 1 49.97 349 ASN B C 1
ATOM 6052 O O . ASN B 1 349 ? -19.406 19.453 17.875 1 49.97 349 ASN B O 1
ATOM 6056 N N . THR B 1 350 ? -20.375 20.359 19.562 1 40.19 350 THR B N 1
ATOM 6057 C CA . THR B 1 350 ? -21.609 20.453 18.781 1 40.19 350 THR B CA 1
ATOM 6058 C C . THR B 1 350 ? -21.562 21.641 17.828 1 40.19 350 THR B C 1
ATOM 6060 O O . THR B 1 350 ? -22.312 22.609 17.984 1 40.19 350 THR B O 1
ATOM 6063 N N . GLY B 1 351 ? -20.547 22.266 17.641 1 38.28 351 GLY B N 1
ATOM 6064 C CA . GLY B 1 351 ? -20.641 23.484 16.844 1 38.28 351 GLY B CA 1
ATOM 6065 C C . GLY B 1 351 ? -21.656 23.375 15.727 1 38.28 351 GLY B C 1
ATOM 6066 O O . GLY B 1 351 ? -21.828 22.312 15.125 1 38.28 351 GLY B O 1
ATOM 6067 N N . LYS B 1 352 ? -22.641 24.203 15.672 1 36.88 352 LYS B N 1
ATOM 6068 C CA . LYS B 1 352 ? -23.5 24.594 14.562 1 36.88 352 LYS B CA 1
ATOM 6069 C C . LYS B 1 352 ? -22.766 24.484 13.227 1 36.88 352 LYS B C 1
ATOM 6071 O O . LYS B 1 352 ? -21.531 24.594 13.172 1 36.88 352 LYS B O 1
ATOM 6076 N N . GLN B 1 353 ? -23.578 23.953 12.141 1 33.66 353 GLN B N 1
ATOM 6077 C CA . GLN B 1 353 ? -23.406 23.891 10.695 1 33.66 353 GLN B CA 1
ATOM 6078 C C . GLN B 1 353 ? -22.719 25.141 10.172 1 33.66 353 GLN B C 1
ATOM 6080 O O . GLN B 1 353 ? -23.375 26.078 9.711 1 33.66 353 GLN B O 1
ATOM 6085 N N . GLY B 1 354 ? -22.047 25.906 10.852 1 32.28 354 GLY B N 1
ATOM 6086 C CA . GLY B 1 354 ? -21.656 26.875 9.844 1 32.28 354 GLY B CA 1
ATOM 6087 C C . GLY B 1 354 ? -21.422 26.25 8.484 1 32.28 354 GLY B C 1
ATOM 6088 O O . GLY B 1 354 ? -21.609 25.031 8.305 1 32.28 354 GLY B O 1
ATOM 6089 N N . SER B 1 355 ? -20.656 27 7.57 1 34.16 355 SER B N 1
ATOM 6090 C CA . SER B 1 355 ? -20.672 26.484 6.203 1 34.16 355 SER B CA 1
ATOM 6091 C C . SER B 1 355 ? -20.516 24.969 6.18 1 34.16 355 SER B C 1
ATOM 6093 O O . SER B 1 355 ? -20.188 24.359 7.203 1 34.16 355 SER B O 1
ATOM 6095 N N . GLY B 1 356 ? -20.469 24.391 4.855 1 33.78 356 GLY B N 1
ATOM 6096 C CA . GLY B 1 356 ? -20.516 23.062 4.266 1 33.78 356 GLY B CA 1
ATOM 6097 C C . GLY B 1 356 ? -19.656 22.047 5.012 1 33.78 356 GLY B C 1
ATOM 6098 O O . GLY B 1 356 ? -20.094 20.938 5.273 1 33.78 356 GLY B O 1
ATOM 6099 N N . HIS B 1 357 ? -18.406 22.234 5.066 1 36.53 357 HIS B N 1
ATOM 6100 C CA . HIS B 1 357 ? -17.422 21.172 5.078 1 36.53 357 HIS B CA 1
ATOM 6101 C C . HIS B 1 357 ? -17.141 20.688 6.5 1 36.53 357 HIS B C 1
ATOM 6103 O O . HIS B 1 357 ? -16.188 19.938 6.734 1 36.53 357 HIS B O 1
ATOM 6109 N N . ALA B 1 358 ? -17.688 21.359 7.598 1 39.91 358 ALA B N 1
ATOM 6110 C CA . ALA B 1 358 ? -17.156 20.812 8.852 1 39.91 358 ALA B CA 1
ATOM 6111 C C . ALA B 1 358 ? -17.656 19.406 9.094 1 39.91 358 ALA B C 1
ATOM 6113 O O . ALA B 1 358 ? -18.828 19.203 9.438 1 39.91 358 ALA B O 1
ATOM 6114 N N . MET B 1 359 ? -17.578 18.438 8.406 1 41.25 359 MET B N 1
ATOM 6115 C CA . MET B 1 359 ? -17.875 17.016 8.516 1 41.25 359 MET B CA 1
ATOM 6116 C C . MET B 1 359 ? -17.453 16.469 9.875 1 41.25 359 MET B C 1
ATOM 6118 O O . MET B 1 359 ? -16.281 16.156 10.086 1 41.25 359 MET B O 1
ATOM 6122 N N . HIS B 1 360 ? -17.875 16.984 11 1 46.28 360 HIS B N 1
ATOM 6123 C CA . HIS B 1 360 ? -17.609 16.297 12.266 1 46.28 360 HIS B CA 1
ATOM 6124 C C . HIS B 1 360 ? -17.75 14.789 12.109 1 46.28 360 HIS B C 1
ATOM 6126 O O . HIS B 1 360 ? -18.672 14.305 11.469 1 46.28 360 HIS B O 1
ATOM 6132 N N . THR B 1 361 ? -16.703 13.984 12.492 1 49.84 361 THR B N 1
ATOM 6133 C CA . THR B 1 361 ? -15.68 13 12.156 1 49.84 361 THR B CA 1
ATOM 6134 C C . THR B 1 361 ? -16.172 11.586 12.461 1 49.84 361 THR B C 1
ATOM 6136 O O . THR B 1 361 ? -15.867 10.641 11.734 1 49.84 361 THR B O 1
ATOM 6139 N N . PRO B 1 362 ? -16.938 11.383 13.781 1 54.44 362 PRO B N 1
ATOM 6140 C CA . PRO B 1 362 ? -16.969 9.93 14 1 54.44 362 PRO B CA 1
ATOM 6141 C C . PRO B 1 362 ? -17.766 9.195 12.93 1 54.44 362 PRO B C 1
ATOM 6143 O O . PRO B 1 362 ? -17.375 8.109 12.5 1 54.44 362 PRO B O 1
ATOM 6146 N N . ALA B 1 363 ? -18.891 9.781 12.555 1 63.75 363 ALA B N 1
ATOM 6147 C CA . ALA B 1 363 ? -19.719 9.102 11.555 1 63.75 363 ALA B CA 1
ATOM 6148 C C . ALA B 1 363 ? -19 8.992 10.219 1 63.75 363 ALA B C 1
ATOM 6150 O O . ALA B 1 363 ? -19.109 7.98 9.523 1 63.75 363 ALA B O 1
ATOM 6151 N N . LYS B 1 364 ? -18.188 9.953 10.016 1 82.31 364 LYS B N 1
ATOM 6152 C CA . LYS B 1 364 ? -17.5 9.922 8.727 1 82.31 364 LYS B CA 1
ATOM 6153 C C . LYS B 1 364 ? -16.375 8.891 8.727 1 82.31 364 LYS B C 1
ATOM 6155 O O . LYS B 1 364 ? -16.141 8.211 7.723 1 82.31 364 LYS B O 1
ATOM 6160 N N . VAL B 1 365 ? -15.867 8.742 9.93 1 87.88 365 VAL B N 1
ATOM 6161 C CA . VAL B 1 365 ? -14.727 7.828 9.977 1 87.88 365 VAL B CA 1
ATOM 6162 C C . VAL B 1 365 ? -15.203 6.398 9.75 1 87.88 365 VAL B C 1
ATOM 6164 O O . VAL B 1 365 ? -14.523 5.609 9.086 1 87.88 365 VAL B O 1
ATOM 6167 N N . ALA B 1 366 ? -16.391 6.086 10.281 1 86.5 366 ALA B N 1
ATOM 6168 C CA . ALA B 1 366 ? -16.922 4.734 10.133 1 86.5 366 ALA B CA 1
ATOM 6169 C C . ALA B 1 366 ? -17.281 4.445 8.672 1 86.5 366 ALA B C 1
ATOM 6171 O O . ALA B 1 366 ? -17.281 3.287 8.25 1 86.5 366 ALA B O 1
ATOM 6172 N N . ARG B 1 367 ? -17.547 5.465 7.984 1 92.62 367 ARG B N 1
ATOM 6173 C CA . ARG B 1 367 ? -17.953 5.336 6.59 1 92.62 367 ARG B CA 1
ATOM 6174 C C . ARG B 1 367 ? -16.766 5.094 5.68 1 92.62 367 ARG B C 1
ATOM 6176 O O . ARG B 1 367 ? -16.891 4.453 4.637 1 92.62 367 ARG B O 1
ATOM 6183 N N . PHE B 1 368 ? -15.594 5.488 6.086 1 95.88 368 PHE B N 1
ATOM 6184 C CA . PHE B 1 368 ? -14.477 5.492 5.148 1 95.88 368 PHE B CA 1
ATOM 6185 C C . PHE B 1 368 ? -13.344 4.605 5.648 1 95.88 368 PHE B C 1
ATOM 6187 O O . PHE B 1 368 ? -12.609 4.02 4.852 1 95.88 368 PHE B O 1
ATOM 6194 N N . TYR B 1 369 ? -13.227 4.391 6.898 1 96.69 369 TYR B N 1
ATOM 6195 C CA . TYR B 1 369 ? -12.086 3.658 7.445 1 96.69 369 TYR B CA 1
ATOM 6196 C C . TYR B 1 369 ? -12.414 2.178 7.598 1 96.69 369 TYR B C 1
ATOM 6198 O O . TYR B 1 369 ? -13.547 1.816 7.938 1 96.69 369 TYR B O 1
ATOM 6206 N N . THR B 1 370 ? -11.531 1.346 7.34 1 95.31 370 THR B N 1
ATOM 6207 C CA . THR B 1 370 ? -11.453 -0.047 7.762 1 95.31 370 THR B CA 1
ATOM 6208 C C . THR B 1 370 ? -10.258 -0.263 8.688 1 95.31 370 THR B C 1
ATOM 6210 O O . THR B 1 370 ? -9.383 0.6 8.789 1 95.31 370 THR B O 1
ATOM 6213 N N . ALA B 1 371 ? -10.25 -1.338 9.43 1 95.38 371 ALA B N 1
ATOM 6214 C CA . ALA B 1 371 ?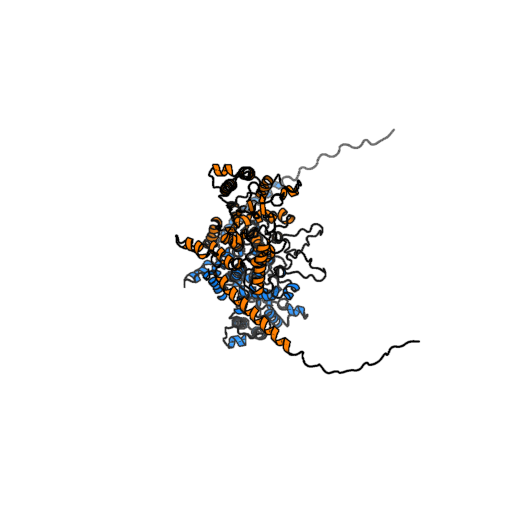 -9.102 -1.653 10.273 1 95.38 371 ALA B CA 1
ATOM 6215 C C . ALA B 1 371 ? -7.809 -1.649 9.461 1 95.38 371 ALA B C 1
ATOM 6217 O O . ALA B 1 371 ? -6.777 -1.168 9.93 1 95.38 371 ALA B O 1
ATOM 6218 N N . ARG B 1 372 ? -7.855 -2.174 8.258 1 94.81 372 ARG B N 1
ATOM 6219 C CA . ARG B 1 372 ? -6.695 -2.205 7.367 1 94.81 372 ARG B CA 1
ATOM 6220 C C . ARG B 1 372 ? -6.211 -0.795 7.047 1 94.81 372 ARG B C 1
ATOM 6222 O O . ARG B 1 372 ? -5.012 -0.523 7.074 1 94.81 372 ARG B O 1
ATOM 6229 N N . THR B 1 373 ? -7.125 0.091 6.719 1 97.12 373 THR B N 1
ATOM 6230 C CA . THR B 1 373 ? -6.793 1.472 6.391 1 97.12 373 THR B CA 1
ATOM 6231 C C . THR B 1 373 ? -6.207 2.189 7.602 1 97.12 373 THR B C 1
ATOM 6233 O O . THR B 1 373 ? -5.266 2.977 7.473 1 97.12 373 THR B O 1
ATOM 6236 N N . VAL B 1 374 ? -6.762 1.921 8.766 1 97.5 374 VAL B N 1
ATOM 6237 C CA . VAL B 1 374 ? -6.25 2.5 10.008 1 97.5 374 VAL B CA 1
ATOM 6238 C C . VAL B 1 374 ? -4.793 2.084 10.203 1 97.5 374 VAL B C 1
ATOM 6240 O O . VAL B 1 374 ? -3.938 2.922 10.5 1 97.5 374 VAL B O 1
ATOM 6243 N N . ARG B 1 375 ? -4.477 0.805 10.031 1 96.44 375 ARG B N 1
ATOM 6244 C CA . ARG B 1 375 ? -3.119 0.302 10.219 1 96.44 375 ARG B CA 1
ATOM 6245 C C . ARG B 1 375 ? -2.133 1.038 9.32 1 96.44 375 ARG B C 1
ATOM 6247 O O . ARG B 1 375 ? -1.072 1.471 9.781 1 96.44 375 ARG B O 1
ATOM 6254 N N . ARG B 1 376 ? -2.555 1.236 8.078 1 97.38 376 ARG B N 1
ATOM 6255 C CA . ARG B 1 376 ? -1.668 1.882 7.117 1 97.38 376 ARG B CA 1
ATOM 6256 C C . ARG B 1 376 ? -1.481 3.359 7.449 1 97.38 376 ARG B C 1
ATOM 6258 O O . ARG B 1 376 ? -0.364 3.877 7.398 1 97.38 376 ARG B O 1
ATOM 6265 N N . ALA B 1 377 ? -2.531 3.973 7.762 1 98.5 377 ALA B N 1
ATOM 6266 C CA . ALA B 1 377 ? -2.475 5.391 8.094 1 98.5 377 ALA B CA 1
ATOM 6267 C C . ALA B 1 377 ? -1.605 5.633 9.328 1 98.5 377 ALA B C 1
ATOM 6269 O O . ALA B 1 377 ? -0.828 6.586 9.367 1 98.5 377 ALA B O 1
ATOM 6270 N N . LEU B 1 378 ? -1.732 4.742 10.328 1 98.38 378 LEU B N 1
ATOM 6271 C CA . LEU B 1 378 ? -0.944 4.879 11.547 1 98.38 378 LEU B CA 1
ATOM 6272 C C . LEU B 1 378 ? 0.546 4.75 11.25 1 98.38 378 LEU B C 1
ATOM 6274 O O . LEU B 1 378 ? 1.372 5.387 11.914 1 98.38 378 LEU B O 1
ATOM 6278 N N . GLU B 1 379 ? 0.896 3.936 10.242 1 97.94 379 GLU B N 1
ATOM 6279 C CA . GLU B 1 379 ? 2.297 3.828 9.844 1 97.94 379 GLU B CA 1
ATOM 6280 C C . GLU B 1 379 ? 2.822 5.16 9.312 1 97.94 379 GLU B C 1
ATOM 6282 O O . GLU B 1 379 ? 3.869 5.641 9.758 1 97.94 379 GLU B O 1
ATOM 6287 N N . TYR B 1 380 ? 2.07 5.738 8.406 1 98.56 380 TYR B N 1
ATOM 6288 C CA . TYR B 1 380 ? 2.506 6.957 7.738 1 98.56 380 TYR B CA 1
ATOM 6289 C C . TYR B 1 380 ? 2.568 8.125 8.719 1 98.56 380 TYR B C 1
ATOM 6291 O O . TYR B 1 380 ? 3.428 9 8.594 1 98.56 380 TYR B O 1
ATOM 6299 N N . LEU B 1 381 ? 1.63 8.133 9.656 1 98.69 381 LEU B N 1
ATOM 6300 C CA . LEU B 1 381 ? 1.407 9.32 10.477 1 98.69 381 LEU B CA 1
ATOM 6301 C C . LEU B 1 381 ? 1.986 9.141 11.875 1 98.69 381 LEU B C 1
ATOM 6303 O O . LEU B 1 381 ? 1.704 9.93 12.773 1 98.69 381 LEU B O 1
ATOM 6307 N N . SER B 1 382 ? 2.818 8.141 12.086 1 98.62 382 SER B N 1
ATOM 6308 C CA . SER B 1 382 ? 3.344 7.766 13.391 1 98.62 382 SER B CA 1
ATOM 6309 C C . SER B 1 382 ? 4.074 8.93 14.047 1 98.62 382 SER B C 1
ATOM 6311 O O . SER B 1 382 ? 3.994 9.117 15.266 1 98.62 382 SER B O 1
ATOM 6313 N N . ILE B 1 383 ? 4.715 9.758 13.273 1 98.5 383 ILE B N 1
ATOM 6314 C CA . ILE B 1 383 ? 5.527 10.844 13.82 1 98.5 383 ILE B CA 1
ATOM 6315 C C . ILE B 1 383 ? 4.629 11.859 14.516 1 98.5 383 ILE B C 1
ATOM 6317 O O . ILE B 1 383 ? 5.027 12.477 15.508 1 98.5 383 ILE B O 1
ATOM 6321 N N . ASP B 1 384 ? 3.412 12.07 13.992 1 98.5 384 ASP B N 1
ATOM 6322 C CA . ASP B 1 384 ? 2.492 13.016 14.625 1 98.5 384 ASP B CA 1
ATOM 6323 C C . ASP B 1 384 ? 2.104 12.547 16.016 1 98.5 384 ASP B C 1
ATOM 6325 O O . ASP B 1 384 ? 1.981 13.359 16.938 1 98.5 384 ASP B O 1
ATOM 6329 N N . TYR B 1 385 ? 1.92 11.289 16.188 1 97.94 385 TYR B N 1
ATOM 6330 C CA . TYR B 1 385 ? 1.548 10.742 17.484 1 97.94 385 TYR B CA 1
ATOM 6331 C C . TYR B 1 385 ? 2.732 10.766 18.453 1 97.94 385 TYR B C 1
ATOM 6333 O O . TYR B 1 385 ? 2.568 11.031 19.641 1 97.94 385 TYR B O 1
ATOM 6341 N N . VAL B 1 386 ? 3.896 10.547 17.969 1 97.19 386 VAL B N 1
ATOM 6342 C CA . VAL B 1 386 ? 5.082 10.445 18.812 1 97.19 386 VAL B CA 1
ATOM 6343 C C . VAL B 1 386 ? 5.578 11.844 19.172 1 97.19 386 VAL B C 1
ATOM 6345 O O . VAL B 1 386 ? 5.785 12.141 20.359 1 97.19 386 VAL B O 1
ATOM 6348 N N . MET B 1 387 ? 5.672 12.719 18.234 1 96.44 387 MET B N 1
ATOM 6349 C CA . MET B 1 387 ? 6.367 13.984 18.453 1 96.44 387 MET B CA 1
ATOM 6350 C C . MET B 1 387 ? 5.402 15.055 18.953 1 96.44 387 MET B C 1
ATOM 6352 O O . MET B 1 387 ? 5.805 15.984 19.656 1 96.44 387 MET B O 1
ATOM 6356 N N . LEU B 1 388 ? 4.125 15 18.531 1 96.38 388 LEU B N 1
ATOM 6357 C CA . LEU B 1 388 ? 3.174 16.031 18.938 1 96.38 388 LEU B CA 1
ATOM 6358 C C . LEU B 1 388 ? 2.363 15.586 20.141 1 96.38 388 LEU B C 1
ATOM 6360 O O . LEU B 1 388 ? 1.499 16.328 20.625 1 96.38 388 LEU B O 1
ATOM 6364 N N . GLY B 1 389 ? 2.609 14.391 20.609 1 91.94 389 GLY B N 1
ATOM 6365 C CA . GLY B 1 389 ? 1.945 13.898 21.797 1 91.94 389 GLY B CA 1
ATOM 6366 C C . GLY B 1 389 ? 0.465 13.633 21.594 1 91.94 389 GLY B C 1
ATOM 6367 O O . GLY B 1 389 ? -0.325 13.734 22.531 1 91.94 389 GLY B O 1
ATOM 6368 N N . LEU B 1 390 ? 0.035 13.375 20.422 1 95.06 390 LEU B N 1
ATOM 6369 C CA . LEU B 1 390 ? -1.359 13.086 20.125 1 95.06 390 LEU B CA 1
ATOM 6370 C C . LEU B 1 390 ? -1.704 11.641 20.469 1 95.06 390 LEU B C 1
ATOM 6372 O O . LEU B 1 390 ? -0.825 10.773 20.484 1 95.06 390 LEU B O 1
ATOM 6376 N N . GLN B 1 391 ? -2.953 11.422 20.797 1 93.62 391 GLN B N 1
ATOM 6377 C CA . GLN B 1 391 ? -3.418 10.078 21.125 1 93.62 391 GLN B CA 1
ATOM 6378 C C . GLN B 1 391 ? -4.289 9.5 20.016 1 93.62 391 GLN B C 1
ATOM 6380 O O . GLN B 1 391 ? -5.07 10.219 19.391 1 93.62 391 GLN B O 1
ATOM 6385 N N . VAL B 1 392 ? -4.102 8.227 19.8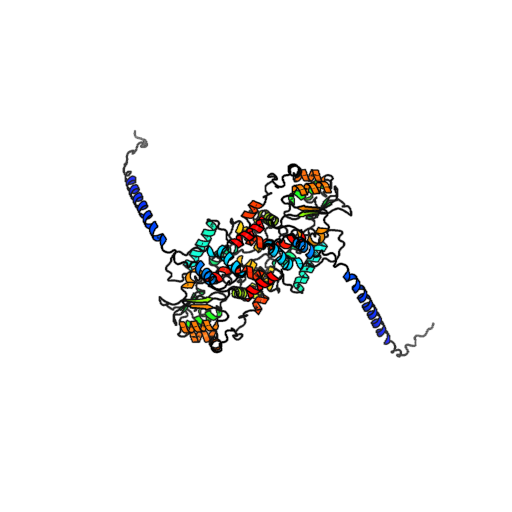44 1 95.75 392 VAL B N 1
ATOM 6386 C CA . VAL B 1 392 ? -4.957 7.555 18.859 1 95.75 392 VAL B CA 1
ATOM 6387 C C . VAL B 1 392 ? -6.406 7.594 19.344 1 95.75 392 VAL B C 1
ATOM 6389 O O . VAL B 1 392 ? -6.695 7.285 20.5 1 95.75 392 VAL B O 1
ATOM 6392 N N . PRO B 1 393 ? -7.32 8.016 18.5 1 93.12 393 PRO B N 1
ATOM 6393 C CA . PRO B 1 393 ? -8.719 8.07 18.938 1 93.12 393 PRO B CA 1
ATOM 6394 C C . PRO B 1 393 ? -9.289 6.699 19.281 1 93.12 393 PRO B C 1
ATOM 6396 O O . PRO B 1 393 ? -8.875 5.691 18.703 1 93.12 393 PRO B O 1
ATOM 6399 N N . GLU B 1 394 ? -10.227 6.703 20.109 1 91.06 394 GLU B N 1
ATOM 6400 C CA . GLU B 1 394 ? -10.812 5.465 20.625 1 91.06 394 GLU B CA 1
ATOM 6401 C C . GLU B 1 394 ? -11.469 4.664 19.5 1 91.06 394 GLU B C 1
ATOM 6403 O O . GLU B 1 394 ? -11.406 3.434 19.5 1 91.06 394 GLU B O 1
ATOM 6408 N N . TRP B 1 395 ? -12.094 5.34 18.594 1 92 395 TRP B N 1
ATOM 6409 C CA . TRP B 1 395 ? -12.766 4.633 17.516 1 92 395 TRP B CA 1
ATOM 6410 C C . TRP B 1 395 ? -11.773 3.799 16.719 1 92 395 TRP B C 1
ATOM 6412 O O . TRP B 1 395 ? -12.102 2.701 16.25 1 92 395 TRP B O 1
ATOM 6422 N N . ALA B 1 396 ? -10.578 4.336 16.484 1 95 396 ALA B N 1
ATOM 6423 C CA . ALA B 1 396 ? -9.555 3.611 15.727 1 95 396 ALA B CA 1
ATOM 6424 C C . ALA B 1 396 ? -9.078 2.381 16.5 1 95 396 ALA B C 1
ATOM 6426 O O . ALA B 1 396 ? -8.914 1.307 15.914 1 95 396 ALA B O 1
ATOM 6427 N N . ARG B 1 397 ? -8.922 2.531 17.844 1 94.19 397 ARG B N 1
ATOM 6428 C CA . ARG B 1 397 ? -8.539 1.404 18.688 1 94.19 397 ARG B CA 1
ATOM 6429 C C . ARG B 1 397 ? -9.602 0.313 18.672 1 94.19 397 ARG B C 1
ATOM 6431 O O . ARG B 1 397 ? -9.281 -0.875 18.609 1 94.19 397 ARG B O 1
ATOM 6438 N N . GLN B 1 398 ? -10.82 0.729 18.719 1 92.19 398 GLN B N 1
ATOM 6439 C CA . GLN B 1 398 ? -11.93 -0.214 18.719 1 92.19 398 GLN B CA 1
ATOM 6440 C C . GLN B 1 398 ? -12.023 -0.946 17.391 1 92.19 398 GLN B C 1
ATOM 6442 O O . GLN B 1 398 ? -12.289 -2.15 17.344 1 92.19 398 GLN B O 1
ATOM 6447 N N . MET B 1 399 ? -11.828 -0.267 16.312 1 92.69 399 MET B N 1
ATOM 6448 C CA . MET B 1 399 ? -11.875 -0.867 14.984 1 92.69 399 MET B CA 1
ATOM 6449 C C . MET B 1 399 ? -10.812 -1.952 14.836 1 92.69 399 MET B C 1
ATOM 6451 O O . MET B 1 399 ? -11.078 -3.012 14.266 1 92.69 399 MET B O 1
ATOM 6455 N N . LEU B 1 400 ? -9.633 -1.711 15.344 1 93.25 400 LEU B N 1
ATOM 6456 C CA . LEU B 1 400 ? -8.547 -2.684 15.289 1 93.25 400 LEU B CA 1
ATOM 6457 C C . LEU B 1 400 ? -8.852 -3.891 16.172 1 93.25 400 LEU B C 1
ATOM 6459 O O . LEU B 1 400 ? -8.594 -5.031 15.773 1 93.25 400 LEU B O 1
ATOM 6463 N N . LYS B 1 401 ? -9.5 -3.66 17.312 1 90.38 401 LYS B N 1
ATOM 6464 C CA . LYS B 1 401 ? -9.836 -4.727 18.25 1 90.38 401 LYS B CA 1
ATOM 6465 C C . LYS B 1 401 ? -10.953 -5.609 17.688 1 90.38 401 LYS B C 1
ATOM 6467 O O . LYS B 1 401 ? -10.922 -6.832 17.844 1 90.38 401 LYS B O 1
ATOM 6472 N N . GLU B 1 402 ? -11.945 -5.031 17.125 1 87.25 402 GLU B N 1
ATOM 6473 C CA . GLU B 1 402 ? -13.094 -5.766 16.594 1 87.25 402 GLU B CA 1
ATOM 6474 C C . GLU B 1 402 ? -12.68 -6.703 15.461 1 87.25 402 GLU B C 1
ATOM 6476 O O . GLU B 1 402 ? -13.234 -7.793 15.32 1 87.25 402 GLU B O 1
ATOM 6481 N N . GLU B 1 403 ? -11.781 -6.27 14.664 1 83.94 403 GLU B N 1
ATOM 6482 C CA . GLU B 1 403 ? -11.312 -7.137 13.586 1 83.94 403 GLU B CA 1
ATOM 6483 C C . GLU B 1 403 ? -10.539 -8.328 14.133 1 83.94 403 GLU B C 1
ATOM 6485 O O . GLU B 1 403 ? -10.609 -9.43 13.586 1 83.94 403 GLU B O 1
ATOM 6490 N N . SER B 1 404 ? -9.82 -8.156 15.188 1 71.44 404 SER B N 1
ATOM 6491 C CA . SER B 1 404 ? -9.016 -9.211 15.789 1 71.44 404 SER B CA 1
ATOM 6492 C C . SER B 1 404 ? -9.891 -10.219 16.531 1 71.44 404 SER B C 1
ATOM 6494 O O . SER B 1 404 ? -9.531 -11.391 16.641 1 71.44 404 SER B O 1
ATOM 6496 N N . SER B 1 405 ? -11.023 -9.797 17.016 1 66.12 405 SER B N 1
ATOM 6497 C CA . SER B 1 405 ? -11.922 -10.656 17.797 1 66.12 405 SER B CA 1
ATOM 6498 C C . SER B 1 405 ? -12.773 -11.531 16.875 1 66.12 405 SER B C 1
ATOM 6500 O O . SER B 1 405 ? -13.266 -12.578 17.281 1 66.12 405 SER B O 1
ATOM 6502 N N . THR B 1 406 ? -13.062 -11.086 15.695 1 55.97 406 THR B N 1
ATOM 6503 C CA . THR B 1 406 ? -13.898 -11.844 14.773 1 55.97 406 THR B CA 1
ATOM 6504 C C . THR B 1 406 ? -13.141 -13.047 14.219 1 55.97 406 THR B C 1
ATOM 6506 O O . THR B 1 406 ? -13.742 -13.953 13.648 1 55.97 406 THR B O 1
ATOM 6509 N N . ILE B 1 407 ? -11.867 -13.062 14.469 1 51.25 407 ILE B N 1
ATOM 6510 C CA . ILE B 1 407 ? -11.117 -14.195 13.93 1 51.25 407 ILE B CA 1
ATOM 6511 C C . ILE B 1 407 ? -10.961 -15.266 15.008 1 51.25 407 ILE B C 1
ATOM 6513 O O . ILE B 1 407 ? -10.594 -14.969 16.141 1 51.25 407 ILE B O 1
#

Solvent-accessible surface area (backbone atoms only — not comparable to full-atom values): 46774 Å² total; per-residue (Å²): 141,86,84,90,86,83,83,88,79,78,83,90,84,79,86,86,88,70,92,66,73,74,66,64,64,65,57,59,62,55,54,59,61,56,58,61,64,58,63,67,64,62,67,68,69,67,62,75,75,64,69,63,70,56,71,55,47,67,64,41,52,62,56,62,71,65,87,74,77,77,46,72,64,56,52,45,23,52,52,33,24,62,47,38,64,65,62,60,48,83,57,77,89,56,77,72,78,53,87,41,52,66,52,51,49,50,22,48,49,50,28,53,50,48,36,63,75,68,65,55,85,40,56,40,52,56,53,25,41,50,51,26,59,62,38,90,77,15,58,45,62,39,64,87,32,46,30,52,44,67,64,42,56,32,37,34,43,54,36,70,70,57,58,43,73,59,51,43,51,45,32,20,61,64,25,59,91,37,38,71,43,90,45,76,66,31,53,68,40,13,20,52,46,46,73,71,77,71,65,95,84,50,50,31,34,36,53,46,56,56,66,69,60,31,47,51,51,33,40,58,67,29,43,64,43,66,67,43,26,46,70,68,64,62,31,38,48,34,51,35,62,68,79,81,61,62,76,65,70,83,84,66,76,60,48,58,29,43,71,70,72,54,77,44,83,90,38,49,40,28,46,46,37,42,46,65,65,46,28,44,81,32,51,36,49,57,68,53,52,65,38,65,32,76,44,32,72,80,40,54,87,68,42,70,38,79,34,46,62,54,56,53,26,41,53,37,51,50,52,50,22,65,72,62,30,76,56,41,44,60,47,49,33,74,74,66,53,26,59,67,41,50,74,66,66,50,56,63,71,62,69,74,82,54,80,88,79,73,71,66,68,72,67,52,47,64,56,31,54,46,50,69,40,48,56,53,49,38,40,74,37,15,53,34,38,66,75,68,66,50,71,83,54,66,69,63,53,47,41,48,49,54,61,57,65,76,100,138,91,86,91,88,87,78,88,86,74,90,87,86,72,94,75,75,76,81,70,70,67,70,63,59,64,59,56,59,57,53,56,62,59,56,62,64,58,62,67,63,60,65,66,67,67,60,74,74,64,69,61,70,57,70,54,48,67,63,40,54,61,57,62,70,66,87,74,77,78,46,72,64,55,52,45,23,52,54,34,24,62,47,38,65,65,61,59,48,82,56,76,88,57,78,73,76,57,88,45,50,66,53,51,49,49,23,49,50,50,27,51,52,48,36,62,74,67,64,56,85,40,54,42,51,54,54,26,41,53,50,28,58,62,37,88,81,17,58,46,62,40,65,86,31,46,30,51,45,65,65,43,55,32,37,35,42,53,36,71,68,55,58,43,72,59,51,42,50,45,31,22,61,63,27,58,92,37,36,73,44,92,43,75,66,32,55,67,38,12,21,54,46,47,73,70,76,70,64,94,83,48,51,32,33,35,55,46,54,55,64,70,59,32,45,50,51,34,39,58,67,28,43,64,44,65,68,44,26,57,69,66,64,61,32,39,46,38,46,29,66,81,80,80,67,65,81,69,71,74,86,64,78,67,51,58,30,44,69,69,69,54,76,44,82,90,37,50,39,27,47,46,36,44,47,65,64,46,29,43,80,32,51,35,50,58,69,52,50,66,38,64,33,75,44,31,74,81,41,54,87,68,42,71,38,78,36,46,61,53,57,54,28,41,52,36,50,50,53,49,23,64,72,62,30,76,57,40,43,59,46,48,32,73,73,65,51,27,59,66,41,50,74,65,65,51,55,61,68,66,68,76,81,53,77,88,78,74,67,79,49,73,70,53,43,66,56,33,53,46,50,69,40,49,56,53,48,39,38,74,37,16,53,34,38,66,77,69,66,49,72,83,55,66,69,62,51,48,41,48,49,53,60,60,64,76,99

InterPro domains:
  IPR005331 Sulfotransferase [PF03567] (145-388)
  IPR018011 Carbohydrate sulfotransferase 8-10 [PTHR12137] (142-397)

Radius of gyration: 36.97 Å; Cα contacts (8 Å, |Δi|>4): 1049; chains: 2; bounding box: 162×108×110 Å

Foldseek 3Di:
DDDDDDDDDDDDPDDDPDDPDPPPVVVVVVVVVVVVVVPVVPPPVPPDVPPPPPPCVVVVVVVPDDPPPCFPLNVLLVVLCVQAVVLQDDFDPDDPQDLQLVRLLVSLVVSLVVCVVVVRDHDVLNNLLSVQCNPPQQCQSPQLQWFFAVQVGAIEGHAFQLPNVLVQQLQLVRQVVFQPDPDPVSSSRSRRRGPDDGDSDHAYEYEDEQLLVLQVLLCVQQPLDPVNVQPVCQLPPQADDPPPDDPPDVPRPRRRRPLNVVPCRPQQQVSLLVSLVCCSVHPHSSNAARCSHSVNLPCVVRHPYYHYPPLCRLVSQVVVCVVRDGCSNVSSCVRVVSVVVVVVVRSGCPDDCDDDRPPDDDPSCVRHHALSSLSSSSSNHSSCCSRVVDDDDPSNSVRVVVVVVVD/DDDDDDDDPDDDDDDPDDDPDDPPVVVVVVVVVVVVVVPVVPPPVPPDVPPPPPPCVVVVVVVPDDPPPCFPLNVLLVVLCVQAVVLQDDFDPDDVQDLQLVRLLVSLVVSLVVCVVVVRDHDVLNNLLSVQVNPPPQCQSPQLQWFFAVQVGAIEGHAFQLPNVLVQQLQLVRQVVFQPDPDPVSSSRSRRDGPDDGDSDHFYEYEDEQLLQLQVLLCVQQPLDPVNVQPVCQLPPQADDPPPDPVPDVPRPRRRRPLNPVPCRPQQQVSLLVSLVCCSVHPHSSNQARCSHSVNLPCVVRHPYYHYPDLCRLVSQVVVCVVRDGCSNVSSCVRPVSVVVVVVVRSGCPPDCDDDRPPPGPVVCVRHHALSSLSSSSSNHSSCCSRVVDDDDPSNSVRVVVVVVVD

=== Feature glossary ===
The record interleaves many kinds of information about one protein. Here is each kind framed as the question it answers.

Q: What does the local fold look like, residue by residue?
A: The Foldseek 3Di string encodes local tertiary geometry as a 20-letter alphabet — one character per residue — derived from the relative positions of nearby Cα atoms. Unlike the amino-acid sequence, 3Di is a direct function of the 3D structure, so two proteins with the same fold have similar 3Di strings even at low sequence identity.

Q: Which residues are in helices, strands, or loops?
A: The SS8 string is DSSP's per-residue secondary-structure call. α-helix (H) means an i→i+4 H-bond ladder; β-strand (E) means the residue participates in a β-sheet; 3₁₀ (G) and π (I) are tighter and wider helices; T/S are turns/bends; '-' is loop.

Q: How big and how compact is the whole molecule?
A: Radius of gyration (Rg) is the root-mean-square distance of Cα atoms from their centroid — a single number for overall size and compactness. A globular domain of N residues has Rg ≈ 2.2·N^0.38 Å; an extended or disordered chain has a much larger Rg. The Cα contact count is the number of residue pairs whose Cα atoms are within 8 Å and are more than four positions apart in sequence — a standard proxy for tertiary packing density. The bounding box is the smallest axis-aligned box enclosing all Cα atoms.

Q: Where is each backbone atom in 3D?
A: Structure coordinates are given as an mmCIF _atom_site loop: one row per atom with element, residue name, chain id, sequence number, and x/y/z position in Å. Only the four main-chain atoms per residue are included here; side chains are omitted to keep the record compact.

Q: What is the amino-acid chain?
A: Primary structure: the covalent order of the twenty standard amino acids along the backbone. Two proteins with the same sequence will (almost always) fold to the same structure; two with 30% identity often share a fold but not the details.

Q: What if only a Cα trace is available?
A: Three-state secondary structure (P-SEA) collapses the eight DSSP classes into helix (a), strand (b), and coil (c). P-SEA assigns these from Cα geometry alone — distances and angles — without requiring backbone oxygens, so it works on any Cα trace.

Q: What family and function is it annotated with?
A: Database cross-references. InterPro integrates a dozen domain/family signature databases into unified entries with residue-range hits. GO terms attach function/process/location labels with evidence codes. CATH codes position the fold in a four-level structural taxonomy. Organism is the NCBI-taxonomy species name.

Q: How confident is the AlphaFold model at each residue?
A: pLDDT is the predicted lDDT-Cα score: AlphaFold's confidence that the local environment of each residue (all inter-atomic distances within 15 Å) is correctly placed. It is a per-residue number between 0 and 100, with higher meaning more reliable.

Q: How mobile is each atom in the crystal?
A: B-factor (Debye–Waller factor) reflects atomic displacement in the crystal lattice. It is an experimental observable (units Å²), not a prediction; low values mean the atom is pinned down, high values mean it moves or is heterogeneous across the crystal.

Q: Which residues are buried vs exposed?
A: SASA measures how much of the protein is reachable by solvent. It is computed by rolling a water-sized probe over the atomic surface and summing the exposed area (Å²). Per-residue SASA distinguishes core (buried, low SASA) from surface (exposed, high SASA) residues; total SASA is a whole-molecule size measure.

Q: What do the diagnostic plots show?
A: Plot images: a contact map (which residues are close in 3D, as an N×N binary image), a Ramachandran scatter (backbone torsion angles, revealing secondary-structure composition at a glance), and — for AlphaFold structures — a PAE heatmap (pairwise prediction confidence).

Q: What known structures does this most resemble?
A: The Foldseek neighbor list gives the closest experimentally determined structures in the PDB, ranked by structural alignment. TM-score near 1 means near-identical fold; near 0.3 means only rough topology match. This is how one finds what a novel AlphaFold prediction most resembles in the solved-structure universe.

Q: Are the domains correctly placed relative to each other?
A: Predicted aligned error is AlphaFold's pairwise confidence. Unlike pLDDT (per-residue), PAE is per-residue-pair and captures whether two parts of the structure are correctly placed relative to each other. Units are ångströms of expected positional error.

Q: What do the rendered images show?
A: Structure images are PyMOL renders from six orthogonal camera directions. Cartoon representation draws helices as coils and strands as arrows; sticks shows the backbone as bonds; surface shows the solvent-excluded envelope. Rainbow coloring maps sequence position to hue (blue→red, N→C); chain coloring assigns a distinct color per polypeptide.

Q: What are the backbone torsion angles?
A: φ (phi) and ψ (psi) are the two rotatable backbone dihedrals per residue: φ is the C(i-1)–N–Cα–C torsion, ψ is the N–Cα–C–N(i+1) torsion, both in degrees on (−180°, 180°]. α-helical residues cluster near (−60°, −45°); β-strand residues near (−120°, +130°). A Ramachandran plot is simply a scatter of (φ, ψ) for every residue.